Protein AF-A0A9W4U7D3-F1 (afdb_monomer)

Solvent-accessible surface area (backbone atoms only — not comparable to full-atom values): 44761 Å² total; per-residue (Å²): 99,48,70,59,47,70,58,39,34,82,75,45,47,48,60,51,40,13,70,76,38,56,44,78,79,79,78,85,78,87,78,68,91,80,68,76,85,76,70,78,87,66,74,47,33,64,66,51,85,86,32,65,67,53,43,53,52,52,50,51,51,51,49,50,52,48,54,51,47,52,48,56,50,51,20,46,48,40,47,76,75,65,31,63,70,63,45,69,46,20,87,72,40,57,89,65,40,69,62,52,21,44,52,37,19,67,61,17,50,63,53,25,50,60,71,45,40,67,58,48,52,37,44,56,66,66,66,38,41,62,39,85,57,61,80,79,70,33,72,68,44,56,55,51,41,52,54,50,49,53,54,51,32,28,56,48,31,24,52,49,47,50,50,34,59,33,79,92,37,15,78,79,34,40,42,63,38,54,66,43,41,66,40,46,17,46,40,53,52,19,34,36,34,67,41,58,37,60,61,47,41,46,77,64,51,47,35,64,75,44,70,37,48,51,64,60,51,50,51,52,57,55,48,47,60,53,49,50,22,53,34,25,32,54,49,56,81,50,87,57,80,58,61,75,49,36,40,43,20,24,29,39,38,48,15,40,67,66,68,72,33,38,47,34,60,58,35,30,61,64,15,55,74,72,72,26,56,57,83,60,48,74,90,72,39,65,56,62,54,5,49,56,46,35,40,76,67,64,46,23,47,98,88,64,49,78,54,84,76,76,85,73,92,76,80,95,72,89,83,94,83,80,92,78,81,83,81,75,96,76,86,87,85,83,74,92,76,66,72,74,60,53,58,54,50,52,53,50,50,53,54,57,57,69,60,68,79,76,64,81,84,65,78,61,54,66,68,40,36,67,63,39,29,72,61,57,54,60,71,60,42,52,54,44,37,49,50,47,35,48,39,3,61,75,40,82,34,8,11,15,58,70,40,71,15,26,55,52,47,48,54,49,51,46,64,75,74,51,54,106,76,49,86,54,48,49,67,55,73,50,77,50,75,44,77,35,69,48,78,79,45,72,49,32,34,42,67,88,72,43,85,44,79,57,44,68,42,48,61,49,37,54,37,59,82,93,80,26,41,67,25,49,56,41,77,44,59,88,34,89,86,79,19,26,48,62,47,75,78,58,51,65,92,61,86,35,59,66,13,23,36,36,35,50,49,63,78,50,64,69,50,59,30,26,31,54,41,31,76,57,37,20,61,26,32,42,35,14,37,74,48,93,56,83,75,75,78,47,75,46,47,63,76,37,43,78,57,44,30,23,58,40,40,30,42,28,68,60,42,53,51,53,49,54,42,43,75,69,72,47,90,41,46,37,36,44,35,30,43,43,48,76,44,82,32,67,48,47,27,42,38,41,29,42,62,54,31,39,82,68,34,25,40,34,37,36,18,35,61,25,14,45,71,59,6,24,20,32,24,47,14,32,34,18,41,26,35,52,53,48,44,56,57,41,50,59,71,48,36,77,48,49,22,14,46,34,41,38,36,26,21,31,38,78,80,65,29,47,32,36,40,54,54,48,56,68,50,49,54,75,56,49,45,16,41,61,33,39,36,35,28,46,26,34,11,18,63,45,59,50,45,32,26,24,30,58,104,37,75,43,12,38,57,61,24,46,50,35,40,53,46,36,42,74,71,71,40,84,44,45,81,28,73,76,80,87,87,57,63,54,49,43,40,53,58,52,67,34,29,37,26,32,44,34,7,52,73,34,76,80,20,19,77,32,59,84,28,59,64,16,32,78,82,41,52,21,66,68,44,32,45,54,46,38,31,28,51,31,26,40,53,38,46,48,20,63,47,61,83,90,51,74,82,72,85,76,57,73,49,43,65,68,46,48,50,44,52,45,45,52,54,52,46,40,55,55,35,51,59,55,46,70,68,61,73,83,81,77,78,91,78,80,91,78,136

Mean predicted aligned error: 18.18 Å

Sequence (835 aa):
MDVALEFLDPLVFDKAYAWALPSPDIGLSNSTYSDLQAASTAPTSQWSRDNIYRQITSILLITQLGATSLYLIFSALSYYLVFDRRLEYHPRFLKNQVRQEIQSSLFAVPFINLLTLPIFLAEVRGKSLLYSNTSDYGWSWLVISALLYMAFNDFAIYWIHRLEHHPSVYKYIHKPHHKWIVPTPWAALAFHPLDGYVQSLPYHVFVFLCPMQRYLYLVLFVGVQIWTIFIHDGDMISGHWTEKFINSPAHHTLHHMYFTVNYGQYFTWADTYFGSHRAPEPSLDPIHDALKVMRAKGLVDEQGNPIKHKKSEHNLATINQGGDVLCPERLSICNHVSEEMYLKAVVLAVLLHAAQGIAAASPRPKLTPDELEKKIGQPGLKQHLRALDKIGKQNGGNRAFGTEGYAQSSDYVLSQISTKHDKELKTWTQSFNHTYEETRDISVTGPDGEDVDVLSLMYNNATPLPDGVTGELVAVPVDDERGSGCFEDQWTGLNVTGQLALVKRGVCSISDKLKIAKNLGATGVILFHNTNSTPNAATLSAENIGLLAPVGLVSQSVGLSWLSRIAANETLTVTLLVDSIFEPRSSWNVFAETIEGDANNVIMLGAHLDSVQAGPGINDDGSGVTAQIEILKALRGLQGIKNKIRFAFWGAEEPGLVGSLFYTSQLSSSEADKIRFYYNYDMIGSPVPVYGVYARDDPGDKFGAQILLDYLVAKGKPAYFGSFGTGSDYVGFLELGIPSSGIHTGGGDPADPCYHLACDTFENISWEALEVNTKAAARAAAALALSVEGLPPRNTTSVNPRSEMGIRGLFENWEGVRLEAAGGHSCALKTRRTV

Radius of gyration: 35.23 Å; Cα contacts (8 Å, |Δi|>4): 1491; chains: 1; bounding box: 99×90×85 Å

Organism: NCBI:txid1303443

Foldseek 3Di:
DLVVCVPCVVPPLQLVQLVVAFDPDPPDDDDDPPVPPPDDPRTGHPDDPPRPVSLLVVLLVCQLCVLLVLLVVLLVCLQPPPFDCLLCLFPLNDDVNLVLLLVLLNVQSSLLSVLCSVLVVCVNVVLFLADADCVVPHPVVQVVLLVVLQVQLQVQQLVLQLVCLPPVNVVPWPVQLLSPLLFALSSLRNTHNVSVNSSCVSLRCSRNVDRHYPVSSVVVSSVLSSLSSQLNSLDQDADDPCLQFFLGVNQVSVCSNVVQARRGRTTCVNRVVVVRHDGRDPVPRSSVSSLVSCVVVQQADPVRAGDDDDPDDDDDDDDDDDDDDDDDPDRPPDDDDDPVVVVCVVVVVVVVVVVPPDDDCDAQAAFALVLLLVLFDLVLLLVLLVQLLVLCVVFLFFCAFQTPSVVVLQVVLCVLQDDPDDPWKDKDKFKDKFKDKDFPDKWKQWQVRDTADWDFAALFEFADPDFGAKAWEWEQDQDAPVATQQDLVSCPPTQQASHEYEGEDHDDQPLNSQLSSVVSHHQAYEYEYPDQDDDDHYHSALLCRVRGHGYIYHYNVVSVVVVVCVVVVHTGMMGIGTDMDIDMGMDIKMKMKTPDADQLAEAEEEAESGAFSAHSQSLFPVLSSSLLSSLSVSCPSHDQQHHMYMYMHAHPLVSPLCRLLVVLLPDDLSNLLSHQEYEYEGRQFAPQFAWEKEADVDQQLCVLSVLLQVQCVVVVHPYDYDYDDRRGSCNSNVLLVHRYMYTHRDDPPPRFVQHSHHPSHSVRGHSVRSSSRSSSVSSSSSVSSNDPVSRDRRPDRPSVVCSSCVSVVSVVSSVVSNVSNVVPDPPDDPDDDDD

InterPro domains:
  IPR003137 PA domain [PF02225] (469-561)
  IPR006694 Fatty acid hydroxylase [PF04116] (147-276)
  IPR007484 Peptidase M28 [PF04389] (589-779)
  IPR045175 Peptidase M28 family [PTHR12147] (572-777)
  IPR046450 PA domain superfamily [SSF52025] (439-535)

Structure (mmCIF, N/CA/C/O backbone):
data_AF-A0A9W4U7D3-F1
#
_entry.id   AF-A0A9W4U7D3-F1
#
loop_
_atom_site.group_PDB
_atom_site.id
_atom_site.type_symbol
_atom_site.label_atom_id
_atom_site.label_alt_id
_atom_site.label_comp_id
_atom_site.label_asym_id
_atom_site.label_entity_id
_atom_site.label_seq_id
_atom_site.pdbx_PDB_ins_code
_atom_site.Cartn_x
_atom_site.Cartn_y
_atom_site.Cartn_z
_atom_site.occupancy
_atom_site.B_iso_or_equiv
_atom_site.auth_seq_id
_atom_site.auth_comp_id
_atom_site.auth_asym_id
_atom_site.auth_atom_id
_atom_site.pdbx_PDB_model_num
ATOM 1 N N . MET A 1 1 ? 19.833 -20.140 -25.647 1.00 84.56 1 MET A N 1
ATOM 2 C CA . MET A 1 1 ? 21.168 -19.839 -25.083 1.00 84.56 1 MET A CA 1
ATOM 3 C C . MET A 1 1 ? 21.904 -18.748 -25.843 1.00 84.56 1 MET A C 1
ATOM 5 O O . MET A 1 1 ? 22.551 -17.948 -25.179 1.00 84.56 1 MET A O 1
ATOM 9 N N . ASP A 1 2 ? 21.769 -18.660 -27.170 1.00 82.94 2 ASP A N 1
ATOM 10 C CA . ASP A 1 2 ? 22.399 -17.599 -27.982 1.00 82.94 2 ASP A CA 1
ATOM 11 C C . ASP A 1 2 ? 22.069 -16.186 -27.460 1.00 82.94 2 ASP A C 1
ATOM 13 O O . ASP A 1 2 ? 22.954 -15.435 -27.060 1.00 82.94 2 ASP A O 1
ATOM 17 N N . VAL A 1 3 ? 20.773 -15.905 -27.266 1.00 85.94 3 VAL A N 1
ATOM 18 C CA . VAL A 1 3 ? 20.278 -14.658 -26.648 1.00 85.94 3 VAL A CA 1
ATOM 19 C C . VAL A 1 3 ? 20.931 -14.375 -25.288 1.00 85.94 3 VAL A C 1
ATOM 21 O O . VAL A 1 3 ? 21.298 -13.245 -24.993 1.00 85.94 3 VAL A O 1
ATOM 24 N N . ALA A 1 4 ? 21.078 -15.389 -24.431 1.00 85.69 4 ALA A N 1
ATOM 25 C CA . ALA A 1 4 ? 21.623 -15.192 -23.089 1.00 85.69 4 ALA A CA 1
ATOM 26 C C . ALA A 1 4 ? 23.115 -14.821 -23.124 1.00 85.69 4 ALA A C 1
ATOM 28 O O . ALA A 1 4 ? 23.545 -13.965 -22.353 1.00 85.69 4 ALA A O 1
ATOM 29 N N . LEU A 1 5 ? 23.892 -15.436 -24.022 1.00 87.19 5 LEU A N 1
ATOM 30 C CA . LEU A 1 5 ? 25.302 -15.100 -24.224 1.00 87.19 5 LEU A CA 1
ATOM 31 C C . LEU A 1 5 ? 25.463 -13.706 -24.834 1.00 87.19 5 LEU A C 1
ATOM 33 O O . LEU A 1 5 ? 26.296 -12.947 -24.349 1.00 87.19 5 LEU A O 1
ATOM 37 N N . GLU A 1 6 ? 24.619 -13.329 -25.799 1.00 86.56 6 GLU A N 1
ATOM 38 C CA . GLU A 1 6 ? 24.615 -11.993 -26.412 1.00 86.56 6 GLU A CA 1
ATOM 39 C C . GLU A 1 6 ? 24.526 -10.872 -25.358 1.00 86.56 6 GLU A C 1
ATOM 41 O O . GLU A 1 6 ? 25.262 -9.885 -25.429 1.00 86.56 6 GLU A O 1
ATOM 46 N N . PHE A 1 7 ? 23.694 -11.057 -24.326 1.00 85.62 7 PHE A N 1
ATOM 47 C CA . PHE A 1 7 ? 23.573 -10.112 -23.212 1.00 85.62 7 PHE A CA 1
ATOM 48 C C . PHE A 1 7 ? 24.680 -10.251 -22.157 1.00 85.62 7 PHE A C 1
ATOM 50 O O . PHE A 1 7 ? 25.204 -9.247 -21.670 1.00 85.62 7 PHE A O 1
ATOM 57 N N . LEU A 1 8 ? 25.021 -11.477 -21.752 1.00 87.38 8 LEU A N 1
ATOM 58 C CA . LEU A 1 8 ? 25.913 -11.706 -20.610 1.00 87.38 8 LEU A CA 1
ATOM 59 C C . LEU A 1 8 ? 27.397 -11.596 -20.958 1.00 87.38 8 LEU A C 1
ATOM 61 O O . LEU A 1 8 ? 28.193 -11.285 -20.069 1.00 87.38 8 LEU A O 1
ATOM 65 N N . ASP A 1 9 ? 27.781 -11.805 -22.217 1.00 86.00 9 ASP A N 1
ATOM 66 C CA . ASP A 1 9 ? 29.165 -11.644 -22.655 1.00 86.00 9 ASP A CA 1
ATOM 67 C C . ASP A 1 9 ? 29.717 -10.237 -22.382 1.00 86.00 9 ASP A C 1
ATOM 69 O O . ASP A 1 9 ? 30.686 -10.142 -21.627 1.00 86.00 9 ASP A O 1
ATOM 73 N N . PRO A 1 10 ? 29.117 -9.138 -22.877 1.00 84.44 10 PRO A N 1
ATOM 74 C CA . PRO A 1 10 ? 29.651 -7.797 -22.628 1.00 84.44 10 PRO A CA 1
ATOM 75 C C . PRO A 1 10 ? 29.523 -7.345 -21.163 1.00 84.44 10 PRO A C 1
ATOM 77 O O . PRO A 1 10 ? 30.324 -6.540 -20.683 1.00 84.44 10 PRO A O 1
ATOM 80 N N . LEU A 1 11 ? 28.512 -7.833 -20.436 1.00 83.88 11 LEU A N 1
ATOM 81 C CA . LEU A 1 11 ? 28.227 -7.378 -19.072 1.00 83.88 11 LEU A CA 1
ATOM 82 C C . LEU A 1 11 ? 29.090 -8.079 -18.020 1.00 83.88 11 LEU A C 1
ATOM 84 O O . LEU A 1 11 ? 29.553 -7.432 -17.074 1.00 83.88 11 LEU A O 1
ATOM 88 N N . VAL A 1 12 ? 29.284 -9.390 -18.184 1.00 88.31 12 VAL A N 1
ATOM 89 C CA . VAL A 1 12 ? 29.827 -10.278 -17.152 1.00 88.31 12 VAL A CA 1
ATOM 90 C C . VAL A 1 12 ? 30.988 -11.105 -17.689 1.00 88.31 12 VAL A C 1
ATOM 92 O O . VAL A 1 12 ? 32.092 -11.010 -17.150 1.00 88.31 12 VAL A O 1
ATOM 95 N N . PHE A 1 13 ? 30.773 -11.914 -18.732 1.00 88.88 13 PHE A N 1
ATOM 96 C CA . PHE A 1 13 ? 31.753 -12.938 -19.098 1.00 88.88 13 PHE A CA 1
ATOM 97 C C . PHE A 1 13 ? 33.032 -12.357 -19.694 1.00 88.88 13 PHE A C 1
ATOM 99 O O . PHE A 1 13 ? 34.101 -12.833 -19.335 1.00 88.88 13 PHE A O 1
ATOM 106 N N . ASP A 1 14 ? 32.979 -11.302 -20.508 1.00 87.44 14 ASP A N 1
ATOM 107 C CA . ASP A 1 14 ? 34.197 -10.672 -21.033 1.00 87.44 14 ASP A CA 1
ATOM 108 C C . ASP A 1 14 ? 35.127 -10.229 -19.899 1.00 87.44 14 ASP A C 1
ATOM 110 O O . ASP A 1 14 ? 36.319 -10.525 -19.929 1.00 87.44 14 ASP A O 1
ATOM 114 N N . LYS A 1 15 ? 34.574 -9.605 -18.851 1.00 87.75 15 LYS A N 1
ATOM 115 C CA . LYS A 1 15 ? 35.338 -9.173 -17.672 1.00 87.75 15 LYS A CA 1
ATOM 116 C C . LYS A 1 15 ? 35.832 -10.363 -16.852 1.00 87.75 15 LYS A C 1
ATOM 118 O O . LYS A 1 15 ? 36.987 -10.380 -16.439 1.00 87.75 15 LYS A O 1
ATOM 123 N N . ALA A 1 16 ? 34.976 -11.362 -16.629 1.00 89.00 16 ALA A N 1
ATOM 124 C CA . ALA A 1 16 ? 35.317 -12.541 -15.839 1.00 89.00 16 ALA A CA 1
ATOM 125 C C . ALA A 1 16 ? 36.423 -13.383 -16.496 1.00 89.00 16 ALA A C 1
ATOM 127 O O . ALA A 1 16 ? 37.382 -13.759 -15.828 1.00 89.00 16 ALA A O 1
ATOM 128 N N . TYR A 1 17 ? 36.335 -13.637 -17.805 1.00 90.94 17 TYR A N 1
ATOM 129 C CA . TYR A 1 17 ? 37.361 -14.375 -18.541 1.00 90.94 17 TYR A CA 1
ATOM 130 C C . TYR A 1 17 ? 38.624 -13.545 -18.779 1.00 90.94 17 TYR A C 1
ATOM 132 O O . TYR A 1 17 ? 39.704 -14.124 -18.827 1.00 90.94 17 TYR A O 1
ATOM 140 N N . ALA A 1 18 ? 38.531 -12.217 -18.906 1.00 86.69 18 ALA A N 1
ATOM 141 C CA . ALA A 1 18 ? 39.715 -11.357 -18.943 1.00 86.69 18 ALA A CA 1
ATOM 142 C C . ALA A 1 18 ? 40.463 -11.358 -17.604 1.00 86.69 18 ALA A C 1
ATOM 144 O O . ALA A 1 18 ? 41.688 -11.335 -17.584 1.00 86.69 18 ALA A O 1
ATOM 145 N N . TRP A 1 19 ? 39.735 -11.425 -16.487 1.00 88.12 19 TRP A N 1
ATOM 146 C CA . TRP A 1 19 ? 40.324 -11.547 -15.157 1.00 88.12 19 TRP A CA 1
ATOM 147 C C . TRP A 1 19 ? 40.914 -12.942 -14.899 1.00 88.12 19 TRP A C 1
ATOM 149 O O . TRP A 1 19 ? 42.027 -13.051 -14.393 1.00 88.12 19 TRP A O 1
ATOM 159 N N . ALA A 1 20 ? 40.194 -14.009 -15.258 1.00 88.50 20 ALA A N 1
ATOM 160 C CA . ALA A 1 20 ? 40.612 -15.386 -14.981 1.00 88.50 20 ALA A CA 1
ATOM 161 C C . ALA A 1 20 ? 41.665 -15.926 -15.967 1.00 88.50 20 ALA A C 1
ATOM 163 O O . ALA A 1 20 ? 42.496 -16.749 -15.590 1.00 88.50 20 ALA A O 1
ATOM 164 N N . LEU A 1 21 ? 41.614 -15.490 -17.229 1.00 88.12 21 LEU A N 1
ATOM 165 C CA . LEU A 1 21 ? 42.490 -15.910 -18.326 1.00 88.12 21 LEU A CA 1
ATOM 166 C C . LEU A 1 21 ? 42.943 -14.674 -19.124 1.00 88.12 21 LEU A C 1
ATOM 168 O O . LEU A 1 21 ? 42.505 -14.498 -20.266 1.00 88.12 21 LEU A O 1
ATOM 172 N N . PRO A 1 22 ? 43.763 -13.784 -18.542 1.00 85.69 22 PRO A N 1
ATOM 173 C CA . PRO A 1 22 ? 44.231 -12.589 -19.236 1.00 85.69 22 PRO A CA 1
ATOM 174 C C . PRO A 1 22 ? 45.089 -12.972 -20.446 1.00 85.69 22 PRO A C 1
ATOM 176 O O . PRO A 1 22 ? 45.969 -13.831 -20.354 1.00 85.69 22 PRO A O 1
ATOM 179 N N . SER A 1 23 ? 44.842 -12.340 -21.593 1.00 79.19 23 SER A N 1
ATOM 180 C CA . SER A 1 23 ? 45.716 -12.480 -22.757 1.00 79.19 23 SER A CA 1
ATOM 181 C C . SER A 1 23 ? 47.074 -11.834 -22.448 1.00 79.19 23 SER A C 1
ATOM 183 O O . SER A 1 23 ? 47.093 -10.721 -21.922 1.00 79.19 23 SER A O 1
ATOM 185 N N . PRO A 1 24 ? 48.212 -12.484 -22.759 1.00 69.81 24 PRO A N 1
ATOM 186 C CA . PRO A 1 24 ? 49.518 -11.856 -22.604 1.00 69.81 24 PRO A CA 1
ATOM 187 C C . PRO A 1 24 ? 49.608 -10.608 -23.492 1.00 69.81 24 PRO A C 1
ATOM 189 O O . PRO A 1 24 ? 49.187 -10.646 -24.652 1.00 69.81 24 PRO A O 1
ATOM 192 N N . ASP A 1 25 ? 50.144 -9.518 -22.935 1.00 57.12 25 ASP A N 1
ATOM 193 C CA . ASP A 1 25 ? 50.377 -8.266 -23.654 1.00 57.12 25 ASP A CA 1
ATOM 194 C C . ASP A 1 25 ? 51.165 -8.548 -24.937 1.00 57.12 25 ASP A C 1
ATOM 196 O O . ASP A 1 25 ? 52.283 -9.075 -24.903 1.00 57.12 25 ASP A O 1
ATOM 200 N N . ILE A 1 26 ? 50.591 -8.189 -26.086 1.00 50.69 26 ILE A N 1
ATOM 201 C CA . ILE A 1 26 ? 51.350 -8.126 -27.331 1.00 50.69 26 ILE A CA 1
ATOM 202 C C . ILE A 1 26 ? 52.345 -6.982 -27.143 1.00 50.69 26 ILE A C 1
ATOM 204 O O . ILE A 1 26 ? 51.985 -5.810 -27.234 1.00 50.69 26 ILE A O 1
ATOM 208 N N . GLY A 1 27 ? 53.595 -7.328 -26.834 1.00 43.69 27 GLY A N 1
ATOM 209 C CA . GLY A 1 27 ? 54.699 -6.380 -26.802 1.00 43.69 27 GLY A CA 1
ATOM 210 C C . GLY A 1 27 ? 54.740 -5.599 -28.114 1.00 43.69 27 GLY A C 1
ATOM 211 O O . GLY A 1 27 ? 54.974 -6.168 -29.179 1.00 43.69 27 GLY A O 1
ATOM 212 N N . LEU A 1 28 ? 54.480 -4.296 -28.027 1.00 41.25 28 LEU A N 1
ATOM 213 C CA . LEU A 1 28 ? 54.561 -3.345 -29.130 1.00 41.25 28 LEU A CA 1
ATOM 214 C C . LEU A 1 28 ? 55.999 -3.304 -29.665 1.00 41.25 28 LEU A C 1
ATOM 216 O O . LEU A 1 28 ? 56.852 -2.614 -29.108 1.00 41.25 28 LEU A O 1
ATOM 220 N N . SER A 1 29 ? 56.281 -4.011 -30.761 1.00 42.22 29 SER A N 1
ATOM 221 C CA . SER A 1 29 ? 57.450 -3.711 -31.588 1.00 42.22 29 SER A CA 1
ATOM 222 C C . SER A 1 29 ? 57.046 -2.732 -32.692 1.00 42.22 29 SER A C 1
ATOM 224 O O . SER A 1 29 ? 56.361 -3.115 -33.636 1.00 42.22 29 SER A O 1
ATOM 226 N N . ASN A 1 30 ? 57.507 -1.486 -32.558 1.00 46.78 30 ASN A N 1
ATOM 227 C CA . ASN A 1 30 ? 57.579 -0.438 -33.582 1.00 46.78 30 ASN A CA 1
ATOM 228 C C . ASN A 1 30 ? 56.317 -0.190 -34.429 1.00 46.78 30 ASN A C 1
ATOM 230 O O . ASN A 1 30 ? 56.255 -0.579 -35.594 1.00 46.78 30 ASN A O 1
ATOM 234 N N . SER A 1 31 ? 55.391 0.615 -33.911 1.00 39.59 31 SER A N 1
ATOM 235 C CA . SER A 1 31 ? 54.478 1.388 -34.758 1.00 39.59 31 SER A CA 1
ATOM 236 C C . SER A 1 31 ? 54.304 2.811 -34.222 1.00 39.59 31 SER A C 1
ATOM 238 O O . SER A 1 31 ? 54.346 3.074 -33.021 1.00 39.59 31 SER A O 1
ATOM 240 N N . THR A 1 32 ? 54.232 3.750 -35.159 1.00 46.03 32 THR A N 1
ATOM 241 C CA . THR A 1 32 ? 54.257 5.201 -34.973 1.00 46.03 32 THR A CA 1
ATOM 242 C C . THR A 1 32 ? 53.060 5.734 -34.184 1.00 46.03 32 THR A C 1
ATOM 244 O O . THR A 1 32 ? 51.957 5.203 -34.246 1.00 46.03 32 THR A O 1
ATOM 247 N N . TYR A 1 33 ? 53.301 6.849 -33.488 1.00 43.09 33 TYR A N 1
ATOM 248 C CA . TYR A 1 33 ? 52.449 7.548 -32.510 1.00 43.09 33 TYR A CA 1
ATOM 249 C C . TYR A 1 33 ? 51.033 7.971 -32.979 1.00 43.09 33 TYR A C 1
ATOM 251 O O . TYR A 1 33 ? 50.315 8.621 -32.224 1.00 43.09 33 TYR A O 1
ATOM 259 N N . SER A 1 34 ? 50.620 7.630 -34.202 1.00 42.31 34 SER A N 1
ATOM 260 C CA . SER A 1 34 ? 49.319 7.972 -34.790 1.00 42.31 34 SER A CA 1
ATOM 261 C C . SER A 1 34 ? 48.244 6.885 -34.646 1.00 42.31 34 SER A C 1
ATOM 263 O O . SER A 1 34 ? 47.071 7.206 -34.799 1.00 42.31 34 SER A O 1
ATOM 265 N N . ASP A 1 35 ? 48.597 5.644 -34.288 1.00 41.03 35 ASP A N 1
ATOM 266 C CA . ASP A 1 35 ? 47.622 4.539 -34.145 1.00 41.03 35 ASP A CA 1
ATOM 267 C C . ASP A 1 35 ? 47.120 4.325 -32.700 1.00 41.03 35 ASP A C 1
ATOM 269 O O . ASP A 1 35 ? 46.292 3.456 -32.430 1.00 41.03 35 ASP A O 1
ATOM 273 N N . LEU A 1 36 ? 47.578 5.139 -31.742 1.00 43.94 36 LEU A N 1
ATOM 274 C CA . LEU A 1 36 ? 47.287 4.981 -30.307 1.00 43.94 36 LEU A CA 1
ATOM 275 C C . LEU A 1 36 ? 45.943 5.576 -29.843 1.00 43.94 36 LEU A C 1
ATOM 277 O O . LEU A 1 36 ? 45.643 5.532 -28.653 1.00 43.94 36 LEU A O 1
ATOM 281 N N . GLN A 1 37 ? 45.112 6.114 -30.742 1.00 38.38 37 GLN A N 1
ATOM 282 C CA . GLN A 1 37 ? 43.839 6.757 -30.367 1.00 38.38 37 GLN A CA 1
ATOM 283 C C . GLN A 1 37 ? 42.581 5.879 -30.498 1.00 38.38 37 GLN A C 1
ATOM 285 O O . GLN A 1 37 ? 41.485 6.374 -30.247 1.00 38.38 37 GLN A O 1
ATOM 290 N N . ALA A 1 38 ? 42.698 4.581 -30.810 1.00 40.91 38 ALA A N 1
ATOM 291 C CA . ALA A 1 38 ? 41.522 3.701 -30.935 1.00 40.91 38 ALA A CA 1
ATOM 292 C C . ALA A 1 38 ? 41.642 2.306 -30.286 1.00 40.91 38 ALA A C 1
ATOM 294 O O . ALA A 1 38 ? 40.765 1.467 -30.487 1.00 40.91 38 ALA A O 1
ATOM 295 N N . ALA A 1 39 ? 42.674 2.031 -29.483 1.00 41.41 39 ALA A N 1
ATOM 296 C CA . ALA A 1 39 ? 42.791 0.756 -28.774 1.00 41.41 39 ALA A CA 1
ATOM 297 C C . ALA A 1 39 ? 42.271 0.887 -27.333 1.00 41.41 39 ALA A C 1
ATOM 299 O O . ALA A 1 39 ? 42.941 1.424 -26.454 1.00 41.41 39 ALA A O 1
ATOM 300 N N . SER A 1 40 ? 41.053 0.394 -27.105 1.00 41.06 40 SER A N 1
ATOM 301 C CA . SER A 1 40 ? 40.497 0.123 -25.776 1.00 41.06 40 SER A CA 1
ATOM 302 C C . SER A 1 40 ? 41.510 -0.658 -24.929 1.00 41.06 40 SER A C 1
ATOM 304 O O . SER A 1 40 ? 41.803 -1.815 -25.221 1.00 41.06 40 SER A O 1
ATOM 306 N N . THR A 1 41 ? 42.021 -0.043 -23.864 1.00 47.06 41 THR A N 1
ATOM 307 C CA . THR A 1 41 ? 42.923 -0.639 -22.862 1.00 47.06 41 THR A CA 1
ATOM 308 C C . THR A 1 41 ? 42.200 -1.582 -21.891 1.00 47.06 41 THR A C 1
ATOM 310 O O . THR A 1 41 ? 42.647 -1.794 -20.763 1.00 47.06 41 THR A O 1
ATOM 313 N N . ALA A 1 42 ? 41.056 -2.143 -22.288 1.00 55.88 42 ALA A N 1
ATOM 314 C CA . ALA A 1 42 ? 40.380 -3.147 -21.484 1.00 55.88 42 ALA A CA 1
ATOM 315 C C . ALA A 1 42 ? 41.156 -4.475 -21.577 1.00 55.88 42 ALA A C 1
ATOM 317 O O . ALA A 1 42 ? 41.454 -4.915 -22.691 1.00 55.88 42 ALA A O 1
ATOM 318 N N . PRO A 1 43 ? 41.472 -5.135 -20.447 1.00 60.03 43 PRO A N 1
ATOM 319 C CA . PRO A 1 43 ? 42.096 -6.451 -20.473 1.00 60.03 43 PRO A CA 1
ATOM 320 C C . PRO A 1 43 ? 41.227 -7.407 -21.298 1.00 60.03 43 PRO A C 1
ATOM 322 O O . PRO A 1 43 ? 40.010 -7.473 -21.118 1.00 60.03 43 PRO A O 1
ATOM 325 N N . THR A 1 44 ? 41.850 -8.116 -22.237 1.00 75.56 44 THR A N 1
ATOM 326 C CA . THR A 1 44 ? 41.178 -9.084 -23.110 1.00 75.56 44 THR A CA 1
ATOM 327 C C . THR A 1 44 ? 41.447 -10.498 -22.613 1.00 75.56 44 THR A C 1
ATOM 329 O O . THR A 1 44 ? 42.504 -10.782 -22.050 1.00 75.56 44 THR A O 1
ATOM 332 N N . SER A 1 45 ? 40.477 -11.397 -22.781 1.00 86.00 45 SER A N 1
ATOM 333 C CA . SER A 1 45 ? 40.671 -12.801 -22.422 1.00 86.00 45 SER A CA 1
ATOM 334 C C . SER A 1 45 ? 41.449 -13.554 -23.498 1.00 86.00 45 SER A C 1
ATOM 336 O O . SER A 1 45 ? 41.218 -13.351 -24.689 1.00 86.00 45 SER A O 1
ATOM 338 N N . GLN A 1 46 ? 42.277 -14.509 -23.076 1.00 87.94 46 GLN A N 1
ATOM 339 C CA . GLN A 1 46 ? 42.881 -15.522 -23.939 1.00 87.94 46 GLN A CA 1
ATOM 340 C C . GLN A 1 46 ? 41.825 -16.337 -24.714 1.00 87.94 46 GLN A C 1
ATOM 342 O O . GLN A 1 46 ? 42.102 -16.834 -25.806 1.00 87.94 46 GLN A O 1
ATOM 347 N N . TRP A 1 47 ? 40.612 -16.499 -24.171 1.00 90.50 47 TRP A N 1
ATOM 348 C CA . TRP A 1 47 ? 39.509 -17.180 -24.851 1.00 90.50 47 TRP A CA 1
ATOM 349 C C . TRP A 1 47 ? 38.528 -16.176 -25.472 1.00 90.50 47 TRP A C 1
ATOM 351 O O . TRP A 1 47 ? 37.756 -15.501 -24.781 1.00 90.50 47 TRP A O 1
ATOM 361 N N . SER A 1 48 ? 38.508 -16.132 -26.807 1.00 89.12 48 SER A N 1
ATOM 362 C CA . SER A 1 48 ? 37.499 -15.391 -27.573 1.00 89.12 48 SER A CA 1
ATOM 363 C C . SER A 1 48 ? 36.088 -15.949 -27.339 1.00 89.12 48 SER A C 1
ATOM 365 O O . SER A 1 48 ? 35.929 -17.097 -26.923 1.00 89.12 48 SER A O 1
ATOM 367 N N . ARG A 1 49 ? 35.045 -15.153 -27.621 1.00 89.94 49 ARG A N 1
ATOM 368 C CA . ARG A 1 49 ? 33.630 -15.559 -27.459 1.00 89.94 49 ARG A CA 1
ATOM 369 C C . ARG A 1 49 ? 33.262 -16.829 -28.246 1.00 89.94 49 ARG A C 1
ATOM 371 O O . ARG A 1 49 ? 32.437 -17.611 -27.785 1.00 89.94 49 ARG A O 1
ATOM 378 N N . ASP A 1 50 ? 33.936 -17.083 -29.368 1.00 88.62 50 ASP A N 1
ATOM 379 C CA . ASP A 1 50 ? 33.735 -18.281 -30.202 1.00 88.62 50 ASP A CA 1
ATOM 380 C C . ASP A 1 50 ? 34.502 -19.521 -29.714 1.00 88.62 50 ASP A C 1
ATOM 382 O O . ASP A 1 50 ? 34.328 -20.629 -30.239 1.00 88.62 50 ASP A O 1
ATOM 386 N N . ASN A 1 51 ? 35.367 -19.363 -28.705 1.00 93.19 51 ASN A N 1
ATOM 387 C CA . ASN A 1 51 ? 36.116 -20.469 -28.132 1.00 93.19 51 ASN A CA 1
ATOM 388 C C . ASN A 1 51 ? 35.159 -21.501 -27.514 1.00 93.19 51 ASN A C 1
ATOM 390 O O . ASN A 1 51 ? 34.320 -21.183 -26.673 1.00 93.19 51 ASN A O 1
ATOM 394 N N . ILE A 1 52 ? 35.329 -22.766 -27.899 1.00 93.69 52 ILE A N 1
ATOM 395 C CA . ILE A 1 52 ? 34.455 -23.863 -27.472 1.00 93.69 52 ILE A CA 1
ATOM 396 C C . ILE A 1 52 ? 34.435 -24.058 -25.951 1.00 93.69 52 ILE A C 1
ATOM 398 O O . ILE A 1 52 ? 33.376 -24.290 -25.377 1.00 93.69 52 ILE A O 1
ATOM 402 N N . TYR A 1 53 ? 35.577 -23.920 -25.279 1.00 94.12 53 TYR A N 1
ATOM 403 C CA . TYR A 1 53 ? 35.665 -24.100 -23.832 1.00 94.12 53 TYR A CA 1
ATOM 404 C C . TYR A 1 53 ? 34.983 -22.952 -23.090 1.00 94.12 53 TYR A C 1
ATOM 406 O O . TYR A 1 53 ? 34.276 -23.197 -22.111 1.00 94.12 53 TYR A O 1
ATOM 414 N N . ARG A 1 54 ? 35.115 -21.719 -23.601 1.00 94.25 54 ARG A N 1
ATOM 415 C CA . ARG A 1 54 ? 34.365 -20.560 -23.105 1.00 94.25 54 ARG A CA 1
ATOM 416 C C . ARG A 1 54 ? 32.863 -20.762 -23.278 1.00 94.25 54 ARG A C 1
ATOM 418 O O . ARG A 1 54 ? 32.132 -20.628 -22.306 1.00 94.25 54 ARG A O 1
ATOM 425 N N . GLN A 1 55 ? 32.407 -21.131 -24.475 1.00 94.38 55 GLN A N 1
ATOM 426 C CA . GLN A 1 55 ? 30.984 -21.363 -24.745 1.00 94.38 55 GLN A CA 1
ATOM 427 C C . GLN A 1 55 ? 30.413 -22.465 -23.848 1.00 94.38 55 GLN A C 1
ATOM 429 O O . GLN A 1 55 ? 29.393 -22.246 -23.204 1.00 94.38 55 GLN A O 1
ATOM 434 N N . ILE A 1 56 ? 31.091 -23.614 -23.735 1.00 95.75 56 ILE A N 1
ATOM 435 C CA . ILE A 1 56 ? 30.669 -24.714 -22.852 1.00 95.75 56 ILE A CA 1
ATOM 436 C C . ILE A 1 56 ? 30.557 -24.237 -21.404 1.00 95.75 56 ILE A C 1
ATOM 438 O O . ILE A 1 56 ? 29.530 -24.451 -20.763 1.00 95.75 56 ILE A O 1
ATOM 442 N N . THR A 1 57 ? 31.592 -23.568 -20.899 1.00 94.62 57 THR A N 1
ATOM 443 C CA . THR A 1 57 ? 31.641 -23.125 -19.502 1.00 94.62 57 THR A CA 1
ATOM 444 C C . THR A 1 57 ? 30.566 -22.076 -19.223 1.00 94.62 57 THR A C 1
ATOM 446 O O . THR A 1 57 ? 29.817 -22.207 -18.258 1.00 94.62 57 THR A O 1
ATOM 449 N N . SER A 1 58 ? 30.420 -21.075 -20.094 1.00 94.69 58 SER A N 1
ATOM 450 C CA . SER A 1 58 ? 29.397 -20.038 -19.955 1.00 94.69 58 SER A CA 1
ATOM 451 C C . SER A 1 58 ? 27.983 -20.610 -20.044 1.00 94.69 58 SER A C 1
ATOM 453 O O . SER A 1 58 ? 27.151 -20.276 -19.207 1.00 94.69 58 SER A O 1
ATOM 455 N N . ILE A 1 59 ? 27.702 -21.503 -21.001 1.00 95.31 59 ILE A N 1
ATOM 456 C CA . ILE A 1 59 ? 26.383 -22.144 -21.136 1.00 95.31 59 ILE A CA 1
ATOM 457 C C . ILE A 1 59 ? 26.060 -22.963 -19.886 1.00 95.31 59 ILE A C 1
ATOM 459 O O . ILE A 1 59 ? 24.961 -22.831 -19.351 1.00 95.31 59 ILE A O 1
ATOM 463 N N . LEU A 1 60 ? 27.001 -23.768 -19.382 1.00 95.06 60 LEU A N 1
ATOM 464 C CA . LEU A 1 60 ? 26.794 -24.538 -18.153 1.00 95.06 60 LEU A CA 1
ATOM 465 C C . LEU A 1 60 ? 26.535 -23.627 -16.949 1.00 95.06 60 LEU A C 1
ATOM 467 O O . LEU A 1 60 ? 25.628 -23.901 -16.171 1.00 95.06 60 LEU A O 1
ATOM 471 N N . LEU A 1 61 ? 27.263 -22.516 -16.812 1.00 93.56 61 LEU A N 1
ATOM 472 C CA . LEU A 1 61 ? 27.032 -21.552 -15.731 1.00 93.56 61 LEU A CA 1
ATOM 473 C C . LEU A 1 61 ? 25.661 -20.875 -15.842 1.00 93.56 61 LEU A C 1
ATOM 475 O O . LEU A 1 61 ? 24.932 -20.816 -14.852 1.00 93.56 61 LEU A O 1
ATOM 479 N N . ILE A 1 62 ? 25.290 -20.398 -17.035 1.00 92.50 62 ILE A N 1
ATOM 480 C CA . ILE A 1 62 ? 23.989 -19.759 -17.284 1.00 92.50 62 ILE A CA 1
ATOM 481 C C . ILE A 1 62 ? 22.859 -20.735 -16.974 1.00 92.50 62 ILE A C 1
ATOM 483 O O . ILE A 1 62 ? 21.938 -20.400 -16.234 1.00 92.50 62 ILE A O 1
ATOM 487 N N . THR A 1 63 ? 22.922 -21.940 -17.540 1.00 91.50 63 THR A N 1
ATOM 488 C CA . THR A 1 63 ? 21.867 -22.948 -17.390 1.00 91.50 63 THR A CA 1
ATOM 489 C C . THR A 1 63 ? 21.783 -23.450 -15.956 1.00 91.50 63 THR A C 1
ATOM 491 O O . THR A 1 63 ? 20.680 -23.561 -15.428 1.00 91.50 63 THR A O 1
ATOM 494 N N . GLN A 1 64 ? 22.913 -23.642 -15.270 1.00 93.31 64 GLN A N 1
ATOM 495 C CA . GLN A 1 64 ? 22.915 -24.045 -13.867 1.00 93.31 64 GLN A CA 1
ATOM 496 C C . GLN A 1 64 ? 22.305 -22.976 -12.962 1.00 93.31 64 GLN A C 1
ATOM 498 O O . GLN A 1 64 ? 21.410 -23.288 -12.175 1.00 93.31 64 GLN A O 1
ATOM 503 N N . LEU A 1 65 ? 22.753 -21.723 -13.072 1.00 91.12 65 LEU A N 1
ATOM 504 C CA . LEU A 1 65 ? 22.240 -20.629 -12.247 1.00 91.12 65 LEU A CA 1
ATOM 505 C C . LEU A 1 65 ? 20.785 -20.308 -12.587 1.00 91.12 65 LEU A C 1
ATOM 507 O O . LEU A 1 65 ? 19.974 -20.150 -11.676 1.00 91.12 65 LEU A O 1
ATOM 511 N N . GLY A 1 66 ? 20.442 -20.261 -13.874 1.00 88.94 66 GLY A N 1
ATOM 512 C CA . GLY A 1 66 ? 19.093 -19.981 -14.351 1.00 88.94 66 GLY A CA 1
ATOM 513 C C . GLY A 1 66 ? 18.101 -21.054 -13.915 1.00 88.94 66 GLY A C 1
ATOM 514 O O . GLY A 1 66 ? 17.117 -20.731 -13.253 1.00 88.94 66 GLY A O 1
ATOM 515 N N . ALA A 1 67 ? 18.384 -22.328 -14.208 1.00 88.81 67 ALA A N 1
ATOM 516 C CA . ALA A 1 67 ? 17.501 -23.435 -13.839 1.00 88.81 67 ALA A CA 1
ATOM 517 C C . ALA A 1 67 ? 17.336 -23.541 -12.318 1.00 88.81 67 ALA A C 1
ATOM 519 O O . ALA A 1 67 ? 16.212 -23.650 -11.835 1.00 88.81 67 ALA A O 1
ATOM 520 N N . THR A 1 68 ? 18.434 -23.433 -11.558 1.00 91.00 68 THR A N 1
ATOM 521 C CA . THR A 1 68 ? 18.382 -23.486 -10.088 1.00 91.00 68 THR A CA 1
ATOM 522 C C . THR A 1 68 ? 17.605 -22.302 -9.513 1.00 91.00 68 THR A C 1
ATOM 524 O O . THR A 1 68 ? 16.776 -22.497 -8.630 1.00 91.00 68 THR A O 1
ATOM 527 N N . SER A 1 69 ? 17.826 -21.081 -10.011 1.00 89.38 69 SER A N 1
ATOM 528 C CA . SER A 1 69 ? 17.138 -19.889 -9.495 1.00 89.38 69 SER A CA 1
ATOM 529 C C . SER A 1 69 ? 15.649 -19.915 -9.816 1.00 89.38 69 SER A C 1
ATOM 531 O O . SER A 1 69 ? 14.842 -19.687 -8.921 1.00 89.38 69 SER A O 1
ATOM 533 N N . LEU A 1 70 ? 15.273 -20.239 -11.059 1.00 90.69 70 LEU A N 1
ATOM 534 C CA . LEU A 1 70 ? 13.868 -20.373 -11.448 1.00 90.69 70 LEU A CA 1
ATOM 535 C C . LEU A 1 70 ? 13.177 -21.444 -10.602 1.00 90.69 70 LEU A C 1
ATOM 537 O O . LEU A 1 70 ? 12.129 -21.176 -10.022 1.00 90.69 70 LEU A O 1
ATOM 541 N N . TYR A 1 71 ? 13.801 -22.615 -10.457 1.00 93.94 71 TYR A N 1
ATOM 542 C CA . TYR A 1 71 ? 13.284 -23.686 -9.613 1.00 93.94 71 TYR A CA 1
ATOM 543 C C . TYR A 1 71 ? 13.087 -23.230 -8.162 1.00 93.94 71 TYR A C 1
ATOM 545 O O . TYR A 1 71 ? 11.984 -23.361 -7.637 1.00 93.94 71 TYR A O 1
ATOM 553 N N . LEU A 1 72 ? 14.110 -22.657 -7.518 1.00 92.31 72 LEU A N 1
ATOM 554 C CA . LEU A 1 72 ? 14.027 -22.252 -6.112 1.00 92.31 72 LEU A CA 1
ATOM 555 C C . LEU A 1 72 ? 13.006 -21.132 -5.883 1.00 92.31 72 LEU A C 1
ATOM 557 O O . LEU A 1 72 ? 12.260 -21.185 -4.909 1.00 92.31 72 LEU A O 1
ATOM 561 N N . ILE A 1 73 ? 12.959 -20.132 -6.768 1.00 91.50 73 ILE A N 1
ATOM 562 C CA . ILE A 1 73 ? 12.049 -18.989 -6.642 1.00 91.50 73 ILE A CA 1
ATOM 563 C C . ILE A 1 73 ? 10.605 -19.434 -6.862 1.00 91.50 73 ILE A C 1
ATOM 565 O O . ILE A 1 73 ? 9.763 -19.198 -6.001 1.00 91.50 73 ILE A O 1
ATOM 569 N N . PHE A 1 74 ? 10.304 -20.085 -7.987 1.00 92.31 74 PHE A N 1
ATOM 570 C CA . PHE A 1 74 ? 8.921 -20.417 -8.330 1.00 92.31 74 PHE A CA 1
ATOM 571 C C . PHE A 1 74 ? 8.373 -21.582 -7.507 1.00 92.31 74 PHE A C 1
ATOM 573 O O . PHE A 1 74 ? 7.200 -21.540 -7.143 1.00 92.31 74 PHE A O 1
ATOM 580 N N . SER A 1 75 ? 9.206 -22.552 -7.112 1.00 93.25 75 SER A N 1
ATOM 581 C CA . SER A 1 75 ? 8.776 -23.590 -6.164 1.00 93.25 75 SER A CA 1
ATOM 582 C C . SER A 1 75 ? 8.514 -22.997 -4.783 1.00 93.25 75 SER A C 1
ATOM 584 O O . SER A 1 75 ? 7.525 -23.362 -4.162 1.00 93.25 75 SER A O 1
ATOM 586 N N . ALA A 1 76 ? 9.319 -22.031 -4.315 1.00 90.12 76 ALA A N 1
ATOM 587 C CA . ALA A 1 76 ? 9.031 -21.328 -3.063 1.00 90.12 76 ALA A CA 1
ATOM 588 C C . ALA A 1 76 ? 7.739 -20.513 -3.151 1.00 90.12 76 ALA A C 1
ATOM 590 O O . ALA A 1 76 ? 6.915 -20.582 -2.244 1.00 90.12 76 ALA A O 1
ATOM 591 N N . LEU A 1 77 ? 7.547 -19.750 -4.230 1.00 89.12 77 LEU A N 1
ATOM 592 C CA . LEU A 1 77 ? 6.327 -18.967 -4.426 1.00 89.12 77 LEU A CA 1
ATOM 593 C C . LEU A 1 77 ? 5.095 -19.870 -4.452 1.00 89.12 77 LEU A C 1
ATOM 595 O O . LEU A 1 77 ? 4.165 -19.628 -3.692 1.00 89.12 77 LEU A O 1
ATOM 599 N N . SER A 1 78 ? 5.113 -20.935 -5.255 1.00 89.75 78 SER A N 1
ATOM 600 C CA . SER A 1 78 ? 4.014 -21.899 -5.305 1.00 89.75 78 SER A CA 1
ATOM 601 C C . SER A 1 78 ? 3.808 -22.575 -3.942 1.00 89.75 78 SER A C 1
ATOM 603 O O . SER A 1 78 ? 2.697 -22.580 -3.429 1.00 89.75 78 SER A O 1
ATOM 605 N N . TYR A 1 79 ? 4.870 -23.024 -3.267 1.00 91.56 79 TYR A N 1
ATOM 606 C CA . TYR A 1 79 ? 4.764 -23.714 -1.978 1.00 91.56 79 TYR A CA 1
ATOM 607 C C . TYR A 1 79 ? 4.245 -22.834 -0.827 1.00 91.56 79 TYR A C 1
ATOM 609 O O . TYR A 1 79 ? 3.533 -23.320 0.047 1.00 91.56 79 TYR A O 1
ATOM 617 N N . TYR A 1 80 ? 4.608 -21.547 -0.787 1.00 84.88 80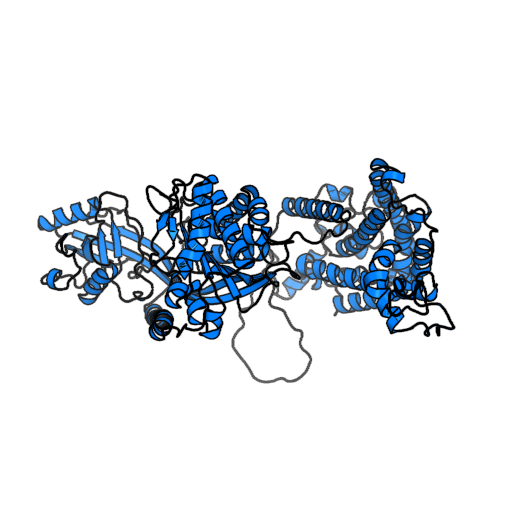 TYR A N 1
ATOM 618 C CA . TYR A 1 80 ? 4.196 -20.649 0.300 1.00 84.88 80 TYR A CA 1
ATOM 619 C C . TYR A 1 80 ? 2.907 -19.876 0.018 1.00 84.88 80 TYR A C 1
ATOM 621 O O . TYR A 1 80 ? 2.292 -19.400 0.972 1.00 84.88 80 TYR A O 1
ATOM 629 N N . LEU A 1 81 ? 2.529 -19.700 -1.252 1.00 85.44 81 LEU A N 1
ATOM 630 C CA . LEU A 1 81 ? 1.376 -18.881 -1.640 1.00 85.44 81 LEU A CA 1
ATOM 631 C C . LEU A 1 81 ? 0.203 -19.692 -2.200 1.00 85.44 81 LEU A C 1
ATOM 633 O O . LEU A 1 81 ? -0.919 -19.200 -2.129 1.00 85.44 81 LEU A O 1
ATOM 637 N N . VAL A 1 82 ? 0.448 -20.878 -2.767 1.00 85.19 82 VAL A N 1
ATOM 638 C CA . VAL A 1 82 ? -0.564 -21.664 -3.500 1.00 85.19 82 VAL A CA 1
ATOM 639 C C . VAL A 1 82 ? -0.788 -23.037 -2.863 1.00 85.19 82 VAL A C 1
ATOM 641 O O . VAL A 1 82 ? -1.923 -23.400 -2.585 1.00 85.19 82 VAL A O 1
ATOM 644 N N . PHE A 1 83 ? 0.285 -23.779 -2.582 1.00 90.25 83 PHE A N 1
ATOM 645 C CA . PHE A 1 83 ? 0.224 -25.146 -2.065 1.00 90.25 83 PHE A CA 1
ATOM 646 C C . PHE A 1 83 ? -0.508 -25.227 -0.718 1.00 90.25 83 PHE A C 1
ATOM 648 O O . PHE A 1 83 ? -0.115 -24.592 0.269 1.00 90.25 83 PHE A O 1
ATOM 655 N N . ASP A 1 84 ? -1.528 -26.082 -0.641 1.00 90.81 84 ASP A N 1
ATOM 656 C CA . ASP A 1 84 ? -2.240 -26.333 0.606 1.00 90.81 84 ASP A CA 1
ATOM 657 C C . ASP A 1 84 ? -1.409 -27.211 1.550 1.00 90.81 84 ASP A C 1
ATOM 659 O O . ASP A 1 84 ? -1.365 -28.440 1.458 1.00 90.81 84 ASP A O 1
ATOM 663 N N . ARG A 1 85 ? -0.786 -26.569 2.540 1.00 89.44 85 ARG A N 1
ATOM 664 C CA . ARG A 1 85 ? 0.066 -27.240 3.533 1.00 89.44 85 ARG A CA 1
ATOM 665 C C . ARG A 1 85 ? -0.662 -28.263 4.405 1.00 89.44 85 ARG A C 1
ATOM 667 O O . ARG A 1 85 ? -0.001 -29.043 5.091 1.00 89.44 85 ARG A O 1
ATOM 674 N N . ARG A 1 86 ? -1.998 -28.324 4.385 1.00 90.19 86 ARG A N 1
ATOM 675 C CA . ARG A 1 86 ? -2.746 -29.422 5.018 1.00 90.19 86 ARG A CA 1
ATOM 676 C C . ARG A 1 86 ? -2.421 -30.768 4.365 1.00 90.19 86 ARG A C 1
ATOM 678 O O . ARG A 1 86 ? -2.405 -31.775 5.069 1.00 90.19 86 ARG A O 1
ATOM 685 N N . LEU A 1 87 ? -2.058 -30.794 3.081 1.00 91.81 87 LEU A N 1
ATOM 686 C CA . LEU A 1 87 ? -1.637 -32.008 2.372 1.00 91.81 87 LEU A CA 1
ATOM 687 C C . LEU A 1 87 ? -0.388 -32.668 2.982 1.00 91.81 87 LEU A C 1
ATOM 689 O O . LEU A 1 87 ? -0.213 -33.879 2.846 1.00 91.81 87 LEU A O 1
ATOM 693 N N . GLU A 1 88 ? 0.428 -31.933 3.750 1.00 92.56 88 GLU A N 1
ATOM 694 C CA . GLU A 1 88 ? 1.574 -32.493 4.492 1.00 92.56 88 GLU A CA 1
ATOM 695 C C . GLU A 1 88 ? 1.149 -33.520 5.561 1.00 92.56 88 GLU A C 1
ATOM 697 O O . GLU A 1 88 ? 1.962 -34.329 6.012 1.00 92.56 88 GLU A O 1
ATOM 702 N N . TYR A 1 89 ? -0.127 -33.518 5.967 1.00 91.75 89 TYR A N 1
ATOM 703 C CA . TYR A 1 89 ? -0.698 -34.488 6.907 1.00 91.75 89 TYR A CA 1
ATOM 704 C C . TYR A 1 89 ? -1.244 -35.750 6.234 1.00 91.75 89 TYR A C 1
ATOM 706 O O . TYR A 1 89 ? -1.711 -36.654 6.933 1.00 91.75 89 TYR A O 1
ATOM 714 N N . HIS A 1 90 ? -1.195 -35.837 4.904 1.00 94.06 90 HIS A N 1
ATOM 715 C CA . HIS A 1 90 ? -1.670 -37.002 4.173 1.00 94.06 90 HIS A CA 1
ATOM 716 C C . HIS A 1 90 ? -0.918 -38.283 4.609 1.00 94.06 90 HIS A C 1
ATOM 718 O O . HIS A 1 90 ? 0.306 -38.251 4.756 1.00 94.06 90 HIS A O 1
ATOM 724 N N . PRO A 1 91 ? -1.586 -39.449 4.771 1.00 92.69 91 PRO A N 1
ATOM 725 C CA . PRO A 1 91 ? -0.947 -40.682 5.257 1.00 92.69 91 PRO A CA 1
ATOM 726 C C . PRO A 1 91 ? 0.254 -41.162 4.432 1.00 92.69 91 PRO A C 1
ATOM 728 O O . PRO A 1 91 ? 1.127 -41.863 4.941 1.00 92.69 91 PRO A O 1
ATOM 731 N N . ARG A 1 92 ? 0.278 -40.817 3.140 1.00 93.75 92 ARG A N 1
ATOM 732 C CA . ARG A 1 92 ? 1.352 -41.171 2.197 1.00 93.75 92 ARG A CA 1
ATOM 733 C C . ARG A 1 92 ? 2.372 -40.044 1.992 1.00 93.75 92 ARG A C 1
ATOM 735 O O . ARG A 1 92 ? 3.243 -40.193 1.141 1.00 93.75 92 ARG A O 1
ATOM 742 N N . PHE A 1 93 ? 2.277 -38.949 2.749 1.00 94.75 93 PHE A N 1
ATOM 743 C CA . PHE A 1 93 ? 3.279 -37.886 2.757 1.00 94.75 93 PHE A CA 1
ATOM 744 C C . PHE A 1 93 ? 4.516 -38.351 3.536 1.00 94.75 93 PHE A C 1
ATOM 746 O O . PHE A 1 93 ? 4.430 -38.798 4.683 1.00 94.75 93 PHE A O 1
ATOM 753 N N . LEU A 1 94 ? 5.686 -38.309 2.903 1.00 93.56 94 LEU A N 1
ATOM 754 C CA . LEU A 1 94 ? 6.904 -38.872 3.474 1.00 93.56 94 LEU A CA 1
ATOM 755 C C . LEU A 1 94 ? 7.503 -37.957 4.549 1.00 93.56 94 LEU A C 1
ATOM 757 O O . LEU A 1 94 ? 7.455 -36.728 4.490 1.00 93.56 94 LEU A O 1
ATOM 761 N N . LYS A 1 95 ? 8.177 -38.557 5.534 1.00 89.62 95 LYS A N 1
ATOM 762 C CA . LYS A 1 95 ? 8.919 -37.784 6.536 1.00 89.62 95 LYS A CA 1
ATOM 763 C C . LYS A 1 95 ? 10.017 -36.961 5.857 1.00 89.62 95 LYS A C 1
ATOM 765 O O . LYS A 1 95 ? 10.849 -37.514 5.139 1.00 89.62 95 LYS A O 1
ATOM 770 N N . ASN A 1 96 ? 10.064 -35.657 6.131 1.00 91.19 96 ASN A N 1
ATOM 771 C CA . ASN A 1 96 ? 10.992 -34.710 5.499 1.00 91.19 96 ASN A CA 1
ATOM 772 C C . ASN A 1 96 ? 10.873 -34.663 3.962 1.00 91.19 96 ASN A C 1
ATOM 774 O O . ASN A 1 96 ? 11.878 -34.407 3.299 1.00 91.19 96 ASN A O 1
ATOM 778 N N . GLN A 1 97 ? 9.690 -34.937 3.396 1.00 95.56 97 GLN A N 1
ATOM 779 C CA . GLN A 1 97 ? 9.488 -35.017 1.947 1.00 95.56 97 GLN A CA 1
ATOM 780 C C . GLN A 1 97 ? 10.014 -33.782 1.210 1.00 95.56 97 GLN A C 1
ATOM 782 O O . GLN A 1 97 ? 10.874 -33.944 0.356 1.00 95.56 97 GLN A O 1
ATOM 787 N N . VAL A 1 98 ? 9.628 -32.571 1.627 1.00 93.31 98 VAL A N 1
ATOM 788 C CA . VAL A 1 98 ? 10.080 -31.305 1.013 1.00 93.31 98 VAL A CA 1
ATOM 789 C C . VAL A 1 98 ? 11.607 -31.220 0.921 1.00 93.31 98 VAL A C 1
ATOM 791 O O . VAL A 1 98 ? 12.171 -30.891 -0.118 1.00 93.31 98 VAL A O 1
ATOM 794 N N . ARG A 1 99 ? 12.319 -31.581 1.997 1.00 92.62 99 ARG A N 1
ATOM 795 C CA . ARG A 1 99 ? 13.788 -31.601 1.987 1.00 92.62 99 ARG A CA 1
ATOM 796 C C . ARG A 1 99 ? 14.328 -32.635 0.998 1.00 92.62 99 ARG A C 1
ATOM 798 O O . ARG A 1 99 ? 15.312 -32.352 0.322 1.00 92.62 99 ARG A O 1
ATOM 805 N N . GLN A 1 100 ? 13.723 -33.821 0.939 1.00 94.81 100 GLN A N 1
ATOM 806 C CA . GLN A 1 100 ? 14.142 -34.868 0.008 1.00 94.81 100 GLN A CA 1
ATOM 807 C C . GLN A 1 100 ? 13.861 -34.483 -1.452 1.00 94.81 100 GLN A C 1
ATOM 809 O O . GLN A 1 100 ? 14.708 -34.740 -2.302 1.00 94.81 100 GLN A O 1
ATOM 814 N N . GLU A 1 101 ? 12.725 -33.845 -1.734 1.00 95.81 101 GLU A N 1
ATOM 815 C CA . GLU A 1 101 ? 12.365 -33.311 -3.052 1.00 95.81 101 GLU A CA 1
ATOM 816 C C . GLU A 1 101 ? 13.384 -32.257 -3.492 1.00 95.81 101 GLU A C 1
ATOM 818 O O . GLU A 1 101 ? 13.995 -32.403 -4.546 1.00 95.81 101 GLU A O 1
ATOM 823 N N . ILE A 1 102 ? 13.698 -31.277 -2.632 1.00 94.62 102 ILE A N 1
ATOM 824 C CA . ILE A 1 102 ? 14.732 -30.265 -2.907 1.00 94.62 102 ILE A CA 1
ATOM 825 C C . ILE A 1 102 ? 16.092 -30.913 -3.179 1.00 94.62 102 ILE A C 1
ATOM 827 O O . ILE A 1 102 ? 16.762 -30.550 -4.143 1.00 94.62 102 ILE A O 1
ATOM 831 N N . GLN A 1 103 ? 16.512 -31.873 -2.352 1.00 93.31 103 GLN A N 1
ATOM 832 C CA . GLN A 1 103 ? 17.784 -32.572 -2.546 1.00 93.31 103 GLN A CA 1
ATOM 833 C C . GLN A 1 103 ? 17.811 -33.356 -3.861 1.00 93.31 103 GLN A C 1
ATOM 835 O O . GLN A 1 103 ? 18.819 -33.315 -4.563 1.00 93.31 103 GLN A O 1
ATOM 840 N N . SER A 1 104 ? 16.715 -34.032 -4.208 1.00 95.25 104 SER A N 1
ATOM 841 C CA . SER A 1 104 ? 16.589 -34.775 -5.462 1.00 95.25 104 SER A CA 1
ATOM 842 C C . SER A 1 104 ? 16.638 -33.840 -6.670 1.00 95.25 104 SER A C 1
ATOM 844 O O . SER A 1 104 ? 17.389 -34.100 -7.605 1.00 95.25 104 SER A O 1
ATOM 846 N N . SER A 1 105 ? 15.905 -32.726 -6.627 1.00 95.00 105 SER A N 1
ATOM 847 C CA . SER A 1 105 ? 15.881 -31.712 -7.684 1.00 95.00 105 SER A CA 1
ATOM 848 C C . SER A 1 105 ? 17.252 -31.066 -7.887 1.00 95.00 105 SER A C 1
ATOM 850 O O . SER A 1 105 ? 17.768 -31.032 -9.003 1.00 95.00 105 SER A O 1
ATOM 852 N N . LEU A 1 106 ? 17.902 -30.609 -6.809 1.00 94.62 106 LEU A N 1
ATOM 853 C CA . LEU A 1 106 ? 19.230 -29.987 -6.889 1.00 94.62 106 LEU A CA 1
ATOM 854 C C . LEU A 1 106 ? 20.320 -30.976 -7.312 1.00 94.62 106 LEU A C 1
ATOM 856 O O . LEU A 1 106 ? 21.296 -30.570 -7.941 1.00 94.62 106 LEU A O 1
ATOM 860 N N . PHE A 1 107 ? 20.153 -32.263 -7.000 1.00 94.81 107 PHE A N 1
ATOM 861 C CA . PHE A 1 107 ? 21.014 -33.312 -7.530 1.00 94.81 107 PHE A CA 1
ATOM 862 C C . PHE A 1 107 ? 20.788 -33.521 -9.031 1.00 94.81 107 PHE A C 1
ATOM 864 O O . PHE A 1 107 ? 21.762 -33.696 -9.755 1.00 94.81 107 PHE A O 1
ATOM 871 N N . ALA A 1 108 ? 19.543 -33.491 -9.514 1.00 94.62 108 ALA A N 1
ATOM 872 C CA . ALA A 1 108 ? 19.223 -33.801 -10.904 1.00 94.62 108 ALA A CA 1
ATOM 873 C C . ALA A 1 108 ? 19.620 -32.694 -11.895 1.00 94.62 108 ALA A C 1
ATOM 875 O O . ALA A 1 108 ? 20.145 -32.994 -12.971 1.00 94.62 108 ALA A O 1
ATOM 876 N N . VAL A 1 109 ? 19.420 -31.423 -11.526 1.00 94.12 109 VAL A N 1
ATOM 877 C CA . VAL A 1 109 ? 19.617 -30.257 -12.411 1.00 94.12 109 VAL A CA 1
ATOM 878 C C . VAL A 1 109 ? 20.990 -30.229 -13.111 1.00 94.12 109 VAL A C 1
ATOM 880 O O . VAL A 1 109 ? 21.004 -30.092 -14.336 1.00 94.12 109 VAL A O 1
ATOM 883 N N . PRO A 1 110 ? 22.143 -30.406 -12.427 1.00 94.88 110 PRO A N 1
ATOM 884 C CA . PRO A 1 110 ? 23.450 -30.390 -13.092 1.00 94.88 110 PRO A CA 1
ATOM 885 C C . PRO A 1 110 ? 23.611 -31.453 -14.181 1.00 94.88 110 PRO A C 1
ATOM 887 O O . PRO A 1 110 ? 24.201 -31.187 -15.228 1.00 94.88 110 PRO A O 1
ATOM 890 N N . PHE A 1 111 ? 23.075 -32.654 -13.959 1.00 96.00 111 PHE A N 1
ATOM 891 C CA . PHE A 1 111 ? 23.169 -33.745 -14.928 1.00 96.00 111 PHE A CA 1
ATOM 892 C C . PHE A 1 111 ? 22.245 -33.519 -16.123 1.00 96.00 111 PHE A C 1
ATOM 894 O O . PHE A 1 111 ? 22.653 -33.781 -17.251 1.00 96.00 111 PHE A O 1
ATOM 901 N N . ILE A 1 112 ? 21.041 -32.982 -15.900 1.00 95.00 112 ILE A N 1
ATOM 902 C CA . ILE A 1 112 ? 20.131 -32.593 -16.988 1.00 95.00 112 ILE A CA 1
ATOM 903 C C . ILE A 1 112 ? 20.798 -31.522 -17.853 1.00 95.00 112 ILE A C 1
ATOM 905 O O . ILE A 1 112 ? 20.888 -31.682 -19.066 1.00 95.00 112 ILE A O 1
ATOM 909 N N . ASN A 1 113 ? 21.362 -30.482 -17.232 1.00 94.31 113 ASN A N 1
ATOM 910 C CA . ASN A 1 113 ? 22.082 -29.425 -17.943 1.00 94.31 113 ASN A CA 1
ATOM 911 C C . ASN A 1 113 ? 23.257 -29.975 -18.765 1.00 94.31 113 ASN A C 1
ATOM 913 O O . ASN A 1 113 ? 23.464 -29.553 -19.903 1.00 94.31 113 ASN A O 1
ATOM 917 N N . LEU A 1 114 ? 24.002 -30.943 -18.222 1.00 96.06 114 LEU A N 1
ATOM 918 C CA . LEU A 1 114 ? 25.095 -31.597 -18.940 1.00 96.06 114 LEU A CA 1
ATOM 919 C C . LEU A 1 114 ? 24.601 -32.402 -20.152 1.00 96.06 114 LEU A C 1
ATOM 921 O O . LEU A 1 114 ? 25.231 -32.355 -21.207 1.00 96.06 114 LEU A O 1
ATOM 925 N N . LEU A 1 115 ? 23.479 -33.115 -20.025 1.00 96.12 115 LEU A N 1
ATOM 926 C CA . LEU A 1 115 ? 22.873 -33.872 -21.126 1.00 96.12 115 LEU A CA 1
ATOM 927 C C . LEU A 1 115 ? 22.284 -32.951 -22.210 1.00 96.12 115 LEU A C 1
ATOM 929 O O . LEU A 1 115 ? 22.344 -33.283 -23.394 1.00 96.12 115 LEU A O 1
ATOM 933 N N . THR A 1 116 ? 21.768 -31.779 -21.833 1.00 95.75 116 THR A N 1
ATOM 934 C CA . THR A 1 116 ? 21.208 -30.781 -22.763 1.00 95.75 116 THR A CA 1
ATOM 935 C C . THR A 1 116 ? 22.281 -29.910 -23.429 1.00 95.75 116 THR A C 1
ATOM 937 O O . THR A 1 116 ? 22.052 -29.363 -24.511 1.00 95.75 116 THR A O 1
ATOM 940 N N . LEU A 1 117 ? 23.483 -29.815 -22.848 1.00 96.00 117 LEU A N 1
ATOM 941 C CA . LEU A 1 117 ? 24.590 -28.991 -23.349 1.00 96.00 117 LEU A CA 1
ATOM 942 C C . LEU A 1 117 ? 24.873 -29.142 -24.860 1.00 96.00 117 LEU A C 1
ATOM 944 O O . LEU A 1 117 ? 25.027 -28.107 -25.512 1.00 96.00 117 LEU A O 1
ATOM 948 N N . PRO A 1 118 ? 24.925 -30.351 -25.464 1.00 96.12 118 PRO A N 1
ATOM 949 C CA . PRO A 1 118 ? 25.170 -30.484 -26.901 1.00 96.12 118 PRO A CA 1
ATOM 950 C C . PRO A 1 118 ? 24.127 -29.761 -27.760 1.00 96.12 118 PRO A C 1
ATOM 952 O O . PRO A 1 118 ? 24.476 -29.196 -28.796 1.00 96.12 118 PRO A O 1
ATOM 955 N N . ILE A 1 119 ? 22.865 -29.732 -27.317 1.00 95.19 119 ILE A N 1
ATOM 956 C CA . ILE A 1 119 ? 21.770 -29.068 -28.030 1.00 95.19 119 ILE A CA 1
ATOM 957 C C . ILE A 1 119 ? 21.918 -27.549 -27.925 1.00 95.19 119 ILE A C 1
ATOM 959 O O . ILE A 1 119 ? 21.863 -26.851 -28.937 1.00 95.19 119 ILE A O 1
ATOM 963 N N . PHE A 1 120 ? 22.196 -27.030 -26.726 1.00 95.12 120 PHE A N 1
ATOM 964 C CA . PHE A 1 120 ? 22.451 -25.599 -26.541 1.00 95.12 120 PHE A CA 1
ATOM 965 C C . PHE A 1 120 ? 23.685 -25.115 -27.296 1.00 95.12 120 PHE A C 1
ATOM 967 O O . PHE A 1 120 ? 23.678 -24.022 -27.858 1.00 95.12 120 PHE A O 1
ATOM 974 N N . LEU A 1 121 ? 24.736 -25.928 -27.350 1.00 95.31 121 LEU A N 1
ATOM 975 C CA . LEU A 1 121 ? 25.923 -25.607 -28.124 1.00 95.31 121 LEU A CA 1
ATOM 976 C C . LEU A 1 121 ? 25.626 -25.600 -29.631 1.00 95.31 121 LEU A C 1
ATOM 978 O O . LEU A 1 121 ? 26.117 -24.727 -30.343 1.00 95.31 121 LEU A O 1
ATOM 982 N N . ALA A 1 122 ? 24.821 -26.545 -30.122 1.00 94.56 122 ALA A N 1
ATOM 983 C CA . ALA A 1 122 ? 24.368 -26.552 -31.509 1.00 94.56 122 ALA A CA 1
ATOM 984 C C . ALA A 1 122 ? 23.531 -25.303 -31.841 1.00 94.56 122 ALA A C 1
ATOM 986 O O . ALA A 1 122 ? 23.730 -24.706 -32.898 1.00 94.56 122 ALA A O 1
ATOM 987 N N . GLU A 1 123 ? 22.659 -24.866 -30.927 1.00 92.81 123 GLU A N 1
ATOM 988 C CA . GLU A 1 123 ? 21.883 -23.625 -31.054 1.00 92.81 123 GLU A CA 1
ATOM 989 C C . GLU A 1 123 ? 22.801 -22.398 -31.183 1.00 92.81 123 GLU A C 1
ATOM 991 O O . GLU A 1 123 ? 22.715 -21.675 -32.171 1.00 92.81 123 GLU A O 1
ATOM 996 N N . VAL A 1 124 ? 23.737 -22.215 -30.243 1.00 92.19 124 VAL A N 1
ATOM 997 C CA . VAL A 1 124 ? 24.708 -21.098 -30.238 1.00 92.19 124 VAL A CA 1
ATOM 998 C C . VAL A 1 124 ? 25.611 -21.114 -31.476 1.00 92.19 124 VAL A C 1
ATOM 1000 O O . VAL A 1 124 ? 26.083 -20.079 -31.931 1.00 92.19 124 VAL A O 1
ATOM 1003 N N . ARG A 1 125 ? 25.831 -22.288 -32.075 1.00 91.75 125 ARG A N 1
ATOM 1004 C CA . ARG A 1 125 ? 26.614 -22.451 -33.311 1.00 91.75 125 ARG A CA 1
ATOM 1005 C C . ARG A 1 125 ? 25.779 -22.387 -34.586 1.00 91.75 125 ARG A C 1
ATOM 1007 O O . ARG A 1 125 ? 26.228 -22.859 -35.635 1.00 91.75 125 ARG A O 1
ATOM 1014 N N . GLY A 1 126 ? 24.575 -21.825 -34.496 1.00 89.94 126 GLY A N 1
ATOM 1015 C CA . GLY A 1 126 ? 23.715 -21.544 -35.641 1.00 89.94 126 GLY A CA 1
ATOM 1016 C C . GLY A 1 126 ? 23.209 -22.797 -36.352 1.00 89.94 126 GLY A C 1
ATOM 1017 O O . GLY A 1 126 ? 23.027 -22.778 -37.566 1.00 89.94 126 GLY A O 1
ATOM 1018 N N . LYS A 1 127 ? 23.049 -23.919 -35.636 1.00 94.69 127 LYS A N 1
ATOM 1019 C CA . LYS A 1 127 ? 22.480 -25.157 -36.201 1.00 94.69 127 LYS A CA 1
ATOM 1020 C C . LYS A 1 127 ? 20.962 -25.248 -36.056 1.00 94.69 127 LYS A C 1
ATOM 1022 O O . LYS A 1 127 ? 20.370 -26.133 -36.665 1.00 94.69 127 LYS A O 1
ATOM 1027 N N . SER A 1 128 ? 20.346 -24.376 -35.259 1.00 95.81 128 SER A N 1
ATOM 1028 C CA . SER A 1 128 ? 18.890 -24.264 -35.146 1.00 95.81 128 SER A CA 1
ATOM 1029 C C . SER A 1 128 ? 18.316 -23.328 -36.218 1.00 95.81 128 SER A C 1
ATOM 1031 O O . SER A 1 128 ? 19.037 -22.584 -36.878 1.00 95.81 128 SER A O 1
ATOM 1033 N N . LEU A 1 129 ? 16.994 -23.352 -36.372 1.00 95.81 129 LEU A N 1
ATOM 1034 C CA . LEU A 1 129 ? 16.211 -22.483 -37.253 1.00 95.81 129 LEU A CA 1
ATOM 1035 C C . LEU A 1 129 ? 15.698 -21.232 -36.512 1.00 95.81 129 LEU A C 1
ATOM 1037 O O . LEU A 1 129 ? 14.662 -20.665 -36.870 1.00 95.81 129 LEU A O 1
ATOM 1041 N N . LEU A 1 130 ? 16.392 -20.814 -35.448 1.00 95.38 130 LEU A N 1
ATOM 1042 C CA . LEU A 1 130 ? 16.029 -19.616 -34.697 1.00 95.38 130 LEU A CA 1
ATOM 1043 C C . LEU A 1 130 ? 16.348 -18.351 -35.500 1.00 95.38 130 LEU A C 1
ATOM 1045 O O . LEU A 1 130 ? 17.476 -18.163 -35.951 1.00 95.38 130 LEU A O 1
ATOM 1049 N N . TYR A 1 131 ? 15.375 -17.448 -35.620 1.00 93.81 131 TYR A N 1
ATOM 1050 C CA . TYR A 1 131 ? 15.541 -16.164 -36.310 1.00 93.81 131 TYR A CA 1
ATOM 1051 C C . TYR A 1 131 ? 15.386 -14.965 -35.357 1.00 93.81 131 TYR A C 1
ATOM 1053 O O . TYR A 1 131 ? 14.781 -15.066 -34.285 1.00 93.81 131 TYR A O 1
ATOM 1061 N N . SER A 1 132 ? 15.977 -13.823 -35.727 1.00 90.12 132 SER A N 1
ATOM 1062 C CA . SER A 1 132 ? 15.912 -12.557 -34.965 1.00 90.12 132 SER A CA 1
ATOM 1063 C C . SER A 1 132 ? 14.662 -11.753 -35.295 1.00 90.12 132 SER A C 1
ATOM 1065 O O . SER A 1 132 ? 13.875 -11.408 -34.413 1.00 90.12 132 SER A O 1
ATOM 1067 N N . ASN A 1 133 ? 14.541 -11.435 -36.585 1.00 89.75 133 ASN A N 1
ATOM 1068 C CA . ASN A 1 133 ? 13.586 -10.548 -37.222 1.00 89.75 133 ASN A CA 1
ATOM 1069 C C . ASN A 1 133 ? 12.143 -11.035 -37.143 1.00 89.75 133 ASN A C 1
ATOM 1071 O O . ASN A 1 133 ? 11.825 -11.973 -37.862 1.00 89.75 133 ASN A O 1
ATOM 1075 N N . THR A 1 134 ? 11.215 -10.391 -36.423 1.00 91.19 134 THR A N 1
ATOM 1076 C CA . THR A 1 134 ? 9.781 -10.676 -36.675 1.00 91.19 134 THR A CA 1
ATOM 1077 C C . THR A 1 134 ? 9.389 -10.369 -38.126 1.00 91.19 134 THR A C 1
ATOM 1079 O O . THR A 1 134 ? 8.453 -10.968 -38.643 1.00 91.19 134 THR A O 1
ATOM 1082 N N . SER A 1 135 ? 10.142 -9.504 -38.814 1.00 90.25 135 SER A N 1
ATOM 1083 C CA . SER A 1 135 ? 10.037 -9.232 -40.252 1.00 90.25 135 SER A CA 1
ATOM 1084 C C . SER A 1 135 ? 10.348 -10.427 -41.156 1.00 90.25 135 SER A C 1
ATOM 1086 O O . SER A 1 135 ? 9.870 -10.442 -42.284 1.00 90.25 135 SER A O 1
ATOM 1088 N N . ASP A 1 136 ? 11.131 -11.407 -40.694 1.00 91.19 136 ASP A N 1
ATOM 1089 C CA . ASP A 1 136 ? 11.648 -12.485 -41.551 1.00 91.19 136 ASP A CA 1
ATOM 1090 C C . ASP A 1 136 ? 10.528 -13.463 -41.953 1.00 91.19 136 ASP A C 1
ATOM 1092 O O . ASP A 1 136 ? 10.535 -14.003 -43.057 1.00 91.19 136 ASP A O 1
ATOM 1096 N N . TYR A 1 137 ? 9.534 -13.643 -41.072 1.00 93.06 137 TYR A N 1
ATOM 1097 C CA . TYR A 1 137 ? 8.368 -14.515 -41.284 1.00 93.06 137 TYR A CA 1
ATOM 1098 C C . TYR A 1 137 ? 7.011 -13.842 -40.980 1.00 93.06 137 TYR A C 1
ATOM 1100 O O . TYR A 1 137 ? 5.956 -14.405 -41.273 1.00 93.06 137 TYR A O 1
ATOM 1108 N N . GLY A 1 138 ? 7.011 -12.634 -40.409 1.00 92.75 138 GLY A N 1
ATOM 1109 C CA . GLY A 1 138 ? 5.815 -11.859 -40.079 1.00 92.75 138 GLY A CA 1
ATOM 1110 C C . GLY A 1 138 ? 5.153 -12.223 -38.743 1.00 92.75 138 GLY A C 1
ATOM 1111 O O . GLY A 1 138 ? 5.346 -13.298 -38.172 1.00 92.75 138 GLY A O 1
ATOM 1112 N N . TRP A 1 139 ? 4.304 -11.316 -38.247 1.00 94.25 139 TRP A N 1
ATOM 1113 C CA . TRP A 1 139 ? 3.577 -11.475 -36.978 1.00 94.25 139 TRP A CA 1
ATOM 1114 C C . TRP A 1 139 ? 2.617 -12.671 -36.960 1.00 94.25 139 TRP A C 1
ATOM 1116 O O . TRP A 1 139 ? 2.440 -13.300 -35.920 1.00 94.25 139 TRP A O 1
ATOM 1126 N N . SER A 1 140 ? 2.029 -13.032 -38.103 1.00 95.44 140 SER A N 1
ATOM 1127 C CA . SER A 1 140 ? 1.166 -14.215 -38.203 1.00 95.44 140 SER A CA 1
ATOM 1128 C C . SER A 1 140 ? 1.944 -15.499 -37.922 1.00 95.44 140 SER A C 1
ATOM 1130 O O . SER A 1 140 ? 1.474 -16.351 -37.170 1.00 95.44 140 SER A O 1
ATOM 1132 N N . TRP A 1 141 ? 3.160 -15.621 -38.466 1.00 97.19 141 TRP A N 1
ATOM 1133 C CA . TRP A 1 141 ? 4.011 -16.776 -38.201 1.00 97.19 141 TRP A CA 1
ATOM 1134 C C . TRP A 1 141 ? 4.498 -16.816 -36.754 1.00 97.19 141 TRP A C 1
ATOM 1136 O O . TRP A 1 141 ? 4.599 -17.898 -36.184 1.00 97.19 141 TRP A O 1
ATOM 1146 N N . LEU A 1 142 ? 4.738 -15.663 -36.121 1.00 94.88 142 LEU A N 1
ATOM 1147 C CA . LEU A 1 142 ? 5.069 -15.600 -34.694 1.00 94.88 142 LEU A CA 1
ATOM 1148 C C . LEU A 1 142 ? 4.000 -16.310 -33.840 1.00 94.88 142 LEU A C 1
ATOM 1150 O O . LEU A 1 142 ? 4.333 -17.144 -33.004 1.00 94.88 142 LEU A O 1
ATOM 1154 N N . VAL A 1 143 ? 2.717 -16.046 -34.101 1.00 96.00 143 VAL A N 1
ATOM 1155 C CA . VAL A 1 143 ? 1.602 -16.691 -33.385 1.00 96.00 143 VAL A CA 1
ATOM 1156 C C . VAL A 1 143 ? 1.455 -18.164 -33.777 1.00 96.00 143 VAL A C 1
ATOM 1158 O O . VAL A 1 143 ? 1.328 -19.021 -32.906 1.00 96.00 143 VAL A O 1
ATOM 1161 N N . ILE A 1 144 ? 1.510 -18.484 -35.074 1.00 97.31 144 ILE A N 1
ATOM 1162 C CA . ILE A 1 144 ? 1.371 -19.867 -35.563 1.00 97.31 144 ILE A CA 1
ATOM 1163 C C . ILE A 1 144 ? 2.485 -20.760 -35.004 1.00 97.31 144 ILE A C 1
ATOM 1165 O O . ILE A 1 144 ? 2.208 -21.849 -34.510 1.00 97.31 144 ILE A O 1
ATOM 1169 N N . SER A 1 145 ? 3.734 -20.296 -35.033 1.00 97.06 145 SER A N 1
ATOM 1170 C CA . SER A 1 145 ? 4.879 -21.041 -34.499 1.00 97.06 145 SER A CA 1
ATOM 1171 C C . SER A 1 145 ? 4.784 -21.259 -32.985 1.00 97.06 145 SER A C 1
ATOM 1173 O O . SER A 1 145 ? 5.165 -22.331 -32.526 1.00 97.06 145 SER A O 1
ATOM 1175 N N . ALA A 1 146 ? 4.202 -20.326 -32.216 1.00 96.69 146 ALA A N 1
ATOM 1176 C CA . ALA A 1 146 ? 3.905 -20.542 -30.795 1.00 96.69 146 ALA A CA 1
ATOM 1177 C C . ALA A 1 146 ? 2.892 -21.682 -30.578 1.00 96.69 146 ALA A C 1
ATOM 1179 O O . ALA A 1 146 ? 3.106 -22.553 -29.736 1.00 96.69 146 ALA A O 1
ATOM 1180 N N . LEU A 1 147 ? 1.809 -21.710 -31.362 1.00 96.12 147 LEU A N 1
ATOM 1181 C CA . LEU A 1 147 ? 0.790 -22.763 -31.280 1.00 96.12 147 LEU A CA 1
ATOM 1182 C C . LEU A 1 147 ? 1.345 -24.126 -31.713 1.00 96.12 147 LEU A C 1
ATOM 1184 O O . LEU A 1 147 ? 1.094 -25.132 -31.051 1.00 96.12 147 LEU A O 1
ATOM 1188 N N . LEU A 1 148 ? 2.137 -24.157 -32.789 1.00 96.56 148 LEU A N 1
ATOM 1189 C CA . LEU A 1 148 ? 2.821 -25.366 -33.251 1.00 96.56 148 LEU A CA 1
ATOM 1190 C C . LEU A 1 148 ? 3.824 -25.881 -32.216 1.00 96.56 148 LEU A C 1
ATOM 1192 O O . LEU A 1 148 ? 3.883 -27.087 -31.995 1.00 96.56 148 LEU A O 1
ATOM 1196 N N . TYR A 1 149 ? 4.568 -24.984 -31.562 1.00 96.56 149 TYR A N 1
ATOM 1197 C CA . TYR A 1 149 ? 5.476 -25.331 -30.469 1.00 96.56 149 TYR A CA 1
ATOM 1198 C C . TYR A 1 149 ? 4.716 -26.023 -29.336 1.00 96.56 149 TYR A C 1
ATOM 1200 O O . TYR A 1 149 ? 5.077 -27.127 -28.937 1.00 96.56 149 TYR A O 1
ATOM 1208 N N . MET A 1 150 ? 3.621 -25.421 -28.859 1.00 95.19 150 MET A N 1
ATOM 1209 C CA . MET A 1 150 ? 2.808 -26.008 -27.790 1.00 95.19 150 MET A CA 1
ATOM 1210 C C . MET A 1 150 ? 2.216 -27.364 -28.190 1.00 95.19 150 MET A C 1
ATOM 1212 O O . MET A 1 150 ? 2.338 -28.318 -27.428 1.00 95.19 150 MET A O 1
ATOM 1216 N N . ALA A 1 151 ? 1.633 -27.477 -29.387 1.00 94.25 151 ALA A N 1
ATOM 1217 C CA . ALA A 1 151 ? 1.038 -28.725 -29.869 1.00 94.25 151 ALA A CA 1
ATOM 1218 C C . ALA A 1 151 ? 2.077 -29.846 -30.052 1.00 94.25 151 ALA A C 1
ATOM 1220 O O . ALA A 1 151 ? 1.821 -30.993 -29.687 1.00 94.25 151 ALA A O 1
ATOM 1221 N N . PHE A 1 152 ? 3.257 -29.518 -30.592 1.00 96.50 152 PHE A N 1
ATOM 1222 C CA . PHE A 1 152 ? 4.357 -30.468 -30.755 1.00 96.50 152 PHE A CA 1
ATOM 1223 C C . PHE A 1 152 ? 4.848 -30.987 -29.404 1.00 96.50 152 PHE A C 1
ATOM 1225 O O . PHE A 1 152 ? 4.982 -32.198 -29.227 1.00 96.50 152 PHE A O 1
ATOM 1232 N N . ASN A 1 153 ? 5.085 -30.080 -28.454 1.00 95.50 153 ASN A N 1
ATOM 1233 C CA . ASN A 1 153 ? 5.566 -30.448 -27.128 1.00 95.50 153 ASN A CA 1
ATOM 1234 C C . ASN A 1 153 ? 4.551 -31.310 -26.392 1.00 95.50 153 ASN A C 1
ATOM 1236 O O . ASN A 1 153 ? 4.916 -32.359 -25.878 1.00 95.50 153 ASN A O 1
ATOM 1240 N N . ASP A 1 154 ? 3.282 -30.913 -26.400 1.00 94.38 154 ASP A N 1
ATOM 1241 C CA . ASP A 1 154 ? 2.225 -31.649 -25.714 1.00 94.38 154 ASP A CA 1
ATOM 1242 C C . ASP A 1 154 ? 2.094 -33.086 -26.247 1.00 94.38 154 ASP A C 1
ATOM 1244 O O . ASP A 1 154 ? 2.074 -34.043 -25.474 1.00 94.38 154 ASP A O 1
ATOM 1248 N N . PHE A 1 155 ? 2.120 -33.262 -27.574 1.00 95.38 155 PHE A N 1
ATOM 1249 C CA . PHE A 1 155 ? 2.073 -34.587 -28.192 1.00 95.38 155 PHE A CA 1
ATOM 1250 C C . PHE A 1 155 ? 3.323 -35.431 -27.913 1.00 95.38 155 PHE A C 1
ATOM 1252 O O . PHE A 1 155 ? 3.222 -36.625 -27.626 1.00 95.38 155 PHE A O 1
ATOM 1259 N N . ALA A 1 156 ? 4.513 -34.839 -28.026 1.00 97.31 156 ALA A N 1
ATOM 1260 C CA . ALA A 1 156 ? 5.764 -35.564 -27.831 1.00 97.31 156 ALA A CA 1
ATOM 1261 C C . ALA A 1 156 ? 5.954 -35.977 -26.365 1.00 97.31 156 ALA A C 1
ATOM 1263 O O . ALA A 1 156 ? 6.321 -37.122 -26.096 1.00 97.31 156 ALA A O 1
ATOM 1264 N N . ILE A 1 157 ? 5.656 -35.076 -25.426 1.00 95.88 157 ILE A N 1
ATOM 1265 C CA . ILE A 1 157 ? 5.756 -35.338 -23.986 1.00 95.88 157 ILE A CA 1
ATOM 1266 C C . ILE A 1 157 ? 4.751 -36.392 -23.570 1.00 95.88 157 ILE A C 1
ATOM 1268 O O . ILE A 1 157 ? 5.140 -37.312 -22.864 1.00 95.88 157 ILE A O 1
ATOM 1272 N N . TYR A 1 158 ? 3.515 -36.337 -24.073 1.00 97.12 158 TYR A N 1
ATOM 1273 C CA . TYR A 1 158 ? 2.526 -37.383 -23.824 1.00 97.12 158 TYR A CA 1
ATOM 1274 C C . TYR A 1 158 ? 3.101 -38.787 -24.076 1.00 97.12 158 TYR A C 1
ATOM 1276 O O . TYR A 1 158 ? 2.992 -39.678 -23.232 1.00 97.12 158 TYR A O 1
ATOM 1284 N N . TRP A 1 159 ? 3.759 -38.991 -25.222 1.00 97.25 159 TRP A N 1
ATOM 1285 C CA . TRP A 1 159 ? 4.344 -40.288 -25.560 1.00 97.25 159 TRP A CA 1
ATOM 1286 C C . TRP A 1 159 ? 5.587 -40.620 -24.748 1.00 97.25 159 TRP A C 1
ATOM 1288 O O . TRP A 1 159 ? 5.726 -41.763 -24.321 1.00 97.25 159 TRP A O 1
ATOM 1298 N N . ILE A 1 160 ? 6.475 -39.652 -24.525 1.00 97.19 160 ILE A N 1
ATOM 1299 C CA . ILE A 1 160 ? 7.667 -39.842 -23.692 1.00 97.19 160 ILE A CA 1
ATOM 1300 C C . ILE A 1 160 ? 7.255 -40.256 -22.279 1.00 97.19 160 ILE A C 1
ATOM 1302 O O . ILE A 1 160 ? 7.678 -41.303 -21.797 1.00 97.19 160 ILE A O 1
ATOM 1306 N N . HIS A 1 161 ? 6.357 -39.493 -21.668 1.00 96.19 161 HIS A N 1
ATOM 1307 C CA . HIS A 1 161 ? 5.866 -39.724 -20.322 1.00 96.19 161 HIS A CA 1
ATOM 1308 C C . HIS A 1 161 ? 5.127 -41.069 -20.227 1.00 96.19 161 HIS A C 1
ATOM 1310 O O . HIS A 1 161 ? 5.380 -41.877 -19.332 1.00 96.19 161 HIS A O 1
ATOM 1316 N N . ARG A 1 162 ? 4.283 -41.405 -21.211 1.00 96.00 162 ARG A N 1
ATOM 1317 C CA . ARG A 1 162 ? 3.629 -42.722 -21.269 1.00 96.00 162 ARG A CA 1
ATOM 1318 C C . ARG A 1 162 ? 4.630 -43.876 -21.421 1.00 96.00 162 ARG A C 1
ATOM 1320 O O . ARG A 1 162 ? 4.429 -44.937 -20.827 1.00 96.00 162 ARG A O 1
ATOM 1327 N N . LEU A 1 163 ? 5.703 -43.699 -22.196 1.00 96.06 163 LEU A N 1
ATOM 1328 C CA . LEU A 1 163 ? 6.784 -44.684 -22.334 1.00 96.06 163 LEU A CA 1
ATOM 1329 C C . LEU A 1 163 ? 7.599 -44.830 -21.047 1.00 96.06 163 LEU A C 1
ATOM 1331 O O . LEU A 1 163 ? 8.020 -45.936 -20.715 1.00 96.06 163 LEU A O 1
ATOM 1335 N N . GLU A 1 164 ? 7.788 -43.751 -20.298 1.00 96.00 164 GLU A N 1
ATOM 1336 C CA . GLU A 1 164 ? 8.442 -43.772 -18.990 1.00 96.00 164 GLU A CA 1
ATOM 1337 C C . GLU A 1 164 ? 7.661 -44.588 -17.958 1.00 96.00 164 GLU A C 1
ATOM 1339 O O . GLU A 1 164 ? 8.266 -45.225 -17.097 1.00 96.00 164 GLU A O 1
ATOM 1344 N N . HIS A 1 165 ? 6.339 -44.686 -18.107 1.00 95.50 165 HIS A N 1
ATOM 1345 C CA . HIS A 1 165 ? 5.489 -45.601 -17.338 1.00 95.50 165 HIS A CA 1
ATOM 1346 C C . HIS A 1 165 ? 5.470 -47.042 -17.848 1.00 95.50 165 HIS A C 1
ATOM 1348 O O . HIS A 1 165 ? 4.907 -47.924 -17.192 1.00 95.50 165 HIS A O 1
ATOM 1354 N N . HIS A 1 166 ? 6.115 -47.336 -18.978 1.00 95.31 166 HIS A N 1
ATOM 1355 C CA . HIS A 1 166 ? 6.248 -48.714 -19.433 1.00 95.31 166 HIS A CA 1
ATOM 1356 C C . HIS A 1 166 ? 7.049 -49.528 -18.397 1.00 95.31 166 HIS A C 1
ATOM 1358 O O . HIS A 1 166 ? 8.107 -49.071 -17.954 1.00 95.31 166 HIS A O 1
ATOM 1364 N N . PRO A 1 167 ? 6.632 -50.756 -18.021 1.00 92.88 167 PRO A N 1
ATOM 1365 C CA . PRO A 1 167 ? 7.258 -51.511 -16.929 1.00 92.88 167 PRO A CA 1
ATOM 1366 C C . PRO A 1 167 ? 8.777 -51.715 -17.051 1.00 92.88 167 PRO A C 1
ATOM 1368 O O . PRO A 1 167 ? 9.472 -51.802 -16.037 1.00 92.88 167 PRO A O 1
ATOM 1371 N N . SER A 1 168 ? 9.304 -51.775 -18.280 1.00 95.25 168 SER A N 1
ATOM 1372 C CA . SER A 1 168 ? 10.746 -51.901 -18.539 1.00 95.25 168 SER A CA 1
ATOM 1373 C C . SER A 1 168 ? 11.544 -50.622 -18.258 1.00 95.25 168 SER A C 1
ATOM 1375 O O . SER A 1 168 ? 12.750 -50.709 -18.050 1.00 95.25 168 SER A O 1
ATOM 1377 N N . VAL A 1 169 ? 10.892 -49.456 -18.257 1.00 94.50 169 VAL A N 1
ATOM 1378 C CA . VAL A 1 169 ? 11.506 -48.130 -18.075 1.00 94.50 169 VAL A CA 1
ATOM 1379 C C . VAL A 1 169 ? 11.208 -47.586 -16.677 1.00 94.50 169 VAL A C 1
ATOM 1381 O O . VAL A 1 169 ? 12.130 -47.196 -15.953 1.00 94.50 169 VAL A O 1
ATOM 1384 N N . TYR A 1 170 ? 9.941 -47.659 -16.257 1.00 94.56 170 TYR A N 1
ATOM 1385 C CA . TYR A 1 170 ? 9.413 -47.073 -15.023 1.00 94.56 170 TYR A CA 1
ATOM 1386 C C . TYR A 1 170 ? 10.273 -47.371 -13.804 1.00 94.56 170 TYR A C 1
ATOM 1388 O O . TYR A 1 170 ? 10.683 -46.463 -13.086 1.00 94.56 170 TYR A O 1
ATOM 1396 N N . LYS A 1 171 ? 10.616 -48.647 -13.591 1.00 92.44 171 LYS A N 1
ATOM 1397 C CA . LYS A 1 171 ? 11.369 -49.096 -12.412 1.00 92.44 171 LYS A CA 1
ATOM 1398 C C . LYS A 1 171 ? 12.686 -48.335 -12.208 1.00 92.44 171 LYS A C 1
ATOM 1400 O O . LYS A 1 171 ? 13.100 -48.181 -11.059 1.00 92.44 171 LYS A O 1
ATOM 1405 N N . TYR A 1 172 ? 13.337 -47.923 -13.293 1.00 91.69 172 TYR A N 1
ATOM 1406 C CA . TYR A 1 172 ? 14.690 -47.371 -13.279 1.00 91.69 172 TYR A CA 1
ATOM 1407 C C . TYR A 1 172 ? 14.716 -45.850 -13.398 1.00 91.69 172 TYR A C 1
ATOM 1409 O O . TYR A 1 172 ? 15.550 -45.218 -12.755 1.00 91.69 172 TYR A O 1
ATOM 1417 N N . ILE A 1 173 ? 13.822 -45.279 -14.208 1.00 92.94 173 ILE A N 1
ATOM 1418 C CA . ILE A 1 173 ? 13.882 -43.862 -14.584 1.00 92.94 173 ILE A CA 1
ATOM 1419 C C . ILE A 1 173 ? 12.792 -43.053 -13.877 1.00 92.94 173 ILE A C 1
ATOM 1421 O O . ILE A 1 173 ? 13.119 -42.085 -13.200 1.00 92.94 173 ILE A O 1
ATOM 1425 N N . HIS A 1 174 ? 11.535 -43.500 -13.946 1.00 95.12 174 HIS A N 1
ATOM 1426 C CA . HIS A 1 174 ? 10.383 -42.671 -13.570 1.00 95.12 174 HIS A CA 1
ATOM 1427 C C . HIS A 1 174 ? 9.788 -42.974 -12.184 1.00 95.12 174 HIS A C 1
ATOM 1429 O O . HIS A 1 174 ? 9.179 -42.127 -11.533 1.00 95.12 174 HIS A O 1
ATOM 1435 N N . LYS A 1 175 ? 10.044 -44.166 -11.636 1.00 93.25 175 LYS A N 1
ATOM 1436 C CA . LYS A 1 175 ? 9.673 -44.532 -10.260 1.00 93.25 175 LYS A CA 1
ATOM 1437 C C . LYS A 1 175 ? 10.218 -43.567 -9.189 1.00 93.25 175 LYS A C 1
ATOM 1439 O O . LYS A 1 175 ? 9.496 -43.331 -8.222 1.00 93.25 175 LYS A O 1
ATOM 1444 N N . PRO A 1 176 ? 11.450 -43.022 -9.290 1.00 92.56 176 PRO A N 1
ATOM 1445 C CA . PRO A 1 176 ? 11.930 -41.993 -8.368 1.00 92.56 176 PRO A CA 1
ATOM 1446 C C . PRO A 1 176 ? 11.028 -40.756 -8.299 1.00 92.56 176 PRO A C 1
ATOM 1448 O O . PRO A 1 176 ? 10.860 -40.225 -7.206 1.00 92.56 176 PRO A O 1
ATOM 1451 N N . HIS A 1 177 ? 10.421 -40.347 -9.420 1.00 94.75 177 HIS A N 1
ATOM 1452 C CA . HIS A 1 177 ? 9.458 -39.245 -9.467 1.00 94.75 177 HIS A CA 1
ATOM 1453 C C . HIS A 1 177 ? 8.154 -39.607 -8.746 1.00 94.75 177 HIS A C 1
ATOM 1455 O O . HIS A 1 177 ? 7.704 -38.910 -7.845 1.00 94.75 177 HIS A O 1
ATOM 1461 N N . HIS A 1 178 ? 7.615 -40.788 -9.050 1.00 94.62 178 HIS A N 1
ATOM 1462 C CA . HIS A 1 178 ? 6.379 -41.320 -8.456 1.00 94.62 178 HIS A CA 1
ATOM 1463 C C . HIS A 1 178 ? 6.505 -41.779 -7.001 1.00 94.62 178 HIS A C 1
ATOM 1465 O O . HIS A 1 178 ? 5.561 -42.297 -6.403 1.00 94.62 178 HIS A O 1
ATOM 1471 N N . LYS A 1 179 ? 7.681 -41.594 -6.395 1.00 93.38 179 LYS A N 1
ATOM 1472 C CA . LYS A 1 179 ? 7.861 -41.726 -4.948 1.00 93.38 179 LYS A CA 1
ATOM 1473 C C . LYS A 1 179 ? 7.031 -40.676 -4.194 1.00 93.38 179 LYS A C 1
ATOM 1475 O O . LYS A 1 179 ? 6.604 -40.948 -3.071 1.00 93.38 179 LYS A O 1
ATOM 1480 N N . TRP A 1 180 ? 6.805 -39.509 -4.798 1.00 94.25 180 TRP A N 1
ATOM 1481 C CA . TRP A 1 180 ? 6.082 -38.373 -4.224 1.00 94.25 180 TRP A CA 1
ATOM 1482 C C . TRP A 1 180 ? 4.588 -38.449 -4.572 1.00 94.25 180 TRP A C 1
ATOM 1484 O O . TRP A 1 180 ? 4.087 -37.673 -5.366 1.00 94.25 180 TRP A O 1
ATOM 1494 N N . ILE A 1 181 ? 3.865 -39.409 -3.985 1.00 93.88 181 ILE A N 1
ATOM 1495 C CA . ILE A 1 181 ? 2.442 -39.663 -4.316 1.00 93.88 181 ILE A CA 1
ATOM 1496 C C . ILE A 1 181 ? 1.543 -38.438 -4.091 1.00 93.88 181 ILE A C 1
ATOM 1498 O O . ILE A 1 181 ? 0.575 -38.241 -4.816 1.00 93.88 181 ILE A O 1
ATOM 1502 N N . VAL A 1 182 ? 1.848 -37.646 -3.062 1.00 94.06 182 VAL A N 1
ATOM 1503 C CA . VAL A 1 182 ? 1.272 -36.312 -2.860 1.00 94.06 182 VAL A CA 1
ATOM 1504 C C . VAL A 1 182 ? 2.430 -35.338 -3.026 1.00 94.06 182 VAL A C 1
ATOM 1506 O O . VAL A 1 182 ? 3.120 -35.071 -2.036 1.00 94.06 182 VAL A O 1
ATOM 1509 N N . PRO A 1 183 ? 2.751 -34.939 -4.268 1.00 94.50 183 PRO A N 1
ATOM 1510 C CA . PRO A 1 183 ? 3.910 -34.105 -4.534 1.00 94.50 183 PRO A CA 1
ATOM 1511 C C . PRO A 1 183 ? 3.688 -32.700 -3.974 1.00 94.50 183 PRO A C 1
ATOM 1513 O O . PRO A 1 183 ? 2.556 -32.257 -3.790 1.00 94.50 183 PRO A O 1
ATOM 1516 N N . THR A 1 184 ? 4.784 -31.998 -3.702 1.00 95.38 184 THR A N 1
ATOM 1517 C CA . THR A 1 184 ? 4.755 -30.539 -3.533 1.00 95.38 184 THR A CA 1
ATOM 1518 C C . THR A 1 184 ? 5.351 -29.868 -4.777 1.00 95.38 184 THR A C 1
ATOM 1520 O O . THR A 1 184 ? 5.989 -30.555 -5.581 1.00 95.38 184 THR A O 1
ATOM 1523 N N . PRO A 1 185 ? 5.273 -28.532 -4.928 1.00 95.88 185 PRO A N 1
ATOM 1524 C CA . PRO A 1 185 ? 5.954 -27.820 -6.013 1.00 95.88 185 PRO A CA 1
ATOM 1525 C C . PRO A 1 185 ? 7.461 -28.118 -6.090 1.00 95.88 185 PRO A C 1
ATOM 1527 O O . PRO A 1 185 ? 8.060 -28.070 -7.162 1.00 95.88 185 PRO A O 1
ATOM 1530 N N . TRP A 1 186 ? 8.086 -28.496 -4.969 1.00 96.12 186 TRP A N 1
ATOM 1531 C CA . TRP A 1 186 ? 9.492 -28.904 -4.921 1.00 96.12 186 TRP A CA 1
ATOM 1532 C C . TRP A 1 186 ? 9.765 -30.247 -5.624 1.00 96.12 186 TRP A C 1
ATOM 1534 O O . TRP A 1 186 ? 10.909 -30.544 -5.972 1.00 96.12 186 TRP A O 1
ATOM 1544 N N . ALA A 1 187 ? 8.736 -31.059 -5.875 1.00 95.31 187 ALA A N 1
ATOM 1545 C CA . ALA A 1 187 ? 8.848 -32.323 -6.597 1.00 95.31 187 ALA A CA 1
ATOM 1546 C C . ALA A 1 187 ? 9.014 -32.149 -8.116 1.00 95.31 187 ALA A C 1
ATOM 1548 O O . ALA A 1 187 ? 9.350 -33.115 -8.802 1.00 95.31 187 ALA A O 1
ATOM 1549 N N . ALA A 1 188 ? 8.819 -30.933 -8.640 1.00 93.50 188 ALA A N 1
ATOM 1550 C CA . ALA A 1 188 ? 8.758 -30.653 -10.074 1.00 93.50 188 ALA A CA 1
ATOM 1551 C C . ALA A 1 188 ? 10.009 -31.066 -10.864 1.00 93.50 188 ALA A C 1
ATOM 1553 O O . ALA A 1 188 ? 9.905 -31.359 -12.049 1.00 93.50 188 ALA A O 1
ATOM 1554 N N . LEU A 1 189 ? 11.182 -31.101 -10.219 1.00 93.94 189 LEU A N 1
ATOM 1555 C CA . LEU A 1 189 ? 12.437 -31.601 -10.800 1.00 93.94 189 LEU A CA 1
ATOM 1556 C C . LEU A 1 189 ? 13.003 -32.812 -10.032 1.00 93.94 189 LEU A C 1
ATOM 1558 O O . LEU A 1 189 ? 14.147 -33.218 -10.248 1.00 93.94 189 LEU A O 1
ATOM 1562 N N . ALA A 1 190 ? 12.221 -33.399 -9.121 1.00 93.88 190 ALA A N 1
ATOM 1563 C CA . ALA A 1 190 ? 12.651 -34.457 -8.212 1.00 93.88 190 ALA A CA 1
ATOM 1564 C C . ALA A 1 190 ? 12.527 -35.847 -8.859 1.00 93.88 190 ALA A C 1
ATOM 1566 O O . ALA A 1 190 ? 11.845 -36.736 -8.343 1.00 93.88 190 ALA A O 1
ATOM 1567 N N . PHE A 1 191 ? 13.192 -36.030 -9.996 1.00 90.88 191 PHE A N 1
ATOM 1568 C CA . PHE A 1 191 ? 13.204 -37.261 -10.787 1.00 90.88 191 PHE A CA 1
ATOM 1569 C C . PHE A 1 191 ? 14.632 -37.680 -11.165 1.00 90.88 191 PHE A C 1
ATOM 1571 O O . PHE A 1 191 ? 15.609 -36.989 -10.865 1.00 90.88 191 PHE A O 1
ATOM 1578 N N . HIS A 1 192 ? 14.782 -38.846 -11.797 1.00 95.56 192 HIS A N 1
ATOM 1579 C CA . HIS A 1 192 ? 16.080 -39.287 -12.308 1.00 95.56 192 HIS A CA 1
ATOM 1580 C C . HIS A 1 192 ? 16.573 -38.315 -13.403 1.00 95.56 192 HIS A C 1
ATOM 1582 O O . HIS A 1 192 ? 15.772 -37.911 -14.235 1.00 95.56 192 HIS A O 1
ATOM 1588 N N . PRO A 1 193 ? 17.867 -37.954 -13.507 1.00 95.31 193 PRO A N 1
ATOM 1589 C CA . PRO A 1 193 ? 18.304 -36.956 -14.493 1.00 95.31 193 PRO A CA 1
ATOM 1590 C C . PRO A 1 193 ? 17.943 -37.279 -15.948 1.00 95.31 193 PRO A C 1
ATOM 1592 O O . PRO A 1 193 ? 17.621 -36.388 -16.725 1.00 95.31 193 PRO A O 1
ATOM 1595 N N . LEU A 1 194 ? 17.984 -38.563 -16.313 1.00 95.12 194 LEU A N 1
ATOM 1596 C CA . LEU A 1 194 ? 17.586 -39.009 -17.650 1.00 95.12 194 LEU A CA 1
ATOM 1597 C C . LEU A 1 194 ? 16.086 -38.803 -17.919 1.00 95.12 194 LEU A C 1
ATOM 1599 O O . LEU A 1 194 ? 15.739 -38.521 -19.054 1.00 95.12 194 LEU A O 1
ATOM 1603 N N . ASP A 1 195 ? 15.242 -38.902 -16.891 1.00 94.31 195 ASP A N 1
ATOM 1604 C CA . ASP A 1 195 ? 13.794 -38.654 -16.961 1.00 94.31 195 ASP A CA 1
ATOM 1605 C C . ASP A 1 195 ? 13.537 -37.208 -17.412 1.00 94.31 195 ASP A C 1
ATOM 1607 O O . ASP A 1 195 ? 13.109 -36.941 -18.533 1.00 94.31 195 ASP A O 1
ATOM 1611 N N . GLY A 1 196 ? 14.005 -36.246 -16.608 1.00 92.31 196 GLY A N 1
ATOM 1612 C CA . GLY A 1 196 ? 13.861 -34.829 -16.932 1.00 92.31 196 GLY A CA 1
ATOM 1613 C C . GLY A 1 196 ? 14.523 -34.416 -18.232 1.00 92.31 196 GLY A C 1
ATOM 1614 O O . GLY A 1 196 ? 13.993 -33.564 -18.939 1.00 92.31 196 GLY A O 1
ATOM 1615 N N . TYR A 1 197 ? 15.670 -35.012 -18.571 1.00 95.25 197 TYR A N 1
ATOM 1616 C CA . TYR A 1 197 ? 16.306 -34.754 -19.856 1.00 95.25 197 TYR A CA 1
ATOM 1617 C C . TYR A 1 197 ? 15.398 -35.178 -21.010 1.00 95.25 197 TYR A C 1
ATOM 1619 O O . TYR A 1 197 ? 15.106 -34.349 -21.871 1.00 95.25 197 TYR A O 1
ATOM 1627 N N . VAL A 1 198 ? 14.924 -36.429 -21.019 1.00 95.38 198 VAL A N 1
ATOM 1628 C CA . VAL A 1 198 ? 14.105 -36.955 -22.117 1.00 95.38 198 VAL A CA 1
ATOM 1629 C C . VAL A 1 198 ? 12.776 -36.204 -22.201 1.00 95.38 198 VAL A C 1
ATOM 1631 O O . VAL A 1 198 ? 12.416 -35.775 -23.295 1.00 95.38 198 VAL A O 1
ATOM 1634 N N . GLN A 1 199 ? 12.106 -35.934 -21.077 1.00 93.81 199 GLN A N 1
ATOM 1635 C CA . GLN A 1 199 ? 10.890 -35.113 -21.058 1.00 93.81 199 GLN A CA 1
ATOM 1636 C C . GLN A 1 199 ? 11.122 -33.668 -21.532 1.00 93.81 199 GLN A C 1
ATOM 1638 O O . GLN A 1 199 ? 10.222 -33.060 -22.107 1.00 93.81 199 GLN A O 1
ATOM 1643 N N . SER A 1 200 ? 12.328 -33.112 -21.356 1.00 93.19 200 SER A N 1
ATOM 1644 C CA . SER A 1 200 ? 12.665 -31.763 -21.838 1.00 93.19 200 SER A CA 1
ATOM 1645 C C . SER A 1 200 ? 13.019 -31.686 -23.328 1.00 93.19 200 SER A C 1
ATOM 1647 O O . SER A 1 200 ? 13.004 -30.601 -23.914 1.00 93.19 200 SER A O 1
ATOM 1649 N N . LEU A 1 201 ? 13.346 -32.817 -23.967 1.00 94.56 201 LEU A N 1
ATOM 1650 C CA . LEU A 1 201 ? 13.813 -32.851 -25.356 1.00 94.56 201 LEU A CA 1
ATOM 1651 C C . LEU A 1 201 ? 12.869 -32.166 -26.351 1.00 94.56 201 LEU A C 1
ATOM 1653 O O . LEU A 1 201 ? 13.381 -31.431 -27.200 1.00 94.56 201 LEU A O 1
ATOM 1657 N N . PRO A 1 202 ? 11.534 -32.346 -26.288 1.00 95.81 202 PRO A N 1
ATOM 1658 C CA . PRO A 1 202 ? 10.631 -31.720 -27.249 1.00 95.81 202 PRO A CA 1
ATOM 1659 C C . PRO A 1 202 ? 10.787 -30.198 -27.307 1.00 95.81 202 PRO A C 1
ATOM 1661 O O . PRO A 1 202 ? 10.901 -29.639 -28.403 1.00 95.81 202 PRO A O 1
ATOM 1664 N N . TYR A 1 203 ? 10.945 -29.556 -26.142 1.00 93.81 203 TYR A N 1
ATOM 1665 C CA . TYR A 1 203 ? 11.143 -28.111 -26.037 1.00 93.81 203 TYR A CA 1
ATOM 1666 C C . TYR A 1 203 ? 12.363 -27.641 -26.822 1.00 93.81 203 TYR A C 1
ATOM 1668 O O . TYR A 1 203 ? 12.341 -26.555 -27.393 1.00 93.81 203 TYR A O 1
ATOM 1676 N N . HIS A 1 204 ? 13.416 -28.455 -26.863 1.00 93.56 204 HIS A N 1
ATOM 1677 C CA . HIS A 1 204 ? 14.686 -28.116 -27.492 1.00 93.56 204 HIS A CA 1
ATOM 1678 C C . HIS A 1 204 ? 14.785 -28.561 -28.951 1.00 93.56 204 HIS A C 1
ATOM 1680 O O . HIS A 1 204 ? 15.455 -27.910 -29.747 1.00 93.56 204 HIS A O 1
ATOM 1686 N N . VAL A 1 205 ? 14.131 -29.660 -29.322 1.00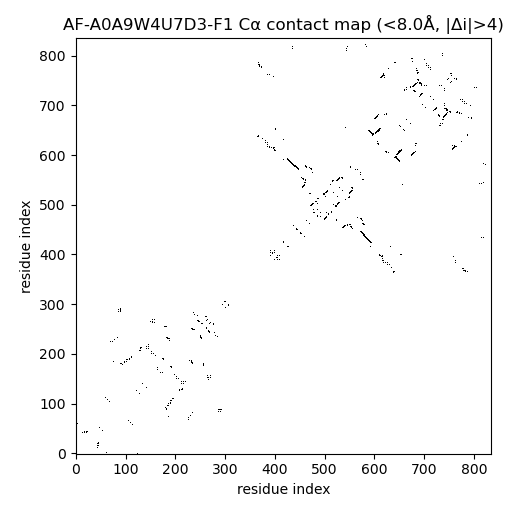 95.19 205 VAL A N 1
ATOM 1687 C CA . VAL A 1 205 ? 14.193 -30.221 -30.679 1.00 95.19 205 VAL A CA 1
ATOM 1688 C C . VAL A 1 205 ? 13.347 -29.410 -31.659 1.00 95.19 205 VAL A C 1
ATOM 1690 O O . VAL A 1 205 ? 13.732 -29.283 -32.821 1.00 95.19 205 VAL A O 1
ATOM 1693 N N . PHE A 1 206 ? 12.239 -28.809 -31.209 1.00 96.31 206 PHE A N 1
ATOM 1694 C CA . PHE A 1 206 ? 11.326 -28.073 -32.090 1.00 96.31 206 PHE A CA 1
ATOM 1695 C C . PHE A 1 206 ? 12.036 -27.016 -32.948 1.00 96.31 206 PHE A C 1
ATOM 1697 O O . PHE A 1 206 ? 11.795 -26.929 -34.151 1.00 96.31 206 PHE A O 1
ATOM 1704 N N . VAL A 1 207 ? 12.972 -26.262 -32.364 1.00 95.69 207 VAL A N 1
ATOM 1705 C CA . VAL A 1 207 ? 13.685 -25.174 -33.056 1.00 95.69 207 VAL A CA 1
ATOM 1706 C C . VAL A 1 207 ? 14.688 -25.662 -34.106 1.00 95.69 207 VAL A C 1
ATOM 1708 O O . VAL A 1 207 ? 15.242 -24.849 -34.837 1.00 95.69 207 VAL A O 1
ATOM 1711 N N . PHE A 1 208 ? 14.931 -26.969 -34.215 1.00 96.62 208 PHE A N 1
ATOM 1712 C CA . PHE A 1 208 ? 15.700 -27.578 -35.308 1.00 96.62 208 PHE A CA 1
ATOM 1713 C C . PHE A 1 208 ? 14.803 -28.094 -36.441 1.00 96.62 208 PHE A C 1
ATOM 1715 O O . PHE A 1 208 ? 15.299 -28.396 -37.523 1.00 96.62 208 PHE A O 1
ATOM 1722 N N . LEU A 1 209 ? 13.493 -28.190 -36.199 1.00 96.62 209 LEU A N 1
ATOM 1723 C CA . LEU A 1 209 ? 12.502 -28.683 -37.156 1.00 96.62 209 LEU A CA 1
ATOM 1724 C C . LEU A 1 209 ? 11.681 -27.547 -37.770 1.00 96.62 209 LEU A C 1
ATOM 1726 O O . LEU A 1 209 ? 11.341 -27.601 -38.950 1.00 96.62 209 LEU A O 1
ATOM 1730 N N . CYS A 1 210 ? 11.361 -26.523 -36.978 1.00 96.62 210 CYS A N 1
ATOM 1731 C CA . CYS A 1 210 ? 10.481 -25.432 -37.369 1.00 96.62 210 CYS A CA 1
ATOM 1732 C C . CYS A 1 210 ? 11.124 -24.066 -37.068 1.00 96.62 210 CYS A C 1
ATOM 1734 O O . CYS A 1 210 ? 11.582 -23.850 -35.942 1.00 96.62 210 CYS A O 1
ATOM 1736 N N . PRO A 1 211 ? 11.131 -23.117 -38.028 1.00 96.69 211 PRO A N 1
ATOM 1737 C CA . PRO A 1 211 ? 11.620 -21.765 -37.785 1.00 96.69 211 PRO A CA 1
ATOM 1738 C C . PRO A 1 211 ? 10.830 -21.058 -36.689 1.00 96.69 211 PRO A C 1
ATOM 1740 O O . PRO A 1 211 ? 9.599 -20.975 -36.752 1.00 96.69 211 PRO A O 1
ATOM 1743 N N . MET A 1 212 ? 11.539 -20.499 -35.711 1.00 96.12 212 MET A N 1
ATOM 1744 C CA . MET A 1 212 ? 10.927 -19.852 -34.552 1.00 96.12 212 MET A CA 1
ATOM 1745 C C . MET A 1 212 ? 11.716 -18.615 -34.127 1.00 96.12 212 MET A C 1
ATOM 1747 O O . MET A 1 212 ? 12.941 -18.571 -34.220 1.00 96.12 212 MET A O 1
ATOM 1751 N N . GLN A 1 213 ? 11.010 -17.588 -33.664 1.00 96.00 213 GLN A N 1
ATOM 1752 C CA . GLN A 1 213 ? 11.652 -16.356 -33.223 1.00 96.00 213 GLN A CA 1
ATOM 1753 C C . GLN A 1 213 ? 12.380 -16.602 -31.889 1.00 96.00 213 GLN A C 1
ATOM 1755 O O . GLN A 1 213 ? 11.813 -17.185 -30.962 1.00 96.00 213 GLN A O 1
ATOM 1760 N N . ARG A 1 214 ? 13.641 -16.165 -31.784 1.00 93.62 214 ARG A N 1
ATOM 1761 C CA . ARG A 1 214 ? 14.535 -16.491 -30.654 1.00 93.62 214 ARG A CA 1
ATOM 1762 C C . ARG A 1 214 ? 14.039 -16.040 -29.268 1.00 93.62 214 ARG A C 1
ATOM 1764 O O . ARG A 1 214 ? 14.246 -16.759 -28.293 1.00 93.62 214 ARG A O 1
ATOM 1771 N N . TYR A 1 215 ? 13.378 -14.885 -29.161 1.00 93.38 215 TYR A N 1
ATOM 1772 C CA . TYR A 1 215 ? 12.808 -14.376 -27.905 1.00 93.38 215 TYR A CA 1
ATOM 1773 C C . TYR A 1 215 ? 11.507 -15.091 -27.550 1.00 93.38 215 TYR A C 1
ATOM 1775 O O . TYR A 1 215 ? 11.318 -15.444 -26.392 1.00 93.38 215 TYR A O 1
ATOM 1783 N N . LEU A 1 216 ? 10.643 -15.368 -28.533 1.00 94.62 216 LEU A N 1
ATOM 1784 C CA . LEU A 1 216 ? 9.443 -16.179 -28.319 1.00 94.62 216 LEU A CA 1
ATOM 1785 C C . LEU A 1 216 ? 9.815 -17.568 -27.787 1.00 94.62 216 LEU A C 1
ATOM 1787 O O . LEU A 1 216 ? 9.230 -18.023 -26.809 1.00 94.62 216 LEU A O 1
ATOM 1791 N N . TYR A 1 217 ? 10.817 -18.212 -28.391 1.00 95.00 217 TYR A N 1
ATOM 1792 C CA . TYR A 1 217 ? 11.339 -19.489 -27.907 1.00 95.00 217 TYR A CA 1
ATOM 1793 C C . TYR A 1 217 ? 11.822 -19.388 -26.456 1.00 95.00 217 TYR A C 1
ATOM 1795 O O . TYR A 1 217 ? 11.432 -20.210 -25.632 1.00 95.00 217 TYR A O 1
ATOM 1803 N N . LEU A 1 218 ? 12.603 -18.356 -26.116 1.00 92.06 218 LEU A N 1
ATOM 1804 C CA . LEU A 1 218 ? 13.068 -18.138 -24.745 1.00 92.06 218 LEU A CA 1
ATOM 1805 C C . LEU A 1 218 ? 11.906 -17.948 -23.754 1.00 92.06 218 LEU A C 1
ATOM 1807 O O . LEU A 1 218 ? 11.933 -18.534 -22.674 1.00 92.06 218 LEU A O 1
ATOM 1811 N N . VAL A 1 219 ? 10.884 -17.167 -24.117 1.00 93.19 219 VAL A N 1
ATOM 1812 C CA . VAL A 1 219 ? 9.699 -16.927 -23.277 1.00 93.19 219 VAL A CA 1
ATOM 1813 C C . VAL A 1 219 ? 8.919 -18.219 -23.047 1.00 93.19 219 VAL A C 1
ATOM 1815 O O . VAL A 1 219 ? 8.601 -18.531 -21.902 1.00 93.19 219 VAL A O 1
ATOM 1818 N N . LEU A 1 220 ? 8.644 -18.994 -24.100 1.00 93.81 220 LEU A N 1
ATOM 1819 C CA . LEU A 1 220 ? 7.925 -20.265 -23.966 1.00 93.81 220 LEU A CA 1
ATOM 1820 C C . LEU A 1 220 ? 8.752 -21.310 -23.204 1.00 93.81 220 LEU A C 1
ATOM 1822 O O . LEU A 1 220 ? 8.197 -22.047 -22.392 1.00 93.81 220 LEU A O 1
ATOM 1826 N N . PHE A 1 221 ? 10.075 -21.324 -23.394 1.00 90.94 221 PHE A N 1
ATOM 1827 C CA . PHE A 1 221 ? 10.982 -22.193 -22.648 1.00 90.94 221 PHE A CA 1
ATOM 1828 C C . PHE A 1 221 ? 10.995 -21.866 -21.146 1.00 90.94 221 PHE A C 1
ATOM 1830 O O . PHE A 1 221 ? 10.905 -22.764 -20.318 1.00 90.94 221 PHE A O 1
ATOM 1837 N N . VAL A 1 222 ? 11.047 -20.588 -20.756 1.00 91.12 222 VAL A N 1
ATOM 1838 C CA . VAL A 1 222 ? 10.905 -20.204 -19.338 1.00 91.12 222 VAL A CA 1
ATOM 1839 C C . VAL A 1 222 ? 9.497 -20.517 -18.827 1.00 91.12 222 VAL A C 1
ATOM 1841 O O . VAL A 1 222 ? 9.345 -21.037 -17.721 1.00 91.12 222 VAL A O 1
ATOM 1844 N N . GLY A 1 223 ? 8.474 -20.246 -19.640 1.00 92.31 223 GLY A N 1
ATOM 1845 C CA . GLY A 1 223 ? 7.076 -20.508 -19.309 1.00 92.31 223 GLY A CA 1
ATOM 1846 C C . GLY A 1 223 ? 6.815 -21.974 -18.974 1.00 92.31 223 GLY A C 1
ATOM 1847 O O . GLY A 1 223 ? 6.105 -22.256 -18.010 1.00 92.31 223 GLY A O 1
ATOM 1848 N N . VAL A 1 224 ? 7.445 -22.913 -19.689 1.00 92.19 224 VAL A N 1
ATOM 1849 C CA . VAL A 1 224 ? 7.272 -24.331 -19.373 1.00 92.19 224 VAL A CA 1
ATOM 1850 C C . VAL A 1 224 ? 7.917 -24.749 -18.058 1.00 92.19 224 VAL A C 1
ATOM 1852 O O . VAL A 1 224 ? 7.358 -25.583 -17.354 1.00 92.19 224 VAL A O 1
ATOM 1855 N N . GLN A 1 225 ? 9.030 -24.132 -17.658 1.00 90.81 225 GLN A N 1
ATOM 1856 C CA . GLN A 1 225 ? 9.624 -24.413 -16.349 1.00 90.81 225 GLN A CA 1
ATOM 1857 C C . GLN A 1 225 ? 8.681 -24.005 -15.211 1.00 90.81 225 GLN A C 1
ATOM 1859 O O . GLN A 1 225 ? 8.560 -24.728 -14.226 1.00 90.81 225 GLN A O 1
ATOM 1864 N N . ILE A 1 226 ? 7.990 -22.871 -15.361 1.00 92.56 226 ILE A N 1
ATOM 1865 C CA . ILE A 1 226 ? 6.994 -22.401 -14.389 1.00 92.56 226 ILE A CA 1
ATOM 1866 C C . ILE A 1 226 ? 5.779 -23.333 -14.391 1.00 92.56 226 ILE A C 1
ATOM 1868 O O . ILE A 1 226 ? 5.340 -23.767 -13.329 1.00 92.56 226 ILE A O 1
ATOM 1872 N N . TRP A 1 227 ? 5.274 -23.686 -15.576 1.00 93.25 227 TRP A N 1
ATOM 1873 C CA . TRP A 1 227 ? 4.154 -24.615 -15.723 1.00 93.25 227 TRP A CA 1
ATOM 1874 C C . TRP A 1 227 ? 4.424 -25.962 -15.043 1.00 93.25 227 TRP A C 1
ATOM 1876 O O . TRP A 1 227 ? 3.603 -26.427 -14.260 1.00 93.25 227 TRP A O 1
ATOM 1886 N N . THR A 1 228 ? 5.606 -26.543 -15.266 1.00 92.56 228 THR A N 1
ATOM 1887 C CA . THR A 1 228 ? 6.026 -27.804 -14.639 1.00 92.56 228 THR A CA 1
ATOM 1888 C C . THR A 1 228 ? 6.043 -27.714 -13.113 1.00 92.56 228 THR A C 1
ATOM 1890 O O . THR A 1 228 ? 5.750 -28.702 -12.453 1.00 92.56 228 THR A O 1
ATOM 1893 N N . ILE A 1 229 ? 6.334 -26.552 -12.521 1.00 94.31 229 ILE A N 1
ATOM 1894 C CA . ILE A 1 229 ? 6.244 -26.366 -11.063 1.00 94.31 229 ILE A CA 1
ATOM 1895 C C . ILE A 1 229 ? 4.784 -26.330 -10.610 1.00 94.31 229 ILE A C 1
ATOM 1897 O O . ILE A 1 229 ? 4.427 -27.005 -9.648 1.00 94.31 229 ILE A O 1
ATOM 1901 N N . PHE A 1 230 ? 3.941 -25.574 -11.314 1.00 91.06 230 PHE A N 1
ATOM 1902 C CA . PHE A 1 230 ? 2.543 -25.378 -10.928 1.00 91.06 230 PHE A CA 1
ATOM 1903 C C . PHE A 1 230 ? 1.723 -26.661 -11.015 1.00 91.06 230 PHE A C 1
ATOM 1905 O O . PHE A 1 230 ? 0.966 -26.941 -10.102 1.00 91.06 230 PHE A O 1
ATOM 1912 N N . ILE A 1 231 ? 1.933 -27.521 -12.014 1.00 91.44 231 ILE A N 1
ATOM 1913 C CA . ILE A 1 231 ? 1.196 -28.797 -12.076 1.00 91.44 231 ILE A CA 1
ATOM 1914 C C . ILE A 1 231 ? 1.477 -29.742 -10.885 1.00 91.44 231 ILE A C 1
ATOM 1916 O O . ILE A 1 231 ? 0.748 -30.711 -10.706 1.00 91.44 231 ILE A O 1
ATOM 1920 N N . HIS A 1 232 ? 2.499 -29.481 -10.056 1.00 94.38 232 HIS A N 1
ATOM 1921 C CA . HIS A 1 232 ? 2.826 -30.258 -8.849 1.00 94.38 232 HIS A CA 1
ATOM 1922 C C . HIS A 1 232 ? 2.351 -29.609 -7.537 1.00 94.38 232 HIS A C 1
ATOM 1924 O O . HIS A 1 232 ? 2.716 -30.083 -6.460 1.00 94.38 232 HIS A O 1
ATOM 1930 N N . ASP A 1 233 ? 1.572 -28.528 -7.586 1.00 86.94 233 ASP A N 1
ATOM 1931 C CA . ASP A 1 233 ? 1.078 -27.849 -6.381 1.00 86.94 233 ASP A CA 1
ATOM 1932 C C . ASP A 1 233 ? -0.077 -28.573 -5.668 1.00 86.94 233 ASP A C 1
ATOM 1934 O O . ASP A 1 233 ? -0.517 -28.138 -4.605 1.00 86.94 233 ASP A O 1
ATOM 1938 N N . GLY A 1 234 ? -0.526 -29.711 -6.201 1.00 80.94 234 GLY A N 1
ATOM 1939 C CA . GLY A 1 234 ? -1.525 -30.550 -5.548 1.00 80.94 234 GLY A CA 1
ATOM 1940 C C . GLY A 1 234 ? -2.926 -29.941 -5.522 1.00 80.94 234 GLY A C 1
ATOM 1941 O O . GLY A 1 234 ? -3.784 -30.480 -4.823 1.00 80.94 234 GLY A O 1
ATOM 1942 N N . ASP A 1 235 ? -3.160 -28.835 -6.237 1.00 82.12 235 ASP A N 1
ATOM 1943 C CA . ASP A 1 235 ? -4.442 -28.142 -6.223 1.00 82.12 235 ASP A CA 1
ATOM 1944 C C . ASP A 1 235 ? -5.498 -28.908 -7.038 1.00 82.12 235 ASP A C 1
ATOM 1946 O O . ASP A 1 235 ? -5.352 -29.162 -8.238 1.00 82.12 235 ASP A O 1
ATOM 1950 N N . MET A 1 236 ? -6.581 -29.295 -6.364 1.00 81.38 236 MET A N 1
ATOM 1951 C CA . MET A 1 236 ? -7.649 -30.152 -6.885 1.00 81.38 236 MET A CA 1
ATOM 1952 C C . MET A 1 236 ? -8.912 -29.360 -7.241 1.00 81.38 236 MET A C 1
ATOM 1954 O O . MET A 1 236 ? -10.040 -29.798 -6.985 1.00 81.38 236 MET A O 1
ATOM 1958 N N . ILE A 1 237 ? -8.739 -28.199 -7.878 1.00 72.06 237 ILE A N 1
ATOM 1959 C CA . ILE A 1 237 ? -9.852 -27.469 -8.497 1.00 72.06 237 ILE A CA 1
ATOM 1960 C C . ILE A 1 237 ? -10.526 -28.400 -9.513 1.00 72.06 237 ILE A C 1
ATOM 1962 O O . ILE A 1 237 ? -9.888 -28.887 -10.451 1.00 72.06 237 ILE A O 1
ATOM 1966 N N . SER A 1 238 ? -11.804 -28.687 -9.261 1.00 73.94 238 SER A N 1
ATOM 1967 C CA . SER A 1 238 ? -12.641 -29.565 -10.073 1.00 73.94 238 SER A CA 1
ATOM 1968 C C . SER A 1 238 ? -13.983 -28.898 -10.379 1.00 73.94 238 SER A C 1
ATOM 1970 O O . SER A 1 238 ? -14.580 -28.241 -9.525 1.00 73.94 238 SER A O 1
ATOM 1972 N N . GLY A 1 239 ? -14.483 -29.087 -11.601 1.00 69.94 239 GLY A N 1
ATOM 1973 C CA . GLY A 1 239 ? -15.757 -28.540 -12.073 1.00 69.94 239 GLY A CA 1
ATOM 1974 C C . GLY A 1 239 ? -15.651 -27.277 -12.935 1.00 69.94 239 GLY A C 1
ATOM 1975 O O . GLY A 1 239 ? -16.674 -26.835 -13.469 1.00 69.94 239 GLY A O 1
ATOM 1976 N N . HIS A 1 240 ? -14.456 -26.718 -13.145 1.00 78.81 240 HIS A N 1
ATOM 1977 C CA . HIS A 1 240 ? -14.259 -25.616 -14.083 1.00 78.81 240 HIS A CA 1
ATOM 1978 C C . HIS A 1 240 ? -14.225 -26.127 -15.533 1.00 78.81 240 HIS A C 1
ATOM 1980 O O . HIS A 1 240 ? -13.633 -27.155 -15.862 1.00 78.81 240 HIS A O 1
ATOM 1986 N N . TRP A 1 241 ? -14.850 -25.397 -16.460 1.00 80.38 241 TRP A N 1
ATOM 1987 C CA . TRP A 1 241 ? -15.024 -25.860 -17.845 1.00 80.38 241 TRP A CA 1
ATOM 1988 C C . TRP A 1 241 ? -13.701 -26.056 -18.607 1.00 80.38 241 TRP A C 1
ATOM 1990 O O . TRP A 1 241 ? -13.657 -26.844 -19.556 1.00 80.38 241 TRP A O 1
ATOM 2000 N N . THR A 1 242 ? -12.628 -25.369 -18.200 1.00 81.50 242 THR A N 1
ATOM 2001 C CA . THR A 1 242 ? -11.297 -25.501 -18.818 1.00 81.50 242 THR A CA 1
ATOM 2002 C C . THR A 1 242 ? -10.606 -26.818 -18.487 1.00 81.50 242 THR A C 1
ATOM 2004 O O . THR A 1 242 ? -9.731 -27.216 -19.250 1.00 81.50 242 THR A O 1
ATOM 2007 N N . GLU A 1 243 ? -11.003 -27.528 -17.426 1.00 81.00 243 GLU A N 1
ATOM 2008 C CA . GLU A 1 243 ? -10.432 -28.835 -17.051 1.00 81.00 243 GLU A CA 1
ATOM 2009 C C . GLU A 1 243 ? -10.611 -29.879 -18.154 1.00 81.00 243 GLU A C 1
ATOM 2011 O O . GLU A 1 243 ? -9.812 -30.796 -18.290 1.00 81.00 243 GLU A O 1
ATOM 2016 N N . LYS A 1 244 ? -11.621 -29.710 -19.013 1.00 83.56 244 LYS A N 1
ATOM 2017 C CA . LYS A 1 244 ? -11.819 -30.577 -20.180 1.00 83.56 244 LYS A CA 1
ATOM 2018 C C . LYS A 1 244 ? -10.723 -30.449 -21.228 1.00 83.56 244 LYS A C 1
ATOM 2020 O O . LYS A 1 244 ? -10.609 -31.338 -22.065 1.00 83.56 244 LYS A O 1
ATOM 2025 N N . PHE A 1 245 ? -9.975 -29.348 -21.223 1.00 89.31 245 PHE A N 1
ATOM 2026 C CA . PHE A 1 245 ? -9.012 -29.012 -22.269 1.00 89.31 245 PHE A CA 1
ATOM 2027 C C . PHE A 1 245 ? -7.593 -28.836 -21.734 1.00 89.31 245 PHE A C 1
ATOM 2029 O O . PHE A 1 245 ? -6.646 -29.128 -22.457 1.00 89.31 245 PHE A O 1
ATOM 2036 N N . ILE A 1 246 ? -7.441 -28.354 -20.499 1.00 91.69 246 ILE A N 1
ATOM 2037 C CA . ILE A 1 246 ? -6.160 -28.020 -19.875 1.00 91.69 246 ILE A CA 1
ATOM 2038 C C . ILE A 1 246 ? -5.784 -29.107 -18.872 1.00 91.69 246 ILE A C 1
ATOM 2040 O O . ILE A 1 246 ? -6.568 -29.428 -17.979 1.00 91.69 246 ILE A O 1
ATOM 2044 N N . ASN A 1 247 ? -4.563 -29.629 -18.993 1.00 91.06 247 ASN A N 1
ATOM 2045 C CA . ASN A 1 247 ? -4.003 -30.576 -18.040 1.00 91.06 247 ASN A CA 1
ATOM 2046 C C . ASN A 1 247 ? -3.569 -29.837 -16.764 1.00 91.06 247 ASN A C 1
ATOM 2048 O O . ASN A 1 247 ? -2.447 -29.356 -16.652 1.00 91.06 247 ASN A O 1
ATOM 2052 N N . SER A 1 248 ? -4.508 -29.659 -15.840 1.00 91.38 248 SER A N 1
ATOM 2053 C CA . SER A 1 248 ? -4.329 -28.872 -14.613 1.00 91.38 248 SER A CA 1
ATOM 2054 C C . SER A 1 248 ? -3.529 -29.617 -13.525 1.00 91.38 248 SER A C 1
ATOM 2056 O O . SER A 1 248 ? -3.328 -30.832 -13.638 1.00 91.38 248 SER A O 1
ATOM 2058 N N . PRO A 1 249 ? -3.134 -28.940 -12.424 1.00 91.12 249 PRO A N 1
ATOM 2059 C CA . PRO A 1 249 ? -2.519 -29.614 -11.279 1.00 91.12 249 PRO A CA 1
ATOM 2060 C C . PRO A 1 249 ? -3.373 -30.756 -10.717 1.00 91.12 249 PRO A C 1
ATOM 2062 O O . PRO A 1 249 ? -2.840 -31.782 -10.297 1.00 91.12 249 PRO A O 1
ATOM 2065 N N . ALA A 1 250 ? -4.701 -30.653 -10.817 1.00 91.62 250 ALA A N 1
ATOM 2066 C CA . ALA A 1 250 ? -5.613 -31.716 -10.417 1.00 91.62 250 ALA A CA 1
ATOM 2067 C C . ALA A 1 250 ? -5.409 -33.002 -11.240 1.00 91.62 250 ALA A C 1
ATOM 2069 O O . ALA A 1 250 ? -5.355 -34.109 -10.701 1.00 91.62 250 ALA A O 1
ATOM 2070 N N . HIS A 1 251 ? -5.231 -32.874 -12.557 1.00 94.38 251 HIS A N 1
ATOM 2071 C CA . HIS A 1 251 ? -4.985 -34.020 -13.431 1.00 94.38 251 HIS A CA 1
ATOM 2072 C C . HIS A 1 251 ? -3.645 -34.688 -13.129 1.00 94.38 251 HIS A C 1
ATOM 2074 O O . HIS A 1 251 ? -3.575 -35.920 -13.094 1.00 94.38 251 HIS A O 1
ATOM 2080 N N . HIS A 1 252 ? -2.608 -33.886 -12.878 1.00 94.19 252 HIS A N 1
ATOM 2081 C CA . HIS A 1 252 ? -1.278 -34.388 -12.537 1.00 94.19 252 HIS A CA 1
ATOM 2082 C C . HIS A 1 252 ? -1.228 -34.987 -11.123 1.00 94.19 252 HIS A C 1
ATOM 2084 O O . HIS A 1 252 ? -0.567 -35.993 -10.879 1.00 94.19 252 HIS A O 1
ATOM 2090 N N . THR A 1 253 ? -2.023 -34.462 -10.194 1.00 93.56 253 THR A N 1
ATOM 2091 C CA . THR A 1 253 ? -2.228 -35.064 -8.868 1.00 93.56 253 THR A CA 1
ATOM 2092 C C . THR A 1 253 ? -2.862 -36.450 -8.996 1.00 93.56 253 THR A C 1
ATOM 2094 O O . THR A 1 253 ? -2.375 -37.419 -8.408 1.00 93.56 253 THR A O 1
ATOM 2097 N N . LEU A 1 254 ? -3.890 -36.604 -9.842 1.00 94.38 254 LEU A N 1
ATOM 2098 C CA . LEU A 1 254 ? -4.431 -37.927 -10.173 1.00 94.38 254 LEU A CA 1
ATOM 2099 C C . LEU A 1 254 ? -3.380 -38.826 -10.840 1.00 94.38 254 LEU A C 1
ATOM 2101 O O . LEU A 1 254 ? -3.323 -40.019 -10.538 1.00 94.38 254 LEU A O 1
ATOM 2105 N N . HIS A 1 255 ? -2.532 -38.276 -11.709 1.00 96.19 255 HIS A N 1
ATOM 2106 C CA . HIS A 1 255 ? -1.439 -39.021 -12.325 1.00 96.19 255 HIS A CA 1
ATOM 2107 C C . HIS A 1 255 ? -0.483 -39.617 -11.272 1.00 96.19 255 HIS A C 1
ATOM 2109 O O . HIS A 1 255 ? -0.217 -40.817 -11.310 1.00 96.19 255 HIS A O 1
ATOM 2115 N N . HIS A 1 256 ? -0.052 -38.845 -10.268 1.00 94.88 256 HIS A N 1
ATOM 2116 C CA . HIS A 1 256 ? 0.792 -39.332 -9.158 1.00 94.88 256 HIS A CA 1
ATOM 2117 C C . HIS A 1 256 ? 0.099 -40.354 -8.241 1.00 94.88 256 HIS A C 1
ATOM 2119 O O . HIS A 1 256 ? 0.754 -41.206 -7.637 1.00 94.88 256 HIS A O 1
ATOM 2125 N N . MET A 1 257 ? -1.233 -40.317 -8.140 1.00 92.00 257 MET A N 1
ATOM 2126 C CA . MET A 1 257 ? -1.993 -41.264 -7.314 1.00 92.00 257 MET A CA 1
ATOM 2127 C C . MET A 1 257 ? -2.321 -42.585 -8.025 1.00 92.00 257 MET A C 1
ATOM 2129 O O . MET A 1 257 ? -2.321 -43.639 -7.380 1.00 92.00 257 MET A O 1
ATOM 2133 N N . TYR A 1 258 ? -2.609 -42.538 -9.329 1.00 93.81 258 TYR A N 1
ATOM 2134 C CA . TYR A 1 258 ? -3.088 -43.681 -10.121 1.00 93.81 258 TYR A CA 1
ATOM 2135 C C . TYR A 1 258 ? -2.068 -44.212 -11.139 1.00 93.81 258 TYR A C 1
ATOM 2137 O O . TYR A 1 258 ? -2.282 -45.289 -11.703 1.00 93.81 258 TYR A O 1
ATOM 2145 N N . PHE A 1 259 ? -0.970 -43.487 -11.373 1.00 93.25 259 PHE A N 1
ATOM 2146 C CA . PHE A 1 259 ? 0.189 -43.808 -12.224 1.00 93.25 259 PHE A CA 1
ATOM 2147 C C . PHE A 1 259 ? -0.090 -43.985 -13.727 1.00 93.25 259 PHE A C 1
ATOM 2149 O O . PHE A 1 259 ? 0.806 -43.847 -14.548 1.00 93.25 259 PHE A O 1
ATOM 2156 N N . THR A 1 260 ? -1.319 -44.314 -14.121 1.00 93.38 260 THR A N 1
ATOM 2157 C CA . THR A 1 260 ? -1.645 -44.804 -15.472 1.00 93.38 260 THR A CA 1
ATOM 2158 C C . THR A 1 260 ? -2.564 -43.881 -16.275 1.00 93.38 260 THR A C 1
ATOM 2160 O O . THR A 1 260 ? -3.141 -44.291 -17.282 1.00 93.38 260 THR A O 1
ATOM 2163 N N . VAL A 1 261 ? -2.721 -42.637 -15.820 1.00 95.81 261 VAL A N 1
ATOM 2164 C CA . VAL A 1 261 ? -3.690 -41.664 -16.347 1.00 95.81 261 VAL A CA 1
ATOM 2165 C C . VAL A 1 261 ? -3.061 -40.282 -16.490 1.00 95.81 261 VAL A C 1
ATOM 2167 O O . VAL A 1 261 ? -2.125 -39.999 -15.758 1.00 95.81 261 VAL A O 1
ATOM 2170 N N . ASN A 1 262 ? -3.596 -39.416 -17.353 1.00 96.19 262 ASN A N 1
ATOM 2171 C CA . ASN A 1 262 ? -3.227 -37.995 -17.481 1.00 96.19 262 ASN A CA 1
ATOM 2172 C C . ASN A 1 262 ? -1.721 -37.736 -17.711 1.00 96.19 262 ASN A C 1
ATOM 2174 O O . ASN A 1 262 ? -1.044 -37.160 -16.864 1.00 96.19 262 ASN A O 1
ATOM 2178 N N . TYR A 1 263 ? -1.187 -38.171 -18.851 1.00 95.94 263 TYR A N 1
ATOM 2179 C CA . TYR A 1 263 ? 0.229 -38.024 -19.212 1.00 95.94 263 TYR A CA 1
ATOM 2180 C C . TYR A 1 263 ? 0.584 -36.705 -19.917 1.00 95.94 263 TYR A C 1
ATOM 2182 O O . TYR A 1 263 ? 1.772 -36.441 -20.106 1.00 95.94 263 TYR A O 1
ATOM 2190 N N . GLY A 1 264 ? -0.403 -35.929 -20.375 1.00 93.06 264 GLY A N 1
ATOM 2191 C CA . GLY A 1 264 ? -0.202 -34.704 -21.154 1.00 93.06 264 GLY A CA 1
ATOM 2192 C C . GLY A 1 264 ? 0.608 -33.630 -20.422 1.00 93.06 264 GLY A C 1
ATOM 2193 O O . GLY A 1 264 ? 0.791 -33.687 -19.210 1.00 93.06 264 GLY A O 1
ATOM 2194 N N . GLN A 1 265 ? 1.089 -32.620 -21.149 1.00 91.94 265 GLN A N 1
ATOM 2195 C CA . GLN A 1 265 ? 1.850 -31.525 -20.538 1.00 91.94 265 GLN A CA 1
ATOM 2196 C C . GLN A 1 265 ? 0.936 -30.343 -20.227 1.00 91.94 265 GLN A C 1
ATOM 2198 O O . GLN A 1 265 ? 0.804 -29.946 -19.075 1.00 91.94 265 GLN A O 1
ATOM 2203 N N . TYR A 1 266 ? 0.306 -29.779 -21.256 1.00 92.88 266 TYR A N 1
ATOM 2204 C CA . TYR A 1 266 ? -0.535 -28.586 -21.168 1.00 92.88 266 TYR A CA 1
ATOM 2205 C C . TYR A 1 266 ? -2.008 -28.910 -21.358 1.00 92.88 266 TYR A C 1
ATOM 2207 O O . TYR A 1 266 ? -2.863 -28.241 -20.779 1.00 92.88 266 TYR A O 1
ATOM 2215 N N . PHE A 1 267 ? -2.313 -29.905 -22.191 1.00 95.25 267 PHE A N 1
ATOM 2216 C CA . PHE A 1 267 ? -3.670 -30.180 -22.635 1.00 95.25 267 PHE A CA 1
ATOM 2217 C C . PHE A 1 267 ? -4.062 -31.643 -22.425 1.00 95.25 267 PHE A C 1
ATOM 2219 O O . PHE A 1 267 ? -3.232 -32.545 -22.376 1.00 95.25 267 PHE A O 1
ATOM 2226 N N . THR A 1 268 ? -5.365 -31.885 -22.332 1.00 94.12 268 THR A N 1
ATOM 2227 C CA . THR A 1 268 ? -5.954 -33.210 -22.065 1.00 94.12 268 THR A CA 1
ATOM 2228 C C . THR A 1 268 ? -6.310 -33.990 -23.334 1.00 94.12 268 THR A C 1
ATOM 2230 O O . THR A 1 268 ? -6.779 -35.129 -23.255 1.00 94.12 268 THR A O 1
ATOM 2233 N N . TRP A 1 269 ? -6.152 -33.400 -24.524 1.00 94.50 269 TRP A N 1
ATOM 2234 C CA . TRP A 1 269 ? -6.651 -33.997 -25.769 1.00 94.50 269 TRP A CA 1
ATOM 2235 C C . TRP A 1 269 ? -5.954 -35.323 -26.093 1.00 94.50 269 TRP A C 1
ATOM 2237 O O . TRP A 1 269 ? -6.625 -36.259 -26.523 1.00 94.50 269 TRP A O 1
ATOM 2247 N N . ALA A 1 270 ? -4.640 -35.431 -25.861 1.00 94.69 270 ALA A N 1
ATOM 2248 C CA . ALA A 1 270 ? -3.888 -36.654 -26.130 1.00 94.69 270 ALA A CA 1
ATOM 2249 C C . ALA A 1 270 ? -4.337 -37.772 -25.183 1.00 94.69 270 ALA A C 1
ATOM 2251 O O . ALA A 1 270 ? -4.642 -38.880 -25.623 1.00 94.69 270 ALA A O 1
ATOM 2252 N N . ASP A 1 271 ? -4.497 -37.453 -23.899 1.00 96.19 271 ASP A N 1
ATOM 2253 C CA . ASP A 1 271 ? -5.061 -38.371 -22.916 1.00 96.19 271 ASP A CA 1
ATOM 2254 C C . ASP A 1 271 ? -6.472 -38.832 -23.278 1.00 96.19 271 ASP A C 1
ATOM 2256 O O . ASP A 1 271 ? -6.799 -40.012 -23.142 1.00 96.19 271 ASP A O 1
ATOM 2260 N N . THR A 1 272 ? -7.305 -37.916 -23.768 1.00 94.12 272 THR A N 1
ATOM 2261 C CA . THR A 1 272 ? -8.684 -38.217 -24.167 1.00 94.12 272 THR A CA 1
ATOM 2262 C C . THR A 1 272 ? -8.701 -39.124 -25.392 1.00 94.12 272 THR A C 1
ATOM 2264 O O . THR A 1 272 ? -9.406 -40.131 -25.416 1.00 94.12 272 THR A O 1
ATOM 2267 N N . TYR A 1 273 ? -7.891 -38.800 -26.400 1.00 95.69 273 TYR A N 1
ATOM 2268 C CA . TYR A 1 273 ? -7.835 -39.528 -27.661 1.00 95.69 273 TYR A CA 1
ATOM 2269 C C . TYR A 1 273 ? -7.253 -40.939 -27.498 1.00 95.69 273 TYR A C 1
ATOM 2271 O O . TYR A 1 273 ? -7.760 -41.895 -28.081 1.00 95.69 273 TYR A O 1
ATOM 2279 N N . PHE A 1 274 ? -6.207 -41.089 -26.683 1.00 96.06 274 PHE A N 1
ATOM 2280 C CA . PHE A 1 274 ? -5.505 -42.360 -26.482 1.00 96.06 274 PHE A CA 1
ATOM 2281 C C . PHE A 1 274 ? -5.940 -43.126 -25.219 1.00 96.06 274 PHE A C 1
ATOM 2283 O O . PHE A 1 274 ? -5.288 -44.111 -24.846 1.00 96.06 274 PHE A O 1
ATOM 2290 N N . GLY A 1 275 ? -7.037 -42.699 -24.584 1.00 94.12 275 GLY A N 1
ATOM 2291 C CA . GLY A 1 275 ? -7.735 -43.438 -23.529 1.00 94.12 275 GLY A CA 1
ATOM 2292 C C . GLY A 1 275 ? -7.037 -43.468 -22.167 1.00 94.12 275 GLY A C 1
ATOM 2293 O O . GLY A 1 275 ? -7.252 -44.410 -21.410 1.00 94.12 275 GLY A O 1
ATOM 2294 N N . SER A 1 276 ? -6.194 -42.481 -21.857 1.00 96.25 276 SER A N 1
ATOM 2295 C CA . SER A 1 276 ? -5.551 -42.315 -20.542 1.00 96.25 276 SER A CA 1
ATOM 2296 C C . SER A 1 276 ? -6.136 -41.166 -19.717 1.00 96.25 276 SER A C 1
ATOM 2298 O O . SER A 1 276 ? -5.685 -40.926 -18.602 1.00 96.25 276 SER A O 1
ATOM 2300 N N . HIS A 1 277 ? -7.148 -40.458 -20.220 1.00 96.00 277 HIS A N 1
ATOM 2301 C CA . HIS A 1 277 ? -7.765 -39.356 -19.488 1.00 96.00 277 HIS A CA 1
ATOM 2302 C C . HIS A 1 277 ? -8.580 -39.840 -18.288 1.00 96.00 277 HIS A C 1
ATOM 2304 O O . HIS A 1 277 ? -9.455 -40.702 -18.409 1.00 96.00 277 HIS A O 1
ATOM 2310 N N . ARG A 1 278 ? -8.333 -39.222 -17.134 1.00 93.12 278 ARG A N 1
ATOM 2311 C CA . ARG A 1 278 ? -9.154 -39.343 -15.934 1.00 93.12 278 ARG A CA 1
ATOM 2312 C C . ARG A 1 278 ? -9.514 -37.948 -15.446 1.00 93.12 278 ARG A C 1
ATOM 2314 O O . ARG A 1 278 ? -8.636 -37.204 -15.013 1.00 93.12 278 ARG A O 1
ATOM 2321 N N . ALA A 1 279 ? -10.804 -37.634 -15.494 1.00 91.44 279 ALA A N 1
ATOM 2322 C CA . ALA A 1 279 ? -11.317 -36.355 -15.033 1.00 91.44 279 ALA A CA 1
ATOM 2323 C C . ALA A 1 279 ? -11.101 -36.185 -13.512 1.00 91.44 279 ALA A C 1
ATOM 2325 O O . ALA A 1 279 ? -11.342 -37.134 -12.755 1.00 91.44 279 ALA A O 1
ATOM 2326 N N . PRO A 1 280 ? -10.659 -35.001 -13.059 1.00 91.06 280 PRO A N 1
ATOM 2327 C CA . PRO A 1 280 ? -10.697 -34.614 -11.657 1.00 91.06 280 PRO A CA 1
ATOM 2328 C C . PRO A 1 280 ? -12.125 -34.609 -11.117 1.00 91.06 280 PRO A C 1
ATOM 2330 O O . PRO A 1 280 ? -13.046 -34.103 -11.752 1.00 91.06 280 PRO A O 1
ATOM 2333 N N . GLU A 1 281 ? -12.306 -35.158 -9.920 1.00 89.19 281 GLU A N 1
ATOM 2334 C CA . GLU A 1 281 ? -13.568 -35.109 -9.185 1.00 89.19 281 GLU A CA 1
ATOM 2335 C C . GLU A 1 281 ? -13.274 -34.683 -7.741 1.00 89.19 281 GLU A C 1
ATOM 2337 O O . GLU A 1 281 ? -12.273 -35.151 -7.183 1.00 89.19 281 GLU A O 1
ATOM 2342 N N . PRO A 1 282 ? -14.147 -33.888 -7.089 1.00 86.75 282 PRO A N 1
ATOM 2343 C CA . PRO A 1 282 ? -13.931 -33.450 -5.709 1.00 86.75 282 PRO A CA 1
ATOM 2344 C C . PRO A 1 282 ? -13.720 -34.607 -4.722 1.00 86.75 282 PRO A C 1
ATOM 2346 O O . PRO A 1 282 ? -13.019 -34.466 -3.726 1.00 86.75 282 PRO A O 1
ATOM 2349 N N . SER A 1 283 ? -14.316 -35.775 -4.983 1.00 87.88 283 SER A N 1
ATOM 2350 C CA . SER A 1 283 ? -14.170 -36.985 -4.163 1.00 87.88 283 SER A CA 1
ATOM 2351 C C . SER A 1 283 ? -12.793 -37.642 -4.251 1.00 87.88 283 SER A C 1
ATOM 2353 O O . SER A 1 283 ? -12.475 -38.481 -3.410 1.00 87.88 283 SER A O 1
ATOM 2355 N N . LEU A 1 284 ? -11.994 -37.304 -5.265 1.00 90.31 284 LEU A N 1
ATOM 2356 C CA . LEU A 1 284 ? -10.659 -37.861 -5.488 1.00 90.31 284 LEU A CA 1
ATOM 2357 C C . LEU A 1 284 ? -9.545 -36.978 -4.908 1.00 90.31 284 LEU A C 1
ATOM 2359 O O . LEU A 1 284 ? -8.375 -37.313 -5.069 1.00 90.31 284 LEU A O 1
ATOM 2363 N N . ASP A 1 285 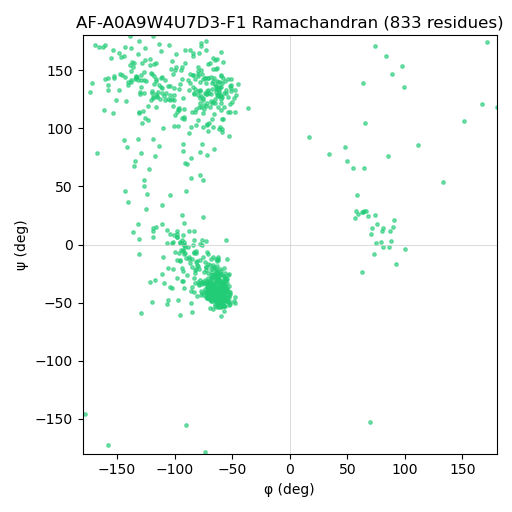? -9.896 -35.871 -4.255 1.00 91.56 285 ASP A N 1
ATOM 2364 C CA . ASP A 1 285 ? -8.947 -34.934 -3.661 1.00 91.56 285 ASP A CA 1
ATOM 2365 C C . ASP A 1 285 ? -8.206 -35.560 -2.452 1.00 91.56 285 ASP A C 1
ATOM 2367 O O . ASP A 1 285 ? -8.857 -36.007 -1.494 1.00 91.56 285 ASP A O 1
ATOM 2371 N N . PRO A 1 286 ? -6.853 -35.602 -2.445 1.00 91.75 286 PRO A N 1
ATOM 2372 C CA . PRO A 1 286 ? -6.080 -36.133 -1.323 1.00 91.75 286 PRO A CA 1
ATOM 2373 C C . PRO A 1 286 ? -6.267 -35.336 -0.022 1.00 91.75 286 PRO A C 1
ATOM 2375 O O . PRO A 1 286 ? -5.944 -35.846 1.058 1.00 91.75 286 PRO A O 1
ATOM 2378 N N . ILE A 1 287 ? -6.836 -34.125 -0.068 1.00 90.69 287 ILE A N 1
ATOM 2379 C CA . ILE A 1 287 ? -7.148 -33.343 1.131 1.00 90.69 287 ILE A CA 1
ATOM 2380 C C . ILE A 1 287 ? -8.074 -34.098 2.086 1.00 90.69 287 ILE A C 1
ATOM 2382 O O . ILE A 1 287 ? -7.939 -33.968 3.303 1.00 90.69 287 ILE A O 1
ATOM 2386 N N . HIS A 1 288 ? -8.974 -34.947 1.573 1.00 91.19 288 HIS A N 1
ATOM 2387 C CA . HIS A 1 288 ? -9.910 -35.704 2.408 1.00 91.19 288 HIS A CA 1
ATOM 2388 C C . HIS A 1 288 ? -9.181 -36.654 3.353 1.00 91.19 288 HIS A C 1
ATOM 2390 O O . HIS A 1 288 ? -9.543 -36.773 4.527 1.00 91.19 288 HIS A O 1
ATOM 2396 N N . ASP A 1 289 ? -8.128 -37.307 2.867 1.00 91.81 289 ASP A N 1
ATOM 2397 C CA . ASP A 1 289 ? -7.316 -38.218 3.669 1.00 91.81 289 ASP A CA 1
ATOM 2398 C C . ASP A 1 289 ? -6.381 -37.460 4.618 1.00 91.81 289 ASP A C 1
ATOM 2400 O O . ASP A 1 289 ? -6.191 -37.889 5.759 1.00 91.81 289 ASP A O 1
ATOM 2404 N N . ALA A 1 290 ? -5.875 -36.292 4.211 1.00 91.06 290 ALA A N 1
ATOM 2405 C CA . ALA A 1 290 ? -5.132 -35.405 5.103 1.00 91.06 290 ALA A CA 1
ATOM 2406 C C . ALA A 1 290 ? -6.002 -34.890 6.267 1.00 91.06 290 ALA A C 1
ATOM 2408 O O . ALA A 1 290 ? -5.609 -34.989 7.432 1.00 91.06 290 ALA A O 1
ATOM 2409 N N . LEU A 1 291 ? -7.225 -34.428 5.985 1.00 89.75 291 LEU A N 1
ATOM 2410 C CA . LEU A 1 291 ? -8.168 -33.942 6.995 1.00 89.75 291 LEU A CA 1
ATOM 2411 C C . LEU A 1 291 ? -8.586 -35.042 7.976 1.00 89.75 291 LEU A C 1
ATOM 2413 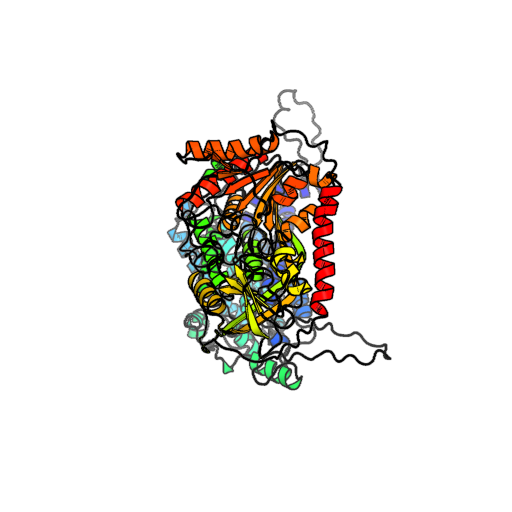O O . LEU A 1 291 ? -8.709 -34.766 9.168 1.00 89.75 291 LEU A O 1
ATOM 2417 N N . LYS A 1 292 ? -8.748 -36.299 7.532 1.00 91.12 292 LYS A N 1
ATOM 2418 C CA . LYS A 1 292 ? -8.984 -37.439 8.446 1.00 91.12 292 LYS A CA 1
ATOM 2419 C C . LYS A 1 292 ? -7.860 -37.573 9.479 1.00 91.12 292 LYS A C 1
ATOM 2421 O O . LYS A 1 292 ? -8.141 -37.741 10.666 1.00 91.12 292 LYS A O 1
ATOM 2426 N N . VAL A 1 293 ? -6.600 -37.452 9.054 1.00 91.00 293 VAL A N 1
ATOM 2427 C CA . VAL A 1 293 ? -5.436 -37.502 9.957 1.00 91.00 293 VAL A CA 1
ATOM 2428 C C . VAL A 1 293 ? -5.385 -36.279 10.873 1.00 91.00 293 VAL A C 1
ATOM 2430 O O . VAL A 1 293 ? -5.127 -36.422 12.068 1.00 91.00 293 VAL A O 1
ATOM 2433 N N . MET A 1 294 ? -5.641 -35.078 10.349 1.00 89.06 294 MET A N 1
ATOM 2434 C CA . MET A 1 294 ? -5.637 -33.845 11.145 1.00 89.06 294 MET A CA 1
ATOM 2435 C C . MET A 1 294 ? -6.729 -33.843 12.224 1.00 89.06 294 MET A C 1
ATOM 2437 O O . MET A 1 294 ? -6.451 -33.448 13.359 1.00 89.06 294 MET A O 1
ATOM 2441 N N . ARG A 1 295 ? -7.934 -34.343 11.908 1.00 88.62 295 ARG A N 1
ATOM 2442 C CA . ARG A 1 295 ? -9.033 -34.530 12.874 1.00 88.62 295 ARG A CA 1
ATOM 2443 C C . ARG A 1 295 ? -8.652 -35.526 13.963 1.00 88.62 295 ARG A C 1
ATOM 2445 O O . ARG A 1 295 ? -8.807 -35.226 15.141 1.00 88.62 295 ARG A O 1
ATOM 2452 N N . ALA A 1 296 ? -8.065 -36.667 13.591 1.00 87.75 296 ALA A N 1
ATOM 2453 C CA . ALA A 1 296 ? -7.586 -37.659 14.557 1.00 87.75 296 ALA A CA 1
ATOM 2454 C C . ALA A 1 296 ? -6.508 -37.103 15.511 1.00 87.75 296 ALA A C 1
ATOM 2456 O O . ALA A 1 296 ? -6.362 -37.591 16.629 1.00 87.75 296 ALA A O 1
ATOM 2457 N N . LYS A 1 297 ? -5.768 -36.069 15.089 1.00 86.06 297 LYS A N 1
ATOM 2458 C CA . LYS A 1 297 ? -4.764 -35.360 15.900 1.00 86.06 297 LYS A CA 1
ATOM 2459 C C . LYS A 1 297 ? -5.314 -34.144 16.662 1.00 86.06 297 LYS A C 1
ATOM 2461 O O . LYS A 1 297 ? -4.539 -33.480 17.344 1.00 86.06 297 LYS A O 1
ATOM 2466 N N . GLY A 1 298 ? -6.604 -33.821 16.538 1.00 83.12 298 GLY A N 1
ATOM 2467 C CA . GLY A 1 298 ? -7.211 -32.650 17.186 1.00 83.12 298 GLY A CA 1
ATOM 2468 C C . GLY A 1 298 ? -6.654 -31.305 16.700 1.00 83.12 298 GLY A C 1
ATOM 2469 O O . GLY A 1 298 ? -6.619 -30.342 17.467 1.00 83.12 298 GLY A O 1
ATOM 2470 N N . LEU A 1 299 ? -6.168 -31.248 15.453 1.00 81.88 299 LEU A N 1
ATOM 2471 C CA . LEU A 1 299 ? -5.618 -30.029 14.841 1.00 81.88 299 LEU A CA 1
ATOM 2472 C C . LEU A 1 299 ? -6.691 -29.196 14.134 1.00 81.88 299 LEU A C 1
ATOM 2474 O O . LEU A 1 299 ? -6.533 -27.984 13.989 1.00 81.88 299 LEU A O 1
ATOM 2478 N N . VAL A 1 300 ? -7.768 -29.846 13.691 1.00 82.56 300 VAL A N 1
ATOM 2479 C CA . VAL A 1 300 ? -8.895 -29.224 12.989 1.00 82.56 300 VAL A CA 1
ATOM 2480 C C . VAL A 1 300 ? -10.227 -29.751 13.518 1.00 82.56 300 VAL A C 1
ATOM 2482 O O . VAL A 1 300 ? -10.284 -30.878 14.014 1.00 82.56 300 VAL A O 1
ATOM 2485 N N . ASP A 1 301 ? -11.277 -28.938 13.421 1.00 78.88 301 ASP A N 1
ATOM 2486 C CA . ASP A 1 301 ? -12.649 -29.308 13.776 1.00 78.88 301 ASP A CA 1
ATOM 2487 C C . ASP A 1 301 ? -13.283 -30.263 12.737 1.00 78.88 301 ASP A C 1
ATOM 2489 O O . ASP A 1 301 ? -12.651 -30.688 11.760 1.00 78.88 301 ASP A O 1
ATOM 2493 N N . GLU A 1 302 ? -14.547 -30.644 12.946 1.00 76.19 302 GLU A N 1
ATOM 2494 C CA . GLU A 1 302 ? -15.266 -31.508 12.000 1.00 76.19 302 GLU A CA 1
ATOM 2495 C C . GLU A 1 302 ? -15.399 -30.860 10.611 1.00 76.19 302 GLU A C 1
ATOM 2497 O O . GLU A 1 302 ? -15.354 -31.559 9.595 1.00 76.19 302 GLU A O 1
ATOM 2502 N N . GLN A 1 303 ? -15.456 -29.528 10.551 1.00 71.44 303 GLN A N 1
ATOM 2503 C CA . GLN A 1 303 ? -15.525 -28.725 9.332 1.00 71.44 303 GLN A CA 1
ATOM 2504 C C . GLN A 1 303 ? -14.149 -28.510 8.666 1.00 71.44 303 GLN A C 1
ATOM 2506 O O . GLN A 1 303 ? -14.091 -28.029 7.538 1.00 71.44 303 GLN A O 1
ATOM 2511 N N . GLY A 1 304 ? -13.048 -28.926 9.304 1.00 60.66 304 GLY A N 1
ATOM 2512 C CA . GLY A 1 304 ? -11.685 -28.786 8.788 1.00 60.66 304 GLY A CA 1
ATOM 2513 C C . GLY A 1 304 ? -11.005 -27.450 9.118 1.00 60.66 304 GLY A C 1
ATOM 2514 O O . GLY A 1 304 ? -9.938 -27.173 8.563 1.00 60.66 304 GLY A O 1
ATOM 2515 N N . ASN A 1 305 ? -11.573 -26.638 10.017 1.00 76.88 305 ASN A N 1
ATOM 2516 C CA . ASN A 1 305 ? -10.977 -25.380 10.468 1.00 76.88 305 ASN A CA 1
ATOM 2517 C C . ASN A 1 305 ? -9.966 -25.609 11.604 1.00 76.88 305 ASN A C 1
ATOM 2519 O O . ASN A 1 305 ? -10.193 -26.472 12.453 1.00 76.88 305 ASN A O 1
ATOM 2523 N N . PRO A 1 306 ? -8.878 -24.822 11.693 1.00 71.06 306 PRO A N 1
ATOM 2524 C CA . PRO A 1 306 ? -7.861 -24.977 12.735 1.00 71.06 306 PRO A CA 1
ATOM 2525 C C . PRO A 1 306 ? -8.402 -24.757 14.156 1.00 71.06 306 PRO A C 1
ATOM 2527 O O . PRO A 1 306 ? -8.977 -23.709 14.455 1.00 71.06 306 PRO A O 1
ATOM 2530 N N . ILE A 1 307 ? -8.139 -25.696 15.068 1.00 71.88 307 ILE A N 1
ATOM 2531 C CA . ILE A 1 307 ? -8.490 -25.558 16.490 1.00 71.88 307 ILE A CA 1
ATOM 2532 C C . ILE A 1 307 ? -7.368 -24.793 17.208 1.00 71.88 307 ILE A C 1
ATOM 2534 O O . ILE A 1 307 ? -6.245 -25.282 17.337 1.00 71.88 307 ILE A O 1
ATOM 2538 N N . LYS A 1 308 ? -7.657 -23.580 17.702 1.00 50.31 308 LYS A N 1
ATOM 2539 C CA . LYS A 1 308 ? -6.719 -22.808 18.538 1.00 50.31 308 LYS A CA 1
ATOM 2540 C C . LYS A 1 308 ? -6.611 -23.445 19.927 1.00 50.31 308 LYS A C 1
ATOM 2542 O O . LYS A 1 308 ? -7.487 -23.248 20.768 1.00 50.31 308 LYS A O 1
ATOM 2547 N N . HIS A 1 309 ? -5.518 -24.153 20.203 1.00 46.47 309 HIS A N 1
ATOM 2548 C CA . HIS A 1 309 ? -5.192 -24.569 21.570 1.00 46.47 309 HIS A CA 1
ATOM 2549 C C . HIS A 1 309 ? -4.722 -23.353 22.381 1.00 46.47 309 HIS A C 1
ATOM 2551 O O . HIS A 1 309 ? -3.729 -22.712 22.036 1.00 46.47 309 HIS A O 1
ATOM 2557 N N . LYS A 1 310 ? -5.434 -23.021 23.467 1.00 34.69 310 LYS A N 1
ATOM 2558 C CA . LYS A 1 310 ? -4.930 -22.100 24.498 1.00 34.69 310 LYS A CA 1
ATOM 2559 C C . LYS A 1 310 ? -3.644 -22.706 25.070 1.00 34.69 310 LYS A C 1
ATOM 2561 O O . LYS A 1 310 ? -3.694 -23.809 25.608 1.00 34.69 310 LYS A O 1
ATOM 2566 N N . LYS A 1 311 ? -2.512 -21.997 24.997 1.00 33.31 311 LYS A N 1
ATOM 2567 C CA . LYS A 1 311 ? -1.328 -22.334 25.806 1.00 33.31 311 LYS A CA 1
ATOM 2568 C C . LYS A 1 311 ? -1.749 -22.279 27.278 1.00 33.31 311 LYS A C 1
ATOM 2570 O O . LYS A 1 311 ? -2.020 -21.199 27.792 1.00 33.31 311 LYS A O 1
ATOM 2575 N N . SER A 1 312 ? -1.860 -23.432 27.934 1.00 31.20 312 SER A N 1
ATOM 2576 C CA . SER A 1 312 ? -1.989 -23.494 29.386 1.00 31.20 312 SER A CA 1
ATOM 2577 C C . SER A 1 312 ? -0.625 -23.196 29.997 1.00 31.20 312 SER A C 1
ATOM 2579 O O . SER A 1 312 ? 0.328 -23.951 29.799 1.00 31.20 312 SER A O 1
ATOM 2581 N N . GLU A 1 313 ? -0.534 -22.103 30.744 1.00 34.66 313 GLU A N 1
ATOM 2582 C CA . GLU A 1 313 ? 0.525 -21.894 31.721 1.00 34.66 313 GLU A CA 1
ATOM 2583 C C . GLU A 1 313 ? 0.448 -23.014 32.766 1.00 34.66 313 GLU A C 1
ATOM 2585 O O . GLU A 1 313 ? -0.420 -22.978 33.626 1.00 34.66 313 GLU A O 1
ATOM 2590 N N . HIS A 1 314 ? 1.305 -24.035 32.670 1.00 33.19 314 HIS A N 1
ATOM 2591 C CA . HIS A 1 314 ? 1.856 -24.746 33.828 1.00 33.19 314 HIS A CA 1
ATOM 2592 C C . HIS A 1 314 ? 2.960 -25.740 33.431 1.00 33.19 314 HIS A C 1
ATOM 2594 O O . HIS A 1 314 ? 2.829 -26.502 32.477 1.00 33.19 314 HIS A O 1
ATOM 2600 N N . ASN A 1 315 ? 4.006 -25.744 34.265 1.00 28.75 315 ASN A N 1
ATOM 2601 C CA . ASN A 1 315 ? 5.117 -26.698 34.389 1.00 28.75 315 ASN A CA 1
ATOM 2602 C C . ASN A 1 315 ? 6.342 -26.529 33.473 1.00 28.75 315 ASN A C 1
ATOM 2604 O O . ASN A 1 315 ? 6.634 -27.341 32.600 1.00 28.75 315 ASN A O 1
ATOM 2608 N N . LEU A 1 316 ? 7.169 -25.538 33.828 1.00 34.12 316 LEU A N 1
ATOM 2609 C CA . LEU A 1 316 ? 8.629 -25.654 33.759 1.00 34.12 316 LEU A CA 1
ATOM 2610 C C . LEU A 1 316 ? 9.113 -26.608 34.867 1.00 34.12 316 LEU A C 1
ATOM 2612 O O . LEU A 1 316 ? 9.275 -26.181 36.006 1.00 34.12 316 LEU A O 1
ATOM 2616 N N . ALA A 1 317 ? 9.353 -27.878 34.539 1.00 30.52 317 ALA A N 1
ATOM 2617 C CA . ALA A 1 317 ? 10.399 -28.703 35.156 1.00 30.52 317 ALA A CA 1
ATOM 2618 C C . ALA A 1 317 ? 10.519 -30.059 34.441 1.00 30.52 317 ALA A C 1
ATOM 2620 O O . ALA A 1 317 ? 9.537 -30.775 34.276 1.00 30.52 317 ALA A O 1
ATOM 2621 N N . THR A 1 318 ? 11.763 -30.423 34.111 1.00 30.14 318 THR A N 1
ATOM 2622 C CA . THR A 1 318 ? 12.254 -31.748 33.678 1.00 30.14 318 THR A CA 1
ATOM 2623 C C . THR A 1 318 ? 11.743 -32.314 32.344 1.00 30.14 318 THR A C 1
ATOM 2625 O O . THR A 1 318 ? 10.670 -32.893 32.273 1.00 30.14 318 THR A O 1
ATOM 2628 N N . ILE A 1 319 ? 12.590 -32.268 31.307 1.00 27.72 319 ILE A N 1
ATOM 2629 C CA . ILE A 1 319 ? 13.322 -33.425 30.741 1.00 27.72 319 ILE A CA 1
ATOM 2630 C C . ILE A 1 319 ? 14.176 -32.925 29.561 1.00 27.72 319 ILE A C 1
ATOM 2632 O O . ILE A 1 319 ? 13.676 -32.416 28.565 1.00 27.72 319 ILE A O 1
ATOM 2636 N N . ASN A 1 320 ? 15.493 -33.086 29.693 1.00 30.77 320 ASN A N 1
ATOM 2637 C CA . ASN A 1 320 ? 16.446 -33.045 28.589 1.00 30.77 320 ASN A CA 1
ATOM 2638 C C . ASN A 1 320 ? 16.417 -34.421 27.910 1.00 30.77 320 ASN A C 1
ATOM 2640 O O . ASN A 1 320 ? 16.781 -35.390 28.574 1.00 30.77 320 ASN A O 1
ATOM 2644 N N . GLN A 1 321 ? 16.015 -34.499 26.636 1.00 27.95 321 GLN A N 1
ATOM 2645 C CA . GLN A 1 321 ? 16.593 -35.344 25.570 1.00 27.95 321 GLN A CA 1
ATOM 2646 C C . GLN A 1 321 ? 15.661 -35.390 24.344 1.00 27.95 321 GLN A C 1
ATOM 2648 O O . GLN A 1 321 ? 14.552 -35.901 24.430 1.00 27.95 321 GLN A O 1
ATOM 2653 N N . GLY A 1 322 ? 16.173 -34.959 23.184 1.00 24.86 322 GLY A N 1
ATOM 2654 C CA . GLY A 1 322 ? 15.683 -35.403 21.871 1.00 24.86 322 GLY A CA 1
ATOM 2655 C C . GLY A 1 322 ? 14.948 -34.365 21.016 1.00 24.86 322 GLY A C 1
ATOM 2656 O O . GLY A 1 322 ? 13.733 -34.344 20.999 1.00 24.86 322 GLY A O 1
ATOM 2657 N N . GLY A 1 323 ? 15.724 -33.585 20.250 1.00 30.91 323 GLY A N 1
ATOM 2658 C CA . GLY A 1 323 ? 15.378 -32.895 18.993 1.00 30.91 323 GLY A CA 1
ATOM 2659 C C . GLY A 1 323 ? 13.900 -32.719 18.634 1.00 30.91 323 GLY A C 1
ATOM 2660 O O . GLY A 1 323 ? 13.344 -33.550 17.914 1.00 30.91 323 GLY A O 1
ATOM 2661 N N . ASP A 1 324 ? 13.329 -31.583 19.036 1.00 25.44 324 ASP A N 1
ATOM 2662 C CA . ASP A 1 324 ? 11.941 -31.238 18.752 1.00 25.44 324 ASP A CA 1
ATOM 2663 C C . ASP A 1 324 ? 11.735 -30.395 17.491 1.00 25.44 324 ASP A C 1
ATOM 2665 O O . ASP A 1 324 ? 12.497 -29.498 17.119 1.00 25.44 324 ASP A O 1
ATOM 2669 N N . VAL A 1 325 ? 10.628 -30.757 16.856 1.00 31.08 325 VAL A N 1
ATOM 2670 C CA . VAL A 1 325 ? 9.975 -30.203 15.681 1.00 31.08 325 VAL A CA 1
ATOM 2671 C C . VAL A 1 325 ? 9.488 -28.785 15.982 1.00 31.08 325 VAL A C 1
ATOM 2673 O O . VAL A 1 325 ? 8.659 -28.575 16.863 1.00 31.08 325 VAL A O 1
ATOM 2676 N N . LEU A 1 326 ? 9.955 -27.805 15.207 1.00 28.19 326 LEU A N 1
ATOM 2677 C CA . LEU A 1 326 ? 9.372 -26.466 15.198 1.00 28.19 326 LEU A CA 1
ATOM 2678 C C . LEU A 1 326 ? 8.008 -26.508 14.493 1.00 28.19 326 LEU A C 1
ATOM 2680 O O . LEU A 1 326 ? 7.930 -26.551 13.266 1.00 28.19 326 LEU A O 1
ATOM 2684 N N . CYS A 1 327 ? 6.933 -26.476 15.280 1.00 26.30 327 CYS A N 1
ATOM 2685 C CA . CYS A 1 327 ? 5.633 -25.960 14.850 1.00 26.30 327 CYS A CA 1
ATOM 2686 C C . CYS A 1 327 ? 5.768 -24.473 14.483 1.00 26.30 327 CYS A C 1
ATOM 2688 O O . CYS A 1 327 ? 6.257 -23.709 15.316 1.00 26.30 327 CYS A O 1
ATOM 2690 N N . PRO A 1 328 ? 5.267 -24.009 13.325 1.00 33.12 328 PRO A N 1
ATOM 2691 C CA . PRO A 1 328 ? 4.999 -22.596 13.124 1.00 33.12 328 PRO A CA 1
ATOM 2692 C C . PRO A 1 328 ? 3.502 -22.307 13.291 1.00 33.12 328 PRO A C 1
ATOM 2694 O O . PRO A 1 328 ? 2.660 -22.790 12.534 1.00 33.12 328 PRO A O 1
ATOM 2697 N N . GLU A 1 329 ? 3.196 -21.459 14.272 1.00 28.83 329 GLU A N 1
ATOM 2698 C CA . GLU A 1 329 ? 1.994 -20.625 14.343 1.00 28.83 329 GLU A CA 1
ATOM 2699 C C . GLU A 1 329 ? 1.859 -19.818 13.033 1.00 28.83 329 GLU A C 1
ATOM 2701 O O . GLU A 1 329 ? 2.472 -18.766 12.890 1.00 28.83 329 GLU A O 1
ATOM 2706 N N . ARG A 1 330 ? 1.112 -20.319 12.040 1.00 31.98 330 ARG A N 1
ATOM 2707 C CA . ARG A 1 330 ? 0.616 -19.557 10.871 1.00 31.98 330 ARG A CA 1
ATOM 2708 C C . ARG A 1 330 ? -0.439 -20.386 10.134 1.00 31.98 330 ARG A C 1
ATOM 2710 O O . ARG A 1 330 ? -0.164 -21.023 9.127 1.00 31.98 330 ARG A O 1
ATOM 2717 N N . LEU A 1 331 ? -1.653 -20.402 10.676 1.00 29.19 331 LEU A N 1
ATOM 2718 C CA . LEU A 1 331 ? -2.830 -21.029 10.054 1.00 29.19 331 LEU A CA 1
ATOM 2719 C C . LEU A 1 331 ? -3.959 -20.015 9.772 1.00 29.19 331 LEU A C 1
ATOM 2721 O O . LEU A 1 331 ? -5.079 -20.424 9.500 1.00 29.19 331 LEU A O 1
ATOM 2725 N N . SER A 1 332 ? -3.699 -18.698 9.828 1.00 26.69 332 SER A N 1
ATOM 2726 C CA . SER A 1 332 ? -4.742 -17.660 9.675 1.00 2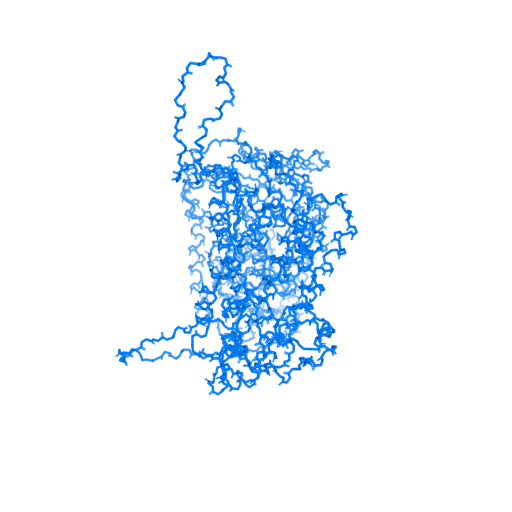6.69 332 SER A CA 1
ATOM 2727 C C . SER A 1 332 ? -4.662 -16.825 8.391 1.00 26.69 332 SER A C 1
ATOM 2729 O O . SER A 1 332 ? -5.002 -15.646 8.414 1.00 26.69 332 SER A O 1
ATOM 2731 N N . ILE A 1 333 ? -4.226 -17.399 7.269 1.00 28.30 333 ILE A N 1
ATOM 2732 C CA . ILE A 1 333 ? -4.352 -16.730 5.964 1.00 28.30 333 ILE A CA 1
ATOM 2733 C C . ILE A 1 333 ? -4.991 -17.718 4.992 1.00 28.30 333 ILE A C 1
ATOM 2735 O O . ILE A 1 333 ? -4.317 -18.380 4.215 1.00 28.30 333 ILE A O 1
ATOM 2739 N N . CYS A 1 334 ? -6.305 -17.872 5.096 1.00 27.81 334 CYS A N 1
ATOM 2740 C CA . CYS A 1 334 ? -7.130 -18.548 4.101 1.00 27.81 334 CYS A CA 1
ATOM 2741 C C . CYS A 1 334 ? -8.433 -17.760 3.997 1.00 27.81 334 CYS A C 1
ATOM 2743 O O . CYS A 1 334 ? -9.405 -18.086 4.666 1.00 27.81 334 CYS A O 1
ATOM 2745 N N . ASN A 1 335 ? -8.431 -16.701 3.187 1.00 29.56 335 ASN A N 1
ATOM 2746 C CA . ASN A 1 335 ? -9.659 -16.108 2.672 1.00 29.56 335 ASN A CA 1
ATOM 2747 C C . ASN A 1 335 ? -9.629 -16.224 1.147 1.00 29.56 335 ASN A C 1
ATOM 2749 O O . ASN A 1 335 ? -8.649 -15.849 0.507 1.00 29.56 335 ASN A O 1
ATOM 2753 N N . HIS A 1 336 ? -10.700 -16.802 0.602 1.00 34.00 336 HIS A N 1
ATOM 2754 C CA . HIS A 1 336 ? -10.952 -16.979 -0.824 1.00 34.00 336 HIS A CA 1
ATOM 2755 C C . HIS A 1 336 ? -10.755 -15.673 -1.604 1.00 34.00 336 HIS A C 1
ATOM 2757 O O . HIS A 1 336 ? -11.438 -14.680 -1.356 1.00 34.00 336 HIS A O 1
ATOM 2763 N N . VAL A 1 337 ? -9.861 -15.705 -2.591 1.00 32.44 337 VAL A N 1
ATOM 2764 C CA . VAL A 1 337 ? -9.730 -14.673 -3.624 1.00 32.44 337 VAL A CA 1
ATOM 2765 C C . VAL A 1 337 ? -10.430 -15.201 -4.875 1.00 32.44 337 VAL A C 1
ATOM 2767 O O . VAL A 1 337 ? -10.129 -16.303 -5.322 1.00 32.44 337 VAL A O 1
ATOM 2770 N N . SER A 1 338 ? -11.397 -14.455 -5.414 1.00 33.94 338 SER A N 1
ATOM 2771 C CA . SER A 1 338 ? -12.235 -14.910 -6.529 1.00 33.94 338 SER A CA 1
ATOM 2772 C C . SER A 1 338 ? -11.483 -14.990 -7.869 1.00 33.94 338 SER A C 1
ATOM 2774 O O . SER A 1 338 ? -10.644 -14.148 -8.203 1.00 33.94 338 SER A O 1
ATOM 2776 N N . GLU A 1 339 ? -11.839 -16.012 -8.654 1.00 41.56 339 GLU A N 1
ATOM 2777 C CA . GLU A 1 339 ? -11.195 -16.474 -9.897 1.00 41.56 339 GLU A CA 1
ATOM 2778 C C . GLU A 1 339 ? -11.054 -15.405 -11.006 1.00 41.56 339 GLU A C 1
ATOM 2780 O O . GLU A 1 339 ? -10.131 -15.467 -11.821 1.00 41.56 339 GLU A O 1
ATOM 2785 N N . GLU A 1 340 ? -11.897 -14.365 -11.030 1.00 35.06 340 GLU A N 1
ATOM 2786 C CA . GLU A 1 340 ? -11.823 -13.307 -12.052 1.00 35.06 340 GLU A CA 1
ATOM 2787 C C . GLU A 1 340 ? -10.609 -12.376 -11.908 1.00 35.06 340 GLU A C 1
ATOM 2789 O O . GLU A 1 340 ? -10.171 -11.765 -12.891 1.00 35.06 340 GLU A O 1
ATOM 2794 N N . MET A 1 341 ? -10.054 -12.245 -10.699 1.00 37.28 341 MET A N 1
ATOM 2795 C CA . MET A 1 341 ? -8.923 -11.350 -10.442 1.00 37.28 341 MET A CA 1
ATOM 2796 C C . MET A 1 341 ? -7.600 -11.962 -10.926 1.00 37.28 341 MET A C 1
ATOM 2798 O O . MET A 1 341 ? -6.715 -11.243 -11.392 1.00 37.28 341 MET A O 1
ATOM 2802 N N . TYR A 1 342 ? -7.500 -13.295 -10.900 1.00 44.53 342 TYR A N 1
ATOM 2803 C CA . TYR A 1 342 ? -6.299 -14.039 -11.280 1.00 44.53 342 TYR A CA 1
ATOM 2804 C C . TYR A 1 342 ? -6.113 -14.137 -12.795 1.00 44.53 342 TYR A C 1
ATOM 2806 O O . TYR A 1 342 ? -5.018 -13.873 -13.288 1.00 44.53 342 TYR A O 1
ATOM 2814 N N . LEU A 1 343 ? -7.173 -14.414 -13.564 1.00 34.28 343 LEU A N 1
ATOM 2815 C CA . LEU A 1 343 ? -7.059 -14.497 -15.026 1.00 34.28 343 LEU A CA 1
ATOM 2816 C C . LEU A 1 343 ? -6.691 -13.135 -15.644 1.00 34.28 343 LEU A C 1
ATOM 2818 O O . LEU A 1 343 ? -5.900 -13.063 -16.582 1.00 34.28 343 LEU A O 1
ATOM 2822 N N . LYS A 1 344 ? -7.197 -12.037 -15.063 1.00 32.56 344 LYS A N 1
ATOM 2823 C CA . LYS A 1 344 ? -6.850 -10.666 -15.471 1.00 32.56 344 LYS A CA 1
ATOM 2824 C C . LYS A 1 344 ? -5.428 -10.287 -15.050 1.00 32.56 344 LYS A C 1
ATOM 2826 O O . LYS A 1 344 ? -4.719 -9.698 -15.858 1.00 32.56 344 LYS A O 1
ATOM 2831 N N . ALA A 1 345 ? -4.979 -10.659 -13.849 1.00 38.38 345 ALA A N 1
ATOM 2832 C CA . ALA A 1 345 ? -3.614 -10.387 -13.389 1.00 38.38 345 ALA A CA 1
ATOM 2833 C C . ALA A 1 345 ? -2.555 -11.176 -14.177 1.00 38.38 345 ALA A C 1
ATOM 2835 O O . ALA A 1 345 ? -1.519 -10.620 -14.531 1.00 38.38 345 ALA A O 1
ATOM 2836 N N . VAL A 1 346 ? -2.830 -12.439 -14.516 1.00 39.94 346 VAL A N 1
ATOM 2837 C CA . VAL A 1 346 ? -1.907 -13.303 -15.267 1.00 39.94 346 VAL A CA 1
ATOM 2838 C C . VAL A 1 346 ? -1.849 -12.904 -16.743 1.00 39.94 346 VAL A C 1
ATOM 2840 O O . VAL A 1 346 ? -0.755 -12.767 -17.285 1.00 39.94 346 VAL A O 1
ATOM 2843 N N . VAL A 1 347 ? -2.983 -12.616 -17.393 1.00 35.84 347 VAL A N 1
ATOM 2844 C CA . VAL A 1 347 ? -2.990 -12.141 -18.791 1.00 35.84 347 VAL A CA 1
ATOM 2845 C C . VAL A 1 347 ? -2.364 -10.746 -18.906 1.00 35.84 347 VAL A C 1
ATOM 2847 O O . VAL A 1 347 ? -1.596 -10.499 -19.834 1.00 35.84 347 VAL A O 1
ATOM 2850 N N . LEU A 1 348 ? -2.603 -9.851 -17.941 1.00 35.03 348 LEU A N 1
ATOM 2851 C CA . LEU A 1 348 ? -1.987 -8.522 -17.918 1.00 35.03 348 LEU A CA 1
ATOM 2852 C C . LEU A 1 348 ? -0.479 -8.601 -17.623 1.00 35.03 348 LEU A C 1
ATOM 2854 O O . LEU A 1 348 ? 0.290 -7.902 -18.274 1.00 35.03 348 LEU A O 1
ATOM 2858 N N . ALA A 1 349 ? -0.031 -9.492 -16.730 1.00 38.38 349 ALA A N 1
ATOM 2859 C CA . ALA A 1 349 ? 1.390 -9.715 -16.449 1.00 38.38 349 ALA A CA 1
ATOM 2860 C C . ALA A 1 349 ? 2.136 -10.355 -17.633 1.00 38.38 349 ALA A C 1
ATOM 2862 O O . ALA A 1 349 ? 3.268 -9.959 -17.916 1.00 38.38 349 ALA A O 1
ATOM 2863 N N . VAL A 1 350 ? 1.505 -11.283 -18.359 1.00 38.53 350 VAL A N 1
ATOM 2864 C CA . VAL A 1 350 ? 2.071 -11.910 -19.566 1.00 38.53 350 VAL A CA 1
ATOM 2865 C C . VAL A 1 350 ? 2.131 -10.914 -20.732 1.00 38.53 350 VAL A C 1
ATOM 2867 O O . VAL A 1 350 ? 3.140 -10.864 -21.435 1.00 38.53 350 VAL A O 1
ATOM 2870 N N . LEU A 1 351 ? 1.123 -10.048 -20.898 1.00 33.75 351 LEU A N 1
ATOM 2871 C CA . LEU A 1 351 ? 1.140 -8.985 -21.913 1.00 33.75 351 LEU A CA 1
ATOM 2872 C C . LEU A 1 351 ? 2.118 -7.844 -21.567 1.00 33.75 351 LEU A C 1
ATOM 2874 O O . LEU A 1 351 ? 2.779 -7.322 -22.464 1.00 33.75 351 LEU A O 1
ATOM 2878 N N . LEU A 1 352 ? 2.281 -7.497 -20.284 1.00 38.00 352 LEU A N 1
ATOM 2879 C CA . LEU A 1 352 ? 3.259 -6.496 -19.829 1.00 38.00 352 LEU A CA 1
ATOM 2880 C C . LEU A 1 352 ? 4.709 -6.982 -19.959 1.00 38.00 352 LEU A C 1
ATOM 2882 O O . LEU A 1 352 ? 5.581 -6.174 -20.266 1.00 38.00 352 LEU A O 1
ATOM 2886 N N . HIS A 1 353 ? 4.979 -8.283 -19.796 1.00 41.38 353 HIS A N 1
ATOM 2887 C CA . HIS A 1 353 ? 6.329 -8.835 -19.979 1.00 41.38 353 HIS A CA 1
ATOM 2888 C C . HIS A 1 353 ? 6.666 -9.133 -21.448 1.00 41.38 353 HIS A C 1
ATOM 2890 O O . HIS A 1 353 ? 7.824 -8.999 -21.837 1.00 41.38 353 HIS A O 1
ATOM 2896 N N . ALA A 1 354 ? 5.677 -9.444 -22.296 1.00 34.69 354 ALA A N 1
ATOM 2897 C CA . ALA A 1 354 ? 5.883 -9.549 -23.744 1.00 34.69 354 ALA A CA 1
ATOM 2898 C C . ALA A 1 354 ? 6.201 -8.188 -24.403 1.00 34.69 354 ALA A C 1
ATOM 2900 O O . ALA A 1 354 ? 6.861 -8.144 -25.440 1.00 34.69 354 ALA A O 1
ATOM 2901 N N . ALA A 1 355 ? 5.798 -7.072 -23.782 1.00 32.25 355 ALA A N 1
ATOM 2902 C CA . ALA A 1 355 ? 6.090 -5.720 -24.263 1.00 32.25 355 ALA A CA 1
ATOM 2903 C C . ALA A 1 355 ? 7.465 -5.164 -23.824 1.00 32.25 355 ALA A C 1
ATOM 2905 O O . ALA A 1 355 ? 7.913 -4.164 -24.378 1.00 32.25 355 ALA A O 1
ATOM 2906 N N . GLN A 1 356 ? 8.168 -5.792 -22.871 1.00 39.72 356 GLN A N 1
ATOM 2907 C CA . GLN A 1 356 ? 9.432 -5.261 -22.321 1.00 39.72 356 GLN A CA 1
ATOM 2908 C C . GLN A 1 356 ? 10.709 -5.784 -23.007 1.00 39.72 356 GLN A C 1
ATOM 2910 O O . GLN A 1 356 ? 11.814 -5.417 -22.618 1.00 39.72 356 GLN A O 1
ATOM 2915 N N . GLY A 1 357 ? 10.580 -6.586 -24.068 1.00 37.28 357 GLY A N 1
ATOM 2916 C CA . GLY A 1 357 ? 11.706 -7.082 -24.872 1.00 37.28 357 GLY A CA 1
ATOM 2917 C C . GLY A 1 357 ? 12.070 -6.238 -26.100 1.00 37.28 357 GLY A C 1
ATOM 2918 O O . GLY A 1 357 ? 12.869 -6.688 -26.915 1.00 37.28 357 GLY A O 1
ATOM 2919 N N . ILE A 1 358 ? 11.482 -5.049 -26.274 1.00 41.03 358 ILE A N 1
ATOM 2920 C CA . ILE A 1 358 ? 11.796 -4.130 -27.381 1.00 41.03 358 ILE A CA 1
ATOM 2921 C C . ILE A 1 358 ? 11.956 -2.712 -26.827 1.00 41.03 358 ILE A C 1
ATOM 2923 O O . ILE A 1 358 ? 11.123 -1.837 -27.027 1.00 41.03 358 ILE A O 1
ATOM 2927 N N . ALA A 1 359 ? 13.046 -2.471 -26.113 1.00 31.59 359 ALA A N 1
ATOM 2928 C CA . ALA A 1 359 ? 13.617 -1.137 -26.016 1.00 31.59 359 ALA A CA 1
ATOM 2929 C C . ALA A 1 359 ? 15.107 -1.304 -25.744 1.00 31.59 359 ALA A C 1
ATOM 2931 O O . ALA A 1 359 ? 15.503 -1.781 -24.682 1.00 31.59 359 ALA A O 1
ATOM 2932 N N . ALA A 1 360 ? 15.946 -0.905 -26.702 1.00 38.03 360 ALA A N 1
ATOM 2933 C CA . ALA A 1 360 ? 17.297 -0.492 -26.357 1.00 38.03 360 ALA A CA 1
ATOM 2934 C C . ALA A 1 360 ? 17.172 0.450 -25.151 1.00 38.03 360 ALA A C 1
ATOM 2936 O O . ALA A 1 360 ? 16.334 1.355 -25.190 1.00 38.03 360 ALA A O 1
ATOM 2937 N N . ALA A 1 361 ? 17.918 0.201 -24.071 1.00 41.62 361 ALA A N 1
ATOM 2938 C CA . ALA A 1 361 ? 17.908 1.067 -22.901 1.00 41.62 361 ALA A CA 1
ATOM 2939 C C . ALA A 1 361 ? 18.492 2.429 -23.296 1.00 41.62 361 ALA A C 1
ATOM 2941 O O . ALA A 1 361 ? 19.673 2.711 -23.103 1.00 41.62 361 ALA A O 1
ATOM 2942 N N . SER A 1 362 ? 17.645 3.271 -23.886 1.00 41.94 362 SER A N 1
ATOM 2943 C CA . SER A 1 362 ? 17.819 4.708 -23.887 1.00 41.94 362 SER A CA 1
ATOM 2944 C C . SER A 1 362 ? 18.053 5.123 -22.434 1.00 41.94 362 SER A C 1
ATOM 2946 O O . SER A 1 362 ? 17.389 4.587 -21.537 1.00 41.94 362 SER A O 1
ATOM 2948 N N . PRO A 1 363 ? 19.001 6.032 -22.161 1.00 58.88 363 PRO A N 1
ATOM 2949 C CA . PRO A 1 363 ? 19.226 6.514 -20.807 1.00 58.88 363 PRO A CA 1
ATOM 2950 C C . PRO A 1 363 ? 17.896 6.966 -20.196 1.00 58.88 363 PRO A C 1
ATOM 2952 O O . PRO A 1 363 ? 17.114 7.651 -20.861 1.00 58.88 363 PRO A O 1
ATOM 2955 N N . ARG A 1 364 ? 17.642 6.563 -18.941 1.00 71.56 364 ARG A N 1
ATOM 2956 C CA . ARG A 1 364 ? 16.449 6.982 -18.193 1.00 71.56 364 ARG A CA 1
ATOM 2957 C C . ARG A 1 364 ? 16.282 8.505 -18.325 1.00 71.56 364 ARG A C 1
ATOM 2959 O O . ARG A 1 364 ? 17.280 9.226 -18.198 1.00 71.56 364 ARG A O 1
ATOM 2966 N N . PRO A 1 365 ? 15.081 9.018 -18.627 1.00 86.00 365 PRO A N 1
ATOM 2967 C CA . PRO A 1 365 ? 14.888 10.454 -18.768 1.00 86.00 365 PRO A CA 1
ATOM 2968 C C . PRO A 1 365 ? 15.287 11.179 -17.476 1.00 86.00 365 PRO A C 1
ATOM 2970 O O . PRO A 1 365 ? 15.112 10.662 -16.370 1.00 86.00 365 PRO A O 1
ATOM 2973 N N . LYS A 1 366 ? 15.884 12.368 -17.615 1.00 92.19 366 LYS A N 1
ATOM 2974 C CA . LYS A 1 366 ? 16.254 13.188 -16.457 1.00 92.19 366 LYS A CA 1
ATOM 2975 C C . LYS A 1 366 ? 14.998 13.759 -15.805 1.00 92.19 366 LYS A C 1
ATOM 2977 O O . LYS A 1 366 ? 14.072 14.160 -16.508 1.00 92.19 366 LYS A O 1
ATOM 2982 N N . LEU A 1 367 ? 15.000 13.845 -14.479 1.00 95.44 367 LEU A N 1
ATOM 2983 C CA . LEU A 1 367 ? 13.977 14.559 -13.732 1.00 95.44 367 LEU A CA 1
ATOM 2984 C C . LEU A 1 367 ? 13.944 16.026 -14.180 1.00 95.44 367 LEU A C 1
ATOM 2986 O O . LEU A 1 367 ? 14.961 16.719 -14.160 1.00 95.44 367 LEU A O 1
ATOM 2990 N N . THR A 1 368 ? 12.758 16.492 -14.558 1.00 96.31 368 THR A N 1
ATOM 2991 C CA . THR A 1 368 ? 12.418 17.911 -14.702 1.00 96.31 368 THR A CA 1
ATOM 2992 C C . THR A 1 368 ? 11.009 18.126 -14.142 1.00 96.31 368 THR A C 1
ATOM 2994 O O . THR A 1 368 ? 10.222 17.172 -14.140 1.00 96.31 368 THR A O 1
ATOM 2997 N N . PRO A 1 369 ? 10.658 19.343 -13.684 1.00 96.19 369 PRO A N 1
ATOM 2998 C CA . PRO A 1 369 ? 9.293 19.638 -13.249 1.00 96.19 369 PRO A CA 1
ATOM 2999 C C . PRO A 1 369 ? 8.236 19.320 -14.318 1.00 96.19 369 PRO A C 1
ATOM 3001 O O . PRO A 1 369 ? 7.199 18.752 -13.991 1.00 96.19 369 PRO A O 1
ATOM 3004 N N . ASP A 1 370 ? 8.526 19.608 -15.591 1.00 95.31 370 ASP A N 1
ATOM 3005 C CA . ASP A 1 370 ? 7.605 19.363 -16.709 1.00 95.31 370 ASP A CA 1
ATOM 3006 C C . ASP A 1 370 ? 7.397 17.862 -16.977 1.00 95.31 370 ASP A C 1
ATOM 3008 O O . ASP A 1 370 ? 6.267 17.419 -17.181 1.00 95.31 370 ASP A O 1
ATOM 3012 N N . GLU A 1 371 ? 8.467 17.057 -16.950 1.00 92.19 371 GLU A N 1
ATOM 3013 C CA . GLU A 1 371 ? 8.364 15.603 -17.147 1.00 92.19 371 GLU A CA 1
ATOM 3014 C C . GLU A 1 371 ? 7.604 14.919 -16.008 1.00 92.19 371 GLU A C 1
ATOM 3016 O O . GLU A 1 371 ? 6.826 13.996 -16.261 1.00 92.19 371 GLU A O 1
ATOM 3021 N N . LEU A 1 372 ? 7.796 15.375 -14.764 1.00 94.00 372 LEU A N 1
ATOM 3022 C CA . LEU A 1 372 ? 7.062 14.824 -13.630 1.00 94.00 372 LEU A CA 1
ATOM 3023 C C . LEU A 1 372 ? 5.585 15.244 -13.668 1.00 94.00 372 LEU A C 1
ATOM 3025 O O . LEU A 1 372 ? 4.723 14.380 -13.532 1.00 94.00 372 LEU A O 1
ATOM 3029 N N . GLU A 1 373 ? 5.279 16.518 -13.953 1.00 94.94 373 GLU A N 1
ATOM 3030 C CA . GLU A 1 373 ? 3.901 17.011 -14.155 1.00 94.94 373 GLU A CA 1
ATOM 3031 C C . GLU A 1 373 ? 3.161 16.195 -15.220 1.00 94.94 373 GLU A C 1
ATOM 3033 O O . GLU A 1 373 ? 2.016 15.789 -15.016 1.00 94.94 373 GLU A O 1
ATOM 3038 N N . LYS A 1 374 ? 3.808 15.949 -16.364 1.00 94.69 374 LYS A N 1
ATOM 3039 C CA . LYS A 1 374 ? 3.201 15.276 -17.520 1.00 94.69 374 LYS A CA 1
ATOM 3040 C C . LYS A 1 374 ? 2.749 13.846 -17.217 1.00 94.69 374 LYS A C 1
ATOM 3042 O O . LYS A 1 374 ? 1.850 13.338 -17.886 1.00 94.69 374 LYS A O 1
ATOM 3047 N N . LYS A 1 375 ? 3.378 13.190 -16.241 1.00 94.75 375 LYS A N 1
ATOM 3048 C CA . LYS A 1 375 ? 3.049 11.822 -15.818 1.00 94.75 375 LYS A CA 1
ATOM 3049 C C . LYS A 1 375 ? 1.853 11.755 -14.867 1.00 94.75 375 LYS A C 1
ATOM 3051 O O . LYS A 1 375 ? 1.306 10.671 -14.697 1.00 94.75 375 LYS A O 1
ATOM 3056 N N . ILE A 1 376 ? 1.435 12.878 -14.284 1.00 96.56 376 ILE A N 1
ATOM 3057 C CA . ILE A 1 376 ? 0.282 12.943 -13.383 1.00 96.56 376 ILE A CA 1
ATOM 3058 C C . ILE A 1 376 ? -1.013 13.052 -14.192 1.00 96.56 376 ILE A C 1
ATOM 3060 O O . ILE A 1 376 ? -1.160 13.938 -15.040 1.00 96.56 376 ILE A O 1
ATOM 3064 N N . GLY A 1 377 ? -1.988 12.195 -13.886 1.00 93.56 377 GLY A N 1
ATOM 3065 C CA . GLY A 1 377 ? -3.312 12.256 -14.495 1.00 93.56 377 GLY A CA 1
ATOM 3066 C C . GLY A 1 377 ? -4.406 11.633 -13.633 1.00 93.56 377 GLY A C 1
ATOM 3067 O O . GLY A 1 377 ? -4.156 10.807 -12.758 1.00 93.56 377 GLY A O 1
ATOM 3068 N N . GLN A 1 378 ? -5.657 11.996 -13.923 1.00 96.00 378 GLN A N 1
ATOM 3069 C CA . GLN A 1 378 ? -6.820 11.493 -13.184 1.00 96.00 378 GLN A CA 1
ATOM 3070 C C . GLN A 1 378 ? -6.983 9.968 -13.129 1.00 96.00 378 GLN A C 1
ATOM 3072 O O . GLN A 1 378 ? -7.528 9.511 -12.129 1.00 96.00 378 GLN A O 1
ATOM 3077 N N . PRO A 1 379 ? -6.602 9.153 -14.136 1.00 96.25 379 PRO A N 1
ATOM 3078 C CA . PRO A 1 379 ? -6.820 7.709 -14.053 1.00 96.25 379 PRO A CA 1
ATOM 3079 C C . PRO A 1 379 ? -6.169 7.051 -12.828 1.00 96.25 379 PRO A C 1
ATOM 3081 O O . PRO A 1 379 ? -6.838 6.266 -12.156 1.00 96.25 379 PRO A O 1
ATOM 3084 N N . GLY A 1 380 ? -4.917 7.402 -12.508 1.00 92.88 380 GLY A N 1
ATOM 3085 C CA . GLY A 1 380 ? -4.214 6.873 -11.334 1.00 92.88 380 GLY A CA 1
ATOM 3086 C C . GLY A 1 380 ? -4.791 7.411 -10.025 1.00 92.88 380 GLY A C 1
ATOM 3087 O O . GLY A 1 380 ? -5.144 6.632 -9.142 1.00 92.88 380 GLY A O 1
ATOM 3088 N N . LEU A 1 381 ? -5.050 8.722 -9.953 1.00 97.56 381 LEU A N 1
ATOM 3089 C CA . LEU A 1 381 ? -5.737 9.356 -8.815 1.00 97.56 381 LEU A CA 1
ATOM 3090 C C . LEU A 1 381 ? -7.091 8.686 -8.510 1.00 97.56 381 LEU A C 1
ATOM 3092 O O . LEU A 1 381 ? -7.353 8.268 -7.383 1.00 97.56 381 LEU A O 1
ATOM 3096 N N . LYS A 1 382 ? -7.929 8.488 -9.537 1.00 98.06 382 LYS A N 1
ATOM 3097 C CA . LYS A 1 382 ? -9.227 7.799 -9.432 1.00 98.06 382 LYS A CA 1
ATOM 3098 C C . LYS A 1 382 ? -9.066 6.358 -8.971 1.00 98.06 382 LYS A C 1
ATOM 3100 O O . LYS A 1 382 ? -9.852 5.895 -8.151 1.00 98.06 382 LYS A O 1
ATOM 3105 N N . GLN A 1 383 ? -8.086 5.631 -9.507 1.00 97.00 383 GLN A N 1
ATOM 3106 C CA . GLN A 1 383 ? -7.817 4.257 -9.092 1.00 97.00 383 GLN A CA 1
ATOM 3107 C C . GLN A 1 383 ? -7.488 4.192 -7.598 1.00 97.00 383 GLN A C 1
ATOM 3109 O O . GLN A 1 383 ? -8.021 3.334 -6.893 1.00 97.00 383 GLN A O 1
ATOM 3114 N N . HIS A 1 384 ? -6.629 5.091 -7.121 1.00 97.75 384 HIS A N 1
ATOM 3115 C CA . HIS A 1 384 ? -6.198 5.090 -5.734 1.00 97.75 384 HIS A CA 1
ATOM 3116 C C . HIS A 1 384 ? -7.311 5.512 -4.775 1.00 97.75 384 HIS A C 1
ATOM 3118 O O . HIS A 1 384 ? -7.535 4.798 -3.799 1.00 97.75 384 HIS A O 1
ATOM 3124 N N . LEU A 1 385 ? -8.091 6.545 -5.109 1.00 97.81 385 LEU A N 1
ATOM 3125 C CA . LEU A 1 385 ? -9.210 6.978 -4.269 1.00 97.81 385 LEU A CA 1
ATOM 3126 C C . LEU A 1 385 ? -10.316 5.923 -4.206 1.00 97.81 385 LEU A C 1
ATOM 3128 O O . LEU A 1 385 ? -10.839 5.665 -3.130 1.00 97.81 385 LEU A O 1
ATOM 3132 N N . ARG A 1 386 ? -10.621 5.228 -5.315 1.00 97.94 386 ARG A N 1
ATOM 3133 C CA . ARG A 1 386 ? -11.580 4.104 -5.292 1.00 97.94 386 ARG A CA 1
ATOM 3134 C C . ARG A 1 386 ? -11.144 2.980 -4.369 1.00 97.94 386 ARG A C 1
ATOM 3136 O O . ARG A 1 386 ? -11.992 2.319 -3.781 1.00 97.94 386 ARG A O 1
ATOM 3143 N N . ALA A 1 387 ? -9.845 2.704 -4.300 1.00 97.94 387 ALA A N 1
ATOM 3144 C CA . ALA A 1 387 ? -9.344 1.653 -3.429 1.00 97.94 387 ALA A CA 1
ATOM 3145 C C . ALA A 1 387 ? -9.484 2.044 -1.956 1.00 97.94 387 ALA A C 1
ATOM 3147 O O . ALA A 1 387 ? -9.964 1.225 -1.180 1.00 97.94 387 ALA A O 1
ATOM 3148 N N . LEU A 1 388 ? -9.141 3.285 -1.594 1.00 98.06 388 LEU A N 1
ATOM 3149 C CA . LEU A 1 388 ? -9.327 3.791 -0.232 1.00 98.06 388 LEU A CA 1
ATOM 3150 C C . LEU A 1 388 ? -10.818 3.834 0.142 1.00 98.06 388 LEU A C 1
ATOM 3152 O O . LEU A 1 388 ? -11.199 3.252 1.148 1.00 98.06 388 LEU A O 1
ATOM 3156 N N . ASP A 1 389 ? -11.682 4.373 -0.720 1.00 97.62 389 ASP A N 1
ATOM 3157 C CA . ASP A 1 389 ? -13.142 4.385 -0.526 1.00 97.62 389 ASP A CA 1
ATOM 3158 C C . ASP A 1 389 ? -13.723 2.979 -0.354 1.00 97.62 389 ASP A C 1
ATOM 3160 O O . ASP A 1 389 ? -14.520 2.726 0.551 1.00 97.62 389 ASP A O 1
ATOM 3164 N N . LYS A 1 390 ? -13.260 2.017 -1.159 1.00 97.69 390 LYS A N 1
ATOM 3165 C CA . LYS A 1 390 ? -13.635 0.611 -0.998 1.00 97.69 390 LYS A CA 1
ATOM 3166 C C . LYS A 1 390 ? -13.176 0.049 0.348 1.00 97.69 390 LYS A C 1
ATOM 3168 O O . LYS A 1 390 ? -13.962 -0.647 0.985 1.00 97.69 390 LYS A O 1
ATOM 3173 N N . ILE A 1 391 ? -11.940 0.321 0.768 1.00 97.69 391 ILE A N 1
ATOM 3174 C CA . ILE A 1 391 ? -11.416 -0.131 2.064 1.00 97.69 391 ILE A CA 1
ATOM 3175 C C . ILE A 1 391 ? -12.262 0.452 3.199 1.00 97.69 391 ILE A C 1
ATOM 3177 O O . ILE A 1 391 ? -12.691 -0.309 4.061 1.00 97.69 391 ILE A O 1
ATOM 3181 N N . GLY A 1 392 ? -12.585 1.748 3.159 1.00 95.62 392 GLY A N 1
ATOM 3182 C CA . GLY A 1 392 ? -13.472 2.376 4.140 1.00 95.62 392 GLY A CA 1
ATOM 3183 C C . GLY A 1 392 ? -14.838 1.688 4.195 1.00 95.62 392 GLY A C 1
ATOM 3184 O O . GLY A 1 392 ? -15.248 1.179 5.236 1.00 95.62 392 GLY A O 1
ATOM 3185 N N . LYS A 1 393 ? -15.506 1.542 3.044 1.00 95.44 393 LYS A N 1
ATOM 3186 C CA . LYS A 1 393 ? -16.816 0.871 2.930 1.00 95.44 393 LYS A CA 1
ATOM 3187 C C . LYS A 1 393 ? -16.810 -0.578 3.435 1.00 95.44 393 LYS A C 1
ATOM 3189 O O . LYS A 1 393 ? -17.815 -1.040 3.965 1.00 95.44 393 LYS A O 1
ATOM 3194 N N . GLN A 1 394 ? -15.704 -1.305 3.276 1.00 95.81 394 GLN A N 1
ATOM 3195 C CA . GLN A 1 394 ? -15.577 -2.697 3.727 1.00 95.81 394 GLN A CA 1
ATOM 3196 C C . GLN A 1 394 ? -15.279 -2.840 5.226 1.00 95.81 394 GLN A C 1
ATOM 3198 O O . GLN A 1 394 ? -15.441 -3.937 5.758 1.00 95.81 394 GLN A O 1
ATOM 3203 N N . ASN A 1 395 ? -14.883 -1.761 5.906 1.00 94.56 395 ASN A N 1
ATOM 3204 C CA . ASN A 1 395 ? -14.412 -1.785 7.291 1.00 94.56 395 ASN A CA 1
ATOM 3205 C C . ASN A 1 395 ? -15.183 -0.793 8.179 1.00 94.56 395 ASN A C 1
ATOM 3207 O O . ASN A 1 395 ? -14.593 0.005 8.897 1.00 94.56 395 ASN A O 1
ATOM 3211 N N . GLY A 1 396 ? -16.519 -0.842 8.134 1.00 90.00 396 GLY A N 1
ATOM 3212 C CA . GLY A 1 396 ? -17.371 -0.006 8.994 1.00 90.00 396 GLY A CA 1
ATOM 3213 C C . GLY A 1 396 ? -17.570 1.426 8.493 1.00 90.00 396 GLY A C 1
ATOM 3214 O O . GLY A 1 396 ? -18.045 2.270 9.241 1.00 90.00 396 GLY A O 1
ATOM 3215 N N . GLY A 1 397 ? -17.231 1.701 7.231 1.00 93.50 397 GLY A N 1
ATOM 3216 C CA . GLY A 1 397 ? -17.405 3.013 6.610 1.00 93.50 397 GLY A CA 1
ATOM 3217 C C . GLY A 1 397 ? -16.229 3.965 6.807 1.00 93.50 397 GLY A C 1
ATOM 3218 O O . GLY A 1 397 ? -16.314 5.086 6.326 1.00 93.50 397 GLY A O 1
ATOM 3219 N N . ASN A 1 398 ? -15.139 3.538 7.455 1.00 94.44 398 ASN A N 1
ATOM 3220 C CA . ASN A 1 398 ? -13.993 4.391 7.766 1.00 94.44 398 ASN A CA 1
ATOM 3221 C C . ASN A 1 398 ? -12.641 3.668 7.653 1.00 94.44 398 ASN A C 1
ATOM 3223 O O . ASN A 1 398 ? -12.557 2.450 7.475 1.00 94.44 398 ASN A O 1
ATOM 3227 N N . ARG A 1 399 ? -11.565 4.452 7.731 1.00 97.31 399 ARG A N 1
ATOM 3228 C CA . ARG A 1 399 ? -10.166 4.004 7.721 1.00 97.31 399 ARG A CA 1
ATOM 3229 C C . ARG A 1 399 ? -9.439 4.527 8.962 1.00 97.31 399 ARG A C 1
ATOM 3231 O O . ARG A 1 399 ? -8.240 4.792 8.908 1.00 97.31 399 ARG A O 1
ATOM 3238 N N . ALA A 1 400 ? -10.171 4.685 10.064 1.00 94.25 400 ALA A N 1
ATOM 3239 C CA . ALA A 1 400 ? -9.689 5.362 11.256 1.00 94.25 400 ALA A CA 1
ATOM 3240 C C . ALA A 1 400 ? -8.565 4.612 11.958 1.00 94.25 400 ALA A C 1
ATOM 3242 O O . ALA A 1 400 ? -8.492 3.379 11.905 1.00 94.25 400 ALA A O 1
ATOM 3243 N N . PHE A 1 401 ? -7.697 5.360 12.642 1.00 92.75 401 PHE A N 1
ATOM 3244 C CA . PHE A 1 401 ? -6.638 4.806 13.479 1.00 92.75 401 PHE A CA 1
ATOM 3245 C C . PHE A 1 401 ? -7.159 3.656 14.350 1.00 92.75 401 PHE A C 1
ATOM 3247 O O . PHE A 1 401 ? -8.247 3.718 14.907 1.00 92.75 401 PHE A O 1
ATOM 3254 N N . GLY A 1 402 ? -6.377 2.582 14.465 1.00 89.75 402 GLY A N 1
ATOM 3255 C CA . GLY A 1 402 ? -6.721 1.445 15.316 1.00 89.75 402 GLY A CA 1
ATOM 3256 C C . GLY A 1 402 ? -7.817 0.536 14.755 1.00 89.75 402 GLY A C 1
ATOM 3257 O O . GLY A 1 402 ? -8.155 -0.444 15.417 1.00 89.75 402 GLY A O 1
ATOM 3258 N N . THR A 1 403 ? -8.353 0.804 13.560 1.00 92.81 403 THR A N 1
ATOM 3259 C CA . THR A 1 403 ? -9.316 -0.070 12.869 1.00 92.81 403 THR A CA 1
ATOM 3260 C C . THR A 1 403 ? -8.644 -0.953 11.812 1.00 92.81 403 THR A C 1
ATOM 3262 O O . THR A 1 403 ? -7.530 -0.691 11.350 1.00 92.81 403 THR A O 1
ATOM 3265 N N . GLU A 1 404 ? -9.354 -1.994 11.373 1.00 93.56 404 GLU A N 1
ATOM 3266 C CA . GLU A 1 404 ? -8.940 -2.829 10.237 1.00 93.56 404 GLU A CA 1
ATOM 3267 C C . GLU A 1 404 ? -8.877 -2.024 8.920 1.00 93.56 404 GLU A C 1
ATOM 3269 O O . GLU A 1 404 ? -8.038 -2.298 8.061 1.00 93.56 404 GLU A O 1
ATOM 3274 N N . GLY A 1 405 ? -9.702 -0.976 8.780 1.00 95.81 405 GLY A N 1
ATOM 3275 C CA . GLY A 1 405 ? -9.679 -0.079 7.624 1.00 95.81 405 GLY A CA 1
ATOM 3276 C C . GLY A 1 405 ? -8.350 0.667 7.485 1.00 95.81 405 GLY A C 1
ATOM 3277 O O . GLY A 1 405 ? -7.822 0.783 6.375 1.00 95.81 405 GLY A O 1
ATOM 3278 N N . TYR A 1 406 ? -7.754 1.103 8.600 1.00 96.94 406 TYR A N 1
ATOM 3279 C CA . TYR A 1 406 ? -6.409 1.686 8.595 1.00 96.94 406 TYR A CA 1
ATOM 3280 C C . TYR A 1 406 ? -5.343 0.658 8.199 1.00 96.94 406 TYR A C 1
ATOM 3282 O O . TYR A 1 406 ? -4.515 0.924 7.325 1.00 96.94 406 TYR A O 1
ATOM 3290 N N . ALA A 1 407 ? -5.392 -0.541 8.790 1.00 95.12 407 ALA A N 1
ATOM 3291 C CA . ALA A 1 407 ? -4.434 -1.606 8.495 1.00 95.12 407 ALA A CA 1
ATOM 3292 C C . ALA A 1 407 ? -4.430 -1.969 6.998 1.00 95.12 407 ALA A C 1
ATOM 3294 O O . ALA A 1 407 ? -3.375 -1.969 6.362 1.00 95.12 407 ALA A O 1
ATOM 3295 N N . GLN A 1 408 ? -5.612 -2.157 6.404 1.00 97.12 408 GLN A N 1
ATOM 3296 C CA . GLN A 1 408 ? -5.757 -2.435 4.973 1.00 97.12 408 GLN A CA 1
ATOM 3297 C C . GLN A 1 408 ? -5.365 -1.246 4.088 1.00 97.12 408 GLN A C 1
ATOM 3299 O O . GLN A 1 408 ? -4.811 -1.448 3.006 1.00 97.12 408 GLN A O 1
ATOM 3304 N N . SER A 1 409 ? -5.609 -0.008 4.532 1.00 97.50 409 SER A N 1
ATOM 3305 C CA . SER A 1 409 ? -5.130 1.193 3.829 1.00 97.50 409 SER A CA 1
ATOM 3306 C C . SER A 1 409 ? -3.603 1.227 3.784 1.00 97.50 409 SER A C 1
ATOM 3308 O O . SER A 1 409 ? -3.018 1.530 2.744 1.00 97.50 409 SER A O 1
ATOM 3310 N N . SER A 1 410 ? -2.947 0.849 4.881 1.00 95.75 410 SER A N 1
ATOM 3311 C CA . SER A 1 410 ? -1.491 0.767 4.951 1.00 95.75 410 SER A CA 1
ATOM 3312 C C . SER A 1 410 ? -0.921 -0.340 4.069 1.00 95.75 410 SER A C 1
ATOM 3314 O O . SER A 1 410 ? -0.001 -0.081 3.290 1.00 95.75 410 SER A O 1
ATOM 3316 N N . ASP A 1 411 ? -1.512 -1.536 4.104 1.00 93.81 411 ASP A N 1
ATOM 3317 C CA . ASP A 1 411 ? -1.148 -2.637 3.206 1.00 93.81 411 ASP A CA 1
ATOM 3318 C C . ASP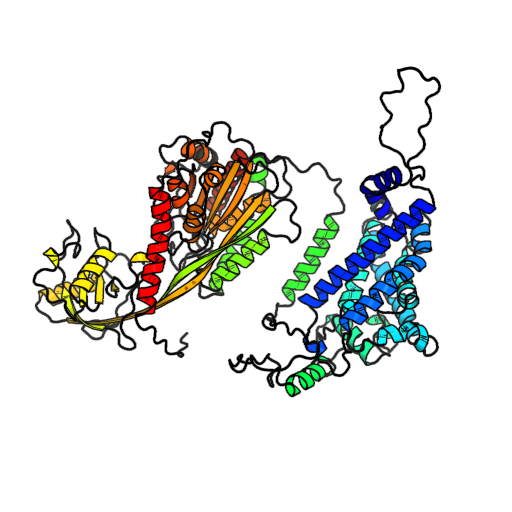 A 1 411 ? -1.325 -2.240 1.737 1.00 93.81 411 ASP A C 1
ATOM 3320 O O . ASP A 1 411 ? -0.477 -2.536 0.887 1.00 93.81 411 ASP A O 1
ATOM 3324 N N . TYR A 1 412 ? -2.400 -1.510 1.431 1.00 96.25 412 TYR A N 1
ATOM 3325 C CA . TYR A 1 412 ? -2.635 -0.981 0.100 1.00 96.25 412 TYR A CA 1
ATOM 3326 C C . TYR A 1 412 ? -1.541 0.002 -0.317 1.00 96.25 412 TYR A C 1
ATOM 3328 O O . TYR A 1 412 ? -0.927 -0.203 -1.365 1.00 96.25 412 TYR A O 1
ATOM 3336 N N . VAL A 1 413 ? -1.240 1.021 0.491 1.00 95.81 413 VAL A N 1
ATOM 3337 C CA . VAL A 1 413 ? -0.163 1.983 0.205 1.00 95.81 413 VAL A CA 1
ATOM 3338 C C . VAL A 1 413 ? 1.169 1.257 0.014 1.00 95.81 413 VAL A C 1
ATOM 3340 O O . VAL A 1 413 ? 1.819 1.446 -1.017 1.00 95.81 413 VAL A O 1
ATOM 3343 N N . LEU A 1 414 ? 1.535 0.350 0.926 1.00 92.31 414 LEU A N 1
ATOM 3344 C CA . LEU A 1 414 ? 2.737 -0.483 0.825 1.00 92.31 414 LEU A CA 1
ATOM 3345 C C . LEU A 1 414 ? 2.773 -1.281 -0.483 1.00 92.31 414 LEU A C 1
ATOM 3347 O O . LEU A 1 414 ? 3.820 -1.334 -1.126 1.00 92.31 414 LEU A O 1
ATOM 3351 N N . SER A 1 415 ? 1.643 -1.832 -0.935 1.00 90.44 415 SER A N 1
ATOM 3352 C CA . SER A 1 415 ? 1.554 -2.541 -2.220 1.00 90.44 415 SER A CA 1
ATOM 3353 C C . SER A 1 415 ? 1.770 -1.635 -3.441 1.00 90.44 415 SER A C 1
ATOM 3355 O O . SER A 1 415 ? 2.219 -2.109 -4.485 1.00 90.44 415 SER A O 1
ATOM 3357 N N . GLN A 1 416 ? 1.472 -0.334 -3.334 1.00 91.00 416 GLN A N 1
ATOM 3358 C CA . GLN A 1 416 ? 1.680 0.629 -4.420 1.00 91.00 416 GLN A CA 1
ATOM 3359 C C . GLN A 1 416 ? 3.128 1.134 -4.482 1.00 91.00 416 GLN A C 1
ATOM 3361 O O . GLN A 1 416 ? 3.650 1.412 -5.572 1.00 91.00 416 GLN A O 1
ATOM 3366 N N . ILE A 1 417 ? 3.781 1.245 -3.323 1.00 86.12 417 ILE A N 1
ATOM 3367 C CA . ILE A 1 417 ? 5.093 1.891 -3.190 1.00 86.12 417 ILE A CA 1
ATOM 3368 C C . ILE A 1 417 ? 6.253 0.906 -2.996 1.00 86.12 417 ILE A C 1
ATOM 3370 O O . ILE A 1 417 ? 7.382 1.271 -3.304 1.00 86.12 417 ILE A O 1
ATOM 3374 N N . SER A 1 418 ? 6.021 -0.336 -2.561 1.00 77.88 418 SER A N 1
ATOM 3375 C CA . SER A 1 418 ? 7.079 -1.318 -2.282 1.00 77.88 418 SER A CA 1
ATOM 3376 C C . SER A 1 418 ? 7.138 -2.430 -3.330 1.00 77.88 418 SER A C 1
ATOM 3378 O O . SER A 1 418 ? 6.143 -3.084 -3.634 1.00 77.88 418 SER A O 1
ATOM 3380 N N . THR A 1 419 ? 8.337 -2.703 -3.851 1.00 60.25 419 THR A N 1
ATOM 3381 C CA . THR A 1 419 ? 8.642 -3.955 -4.558 1.00 60.25 419 THR A CA 1
ATOM 3382 C C . THR A 1 419 ? 9.848 -4.611 -3.884 1.00 60.25 419 THR A C 1
ATOM 3384 O O . THR A 1 419 ? 10.782 -3.920 -3.483 1.00 60.25 419 THR A O 1
ATOM 3387 N N . LYS A 1 420 ? 9.856 -5.947 -3.731 1.00 46.31 420 LYS A N 1
ATOM 3388 C CA . LYS A 1 420 ? 10.891 -6.706 -2.979 1.00 46.31 420 LYS A CA 1
ATOM 3389 C C . LYS A 1 420 ? 12.346 -6.444 -3.423 1.00 46.31 420 LYS A C 1
ATOM 3391 O O . LYS A 1 420 ? 13.266 -6.827 -2.706 1.00 46.31 420 LYS A O 1
ATOM 3396 N N . HIS A 1 421 ? 12.552 -5.791 -4.570 1.00 54.50 421 HIS A N 1
ATOM 3397 C CA . HIS A 1 421 ? 13.849 -5.394 -5.119 1.00 54.50 421 HIS A CA 1
ATOM 3398 C C . HIS A 1 421 ? 13.811 -3.995 -5.760 1.00 54.50 421 HIS A C 1
ATOM 3400 O O . HIS A 1 421 ? 14.448 -3.785 -6.795 1.00 54.50 421 HIS A O 1
ATOM 3406 N N . ASP A 1 422 ? 13.052 -3.055 -5.185 1.00 69.06 422 ASP A N 1
ATOM 3407 C CA . ASP A 1 422 ? 13.004 -1.683 -5.693 1.00 69.06 422 ASP A CA 1
ATOM 3408 C C . ASP A 1 422 ? 14.414 -1.060 -5.646 1.00 69.06 422 ASP A C 1
ATOM 3410 O O . ASP A 1 422 ? 15.037 -0.948 -4.589 1.00 69.06 422 ASP A O 1
ATOM 3414 N N . LYS A 1 423 ? 14.962 -0.730 -6.821 1.00 77.69 423 LYS A N 1
ATOM 3415 C CA . LYS A 1 423 ? 16.291 -0.110 -6.970 1.00 77.69 423 LYS A CA 1
ATOM 3416 C C . LYS A 1 423 ? 16.219 1.416 -6.979 1.00 77.69 423 LYS A C 1
ATOM 3418 O O . LYS A 1 423 ? 17.253 2.066 -7.124 1.00 77.69 423 LYS A O 1
ATOM 3423 N N . GLU A 1 424 ? 15.022 1.980 -6.871 1.00 85.31 424 GLU A N 1
ATOM 3424 C CA . GLU A 1 424 ? 14.770 3.414 -6.982 1.00 85.31 424 GLU A CA 1
ATOM 3425 C C . GLU A 1 424 ? 14.214 3.992 -5.677 1.00 85.31 424 GLU A C 1
ATOM 3427 O O . GLU A 1 424 ? 14.534 5.135 -5.346 1.00 85.31 424 GLU A O 1
ATOM 3432 N N . LEU A 1 425 ? 13.472 3.196 -4.899 1.00 90.00 425 LEU A N 1
ATOM 3433 C CA . LEU A 1 425 ? 12.872 3.600 -3.627 1.00 90.00 425 LEU A CA 1
ATOM 3434 C C . LEU A 1 425 ? 13.230 2.653 -2.474 1.00 90.00 425 LEU A C 1
ATOM 3436 O O . LEU A 1 425 ? 13.234 1.434 -2.610 1.00 90.00 425 LEU A O 1
ATOM 3440 N N . LYS A 1 426 ? 13.464 3.227 -1.295 1.00 92.38 426 LYS A N 1
ATOM 3441 C CA . LYS A 1 426 ? 13.567 2.534 -0.009 1.00 92.38 426 LYS A CA 1
ATOM 3442 C C . LYS A 1 426 ? 12.269 2.737 0.768 1.00 92.38 426 LYS A C 1
ATOM 3444 O O . LYS A 1 426 ? 11.896 3.877 1.015 1.00 92.38 426 LYS A O 1
ATOM 3449 N N . THR A 1 427 ? 11.623 1.658 1.206 1.00 94.12 427 THR A N 1
ATOM 3450 C CA . THR A 1 427 ? 10.365 1.711 1.976 1.00 94.12 427 THR A CA 1
ATOM 3451 C C . THR A 1 427 ? 10.537 1.145 3.383 1.00 94.12 427 THR A C 1
ATOM 3453 O O . THR A 1 427 ? 11.211 0.125 3.541 1.00 94.12 427 THR A O 1
ATOM 3456 N N . TRP A 1 428 ? 9.922 1.760 4.393 1.00 94.69 428 TRP A N 1
ATOM 3457 C CA . TRP A 1 428 ? 9.889 1.244 5.770 1.00 94.69 428 TRP A CA 1
ATOM 3458 C C . TRP A 1 428 ? 8.654 1.752 6.522 1.00 94.69 428 TRP A C 1
ATOM 3460 O O . TRP A 1 428 ? 7.980 2.671 6.063 1.00 94.69 428 TRP A O 1
ATOM 3470 N N . THR A 1 429 ? 8.368 1.163 7.682 1.00 95.75 429 THR A N 1
ATOM 3471 C CA . THR A 1 429 ? 7.312 1.618 8.596 1.00 95.75 429 THR A CA 1
ATOM 3472 C C . THR A 1 429 ? 7.905 2.041 9.940 1.00 95.75 429 THR A C 1
ATOM 3474 O O . THR A 1 429 ? 8.994 1.599 10.315 1.00 95.75 429 THR A O 1
ATOM 3477 N N . GLN A 1 430 ? 7.205 2.915 10.664 1.00 96.69 430 GLN A N 1
ATOM 3478 C CA . GLN A 1 430 ? 7.539 3.310 12.037 1.00 96.69 430 GLN A CA 1
ATOM 3479 C C . GLN A 1 430 ? 6.321 3.081 12.923 1.00 96.69 430 GLN A C 1
ATOM 3481 O O . GLN A 1 430 ? 5.340 3.806 12.804 1.00 96.69 430 GLN A O 1
ATOM 3486 N N . SER A 1 431 ? 6.386 2.080 13.797 1.00 93.69 431 SER A N 1
ATOM 3487 C CA . SER A 1 431 ? 5.289 1.745 14.707 1.00 93.69 431 SER A CA 1
ATOM 3488 C C . SER A 1 431 ? 5.304 2.596 15.974 1.00 93.69 431 SER A C 1
ATOM 3490 O O . SER A 1 431 ? 6.370 2.912 16.504 1.00 93.69 431 SER A O 1
ATOM 3492 N N . PHE A 1 432 ? 4.114 2.899 16.481 1.00 90.19 432 PHE A N 1
ATOM 3493 C CA . PHE A 1 432 ? 3.873 3.569 17.756 1.00 90.19 432 PHE A CA 1
ATOM 3494 C C . PHE A 1 432 ? 2.551 3.074 18.363 1.00 90.19 432 PHE A C 1
ATOM 3496 O O . PHE A 1 432 ? 1.744 2.433 17.690 1.00 90.19 432 PHE A O 1
ATOM 3503 N N . ASN A 1 433 ? 2.336 3.348 19.648 1.00 86.12 433 ASN A N 1
ATOM 3504 C CA . ASN A 1 433 ? 1.081 3.043 20.334 1.00 86.12 433 ASN A CA 1
ATOM 3505 C C . ASN A 1 433 ? 0.373 4.344 20.691 1.00 86.12 433 ASN A C 1
ATOM 3507 O O . ASN A 1 433 ? 1.025 5.310 21.083 1.00 86.12 433 ASN A O 1
ATOM 3511 N N . HIS A 1 434 ? -0.951 4.340 20.605 1.00 84.31 434 HIS A N 1
ATOM 3512 C CA . HIS A 1 434 ? -1.775 5.456 21.044 1.00 84.31 434 HIS A CA 1
ATOM 3513 C C . HIS A 1 434 ? -3.104 4.950 21.609 1.00 84.31 434 HIS A C 1
ATOM 3515 O O . HIS A 1 434 ? -3.487 3.798 21.382 1.00 84.31 434 HIS A O 1
ATOM 3521 N N . THR A 1 435 ? -3.785 5.783 22.391 1.00 83.38 435 THR A N 1
ATOM 3522 C CA . THR A 1 435 ? -5.099 5.442 22.938 1.00 83.38 435 THR A CA 1
ATOM 3523 C C . THR A 1 435 ? -6.131 5.550 21.826 1.00 83.38 435 THR A C 1
ATOM 3525 O O . THR A 1 435 ? -6.387 6.629 21.308 1.00 83.38 435 THR A O 1
ATOM 3528 N N . TYR A 1 436 ? -6.706 4.417 21.445 1.00 86.94 436 TYR A N 1
ATOM 3529 C CA . TYR A 1 436 ? -7.889 4.364 20.605 1.00 86.94 436 TYR A CA 1
ATOM 3530 C C . TYR A 1 436 ? -9.117 4.671 21.449 1.00 86.94 436 TYR A C 1
ATOM 3532 O O . TYR A 1 436 ? -9.278 4.103 22.532 1.00 86.94 436 TYR A O 1
ATOM 3540 N N . GLU A 1 437 ? -9.969 5.543 20.928 1.00 87.00 437 GLU A N 1
ATOM 3541 C CA . GLU A 1 437 ? -11.281 5.846 21.477 1.00 87.00 437 GLU A CA 1
ATOM 3542 C C . GLU A 1 437 ? -12.365 5.468 20.473 1.00 87.00 437 GLU A C 1
ATOM 3544 O O . GLU A 1 437 ? -12.168 5.577 19.266 1.00 87.00 437 GLU A O 1
ATOM 3549 N N . GLU A 1 438 ? -13.502 4.999 20.975 1.00 87.44 438 GLU A N 1
ATOM 3550 C CA . GLU A 1 438 ? -14.718 4.822 20.187 1.00 87.44 438 GLU A CA 1
ATOM 3551 C C . GLU A 1 438 ? -15.932 4.977 21.099 1.00 87.44 438 GLU A C 1
ATOM 3553 O O . GLU A 1 438 ? -16.069 4.242 22.084 1.00 87.44 438 GLU A O 1
ATOM 3558 N N . THR A 1 439 ? -16.830 5.895 20.744 1.00 89.12 439 THR A N 1
ATOM 3559 C CA . THR A 1 439 ? -18.184 5.934 21.300 1.00 89.12 439 THR A CA 1
ATOM 3560 C C . THR A 1 439 ? -19.035 4.884 20.579 1.00 89.12 439 THR A C 1
ATOM 3562 O O . THR A 1 439 ? -19.385 5.050 19.413 1.00 89.12 439 THR A O 1
ATOM 3565 N N . ARG A 1 440 ? -19.358 3.789 21.271 1.00 89.62 440 ARG A N 1
ATOM 3566 C CA . ARG A 1 440 ? -20.158 2.662 20.762 1.00 89.62 440 ARG A CA 1
ATOM 3567 C C . ARG A 1 440 ? -21.652 2.952 20.759 1.00 89.62 440 ARG A C 1
ATOM 3569 O O . ARG A 1 440 ? -22.360 2.440 19.898 1.00 89.62 440 ARG A O 1
ATOM 3576 N N . ASP A 1 441 ? -22.119 3.716 21.741 1.00 91.94 441 ASP A N 1
ATOM 3577 C CA . ASP A 1 441 ? -23.520 4.106 21.870 1.00 91.94 441 ASP A CA 1
ATOM 3578 C C . ASP A 1 441 ? -23.636 5.445 22.603 1.00 91.94 441 ASP A C 1
ATOM 3580 O O . ASP A 1 441 ? -22.851 5.744 23.509 1.00 91.94 441 ASP A O 1
ATOM 3584 N N . ILE A 1 442 ? -24.613 6.254 22.208 1.00 94.31 442 ILE A N 1
ATOM 3585 C CA . ILE A 1 442 ? -24.963 7.495 22.891 1.00 94.31 442 ILE A CA 1
ATOM 3586 C C . ILE A 1 442 ? -26.459 7.751 22.745 1.00 94.31 442 ILE A C 1
ATOM 3588 O O . ILE A 1 442 ? -27.006 7.686 21.647 1.00 94.31 442 ILE A O 1
ATOM 3592 N N . SER A 1 443 ? -27.120 8.088 23.848 1.00 96.88 443 SER A N 1
ATOM 3593 C CA . SER A 1 443 ? -28.536 8.454 23.832 1.00 96.88 443 SER A CA 1
ATOM 3594 C C . SER A 1 443 ? -28.846 9.493 24.895 1.00 96.88 443 SER A C 1
ATOM 3596 O O . SER A 1 443 ? -28.274 9.467 25.991 1.00 96.88 443 SER A O 1
ATOM 3598 N N . VAL A 1 444 ? -29.798 10.372 24.592 1.00 97.69 444 VAL A N 1
ATOM 3599 C CA . VAL A 1 444 ? -30.372 11.308 25.556 1.00 97.69 444 VAL A CA 1
ATOM 3600 C C . VAL A 1 444 ? -31.877 11.085 25.604 1.00 97.69 444 VAL A C 1
ATOM 3602 O O . VAL A 1 444 ? -32.563 11.271 24.606 1.00 97.69 444 VAL A O 1
ATOM 3605 N N . THR A 1 445 ? -32.395 10.715 26.774 1.00 97.88 445 THR A N 1
ATOM 3606 C CA . THR A 1 445 ? -33.841 10.664 27.021 1.00 97.88 445 THR A CA 1
ATOM 3607 C C . THR A 1 445 ? -34.270 11.957 27.697 1.00 97.88 445 THR A C 1
ATOM 3609 O O . THR A 1 445 ? -33.797 12.275 28.792 1.00 97.88 445 THR A O 1
ATOM 3612 N N . GLY A 1 446 ? -35.134 12.712 27.025 1.00 96.50 446 GLY A N 1
ATOM 3613 C CA . GLY A 1 446 ? -35.648 13.988 27.499 1.00 96.50 446 GLY A CA 1
ATOM 3614 C C . GLY A 1 446 ? -36.666 13.865 28.642 1.00 96.50 446 GLY A C 1
ATOM 3615 O O . GLY A 1 446 ? -37.051 12.760 29.038 1.00 96.50 446 GLY A O 1
ATOM 3616 N N . PRO A 1 447 ? -37.103 15.006 29.202 1.00 96.12 447 PRO A N 1
ATOM 3617 C CA . PRO A 1 447 ? -37.967 15.059 30.382 1.00 96.12 447 PRO A CA 1
ATOM 3618 C C . PRO A 1 447 ? -39.358 14.457 30.205 1.00 96.12 447 PRO A C 1
ATOM 3620 O O . PRO A 1 447 ? -39.975 14.084 31.203 1.00 96.12 447 PRO A O 1
ATOM 3623 N N . ASP A 1 448 ? -39.847 14.330 28.973 1.00 95.50 448 ASP A N 1
ATOM 3624 C CA . ASP A 1 448 ? -41.147 13.732 28.673 1.00 95.50 448 ASP A CA 1
ATOM 3625 C C . ASP A 1 448 ? -41.008 12.249 28.257 1.00 95.50 448 ASP A C 1
ATOM 3627 O O . ASP A 1 448 ? -41.982 11.613 27.845 1.00 95.50 448 ASP A O 1
ATOM 3631 N N . GLY A 1 449 ? -39.805 11.673 28.403 1.00 93.12 449 GLY A N 1
ATOM 3632 C CA . GLY A 1 449 ? -39.464 10.308 27.999 1.00 93.12 449 GLY A CA 1
ATOM 3633 C C . GLY A 1 449 ? -39.174 10.163 26.503 1.00 93.12 449 GLY A C 1
ATOM 3634 O O . GLY A 1 449 ? -39.125 9.042 25.996 1.00 93.12 449 GLY A O 1
ATOM 3635 N N . GLU A 1 450 ? -39.027 11.278 25.789 1.00 95.25 450 GLU A N 1
ATOM 3636 C CA . GLU A 1 450 ? -38.716 11.320 24.368 1.00 95.25 450 GLU A CA 1
ATOM 3637 C C . GLU A 1 450 ? -37.241 11.009 24.091 1.00 95.25 450 GLU A C 1
ATOM 3639 O O . GLU A 1 450 ? -36.358 11.369 24.868 1.00 95.25 450 GLU A O 1
ATOM 3644 N N . ASP A 1 451 ? -36.975 10.359 22.961 1.00 95.69 451 ASP A N 1
ATOM 3645 C CA . ASP A 1 451 ? -35.615 10.185 22.452 1.00 95.69 451 ASP A CA 1
ATOM 3646 C C . ASP A 1 451 ? -35.156 11.474 21.758 1.00 95.69 451 ASP A C 1
ATOM 3648 O O . ASP A 1 451 ? -35.905 12.063 20.969 1.00 95.69 451 ASP A O 1
ATOM 3652 N N . VAL A 1 452 ? -33.951 11.936 22.085 1.00 95.62 452 VAL A N 1
ATOM 3653 C CA . VAL A 1 452 ? -33.405 13.215 21.624 1.00 95.62 452 VAL A CA 1
ATOM 3654 C C . VAL A 1 452 ? -32.191 12.964 20.748 1.00 95.62 452 VAL A C 1
ATOM 3656 O O . VAL A 1 452 ? -31.217 12.356 21.191 1.00 95.62 452 VAL A O 1
ATOM 3659 N N . ASP A 1 453 ? -32.211 13.533 19.540 1.00 92.19 453 ASP A N 1
ATOM 3660 C CA . ASP A 1 453 ? -31.051 13.547 18.651 1.00 92.19 453 ASP A CA 1
ATOM 3661 C C . ASP A 1 453 ? -29.832 14.136 19.379 1.00 92.19 453 ASP A C 1
ATOM 3663 O O . ASP A 1 453 ? -29.792 15.323 19.734 1.00 92.19 453 ASP A O 1
ATOM 3667 N N . VAL A 1 454 ? -28.828 13.288 19.587 1.00 92.00 454 VAL A N 1
ATOM 3668 C CA . VAL A 1 454 ? -27.599 13.607 20.307 1.00 92.00 454 VAL A CA 1
ATOM 3669 C C . VAL A 1 454 ? -26.388 13.202 19.478 1.00 92.00 454 VAL A C 1
ATOM 3671 O O . VAL A 1 454 ? -26.365 12.164 18.821 1.00 92.00 454 VAL A O 1
ATOM 3674 N N . LEU A 1 455 ? -25.356 14.036 19.523 1.00 90.00 455 LEU A N 1
ATOM 3675 C CA . LEU A 1 455 ? -24.057 13.773 18.928 1.00 90.00 455 LEU A CA 1
ATOM 3676 C C . LEU A 1 455 ? -23.022 13.561 20.038 1.00 90.00 455 LEU A C 1
ATOM 3678 O O . LEU A 1 455 ? -22.966 14.339 20.997 1.00 90.00 455 LEU A O 1
ATOM 3682 N N . SER A 1 456 ? -22.185 12.530 19.903 1.00 90.25 456 SER A N 1
ATOM 3683 C CA . SER A 1 456 ? -21.009 12.373 20.766 1.00 90.25 456 SER A CA 1
ATOM 3684 C C . SER A 1 456 ? -19.868 13.271 20.290 1.00 90.25 456 SER A C 1
ATOM 3686 O O . SER A 1 456 ? -19.764 13.612 19.111 1.00 90.25 456 SER A O 1
ATOM 3688 N N . LEU A 1 457 ? -19.002 13.655 21.221 1.00 88.00 457 LEU A N 1
ATOM 3689 C CA . LEU A 1 457 ? -17.739 14.329 20.930 1.00 88.00 457 LEU A CA 1
ATOM 3690 C C . LEU A 1 457 ? -16.604 13.297 20.965 1.00 88.00 457 LEU A C 1
ATOM 3692 O O . LEU A 1 457 ? -16.708 12.305 21.681 1.00 88.00 457 LEU A O 1
ATOM 3696 N N . MET A 1 458 ? -15.516 13.513 20.226 1.00 82.81 458 MET A N 1
ATOM 3697 C CA . MET A 1 458 ? -14.361 12.606 20.320 1.00 82.81 458 MET A CA 1
ATOM 3698 C C . MET A 1 458 ? -13.744 12.707 21.717 1.00 82.81 458 MET A C 1
ATOM 3700 O O . MET A 1 458 ? -13.688 13.801 22.290 1.00 82.81 458 MET A O 1
ATOM 3704 N N . TYR A 1 459 ? -13.264 11.586 22.251 1.00 85.38 459 TYR A N 1
ATOM 3705 C CA . TYR A 1 459 ? -12.776 11.448 23.629 1.00 85.38 459 TYR A CA 1
ATOM 3706 C C . TYR A 1 459 ? -13.832 11.655 24.728 1.00 85.38 459 TYR A C 1
ATOM 3708 O O . TYR A 1 459 ? -13.512 12.074 25.844 1.00 85.38 459 TYR A O 1
ATOM 3716 N N . ASN A 1 460 ? -15.101 11.355 24.443 1.00 90.94 460 ASN A N 1
ATOM 3717 C CA . ASN A 1 460 ? -16.180 11.473 25.421 1.00 90.94 460 ASN A CA 1
ATOM 3718 C C . ASN A 1 460 ? -16.118 10.378 26.493 1.00 90.94 460 ASN A C 1
ATOM 3720 O O . ASN A 1 460 ? -16.038 9.187 26.189 1.00 90.94 460 ASN A O 1
ATOM 3724 N N . ASN A 1 461 ? -16.188 10.780 27.762 1.00 91.06 461 ASN A N 1
ATOM 3725 C CA . ASN A 1 461 ? -16.116 9.850 28.883 1.00 91.06 461 ASN A CA 1
ATOM 3726 C C . ASN A 1 461 ? -17.402 9.025 29.004 1.00 91.06 461 ASN A C 1
ATOM 3728 O O . ASN A 1 461 ? -18.504 9.557 28.898 1.00 91.06 461 ASN A O 1
ATOM 3732 N N . ALA A 1 462 ? -17.249 7.735 29.302 1.00 91.19 462 ALA A N 1
ATOM 3733 C CA . ALA A 1 462 ? -18.378 6.831 29.467 1.00 91.19 462 ALA A CA 1
ATOM 3734 C C . ALA A 1 462 ? -19.199 7.152 30.729 1.00 91.19 462 ALA A C 1
ATOM 3736 O O . ALA A 1 462 ? -18.661 7.496 31.786 1.00 91.19 462 ALA A O 1
ATOM 3737 N N . THR A 1 463 ? -20.512 6.977 30.626 1.00 94.44 463 THR A N 1
ATOM 3738 C CA . THR A 1 463 ? -21.423 6.900 31.775 1.00 94.44 463 THR A CA 1
ATOM 3739 C C . THR A 1 463 ? -21.460 5.471 32.335 1.00 94.44 463 THR A C 1
ATOM 3741 O O . THR A 1 463 ? -21.096 4.532 31.624 1.00 94.44 463 THR A O 1
ATOM 3744 N N . PRO A 1 464 ? -21.937 5.250 33.575 1.00 92.00 464 PRO A N 1
ATOM 3745 C CA . PRO A 1 464 ? -22.170 3.902 34.085 1.00 92.00 464 PRO A CA 1
ATOM 3746 C C . PRO A 1 464 ? -23.129 3.109 33.183 1.00 92.00 464 PRO A C 1
ATOM 3748 O O . PRO A 1 464 ? -24.204 3.586 32.837 1.00 92.00 464 PRO A O 1
ATOM 3751 N N . LEU A 1 465 ? -22.751 1.884 32.819 1.00 88.62 465 LEU A N 1
ATOM 3752 C CA . LEU A 1 465 ? -23.590 0.978 32.030 1.00 88.62 465 LEU A CA 1
ATOM 3753 C C . LEU A 1 465 ? -24.391 0.025 32.938 1.00 88.62 465 LEU A C 1
ATOM 3755 O O . LEU A 1 465 ? -23.889 -0.354 34.002 1.00 88.62 465 LEU A O 1
ATOM 3759 N N . PRO A 1 466 ? -25.590 -0.429 32.516 1.00 90.75 466 PRO A N 1
ATOM 3760 C CA . PRO A 1 466 ? -26.233 -0.160 31.223 1.00 90.75 466 PRO A CA 1
ATOM 3761 C C . PRO A 1 466 ? -27.150 1.074 31.206 1.00 90.75 466 PRO A C 1
ATOM 3763 O O . PRO A 1 466 ? -27.631 1.423 30.139 1.00 90.75 466 PRO A O 1
ATOM 3766 N N . ASP A 1 467 ? -27.414 1.702 32.354 1.00 90.25 467 ASP A N 1
ATOM 3767 C CA . ASP A 1 467 ? -28.527 2.656 32.506 1.00 90.25 467 ASP A CA 1
ATOM 3768 C C . ASP A 1 467 ? -28.135 4.136 32.304 1.00 90.25 467 ASP A C 1
ATOM 3770 O O . ASP A 1 467 ? -28.992 5.019 32.341 1.00 90.25 467 ASP A O 1
ATOM 3774 N N . GLY A 1 468 ? -26.848 4.433 32.109 1.00 94.25 468 GLY A N 1
ATOM 3775 C CA . GLY A 1 468 ? -26.342 5.799 32.005 1.00 94.25 468 GLY A CA 1
ATOM 3776 C C . GLY A 1 468 ? -26.399 6.564 33.332 1.00 94.25 468 GLY A C 1
ATOM 3777 O O . GLY A 1 468 ? -26.337 5.992 34.424 1.00 94.25 468 GLY A O 1
ATOM 3778 N N . VAL A 1 469 ? -26.500 7.890 33.243 1.00 96.69 469 VAL A N 1
ATOM 3779 C CA . VAL A 1 469 ? -26.764 8.785 34.378 1.00 96.69 469 VAL A CA 1
ATOM 3780 C C . VAL A 1 469 ? -28.117 9.457 34.196 1.00 96.69 469 VAL A C 1
ATOM 3782 O O . VAL A 1 469 ? -28.407 10.009 33.140 1.00 96.69 469 VAL A O 1
ATOM 3785 N N . THR A 1 470 ? -28.945 9.424 35.238 1.00 97.56 470 THR A N 1
ATOM 3786 C CA . THR A 1 470 ? -30.238 10.117 35.275 1.00 97.56 470 THR A CA 1
ATOM 3787 C C . THR A 1 470 ? -30.226 11.122 36.412 1.00 97.56 470 THR A C 1
ATOM 3789 O O . THR A 1 470 ? -29.845 10.778 37.531 1.00 97.56 470 THR A O 1
ATOM 3792 N N . GLY A 1 471 ? -30.656 12.348 36.136 1.00 96.50 471 GLY A N 1
ATOM 3793 C CA . GLY A 1 471 ? -30.695 13.413 37.129 1.00 96.50 471 GLY A CA 1
ATOM 3794 C C . GLY A 1 471 ? -31.540 14.596 36.683 1.00 96.50 471 GLY A C 1
ATOM 3795 O O . GLY A 1 471 ? -31.976 14.689 35.536 1.00 96.50 471 GLY A O 1
ATOM 3796 N N . GLU A 1 472 ? -31.780 15.499 37.624 1.00 97.81 472 GLU A N 1
ATOM 3797 C CA . GLU A 1 472 ? -32.346 16.813 37.360 1.00 97.81 472 GLU A CA 1
ATOM 3798 C C . GLU A 1 472 ? -31.425 17.600 36.420 1.00 97.81 472 GLU A C 1
ATOM 3800 O O . GLU A 1 472 ? -30.199 17.547 36.538 1.00 97.81 472 GLU A O 1
ATOM 3805 N N . LEU A 1 473 ? -32.015 18.323 35.472 1.00 97.88 473 LEU A N 1
ATOM 3806 C CA . LEU A 1 473 ? -31.287 19.153 34.528 1.00 97.88 473 LEU A CA 1
ATOM 3807 C C . LEU A 1 473 ? -31.151 20.580 35.075 1.00 97.88 473 LEU A C 1
ATOM 3809 O O . LEU A 1 473 ? -32.119 21.338 35.128 1.00 97.88 473 LEU A O 1
ATOM 3813 N N . VAL A 1 474 ? -29.934 20.962 35.452 1.00 97.88 474 VAL A N 1
ATOM 3814 C CA . VAL A 1 474 ? -29.619 22.263 36.054 1.00 97.88 474 VAL A CA 1
ATOM 3815 C C . VAL A 1 474 ? -29.104 23.223 34.986 1.00 97.88 474 VAL A C 1
ATOM 3817 O O . VAL A 1 474 ? -28.051 23.002 34.385 1.00 97.88 474 VAL A O 1
ATOM 3820 N N . ALA A 1 475 ? -29.833 24.313 34.750 1.00 97.00 475 ALA A N 1
ATOM 3821 C CA . ALA A 1 475 ? -29.450 25.326 33.773 1.00 97.00 475 ALA A CA 1
ATOM 3822 C C . ALA A 1 475 ? -28.256 26.164 34.251 1.00 97.00 475 ALA A C 1
ATOM 3824 O O . ALA A 1 475 ? -28.336 26.854 35.269 1.00 97.00 475 ALA A O 1
ATOM 3825 N N . VAL A 1 476 ? -27.172 26.163 33.473 1.00 96.31 476 VAL A N 1
ATOM 3826 C CA . VAL A 1 476 ? -26.059 27.100 33.662 1.00 96.31 476 VAL A CA 1
ATOM 3827 C C . VAL A 1 476 ? -26.391 28.419 32.953 1.00 96.31 476 VAL A C 1
ATOM 3829 O O . VAL A 1 476 ? -26.857 28.381 31.809 1.00 96.31 476 VAL A O 1
ATOM 3832 N N . PRO A 1 477 ? -26.160 29.590 33.585 1.00 94.19 477 PRO A N 1
ATOM 3833 C CA . PRO A 1 477 ? -26.435 30.887 32.981 1.00 94.19 477 PRO A CA 1
ATOM 3834 C C . PRO A 1 477 ? -25.829 31.039 31.582 1.00 94.19 477 PRO A C 1
ATOM 3836 O O . PRO A 1 477 ? -24.649 30.758 31.354 1.00 94.19 477 PRO A O 1
ATOM 3839 N N . VAL A 1 478 ? -26.650 31.522 30.647 1.00 94.06 478 VAL A N 1
ATOM 3840 C CA . VAL A 1 478 ? -26.200 31.860 29.297 1.00 94.06 478 VAL A CA 1
ATOM 3841 C C . VAL A 1 478 ? -25.451 33.190 29.344 1.00 94.06 478 VAL A C 1
ATOM 3843 O O . VAL A 1 478 ? -26.013 34.224 29.692 1.00 94.06 478 VAL A O 1
ATOM 3846 N N . ASP A 1 479 ? -24.181 33.140 28.970 1.00 92.12 479 ASP A N 1
ATOM 3847 C CA . ASP A 1 479 ? -23.273 34.278 28.831 1.00 92.12 479 ASP A CA 1
ATOM 3848 C C . ASP A 1 479 ? -22.647 34.196 27.433 1.00 92.12 479 ASP A C 1
ATOM 3850 O O . ASP A 1 479 ? -21.828 33.313 27.162 1.00 92.12 479 ASP A O 1
ATOM 3854 N N . ASP A 1 480 ? -23.107 35.049 26.517 1.00 89.44 480 ASP A N 1
ATOM 3855 C CA . ASP A 1 480 ? -22.624 35.090 25.131 1.00 89.44 480 ASP A CA 1
ATOM 3856 C C . ASP A 1 480 ? -21.385 35.986 24.966 1.00 89.44 480 ASP A C 1
ATOM 3858 O O . ASP A 1 480 ? -20.672 35.857 23.973 1.00 89.44 480 ASP A O 1
ATOM 3862 N N . GLU A 1 481 ? -21.095 36.854 25.943 1.00 88.50 481 GLU A N 1
ATOM 3863 C CA . GLU A 1 481 ? -19.949 37.769 25.904 1.00 88.50 481 GLU A CA 1
ATOM 3864 C C . GLU A 1 481 ? -18.674 37.100 26.428 1.00 88.50 481 GLU A C 1
ATOM 3866 O O . GLU A 1 481 ? -17.639 37.126 25.761 1.00 88.50 481 GLU A O 1
ATOM 3871 N N . ARG A 1 482 ? -18.737 36.478 27.613 1.00 88.94 482 ARG A N 1
ATOM 3872 C CA . ARG A 1 482 ? -17.600 35.764 28.224 1.00 88.94 482 ARG A CA 1
ATOM 3873 C C . ARG A 1 482 ? -17.596 34.272 27.883 1.00 88.94 482 ARG A C 1
ATOM 3875 O O . ARG A 1 482 ? -16.556 33.624 27.959 1.00 88.94 482 ARG A O 1
ATOM 3882 N N . GLY A 1 483 ? -18.747 33.731 27.486 1.00 89.56 483 GLY A N 1
ATOM 3883 C CA . GLY A 1 483 ? -18.963 32.308 27.245 1.00 89.56 483 GLY A CA 1
ATOM 3884 C C . GLY A 1 483 ? -19.640 31.616 28.433 1.00 89.56 483 GLY A C 1
ATOM 3885 O O . GLY A 1 483 ? -19.278 31.817 29.589 1.00 89.56 483 GLY A O 1
ATOM 3886 N N . SER A 1 484 ? -20.641 30.782 28.140 1.00 93.19 484 SER A N 1
ATOM 3887 C CA . SER A 1 484 ? -21.507 30.162 29.155 1.00 93.19 484 SER A CA 1
ATOM 3888 C C . SER A 1 484 ? -20.817 28.985 29.847 1.00 93.19 484 SER A C 1
ATOM 3890 O O . SER A 1 484 ? -20.372 28.069 29.157 1.00 93.19 484 SER A O 1
ATOM 3892 N N . GLY A 1 485 ? -20.742 28.979 31.179 1.00 92.75 485 GLY A N 1
ATOM 3893 C CA . GLY A 1 485 ? -20.109 27.909 31.966 1.00 92.75 485 GLY A CA 1
ATOM 3894 C C . GLY A 1 485 ? -18.578 27.858 31.878 1.00 92.75 485 GLY A C 1
ATOM 3895 O O . GLY A 1 485 ? -17.985 26.854 32.262 1.00 92.75 485 GLY A O 1
ATOM 3896 N N . CYS A 1 486 ? -17.944 28.914 31.364 1.00 92.25 486 CYS A N 1
ATOM 3897 C CA . CYS A 1 486 ? -16.495 29.024 31.188 1.00 92.25 486 CYS A CA 1
ATOM 3898 C C . CYS A 1 486 ? -15.742 29.366 32.481 1.00 92.25 486 CYS A C 1
ATOM 3900 O O . CYS A 1 486 ? -14.539 29.135 32.561 1.00 92.25 486 CYS A O 1
ATOM 3902 N N . PHE A 1 487 ? -16.426 29.934 33.477 1.00 92.81 487 PHE A N 1
ATOM 3903 C CA . PHE A 1 487 ? -15.802 30.459 34.691 1.00 92.81 487 PHE A CA 1
ATOM 3904 C C . PHE A 1 487 ? -16.550 29.999 35.942 1.00 92.81 487 PHE A C 1
ATOM 3906 O O . PHE A 1 487 ? -17.776 29.913 35.929 1.00 92.81 487 PHE A O 1
ATOM 3913 N N . GLU A 1 488 ? -15.829 29.731 37.034 1.00 90.69 488 GLU A N 1
ATOM 3914 C CA . GLU A 1 488 ? -16.398 29.203 38.288 1.00 90.69 488 GLU A CA 1
ATOM 3915 C C . GLU A 1 488 ? -17.496 30.100 38.898 1.00 90.69 488 GLU A C 1
ATOM 3917 O O . GLU A 1 488 ? -18.454 29.590 39.483 1.00 90.69 488 GLU A O 1
ATOM 3922 N N . ASP A 1 489 ? -17.427 31.427 38.714 1.00 93.19 489 ASP A N 1
ATOM 3923 C CA . ASP A 1 489 ? -18.458 32.366 39.183 1.00 93.19 489 ASP A CA 1
ATOM 3924 C C . ASP A 1 489 ? -19.828 32.084 38.553 1.00 93.19 489 ASP A C 1
ATOM 3926 O O . ASP A 1 489 ? -20.853 32.253 39.209 1.00 93.19 489 ASP A O 1
ATOM 3930 N N . GLN A 1 490 ? -19.856 31.579 37.317 1.00 93.88 490 GLN A N 1
ATOM 3931 C CA . GLN A 1 490 ? -21.092 31.257 36.596 1.00 93.88 490 GLN A CA 1
ATOM 3932 C C . GLN A 1 490 ? -21.782 29.991 37.124 1.00 93.88 490 GLN A C 1
ATOM 3934 O O . GLN A 1 490 ? -22.950 29.760 36.823 1.00 93.88 490 GLN A O 1
ATOM 3939 N N . TRP A 1 491 ? -21.080 29.182 37.919 1.00 94.31 491 TRP A N 1
ATOM 3940 C CA . TRP A 1 491 ? -21.623 27.982 38.555 1.00 94.31 491 TRP A CA 1
ATOM 3941 C C . TRP A 1 491 ? -22.020 28.216 40.018 1.00 94.31 491 TRP A C 1
ATOM 3943 O O . TRP A 1 491 ? -22.608 27.345 40.663 1.00 94.31 491 TRP A O 1
ATOM 3953 N N . THR A 1 492 ? -21.710 29.395 40.562 1.00 91.62 492 THR A N 1
ATOM 3954 C CA . THR A 1 492 ? -21.954 29.720 41.968 1.00 91.62 492 THR A CA 1
ATOM 3955 C C . THR A 1 492 ? -23.453 29.734 42.273 1.00 91.62 492 THR A C 1
ATOM 3957 O O . THR A 1 492 ? -24.226 30.448 41.642 1.00 91.62 492 THR A O 1
ATOM 3960 N N . GLY A 1 493 ? -23.863 28.957 43.280 1.00 89.00 493 GLY A N 1
ATOM 3961 C CA . GLY A 1 493 ? -25.264 28.846 43.704 1.00 89.00 493 GLY A CA 1
ATOM 3962 C C . GLY A 1 493 ? -26.091 27.806 42.940 1.00 89.00 493 GLY A C 1
ATOM 3963 O O . GLY A 1 493 ? -27.251 27.603 43.292 1.00 89.00 493 GLY A O 1
ATOM 3964 N N . LEU A 1 494 ? -25.512 27.119 41.949 1.00 94.25 494 LEU A N 1
ATOM 3965 C CA . LEU A 1 494 ? -26.150 25.996 41.259 1.00 94.25 494 LEU A CA 1
ATOM 3966 C C . LEU A 1 494 ? -25.867 24.684 42.005 1.00 94.25 494 LEU A C 1
ATOM 3968 O O . LEU A 1 494 ? -24.722 24.395 42.349 1.00 94.25 494 LEU A O 1
ATOM 3972 N N . ASN A 1 495 ? -26.894 23.862 42.234 1.00 93.56 495 ASN A N 1
ATOM 3973 C CA . ASN A 1 495 ? -26.731 22.536 42.836 1.00 93.56 495 ASN A CA 1
ATOM 3974 C C . ASN A 1 495 ? -26.581 21.460 41.752 1.00 93.56 495 ASN A C 1
ATOM 3976 O O . ASN A 1 495 ? -27.547 20.786 41.408 1.00 93.56 495 ASN A O 1
ATOM 3980 N N . VAL A 1 496 ? -25.374 21.324 41.203 1.00 95.38 496 VAL A N 1
ATOM 3981 C CA . VAL A 1 496 ? -25.082 20.357 40.127 1.00 95.38 496 VAL A CA 1
ATOM 3982 C C . VAL A 1 496 ? -24.589 18.999 40.638 1.00 95.38 496 VAL A C 1
ATOM 3984 O O . VAL A 1 496 ? -24.474 18.060 39.859 1.00 95.38 496 VAL A O 1
ATOM 3987 N N . THR A 1 497 ? -24.319 18.857 41.938 1.00 96.50 497 THR A N 1
ATOM 3988 C CA . THR A 1 497 ? -23.802 17.614 42.525 1.00 96.50 497 THR A CA 1
ATOM 3989 C C . THR A 1 497 ? -24.788 16.460 42.347 1.00 96.50 497 THR A C 1
ATOM 3991 O O . THR A 1 497 ? -25.895 16.496 42.879 1.00 96.50 497 THR A O 1
ATOM 3994 N N . GLY A 1 498 ? -24.380 15.405 41.637 1.00 95.25 498 GLY A N 1
ATOM 3995 C CA . GLY A 1 498 ? -25.236 14.254 41.335 1.00 95.25 498 GLY A CA 1
ATOM 3996 C C . GLY A 1 498 ? -26.199 14.466 40.160 1.00 95.25 498 GLY A C 1
ATOM 3997 O O . GLY A 1 498 ? -26.909 13.530 39.805 1.00 95.25 498 GLY A O 1
ATOM 3998 N N . GLN A 1 499 ? -26.213 15.658 39.559 1.00 97.69 499 GLN A N 1
ATOM 3999 C CA . GLN A 1 499 ? -27.185 16.094 38.553 1.00 97.69 499 GLN A CA 1
ATOM 4000 C C . GLN A 1 499 ? -26.538 16.307 37.175 1.00 97.69 499 GLN A C 1
ATOM 4002 O O . GLN A 1 499 ? -25.308 16.282 37.044 1.00 97.69 499 GLN A O 1
ATOM 4007 N N . LEU A 1 500 ? -27.363 16.551 36.149 1.00 98.06 500 LEU A N 1
ATOM 4008 C CA . LEU A 1 500 ? -26.887 16.937 34.819 1.00 98.06 500 LEU A CA 1
ATOM 4009 C C . LEU A 1 500 ? -26.894 18.459 34.662 1.00 98.06 500 LEU A C 1
ATOM 4011 O O . LEU A 1 500 ? -27.856 19.125 35.034 1.00 98.06 500 LEU A O 1
ATOM 4015 N N . ALA A 1 501 ? -25.849 19.020 34.057 1.00 98.06 501 ALA A N 1
ATOM 4016 C CA . ALA A 1 501 ? -25.807 20.447 33.731 1.00 98.06 501 ALA A CA 1
ATOM 4017 C C . ALA A 1 501 ? -26.241 20.703 32.280 1.00 98.06 501 ALA A C 1
ATOM 4019 O O . ALA A 1 501 ? -25.752 20.041 31.368 1.00 98.06 501 ALA A O 1
ATOM 4020 N N . LEU A 1 502 ? -27.103 21.696 32.047 1.00 97.94 502 LEU A N 1
ATOM 4021 C CA . LEU A 1 502 ? -27.443 22.195 30.711 1.00 97.94 502 LEU A CA 1
ATOM 4022 C C . LEU A 1 502 ? -26.591 23.422 30.389 1.00 97.94 502 LEU A C 1
ATOM 4024 O O . LEU A 1 502 ? -26.717 24.461 31.040 1.00 97.94 502 LEU A O 1
ATOM 4028 N N . VAL A 1 503 ? -25.729 23.310 29.377 1.00 97.06 503 VAL A N 1
ATOM 4029 C CA . VAL A 1 503 ? -24.713 24.322 29.056 1.00 97.06 503 VAL A CA 1
ATOM 4030 C C . VAL A 1 503 ? -24.772 24.699 27.578 1.00 97.06 503 VAL A C 1
ATOM 4032 O O . VAL A 1 503 ? -24.837 23.839 26.705 1.00 97.06 503 VAL A O 1
ATOM 4035 N N . LYS A 1 504 ? -24.699 25.998 27.270 1.00 95.19 504 LYS A N 1
ATOM 4036 C CA . LYS A 1 504 ? -24.608 26.486 25.884 1.00 95.19 504 LYS A CA 1
ATOM 4037 C C . LYS A 1 504 ? -23.182 26.327 25.347 1.00 95.19 504 LYS A C 1
ATOM 4039 O O . LYS A 1 504 ? -22.217 26.749 25.998 1.00 95.19 504 LYS A O 1
ATOM 4044 N N . ARG A 1 505 ? -23.012 25.782 24.137 1.00 91.94 505 ARG A N 1
ATOM 4045 C CA . ARG A 1 505 ? -21.743 25.860 23.379 1.00 91.94 505 ARG A CA 1
ATOM 4046 C C . ARG A 1 505 ? -21.388 27.334 23.130 1.00 91.94 505 ARG A C 1
ATOM 4048 O O . ARG A 1 505 ? -22.274 28.165 22.983 1.00 91.94 505 ARG A O 1
ATOM 4055 N N . GLY A 1 506 ? -20.109 27.708 23.117 1.00 86.88 506 GLY A N 1
ATOM 4056 C CA . GLY A 1 506 ? -19.756 29.126 22.980 1.00 86.88 506 GLY A CA 1
ATOM 4057 C C . GLY A 1 506 ? -18.260 29.395 22.924 1.00 86.88 506 GLY A C 1
ATOM 4058 O O . GLY A 1 506 ? -17.519 28.597 22.370 1.00 86.88 506 GLY A O 1
ATOM 4059 N N . VAL A 1 507 ? -17.857 30.531 23.498 1.00 83.50 507 VAL A N 1
ATOM 4060 C CA . VAL A 1 507 ? -16.550 31.177 23.289 1.00 83.50 507 VAL A CA 1
ATOM 4061 C C . VAL A 1 507 ? -15.347 30.363 23.789 1.00 83.50 507 VAL A C 1
ATOM 4063 O O . VAL A 1 507 ? -14.333 30.315 23.102 1.00 83.50 507 VAL A O 1
ATOM 4066 N N . CYS A 1 508 ? -15.433 29.731 24.963 1.00 86.62 508 CYS A N 1
ATOM 4067 C CA . CYS A 1 508 ? -14.329 28.932 25.510 1.00 86.62 508 CYS A CA 1
ATOM 4068 C C . CYS A 1 508 ? -14.397 27.454 25.093 1.00 86.62 508 CYS A C 1
ATOM 4070 O O . CYS A 1 508 ? -15.437 26.973 24.626 1.00 86.62 508 CYS A O 1
ATOM 4072 N N . SER A 1 509 ? -13.297 26.725 25.321 1.00 87.19 509 SER A N 1
ATOM 4073 C CA . SER A 1 509 ? -13.205 25.291 25.034 1.00 87.19 509 SER A CA 1
ATOM 4074 C C . SER A 1 509 ? -14.299 24.497 25.749 1.00 87.19 509 SER A C 1
ATOM 4076 O O . SER A 1 509 ? -14.617 24.743 26.915 1.00 87.19 509 SER A O 1
ATOM 4078 N N . ILE A 1 510 ? -14.853 23.496 25.060 1.00 91.56 510 ILE A N 1
ATOM 4079 C CA . ILE A 1 510 ? -15.839 22.579 25.641 1.00 91.56 510 ILE A CA 1
ATOM 4080 C C . ILE A 1 510 ? -15.214 21.827 26.825 1.00 91.56 510 ILE A C 1
ATOM 4082 O O . ILE A 1 510 ? -15.853 21.713 27.870 1.00 91.56 510 ILE A O 1
ATOM 4086 N N . SER A 1 511 ? -13.951 21.397 26.704 1.00 90.00 511 SER A N 1
ATOM 4087 C CA . SER A 1 511 ? -13.229 20.675 27.760 1.00 90.00 511 SER A CA 1
ATOM 4088 C C . SER A 1 511 ? -13.211 21.434 29.088 1.00 90.00 511 SER A C 1
ATOM 4090 O O . SER A 1 511 ? -13.379 20.826 30.141 1.00 90.00 511 SER A O 1
ATOM 4092 N N . ASP A 1 512 ? -13.054 22.758 29.061 1.00 90.94 512 ASP A N 1
ATOM 4093 C CA . ASP A 1 512 ? -12.912 23.564 30.278 1.00 90.94 512 ASP A CA 1
ATOM 4094 C C . ASP A 1 512 ? -14.221 23.610 31.068 1.00 90.94 512 ASP A C 1
ATOM 4096 O O . ASP A 1 512 ? -14.231 23.412 32.284 1.00 90.94 512 ASP A O 1
ATOM 4100 N N . LYS A 1 513 ? -15.348 23.750 30.363 1.00 93.50 513 LYS A N 1
ATOM 4101 C CA . LYS A 1 513 ? -16.687 23.704 30.968 1.00 93.50 513 LYS A CA 1
ATOM 4102 C C . LYS A 1 513 ? -16.962 22.340 31.601 1.00 93.50 513 LYS A C 1
ATOM 4104 O O . LYS A 1 513 ? -17.505 22.264 32.701 1.00 93.50 513 LYS A O 1
ATOM 4109 N N . LEU A 1 514 ? -16.568 21.261 30.919 1.00 95.38 514 LEU A N 1
ATOM 4110 C CA . LEU A 1 514 ? -16.760 19.892 31.403 1.00 95.38 514 LEU A CA 1
ATOM 4111 C C . LEU A 1 514 ? -15.877 19.571 32.618 1.00 95.38 514 LEU A C 1
ATOM 4113 O O . LEU A 1 514 ? -16.320 18.833 33.49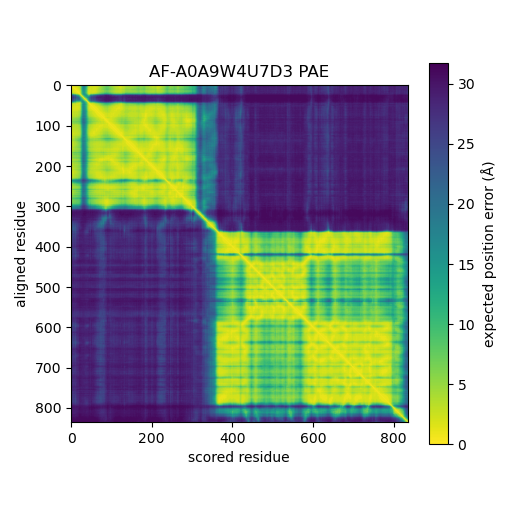9 1.00 95.38 514 LEU A O 1
ATOM 4117 N N . LYS A 1 515 ? -14.664 20.143 32.705 1.00 94.25 515 LYS A N 1
ATOM 4118 C CA . LYS A 1 515 ? -13.804 20.052 33.901 1.00 94.25 515 LYS A CA 1
ATOM 4119 C C . LYS A 1 515 ? -14.459 20.719 35.103 1.00 94.25 515 LYS A C 1
ATOM 4121 O O . LYS A 1 515 ? -14.523 20.112 36.168 1.00 94.25 515 LYS A O 1
ATOM 4126 N N . ILE A 1 516 ? -14.975 21.940 34.934 1.00 95.06 516 ILE A N 1
ATOM 4127 C CA . ILE A 1 516 ? -15.653 22.662 36.021 1.00 95.06 516 ILE A CA 1
ATOM 4128 C C . ILE A 1 516 ? -16.892 21.883 36.477 1.00 95.06 516 ILE A C 1
ATOM 4130 O O . ILE A 1 516 ? -17.040 21.626 37.670 1.00 95.06 516 ILE A O 1
ATOM 4134 N N . ALA A 1 517 ? -17.728 21.426 35.538 1.00 96.06 517 ALA A N 1
ATOM 4135 C CA . ALA A 1 517 ? -18.910 20.619 35.844 1.00 96.06 517 ALA A CA 1
ATOM 4136 C C . ALA A 1 517 ? -18.554 19.369 36.667 1.00 96.06 517 ALA A C 1
ATOM 4138 O O . ALA A 1 517 ? -19.155 19.118 37.713 1.00 96.06 517 ALA A O 1
ATOM 4139 N N . LYS A 1 518 ? -17.527 18.620 36.241 1.00 94.69 518 LYS A N 1
ATOM 4140 C CA . LYS A 1 518 ? -17.043 17.436 36.962 1.00 94.69 518 LYS A CA 1
ATOM 4141 C C . LYS A 1 518 ? -16.536 17.774 38.362 1.00 94.69 518 LYS A C 1
ATOM 4143 O O . LYS A 1 518 ? -16.896 17.090 39.316 1.00 94.69 518 LYS A O 1
ATOM 4148 N N . ASN A 1 519 ? -15.724 18.824 38.494 1.00 94.38 519 ASN A N 1
ATOM 4149 C CA . ASN A 1 519 ? -15.154 19.248 39.777 1.00 94.38 519 ASN A CA 1
ATOM 4150 C C . ASN A 1 519 ? -16.232 19.672 40.784 1.00 94.38 519 ASN A C 1
ATOM 4152 O O . ASN A 1 519 ? -16.052 19.495 41.987 1.00 94.38 519 ASN A O 1
ATOM 4156 N N . LEU A 1 520 ? -17.364 20.186 40.298 1.00 95.56 520 LEU A N 1
ATOM 4157 C CA . LEU A 1 520 ? -18.537 20.518 41.109 1.00 95.56 520 LEU A CA 1
ATOM 4158 C C . LEU A 1 520 ? -19.465 19.318 41.368 1.00 95.56 520 LEU A C 1
ATOM 4160 O O . LEU A 1 520 ? -20.462 19.458 42.072 1.00 95.56 520 LEU A O 1
ATOM 4164 N N . GLY A 1 521 ? -19.140 18.133 40.844 1.00 95.00 521 GLY A N 1
ATOM 4165 C CA . GLY A 1 521 ? -19.869 16.891 41.092 1.00 95.00 521 GLY A CA 1
ATOM 4166 C C . GLY A 1 521 ? -21.007 16.591 40.117 1.00 95.00 521 GLY A C 1
ATOM 4167 O O . GLY A 1 521 ? -21.823 15.721 40.427 1.00 95.00 521 GLY A O 1
ATOM 4168 N N . ALA A 1 522 ? -21.084 17.270 38.967 1.00 97.06 522 ALA A N 1
ATOM 4169 C CA . ALA A 1 522 ? -22.042 16.920 37.918 1.00 97.06 522 ALA A CA 1
ATOM 4170 C C . ALA A 1 522 ? -21.775 15.504 37.386 1.00 97.06 522 ALA A C 1
ATOM 4172 O O . ALA A 1 522 ? -20.628 15.127 37.129 1.00 97.06 522 ALA A O 1
ATOM 4173 N N . THR A 1 523 ? -22.838 14.721 37.207 1.00 96.25 523 THR A N 1
ATOM 4174 C CA . THR A 1 523 ? -22.762 13.340 36.700 1.00 96.25 523 THR A CA 1
ATOM 4175 C C . THR A 1 523 ? -22.739 13.282 35.174 1.00 96.25 523 THR A C 1
ATOM 4177 O O . THR A 1 523 ? -22.271 12.294 34.611 1.00 96.25 523 THR A O 1
ATOM 4180 N N . GLY A 1 524 ? -23.168 14.356 34.508 1.00 97.12 524 GLY A N 1
ATOM 4181 C CA . GLY A 1 524 ? -23.092 14.533 33.061 1.00 97.12 524 GLY A CA 1
ATOM 4182 C C . GLY A 1 524 ? -23.427 15.963 32.636 1.00 97.12 524 GLY A C 1
ATOM 4183 O O . GLY A 1 524 ? -23.862 16.790 33.441 1.00 97.12 524 GLY A O 1
ATOM 4184 N N . VAL A 1 525 ? -23.218 16.267 31.358 1.00 98.12 525 VAL A N 1
ATOM 4185 C CA . VAL A 1 525 ? -23.520 17.572 30.761 1.00 98.12 525 VAL A CA 1
ATOM 4186 C C . VAL A 1 525 ? -24.332 17.384 29.484 1.00 98.12 525 VAL A C 1
ATOM 4188 O O . VAL A 1 525 ? -23.943 16.645 28.586 1.00 98.12 525 VAL A O 1
ATOM 4191 N N . ILE A 1 526 ? -25.440 18.106 29.370 1.00 97.94 526 ILE A N 1
ATOM 4192 C CA . ILE A 1 526 ? -26.116 18.323 28.095 1.00 97.94 526 ILE A CA 1
ATOM 4193 C C . ILE A 1 526 ? -25.591 19.636 27.531 1.00 97.94 526 ILE A C 1
ATOM 4195 O O . ILE A 1 526 ? -25.874 20.722 28.042 1.00 97.94 526 ILE A O 1
ATOM 4199 N N . LEU A 1 527 ? -24.799 19.533 26.472 1.00 96.94 527 LEU A N 1
ATOM 4200 C CA . LEU A 1 527 ? -24.294 20.681 25.739 1.00 96.94 527 LEU A CA 1
ATOM 4201 C C . LEU A 1 527 ? -25.268 20.973 24.599 1.00 96.94 527 LEU A C 1
ATOM 4203 O O . LEU A 1 527 ? -25.534 20.092 23.795 1.00 96.94 527 LEU A O 1
ATOM 4207 N N . PHE A 1 528 ? -25.787 22.190 24.478 1.00 94.88 528 PHE A N 1
ATOM 4208 C CA . PHE A 1 528 ? -26.610 22.549 23.320 1.00 94.88 528 PHE A CA 1
ATOM 4209 C C . PHE A 1 528 ? -25.880 23.510 22.390 1.00 94.88 528 PHE A C 1
ATOM 4211 O O . PHE A 1 528 ? -25.129 24.392 22.824 1.00 94.88 528 PHE A O 1
ATOM 4218 N N . HIS A 1 529 ? -26.077 23.311 21.090 1.00 92.44 529 HIS A N 1
ATOM 4219 C CA . HIS A 1 529 ? -25.368 24.042 20.044 1.00 92.44 529 HIS A CA 1
ATOM 4220 C C . HIS A 1 529 ? -25.659 25.550 20.073 1.00 92.44 529 HIS A C 1
ATOM 4222 O O . HIS A 1 529 ? -26.716 26.004 20.513 1.00 92.44 529 HIS A O 1
ATOM 4228 N N . ASN A 1 530 ? -24.697 26.350 19.614 1.00 88.56 530 ASN A N 1
ATOM 4229 C CA . ASN A 1 530 ? -24.755 27.815 19.673 1.00 88.56 530 ASN A CA 1
ATOM 4230 C C . ASN A 1 530 ? -25.455 28.459 18.470 1.00 88.56 530 ASN A C 1
ATOM 4232 O O . ASN A 1 530 ? -25.738 29.657 18.500 1.00 88.56 530 ASN A O 1
ATOM 4236 N N . THR A 1 531 ? -25.726 27.677 17.426 1.00 85.31 531 THR A N 1
ATOM 4237 C CA . THR A 1 531 ? -26.386 28.124 16.197 1.00 85.31 531 THR A CA 1
ATOM 4238 C C . THR A 1 531 ? -27.520 27.171 15.822 1.00 85.31 531 THR A C 1
ATOM 4240 O O . THR A 1 531 ? -27.573 26.042 16.305 1.00 85.31 531 THR A O 1
ATOM 4243 N N . ASN A 1 532 ? -28.415 27.616 14.937 1.00 82.00 532 ASN A N 1
ATOM 4244 C CA . ASN A 1 532 ? -29.546 26.816 14.457 1.00 82.00 532 ASN A CA 1
ATOM 4245 C C . ASN A 1 532 ? -29.145 25.750 13.416 1.00 82.00 532 ASN A C 1
ATOM 4247 O O . ASN A 1 532 ? -30.025 25.105 12.849 1.00 82.00 532 ASN A O 1
ATOM 4251 N N . SER A 1 533 ? -27.852 25.588 13.117 1.00 77.56 533 SER A N 1
ATOM 4252 C CA . SER A 1 533 ? -27.381 24.537 12.215 1.00 77.56 533 SER A CA 1
ATOM 4253 C C . SER A 1 533 ? -27.321 23.179 12.915 1.00 77.56 533 SER A C 1
ATOM 4255 O O . SER A 1 533 ? -27.359 23.086 14.145 1.00 77.56 533 SER A O 1
ATOM 4257 N N . THR A 1 534 ? -27.206 22.112 12.126 1.00 72.69 534 THR A N 1
ATOM 4258 C CA . THR A 1 534 ? -26.887 20.787 12.660 1.00 72.69 534 THR A CA 1
ATOM 4259 C C . THR A 1 534 ? -25.532 20.853 13.379 1.00 72.69 534 THR A C 1
ATOM 4261 O O . THR A 1 534 ? -24.567 21.355 12.790 1.00 72.69 534 THR A O 1
ATOM 4264 N N . PRO A 1 535 ? -25.434 20.397 14.641 1.00 70.88 535 PRO A N 1
ATOM 4265 C CA . PRO A 1 535 ? -24.164 20.380 15.352 1.00 70.88 535 PRO A CA 1
ATOM 4266 C C . PRO A 1 535 ? -23.164 19.465 14.634 1.00 70.88 535 PRO A C 1
ATOM 4268 O O . PRO A 1 535 ? -23.529 18.389 14.170 1.00 70.88 535 PRO A O 1
ATOM 4271 N N . ASN A 1 536 ? -21.901 19.882 14.559 1.00 68.50 536 ASN A N 1
ATOM 4272 C CA . ASN A 1 536 ? -20.794 19.043 14.109 1.00 68.50 536 ASN A CA 1
ATOM 4273 C C . ASN A 1 536 ? -20.011 18.487 15.304 1.00 68.50 536 ASN A C 1
ATOM 4275 O O . ASN A 1 536 ? -19.933 19.134 16.357 1.00 68.50 536 ASN A O 1
ATOM 4279 N N . ALA A 1 537 ? -19.432 17.298 15.132 1.00 65.75 537 ALA A N 1
ATOM 4280 C CA . ALA A 1 537 ? -18.625 16.664 16.165 1.00 65.75 537 ALA A CA 1
ATOM 4281 C C . ALA A 1 537 ? -17.352 17.493 16.390 1.00 65.75 537 ALA A C 1
ATOM 4283 O O . ALA A 1 537 ? -16.779 18.048 15.454 1.00 65.75 537 ALA A O 1
ATOM 4284 N N . ALA A 1 538 ? -16.939 17.615 17.647 1.00 73.69 538 ALA A N 1
ATOM 4285 C CA . ALA A 1 538 ? -15.714 18.294 18.052 1.00 73.69 538 ALA A CA 1
ATOM 4286 C C . ALA A 1 538 ? -14.872 17.339 18.900 1.00 73.69 538 ALA A C 1
ATOM 4288 O O . ALA A 1 538 ? -15.404 16.397 19.490 1.00 73.69 538 ALA A O 1
ATOM 4289 N N . THR A 1 539 ? -13.572 17.601 18.985 1.00 80.31 539 THR A N 1
ATOM 4290 C CA . THR A 1 539 ? -12.676 16.852 19.867 1.00 80.31 539 THR A CA 1
ATOM 4291 C C . THR A 1 539 ? -12.655 17.448 21.271 1.00 80.31 539 THR A C 1
ATOM 4293 O O . THR A 1 539 ? -12.654 18.670 21.440 1.00 80.31 539 THR A O 1
ATOM 4296 N N . LEU A 1 540 ? -12.657 16.583 22.288 1.00 84.31 540 LEU A N 1
ATOM 4297 C CA . LEU A 1 540 ? -12.383 16.949 23.680 1.00 84.31 540 LEU A CA 1
ATOM 4298 C C . LEU A 1 540 ? -10.900 16.814 24.047 1.00 84.31 540 LEU A C 1
ATOM 4300 O O . LEU A 1 540 ? -10.545 17.095 25.191 1.00 84.31 540 LEU A O 1
ATOM 4304 N N . SER A 1 541 ? -10.063 16.435 23.079 1.00 76.56 541 SER A N 1
ATOM 4305 C CA . SER A 1 541 ? -8.628 16.165 23.192 1.00 76.56 541 SER A CA 1
ATOM 4306 C C . SER A 1 541 ? -8.254 14.981 24.096 1.00 76.56 541 SER A C 1
ATOM 4308 O O . SER A 1 541 ? -8.787 14.798 25.194 1.00 76.56 541 SER A O 1
ATOM 4310 N N . ALA A 1 542 ? -7.277 14.186 23.655 1.00 73.25 542 ALA A N 1
ATOM 4311 C CA . ALA A 1 542 ? -6.852 12.960 24.334 1.00 73.25 542 ALA A CA 1
ATOM 4312 C C . ALA A 1 542 ? -6.305 13.201 25.754 1.00 73.25 542 ALA A C 1
ATOM 4314 O O . ALA A 1 542 ? -6.468 12.363 26.640 1.00 73.25 542 ALA A O 1
ATOM 4315 N N . GLU A 1 543 ? -5.690 14.355 26.018 1.00 73.19 543 GLU A N 1
ATOM 4316 C CA . GLU A 1 543 ? -5.171 14.719 27.342 1.00 73.19 543 GLU A CA 1
ATOM 4317 C C . GLU A 1 543 ? -6.261 14.918 28.406 1.00 73.19 543 GLU A C 1
ATOM 4319 O O . GLU A 1 543 ? -5.950 15.031 29.589 1.00 73.19 543 GLU A O 1
ATOM 4324 N N . ASN A 1 544 ? -7.536 14.968 28.006 1.00 80.88 544 ASN A N 1
ATOM 4325 C CA . ASN A 1 544 ? -8.659 15.163 28.916 1.00 80.88 544 ASN A CA 1
ATOM 4326 C C . ASN A 1 544 ? -9.434 13.872 29.231 1.00 80.88 544 ASN A C 1
ATOM 4328 O O . ASN A 1 544 ? -10.410 13.923 29.989 1.00 80.88 544 ASN A O 1
ATOM 4332 N N . ILE A 1 545 ? -9.020 12.717 28.698 1.00 80.19 545 ILE A N 1
ATOM 4333 C CA . ILE A 1 545 ? -9.666 11.430 28.999 1.00 80.19 545 ILE A CA 1
ATOM 4334 C C . ILE A 1 545 ? -9.673 11.219 30.520 1.00 80.19 545 ILE A C 1
ATOM 4336 O O . ILE A 1 545 ? -8.692 11.470 31.212 1.00 80.19 545 ILE A O 1
ATOM 4340 N N . GLY A 1 546 ? -10.819 10.828 31.076 1.00 80.56 546 GLY A N 1
ATOM 4341 C CA . GLY A 1 546 ? -10.965 10.650 32.524 1.00 80.56 546 GLY A CA 1
ATOM 4342 C C . GLY A 1 546 ? -11.018 11.947 33.349 1.00 80.56 546 GLY A C 1
ATOM 4343 O O . GLY A 1 546 ? -11.405 11.887 34.513 1.00 80.56 546 GLY A O 1
ATOM 4344 N N . LEU A 1 547 ? -10.767 13.131 32.775 1.00 86.94 547 LEU A N 1
ATOM 4345 C CA . LEU A 1 547 ? -10.812 14.427 33.481 1.00 86.94 547 LEU A CA 1
ATOM 4346 C C . LEU A 1 547 ? -12.131 15.195 33.297 1.00 86.94 547 LEU A C 1
ATOM 4348 O O . LEU A 1 547 ? -12.406 16.137 34.034 1.00 86.94 547 LEU A O 1
ATOM 4352 N N . LEU A 1 548 ? -12.966 14.790 32.339 1.00 92.31 548 LEU A N 1
ATOM 4353 C CA . LEU A 1 548 ? -14.211 15.479 31.975 1.00 92.31 548 LEU A CA 1
ATOM 4354 C C . LEU A 1 548 ? -15.461 14.785 32.534 1.00 92.31 548 LEU A C 1
ATOM 4356 O O . LEU A 1 548 ? -15.427 13.592 32.863 1.00 92.31 548 LEU A O 1
ATOM 4360 N N . ALA A 1 549 ? -16.562 15.526 32.657 1.00 94.75 549 ALA A N 1
ATOM 4361 C CA . ALA A 1 549 ? -17.892 14.935 32.791 1.00 94.75 549 ALA A CA 1
ATOM 4362 C C . ALA A 1 549 ? -18.341 14.357 31.428 1.00 94.75 549 ALA A C 1
ATOM 4364 O O . ALA A 1 549 ? -18.033 14.978 30.406 1.00 94.75 549 ALA A O 1
ATOM 4365 N N . PRO A 1 550 ? -19.052 13.211 31.390 1.00 95.88 550 PRO A N 1
ATOM 4366 C CA . PRO A 1 550 ? -19.702 12.715 30.173 1.00 95.88 550 PRO A CA 1
ATOM 4367 C C . PRO A 1 550 ? -20.614 13.778 29.558 1.00 95.88 550 PRO A C 1
ATOM 4369 O O . PRO A 1 550 ? -21.280 14.511 30.296 1.00 95.88 550 PRO A O 1
ATOM 4372 N N . VAL A 1 551 ? -20.662 13.871 28.228 1.00 96.44 551 VAL A N 1
ATOM 4373 C CA . VAL A 1 551 ? -21.411 14.932 27.536 1.00 96.44 551 VAL A CA 1
ATOM 4374 C C . VAL A 1 551 ? -22.259 14.409 26.376 1.00 96.44 551 VAL A C 1
ATOM 4376 O O . VAL A 1 551 ? -21.828 13.536 25.636 1.00 96.44 551 VAL A O 1
ATOM 4379 N N . GLY A 1 552 ? -23.454 14.971 26.185 1.00 95.81 552 GLY A N 1
ATOM 4380 C CA . GLY A 1 552 ? -24.251 14.808 24.963 1.00 95.81 552 GLY A CA 1
ATOM 4381 C C . GLY A 1 552 ? -24.481 16.156 24.281 1.00 95.81 552 GLY A C 1
ATOM 4382 O O . GLY A 1 552 ? -24.951 17.089 24.936 1.00 95.81 552 GLY A O 1
ATOM 4383 N N . LEU A 1 553 ? -24.138 16.280 22.991 1.00 95.31 553 LEU A N 1
ATOM 4384 C CA . LEU A 1 553 ? -24.371 17.499 22.211 1.00 95.31 553 LEU A CA 1
ATOM 4385 C C . LEU A 1 553 ? -25.729 17.439 21.498 1.00 95.31 553 LEU A C 1
ATOM 4387 O O . LEU A 1 553 ? -25.922 16.620 20.607 1.00 95.31 553 LEU A O 1
ATOM 4391 N N . VAL A 1 554 ? -26.642 18.343 21.854 1.00 94.94 554 VAL A N 1
ATOM 4392 C CA . VAL A 1 554 ? -27.987 18.464 21.267 1.00 94.94 554 VAL A CA 1
ATOM 4393 C C . VAL A 1 554 ? -28.138 19.750 20.445 1.00 94.94 554 VAL A C 1
ATOM 4395 O O . VAL A 1 554 ? -27.321 20.678 20.516 1.00 94.94 554 VAL A O 1
ATOM 4398 N N . SER A 1 555 ? -29.206 19.832 19.652 1.00 93.69 555 SER A N 1
ATOM 4399 C CA . SER A 1 555 ? -29.514 21.018 18.846 1.00 93.69 555 SER A CA 1
ATOM 4400 C C . SER A 1 555 ? -29.833 22.251 19.705 1.00 93.69 555 SER A C 1
ATOM 4402 O O . SER A 1 555 ? -30.233 22.159 20.870 1.00 93.69 555 SER A O 1
ATOM 4404 N N . GLN A 1 556 ? -29.691 23.442 19.113 1.00 94.25 556 GLN A N 1
ATOM 4405 C CA . GLN A 1 556 ? -30.019 24.694 19.798 1.00 94.25 556 GLN A CA 1
ATOM 4406 C C . GLN A 1 556 ? -31.492 24.747 20.233 1.00 94.25 556 GLN A C 1
ATOM 4408 O O . GLN A 1 556 ? -31.791 25.234 21.322 1.00 94.25 556 GLN A O 1
ATOM 4413 N N . SER A 1 557 ? -32.413 24.240 19.409 1.00 94.75 557 SER A N 1
ATOM 4414 C CA . SER A 1 557 ? -33.851 24.271 19.697 1.00 94.75 557 SER A CA 1
ATOM 4415 C C . SER A 1 557 ? -34.223 23.425 20.916 1.00 94.75 557 SER A C 1
ATOM 4417 O O . SER A 1 557 ? -35.010 23.885 21.743 1.00 94.75 557 SER A O 1
ATOM 4419 N N . VAL A 1 558 ? -33.622 22.240 21.069 1.00 95.81 558 VAL A N 1
ATOM 4420 C CA . VAL A 1 558 ? -33.810 21.380 22.249 1.00 95.81 558 VAL A CA 1
ATOM 4421 C C . VAL A 1 558 ? -33.310 22.089 23.506 1.00 95.81 558 VAL A C 1
ATOM 4423 O O . VAL A 1 558 ? -34.061 22.244 24.469 1.00 95.81 558 VAL A O 1
ATOM 4426 N N . GLY A 1 559 ? -32.079 22.610 23.475 1.00 95.69 559 GLY A N 1
ATOM 4427 C CA . GLY A 1 559 ? -31.502 23.312 24.623 1.00 95.69 559 GLY A CA 1
ATOM 4428 C C . GLY A 1 559 ? -32.293 24.553 25.042 1.00 95.69 559 GLY A C 1
ATOM 4429 O O . GLY A 1 559 ? -32.552 24.749 26.228 1.00 95.69 559 GLY A O 1
ATOM 4430 N N . LEU A 1 560 ? -32.740 25.373 24.082 1.00 96.06 560 LEU A N 1
ATOM 4431 C CA . LEU A 1 560 ? -33.571 26.550 24.364 1.00 96.06 560 LEU A CA 1
ATOM 4432 C C . LEU A 1 560 ? -34.958 26.176 24.909 1.00 96.06 560 LEU A C 1
ATOM 4434 O O . LEU A 1 560 ? -35.465 26.865 25.797 1.00 96.06 560 LEU A O 1
ATOM 4438 N N . SER A 1 561 ? -35.558 25.089 24.415 1.00 96.88 561 SER A N 1
ATOM 4439 C CA . SER A 1 561 ? -36.822 24.555 24.937 1.00 96.88 561 SER A CA 1
ATOM 4440 C C . SER A 1 561 ? -36.689 24.184 26.416 1.00 96.88 561 SER A C 1
ATOM 4442 O O . SER A 1 561 ? -37.433 24.703 27.254 1.00 96.88 561 SER A O 1
ATOM 4444 N N . TRP A 1 562 ? -35.685 23.377 26.768 1.00 97.75 562 TRP A N 1
ATOM 4445 C CA . TRP A 1 562 ? -35.444 22.966 28.154 1.00 97.75 562 TRP A CA 1
ATOM 4446 C C . TRP A 1 562 ? -35.071 24.141 29.062 1.00 97.75 562 TRP A C 1
ATOM 4448 O O . TRP A 1 562 ? -35.597 24.239 30.169 1.00 97.75 562 TRP A O 1
ATOM 4458 N N . LEU A 1 563 ? -34.268 25.099 28.581 1.00 96.56 563 LEU A N 1
ATOM 4459 C CA . LEU A 1 563 ? -33.989 26.336 29.319 1.00 96.56 563 LEU A CA 1
ATOM 4460 C C . LEU A 1 563 ? -35.266 27.120 29.654 1.00 96.56 563 LEU A C 1
ATOM 4462 O O . LEU A 1 563 ? -35.403 27.616 30.770 1.00 96.56 563 LEU A O 1
ATOM 4466 N N . SER A 1 564 ? -36.204 27.229 28.707 1.00 97.12 564 SER A N 1
ATOM 4467 C CA . SER A 1 564 ? -37.455 27.969 28.917 1.00 97.12 564 SER A CA 1
ATOM 4468 C C . SER A 1 564 ? -38.364 27.315 29.964 1.00 97.12 564 SER A C 1
ATOM 4470 O O . SER A 1 564 ? -38.974 28.017 30.770 1.00 97.12 564 SER A O 1
ATOM 4472 N N . ARG A 1 565 ? -38.395 25.977 30.000 1.00 97.75 565 ARG A N 1
ATOM 4473 C CA . ARG A 1 565 ? -39.125 25.177 30.995 1.00 97.75 565 ARG A CA 1
ATOM 4474 C C . ARG A 1 565 ? -38.516 25.320 32.391 1.00 97.75 565 ARG A C 1
ATOM 4476 O O . ARG A 1 565 ? -39.231 25.635 33.340 1.00 97.75 565 ARG A O 1
ATOM 4483 N N . ILE A 1 566 ? -37.190 25.218 32.505 1.00 96.69 566 ILE A N 1
ATOM 4484 C CA . ILE A 1 566 ? -36.477 25.435 33.777 1.00 96.69 566 ILE A CA 1
ATOM 4485 C C . ILE A 1 566 ? -36.713 26.864 34.293 1.00 96.69 566 ILE A C 1
ATOM 4487 O O . ILE A 1 566 ? -37.005 27.060 35.471 1.00 96.69 566 ILE A O 1
ATOM 4491 N N . ALA A 1 567 ? -36.674 27.873 33.415 1.00 94.94 567 ALA A N 1
ATOM 4492 C CA . ALA A 1 567 ? -36.975 29.263 33.777 1.00 94.94 567 ALA A CA 1
ATOM 4493 C C . ALA A 1 567 ? -38.434 29.477 34.232 1.00 94.94 567 ALA A C 1
ATOM 4495 O O . ALA A 1 567 ? -38.719 30.423 34.967 1.00 94.94 567 ALA A O 1
ATOM 4496 N N . ALA A 1 568 ? -39.353 28.592 33.833 1.00 96.69 568 ALA A N 1
ATOM 4497 C CA . ALA A 1 568 ? -40.731 28.545 34.317 1.00 96.69 568 ALA A CA 1
ATOM 4498 C C . ALA A 1 568 ? -40.884 27.778 35.652 1.00 96.69 568 ALA A C 1
ATOM 4500 O O . ALA A 1 568 ? -42.010 27.523 36.079 1.00 96.69 568 ALA A O 1
ATOM 4501 N N . ASN A 1 569 ? -39.772 27.462 36.331 1.00 94.50 569 ASN A N 1
ATOM 4502 C CA . ASN A 1 569 ? -39.685 26.660 37.558 1.00 94.50 569 ASN A CA 1
ATOM 4503 C C . ASN A 1 569 ? -40.161 25.206 37.396 1.00 94.50 569 ASN A C 1
ATOM 4505 O O . ASN A 1 569 ? -40.638 24.599 38.357 1.00 94.50 569 ASN A O 1
ATOM 4509 N N . GLU A 1 570 ? -40.049 24.642 36.193 1.00 97.31 570 GLU A N 1
ATOM 4510 C CA . GLU A 1 570 ? -40.267 23.215 35.970 1.00 97.31 570 GLU A CA 1
ATOM 4511 C C . GLU A 1 570 ? -38.995 22.419 36.298 1.00 97.31 570 GLU A C 1
ATOM 4513 O O . GLU A 1 570 ? -37.909 22.738 35.812 1.00 97.31 570 GLU A O 1
ATOM 4518 N N . THR A 1 571 ? -39.128 21.361 37.101 1.00 96.44 571 THR A N 1
ATOM 4519 C CA . THR A 1 571 ? -38.047 20.398 37.349 1.00 96.44 571 THR A CA 1
ATOM 4520 C C . THR A 1 571 ? -38.014 19.381 36.214 1.00 96.44 571 THR A C 1
ATOM 4522 O O . THR A 1 571 ? -38.940 18.586 36.068 1.00 96.44 571 THR A O 1
ATOM 4525 N N . LEU A 1 572 ? -36.942 19.392 35.423 1.00 97.81 572 LEU A N 1
ATOM 4526 C CA . LEU A 1 572 ? -36.742 18.462 34.311 1.00 97.81 572 LEU A CA 1
ATOM 4527 C C . LEU A 1 572 ? -35.793 17.342 34.727 1.00 97.81 572 LEU A C 1
ATOM 4529 O O . LEU A 1 572 ? -34.749 17.618 35.308 1.00 97.81 572 LEU A O 1
ATOM 4533 N N . THR A 1 573 ? -36.120 16.092 34.411 1.00 97.81 573 THR A N 1
ATOM 4534 C CA . THR A 1 573 ? -35.226 14.940 34.605 1.00 97.81 573 THR A CA 1
ATOM 4535 C C . THR A 1 573 ? -34.783 14.419 33.249 1.00 97.81 573 THR A C 1
ATOM 4537 O O . THR A 1 573 ? -35.619 14.206 32.387 1.00 97.81 573 THR A O 1
ATOM 4540 N N . VAL A 1 574 ? -33.483 14.220 33.051 1.00 98.00 574 VAL A N 1
ATOM 4541 C CA . VAL A 1 574 ? -32.913 13.748 31.781 1.00 98.00 574 VAL A CA 1
ATOM 4542 C C . VAL A 1 574 ? -31.998 12.565 32.054 1.00 98.00 574 VAL A C 1
ATOM 4544 O O . VAL A 1 574 ? -31.320 12.521 33.084 1.00 98.00 574 VAL A O 1
ATOM 4547 N N . THR A 1 575 ? -31.965 11.618 31.121 1.00 98.12 575 THR A N 1
ATOM 4548 C CA . THR A 1 575 ? -31.011 10.507 31.132 1.00 98.12 575 THR A CA 1
ATOM 4549 C C . THR A 1 575 ? -29.992 10.702 30.018 1.00 98.12 575 THR A C 1
ATOM 4551 O O . THR A 1 575 ? -30.371 10.897 28.867 1.00 98.12 575 THR A O 1
ATOM 4554 N N . LEU A 1 576 ? -28.703 10.639 30.355 1.00 98.12 576 LEU A N 1
ATOM 4555 C CA . LEU A 1 576 ? -27.596 10.593 29.402 1.00 98.12 576 LEU A CA 1
ATOM 4556 C C . LEU A 1 576 ? -26.925 9.228 29.501 1.00 98.12 576 LEU A C 1
ATOM 4558 O O . LEU A 1 576 ? -26.468 8.836 30.576 1.00 98.12 576 LEU A O 1
ATOM 4562 N N . LEU A 1 577 ? -26.813 8.542 28.373 1.00 97.50 577 LEU A N 1
ATOM 4563 C CA . LEU A 1 577 ? -25.993 7.350 28.229 1.00 97.50 577 LEU A CA 1
ATOM 4564 C C . LEU A 1 577 ? -24.885 7.640 27.226 1.00 97.50 577 LEU A C 1
ATOM 4566 O O . LEU A 1 577 ? -25.151 8.119 26.129 1.00 97.50 577 LEU A O 1
ATOM 4570 N N . VAL A 1 578 ? -23.654 7.337 27.619 1.00 95.31 578 VAL A N 1
ATOM 4571 C CA . VAL A 1 578 ? -22.460 7.333 26.775 1.00 95.31 578 VAL A CA 1
ATOM 4572 C C . VAL A 1 578 ? -21.743 6.009 27.021 1.00 95.31 578 VAL A C 1
ATOM 4574 O O . VAL A 1 578 ? -21.237 5.771 28.122 1.00 95.31 578 VAL A O 1
ATOM 4577 N N . ASP A 1 579 ? -21.695 5.147 26.012 1.00 93.56 579 ASP A N 1
ATOM 4578 C CA . ASP A 1 579 ? -20.841 3.965 26.000 1.00 93.56 579 ASP A CA 1
ATOM 4579 C C . ASP A 1 579 ? -19.591 4.254 25.164 1.00 93.56 579 ASP A C 1
ATOM 4581 O O . ASP A 1 579 ? -19.638 4.186 23.938 1.00 93.56 579 ASP A O 1
ATOM 4585 N N . SER A 1 580 ? -18.465 4.521 25.827 1.00 90.44 580 SER A N 1
ATOM 4586 C CA . SER A 1 580 ? -17.172 4.732 25.169 1.00 90.44 580 SER A CA 1
ATOM 4587 C C . SER A 1 580 ? -16.134 3.716 25.623 1.00 90.44 580 SER A C 1
ATOM 4589 O O . SER A 1 580 ? -16.101 3.310 26.789 1.00 90.44 580 SER A O 1
ATOM 4591 N N . ILE A 1 581 ? -15.240 3.337 24.712 1.00 86.81 581 ILE A N 1
ATOM 4592 C CA . ILE A 1 581 ? -14.042 2.555 25.027 1.00 86.81 581 ILE A CA 1
ATOM 4593 C C . ILE A 1 581 ? -12.789 3.400 24.848 1.00 86.81 581 ILE A C 1
ATOM 4595 O O . ILE A 1 581 ? -12.706 4.206 23.930 1.00 86.81 581 ILE A O 1
ATOM 4599 N N . PHE A 1 582 ? -11.807 3.165 25.715 1.00 85.88 582 PHE A N 1
ATOM 4600 C CA . PHE A 1 582 ? -10.465 3.728 25.623 1.00 85.88 582 PHE A CA 1
ATOM 4601 C C . PHE A 1 582 ? -9.470 2.590 25.800 1.00 85.88 582 PHE A C 1
ATOM 4603 O O . PHE A 1 582 ? -9.403 1.983 26.870 1.00 85.88 582 PHE A O 1
ATOM 4610 N N . GLU A 1 583 ? -8.702 2.270 24.767 1.00 83.06 583 GLU A N 1
ATOM 4611 C CA . GLU A 1 583 ? -7.718 1.195 24.854 1.00 83.06 583 GLU A CA 1
ATOM 4612 C C . GLU A 1 583 ? -6.466 1.494 24.033 1.00 83.06 583 GLU A C 1
ATOM 4614 O O . GLU A 1 583 ? -6.543 2.109 22.972 1.00 83.06 583 GLU A O 1
ATOM 4619 N N . PRO A 1 584 ? -5.279 1.063 24.486 1.00 80.88 584 PRO A N 1
ATOM 4620 C CA . PRO A 1 584 ? -4.076 1.223 23.690 1.00 80.88 584 PRO A CA 1
ATOM 4621 C C . PRO A 1 584 ? -4.159 0.345 22.436 1.00 80.88 584 PRO A C 1
ATOM 4623 O O . PRO A 1 584 ? -4.259 -0.879 22.535 1.00 80.88 584 PRO A O 1
ATOM 4626 N N . ARG A 1 585 ? -4.037 0.961 21.259 1.00 88.25 585 ARG A N 1
ATOM 4627 C CA . ARG A 1 585 ? -3.857 0.257 19.984 1.00 88.25 585 ARG A CA 1
ATOM 4628 C C . ARG A 1 585 ? -2.552 0.686 19.323 1.00 88.25 585 ARG A C 1
ATOM 4630 O O . ARG A 1 585 ? -2.086 1.816 19.473 1.00 88.25 585 ARG A O 1
ATOM 4637 N N . SER A 1 586 ? -1.941 -0.248 18.603 1.00 87.44 586 SER A N 1
ATOM 4638 C CA . SER A 1 586 ? -0.762 0.035 17.786 1.00 87.44 586 SER A CA 1
ATOM 4639 C C . SER A 1 586 ? -1.176 0.633 16.444 1.00 87.44 586 SER A C 1
ATOM 4641 O O . SER A 1 586 ? -2.151 0.195 15.839 1.00 87.44 586 SER A O 1
ATOM 4643 N N . SER A 1 587 ? -0.392 1.590 15.961 1.00 92.31 587 SER A N 1
ATOM 4644 C CA . SER A 1 587 ? -0.437 2.119 14.597 1.00 92.31 587 SER A CA 1
ATOM 4645 C C . SER A 1 587 ? 0.983 2.324 14.083 1.00 92.31 587 SER A C 1
ATOM 4647 O O . SER A 1 587 ? 1.963 1.964 14.745 1.00 92.31 587 SER A O 1
ATOM 4649 N N . TRP A 1 588 ? 1.112 2.791 12.851 1.00 95.19 588 TRP A N 1
ATOM 4650 C CA . TRP A 1 588 ? 2.399 2.987 12.219 1.00 95.19 588 TRP A CA 1
ATOM 4651 C C . TRP A 1 588 ? 2.327 3.989 11.078 1.00 95.19 588 TRP A C 1
ATOM 4653 O O . TRP A 1 588 ? 1.385 3.974 10.296 1.00 95.19 588 TRP A O 1
ATOM 4663 N N . ASN A 1 589 ? 3.381 4.785 10.931 1.00 98.19 589 ASN A N 1
ATOM 4664 C CA . ASN A 1 589 ? 3.622 5.592 9.739 1.00 98.19 589 ASN A CA 1
ATOM 4665 C C . ASN A 1 589 ? 4.213 4.712 8.628 1.00 98.19 589 ASN A C 1
ATOM 4667 O O . ASN A 1 589 ? 4.975 3.778 8.914 1.00 98.19 589 ASN A O 1
ATOM 4671 N N . VAL A 1 590 ? 3.930 5.036 7.365 1.00 98.00 590 VAL A N 1
ATOM 4672 C CA . VAL A 1 590 ? 4.563 4.404 6.195 1.00 98.00 590 VAL A CA 1
ATOM 4673 C C . VAL A 1 590 ? 5.451 5.415 5.483 1.00 98.00 590 VAL A C 1
ATOM 4675 O O . VAL A 1 590 ? 5.038 6.542 5.237 1.00 98.00 590 VAL A O 1
ATOM 4678 N N . PHE A 1 591 ? 6.657 5.002 5.096 1.00 97.94 591 PHE A N 1
ATOM 4679 C CA . PHE A 1 591 ? 7.603 5.858 4.389 1.00 97.94 591 PHE A CA 1
ATOM 4680 C C . PHE A 1 591 ? 8.095 5.238 3.087 1.00 97.94 591 PHE A C 1
ATOM 4682 O O . PHE A 1 591 ? 8.302 4.023 2.987 1.00 97.94 591 PHE A O 1
ATOM 4689 N N . ALA A 1 592 ? 8.383 6.107 2.121 1.00 96.62 592 ALA A N 1
ATOM 4690 C CA . ALA A 1 592 ? 9.191 5.798 0.949 1.00 96.62 592 ALA A CA 1
ATOM 4691 C C . ALA A 1 592 ? 10.227 6.899 0.714 1.00 96.62 592 ALA A C 1
ATOM 4693 O O . ALA A 1 592 ? 9.946 8.073 0.905 1.00 96.62 592 ALA A O 1
ATOM 4694 N N . GLU A 1 593 ? 11.428 6.545 0.277 1.00 96.00 593 GLU A N 1
ATOM 4695 C CA . GLU A 1 593 ? 12.500 7.506 0.027 1.00 96.00 593 GLU A CA 1
ATOM 4696 C C . GLU A 1 593 ? 13.283 7.147 -1.230 1.00 96.00 593 GLU A C 1
ATOM 4698 O O . GLU A 1 593 ? 13.600 5.981 -1.456 1.00 96.00 593 GLU A O 1
ATOM 4703 N N . THR A 1 594 ? 13.646 8.145 -2.033 1.00 95.81 594 THR A N 1
ATOM 4704 C CA . THR A 1 594 ? 14.485 7.930 -3.216 1.00 95.81 594 THR A CA 1
ATOM 4705 C C . THR A 1 594 ? 15.875 7.426 -2.830 1.00 95.81 594 THR A C 1
ATOM 4707 O O . THR A 1 594 ? 16.546 7.961 -1.940 1.00 95.81 594 THR A O 1
ATOM 4710 N N . ILE A 1 595 ? 16.356 6.393 -3.529 1.00 93.31 595 ILE A N 1
ATOM 4711 C CA . ILE A 1 595 ? 17.728 5.898 -3.351 1.00 93.31 595 ILE A CA 1
ATOM 4712 C C . ILE A 1 595 ? 18.733 6.932 -3.876 1.00 93.31 595 ILE A C 1
ATOM 4714 O O . ILE A 1 595 ? 19.734 7.198 -3.208 1.00 93.31 595 ILE A O 1
ATOM 4718 N N . GLU A 1 596 ? 18.444 7.561 -5.019 1.00 93.88 596 GLU A N 1
ATOM 4719 C CA . GLU A 1 596 ? 19.210 8.696 -5.550 1.00 93.88 596 GLU A CA 1
ATOM 4720 C C . GLU A 1 596 ? 18.986 9.970 -4.702 1.00 93.88 596 GLU A C 1
ATOM 4722 O O . GLU A 1 596 ? 17.972 10.102 -4.008 1.00 93.88 596 GLU A O 1
ATOM 4727 N N . GLY A 1 597 ? 19.947 10.895 -4.740 1.00 95.62 597 GLY A N 1
ATOM 4728 C CA . GLY A 1 597 ? 19.935 12.156 -3.996 1.00 95.62 597 GLY A CA 1
ATOM 4729 C C . GLY A 1 597 ? 20.737 12.128 -2.691 1.00 95.62 597 GLY A C 1
ATOM 4730 O O . GLY A 1 597 ? 20.925 11.078 -2.067 1.00 95.62 597 GLY A O 1
ATOM 4731 N N . ASP A 1 598 ? 21.212 13.304 -2.285 1.00 94.81 598 ASP A N 1
ATOM 4732 C CA . ASP A 1 598 ? 21.982 13.541 -1.064 1.00 94.81 598 ASP A CA 1
ATOM 4733 C C . ASP A 1 598 ? 21.126 13.335 0.192 1.00 94.81 598 ASP A C 1
ATOM 4735 O O . ASP A 1 598 ? 20.112 13.999 0.396 1.00 94.81 598 ASP A O 1
ATOM 4739 N N . ALA A 1 599 ? 21.557 12.422 1.065 1.00 93.00 599 ALA A N 1
ATOM 4740 C CA . ALA A 1 599 ? 20.876 12.119 2.321 1.00 93.00 599 ALA A CA 1
ATOM 4741 C C . ALA A 1 599 ? 20.937 13.256 3.355 1.00 93.00 599 ALA A C 1
ATOM 4743 O O . ALA A 1 599 ? 20.215 13.202 4.349 1.00 93.00 599 ALA A O 1
ATOM 4744 N N . ASN A 1 600 ? 21.781 14.269 3.135 1.00 91.38 600 ASN A N 1
ATOM 4745 C CA . ASN A 1 600 ? 21.824 15.480 3.952 1.00 91.38 600 ASN A CA 1
ATOM 4746 C C . ASN A 1 600 ? 20.915 16.596 3.423 1.00 91.38 600 ASN A C 1
ATOM 4748 O O . ASN A 1 600 ? 20.833 17.654 4.039 1.00 91.38 600 ASN A O 1
ATOM 4752 N N . ASN A 1 601 ? 20.234 16.367 2.296 1.00 93.12 601 ASN A N 1
ATOM 4753 C CA . ASN A 1 601 ? 19.256 17.283 1.734 1.00 93.12 601 ASN A CA 1
ATOM 4754 C C . ASN A 1 601 ? 17.980 16.513 1.371 1.00 93.12 601 ASN A C 1
ATOM 4756 O O . ASN A 1 601 ? 17.849 15.994 0.266 1.00 93.12 601 ASN A O 1
ATOM 4760 N N . VAL A 1 602 ? 17.045 16.427 2.316 1.00 96.69 602 VAL A N 1
ATOM 4761 C CA . VAL A 1 602 ? 15.777 15.700 2.180 1.00 96.69 602 VAL A CA 1
ATOM 4762 C C . VAL A 1 602 ? 14.629 16.684 1.961 1.00 96.69 602 VAL A C 1
ATOM 4764 O O . VAL A 1 602 ? 14.405 17.581 2.772 1.00 96.69 602 VAL A O 1
ATOM 4767 N N . ILE A 1 603 ? 13.895 16.490 0.870 1.00 97.88 603 ILE A N 1
ATOM 4768 C CA . ILE A 1 603 ? 12.616 17.130 0.565 1.00 97.88 603 ILE A CA 1
ATOM 4769 C C . ILE A 1 603 ? 11.525 16.146 0.952 1.00 97.88 603 ILE A C 1
ATOM 4771 O O . ILE A 1 603 ? 11.433 15.061 0.377 1.00 97.88 603 ILE A O 1
ATOM 4775 N N . MET A 1 604 ? 10.735 16.492 1.957 1.00 98.44 604 MET A N 1
ATOM 4776 C CA . MET A 1 604 ? 9.747 15.593 2.527 1.00 98.44 604 MET A CA 1
ATOM 4777 C C . MET A 1 604 ? 8.336 15.993 2.095 1.00 98.44 604 MET A C 1
ATOM 4779 O O . MET A 1 604 ? 8.016 17.176 2.065 1.00 98.44 604 MET A O 1
ATOM 4783 N N . LEU A 1 605 ? 7.519 15.016 1.718 1.00 98.69 605 LEU A N 1
ATOM 4784 C CA . LEU A 1 605 ? 6.103 15.156 1.397 1.00 98.69 605 LEU A CA 1
ATOM 4785 C C . LEU A 1 605 ? 5.315 14.308 2.402 1.00 98.69 605 LEU A C 1
ATOM 4787 O O . LEU A 1 605 ? 5.748 13.201 2.729 1.00 98.69 605 LEU A O 1
ATOM 4791 N N . GLY A 1 606 ? 4.202 14.832 2.901 1.00 98.62 606 GLY A N 1
ATOM 4792 C CA . GLY A 1 606 ? 3.351 14.193 3.898 1.00 98.62 606 GLY A CA 1
ATOM 4793 C C . GLY A 1 606 ? 1.865 14.355 3.584 1.00 98.62 606 GLY A C 1
ATOM 4794 O O . GLY A 1 606 ? 1.474 15.325 2.937 1.00 98.62 606 GLY A O 1
ATOM 4795 N N . ALA A 1 607 ? 1.089 13.362 4.003 1.00 98.69 607 ALA A N 1
ATOM 4796 C CA . ALA A 1 607 ? -0.369 13.247 3.927 1.00 98.69 607 ALA A CA 1
ATOM 4797 C C . ALA A 1 607 ? -0.761 12.189 4.964 1.00 98.69 607 ALA A C 1
ATOM 4799 O O . ALA A 1 607 ? -0.011 11.207 5.112 1.00 98.69 607 ALA A O 1
ATOM 4800 N N . HIS A 1 608 ? -1.872 12.346 5.673 1.00 98.56 608 HIS A N 1
ATOM 4801 C CA . HIS A 1 608 ? -2.279 11.326 6.635 1.00 98.56 608 HIS A CA 1
ATOM 4802 C C . HIS A 1 608 ? -3.107 10.236 5.977 1.00 98.56 608 HIS A C 1
ATOM 4804 O O . HIS A 1 608 ? -3.809 10.419 4.988 1.00 98.56 608 HIS A O 1
ATOM 4810 N N . LEU A 1 609 ? -2.939 9.025 6.490 1.00 98.38 609 LEU A N 1
ATOM 4811 C CA . LEU A 1 609 ? -3.529 7.828 5.933 1.00 98.38 609 LEU A CA 1
ATOM 4812 C C . LEU A 1 609 ? -4.804 7.432 6.658 1.00 98.38 609 LEU A C 1
ATOM 4814 O O . LEU A 1 609 ? -5.635 6.780 6.038 1.00 98.38 609 LEU A O 1
ATOM 4818 N N . ASP A 1 610 ? -4.970 7.748 7.936 1.00 97.69 610 ASP A N 1
ATOM 4819 C CA . ASP A 1 610 ? -6.234 7.509 8.626 1.00 97.69 610 ASP A CA 1
ATOM 4820 C C . ASP A 1 610 ? -7.327 8.492 8.191 1.00 97.69 610 ASP A C 1
ATOM 4822 O O . ASP A 1 610 ? -7.061 9.456 7.484 1.00 97.69 610 ASP A O 1
ATOM 4826 N N . SER A 1 611 ? -8.563 8.175 8.566 1.00 96.38 611 SER A N 1
ATOM 4827 C CA . SER A 1 611 ? -9.727 9.058 8.470 1.00 96.38 611 SER A CA 1
ATOM 4828 C C . SER A 1 611 ? -10.392 9.169 9.841 1.00 96.38 611 SER A C 1
ATOM 4830 O O . SER A 1 611 ? -10.151 8.333 10.715 1.00 96.38 611 SER A O 1
ATOM 4832 N N . VAL A 1 612 ? -11.326 10.096 10.024 1.00 91.62 612 VAL A N 1
ATOM 4833 C CA . VAL A 1 612 ? -12.253 10.022 11.161 1.00 91.62 612 VAL A CA 1
ATOM 4834 C C . VAL A 1 612 ? -13.060 8.717 11.163 1.00 91.62 612 VAL A C 1
ATOM 4836 O O . VAL A 1 612 ? -13.296 8.094 10.126 1.00 91.62 612 VAL A O 1
ATOM 4839 N N . GLN A 1 613 ? -13.570 8.315 12.330 1.00 89.75 613 GLN A N 1
ATOM 4840 C CA . GLN A 1 613 ? -14.466 7.154 12.457 1.00 89.75 613 GLN A CA 1
ATOM 4841 C C . GLN A 1 613 ? -15.810 7.343 11.737 1.00 89.75 613 GLN A C 1
ATOM 4843 O O . GLN A 1 613 ? -16.442 6.364 11.340 1.00 89.75 613 GLN A O 1
ATOM 4848 N N . ALA A 1 614 ? -16.244 8.594 11.557 1.00 86.38 614 ALA A N 1
ATOM 4849 C CA . ALA A 1 614 ? -17.538 8.929 10.974 1.00 86.38 614 ALA A CA 1
ATOM 4850 C C . ALA A 1 614 ? -17.625 8.684 9.457 1.00 86.38 614 ALA A C 1
ATOM 4852 O O . ALA A 1 614 ? -18.736 8.592 8.934 1.00 86.38 614 ALA A O 1
ATOM 4853 N N . GLY A 1 615 ? -16.500 8.590 8.739 1.00 91.19 615 GLY A N 1
ATOM 4854 C CA . GLY A 1 615 ? -16.517 8.489 7.281 1.00 91.19 615 GLY A CA 1
ATOM 4855 C C . GLY A 1 615 ? -15.236 7.939 6.653 1.00 91.19 615 GLY A C 1
ATOM 4856 O O . GLY A 1 615 ? -14.241 7.732 7.345 1.00 91.19 615 GLY A O 1
ATOM 4857 N N . PRO A 1 616 ? -15.257 7.666 5.334 1.00 95.31 616 PRO A N 1
ATOM 4858 C CA . PRO A 1 616 ? -14.161 6.971 4.663 1.00 95.31 616 PRO A CA 1
ATOM 4859 C C . PRO A 1 616 ? -12.939 7.848 4.373 1.00 95.31 616 PRO A C 1
ATOM 4861 O O . PRO A 1 616 ? -11.880 7.292 4.061 1.00 95.31 616 PRO A O 1
ATOM 4864 N N . GLY A 1 617 ? -13.069 9.171 4.492 1.00 96.44 617 GLY A N 1
ATOM 4865 C CA . GLY A 1 617 ? -11.951 10.107 4.424 1.00 96.44 617 GLY A CA 1
ATOM 4866 C C . GLY A 1 617 ? -11.273 10.117 3.060 1.00 96.44 617 GLY A C 1
ATOM 4867 O O . GLY A 1 617 ? -10.153 9.615 2.895 1.00 96.44 617 GLY A O 1
ATOM 4868 N N . ILE A 1 618 ? -12.012 10.565 2.045 1.00 97.62 618 ILE A N 1
ATOM 4869 C CA . ILE A 1 618 ? -11.605 10.528 0.639 1.00 97.62 618 ILE A CA 1
ATOM 4870 C C . ILE A 1 618 ? -11.020 11.848 0.194 1.00 97.62 618 ILE A C 1
ATOM 4872 O O . ILE A 1 618 ? -9.947 11.829 -0.410 1.00 97.62 618 ILE A O 1
ATOM 4876 N N . ASN A 1 619 ? -11.667 12.974 0.479 1.00 98.06 619 ASN A N 1
ATOM 4877 C CA . ASN A 1 619 ? -10.945 14.233 0.426 1.00 98.06 619 ASN A CA 1
ATOM 4878 C C . ASN A 1 619 ? -9.967 14.319 1.604 1.00 98.06 619 ASN A C 1
ATOM 4880 O O . ASN A 1 619 ? -8.840 14.755 1.390 1.00 98.06 619 ASN A O 1
ATOM 4884 N N . ASP A 1 620 ? -10.365 13.801 2.768 1.00 97.12 620 ASP A N 1
ATOM 4885 C CA . ASP A 1 620 ? -9.665 13.939 4.046 1.00 97.12 620 ASP A CA 1
ATOM 4886 C C . ASP A 1 620 ? -9.209 12.587 4.652 1.00 97.12 620 ASP A C 1
ATOM 4888 O O . ASP A 1 620 ? -9.967 11.887 5.315 1.00 97.12 620 ASP A O 1
ATOM 4892 N N . ASP A 1 621 ? -8.008 12.083 4.374 1.00 98.12 621 ASP A N 1
ATOM 4893 C CA . ASP A 1 621 ? -7.020 12.632 3.439 1.00 98.12 621 ASP A CA 1
ATOM 4894 C C . ASP A 1 621 ? -6.600 11.615 2.370 1.00 98.12 621 ASP A C 1
ATOM 4896 O O . ASP A 1 621 ? -5.447 11.458 1.951 1.00 98.12 621 ASP A O 1
ATOM 4900 N N . GLY A 1 622 ? -7.594 10.909 1.827 1.00 98.31 622 GLY A N 1
ATOM 4901 C CA . GLY A 1 622 ? -7.392 10.140 0.604 1.00 98.31 622 GLY A CA 1
ATOM 4902 C C . GLY A 1 622 ? -6.786 11.000 -0.519 1.00 98.31 622 GLY A C 1
ATOM 4903 O O . GLY A 1 622 ? -5.955 10.518 -1.297 1.00 98.31 622 GLY A O 1
ATOM 4904 N N . SER A 1 623 ? -7.152 12.279 -0.615 1.00 98.69 623 SER A N 1
ATOM 4905 C CA . SER A 1 623 ? -6.708 13.175 -1.682 1.00 98.69 623 SER A CA 1
ATOM 4906 C C . SER A 1 623 ? -5.189 13.399 -1.656 1.00 98.69 623 SER A C 1
ATOM 4908 O O . SER A 1 623 ? -4.532 13.178 -2.682 1.00 98.69 623 SER A O 1
ATOM 4910 N N . GLY A 1 624 ? -4.607 13.718 -0.496 1.00 98.62 624 GLY A N 1
ATOM 4911 C CA . GLY A 1 624 ? -3.168 13.861 -0.291 1.00 98.62 624 GLY A CA 1
ATOM 4912 C C . GLY A 1 624 ? -2.414 12.544 -0.453 1.00 98.62 624 GLY A C 1
ATOM 4913 O O . GLY A 1 624 ? -1.407 12.480 -1.173 1.00 98.62 624 GLY A O 1
ATOM 4914 N N . VAL A 1 625 ? -2.935 11.450 0.118 1.00 98.75 625 VAL A N 1
ATOM 4915 C CA . VAL A 1 625 ? -2.348 10.101 -0.012 1.00 98.75 625 VAL A CA 1
ATOM 4916 C C . VAL A 1 625 ? -2.222 9.698 -1.479 1.00 98.75 625 VAL A C 1
ATOM 4918 O O . VAL A 1 625 ? -1.169 9.230 -1.925 1.00 98.75 625 VAL A O 1
ATOM 4921 N N . THR A 1 626 ? -3.281 9.882 -2.265 1.00 98.38 626 THR A N 1
ATOM 4922 C CA . THR A 1 626 ? -3.270 9.487 -3.678 1.00 98.38 626 THR A CA 1
ATOM 4923 C C . THR A 1 626 ? -2.377 10.369 -4.536 1.00 98.38 626 THR A C 1
ATOM 4925 O O . THR A 1 626 ? -1.698 9.845 -5.425 1.00 98.38 626 THR A O 1
ATOM 4928 N N . ALA A 1 627 ? -2.290 11.665 -4.234 1.00 98.62 627 ALA A N 1
ATOM 4929 C CA . ALA A 1 627 ? -1.325 12.555 -4.864 1.00 98.62 627 ALA A CA 1
ATOM 4930 C C . ALA A 1 627 ? 0.115 12.096 -4.608 1.00 98.62 627 ALA A C 1
ATOM 4932 O O . ALA A 1 627 ? 0.899 11.981 -5.552 1.00 98.62 627 ALA A O 1
ATOM 4933 N N . GLN A 1 628 ? 0.457 11.744 -3.366 1.00 98.50 628 GLN A N 1
ATOM 4934 C CA . GLN A 1 628 ? 1.781 11.215 -3.039 1.00 98.50 628 GLN A CA 1
ATOM 4935 C C . GLN A 1 628 ? 2.089 9.896 -3.763 1.00 98.50 628 GLN A C 1
ATOM 4937 O O . GLN A 1 628 ? 3.189 9.748 -4.301 1.00 98.50 628 GLN A O 1
ATOM 4942 N N . ILE A 1 629 ? 1.133 8.959 -3.838 1.00 98.31 629 ILE A N 1
ATOM 4943 C CA . ILE A 1 629 ? 1.305 7.701 -4.589 1.00 98.31 629 ILE A CA 1
ATOM 4944 C C . ILE A 1 629 ? 1.605 7.988 -6.067 1.00 98.31 629 ILE A C 1
ATOM 4946 O O . ILE A 1 629 ? 2.524 7.389 -6.630 1.00 98.31 629 ILE A O 1
ATOM 4950 N N . GLU A 1 630 ? 0.864 8.902 -6.696 1.00 98.06 630 GLU A N 1
ATOM 4951 C CA . GLU A 1 630 ? 1.053 9.239 -8.110 1.00 98.06 630 GLU A CA 1
ATOM 4952 C C . GLU A 1 630 ? 2.378 9.962 -8.364 1.00 98.06 630 GLU A C 1
ATOM 4954 O O . GLU A 1 630 ? 3.075 9.629 -9.323 1.00 98.06 630 GLU A O 1
ATOM 4959 N N . ILE A 1 631 ? 2.786 10.885 -7.488 1.00 98.00 631 ILE A N 1
ATOM 4960 C CA . ILE A 1 631 ? 4.094 11.554 -7.574 1.00 98.00 631 ILE A CA 1
ATOM 4961 C C . ILE A 1 631 ? 5.222 10.526 -7.450 1.00 98.00 631 ILE A C 1
ATOM 4963 O O . ILE A 1 631 ? 6.146 10.511 -8.266 1.00 98.00 631 ILE A O 1
ATOM 4967 N N . LEU A 1 632 ? 5.130 9.621 -6.476 1.00 95.75 632 LEU A N 1
ATOM 4968 C CA . LEU A 1 632 ? 6.100 8.549 -6.272 1.00 95.75 632 LEU A CA 1
ATOM 4969 C C . LEU A 1 632 ? 6.185 7.622 -7.490 1.00 95.75 632 LEU A C 1
ATOM 4971 O O . LEU A 1 632 ? 7.280 7.288 -7.946 1.00 95.75 632 LEU A O 1
ATOM 4975 N N . LYS A 1 633 ? 5.044 7.223 -8.061 1.00 94.12 633 LYS A N 1
ATOM 4976 C CA . LYS A 1 633 ? 5.008 6.409 -9.284 1.00 94.12 633 LYS A CA 1
ATOM 4977 C C . LYS A 1 633 ? 5.556 7.156 -10.494 1.00 94.12 633 LYS A C 1
ATOM 4979 O O . LYS A 1 633 ? 6.240 6.545 -11.311 1.00 94.12 633 LYS A O 1
ATOM 4984 N N . ALA A 1 634 ? 5.298 8.454 -10.604 1.00 93.94 634 ALA A N 1
ATOM 4985 C CA . ALA A 1 634 ? 5.807 9.292 -11.681 1.00 93.94 634 ALA A CA 1
ATOM 4986 C C . ALA A 1 634 ? 7.332 9.490 -11.604 1.00 93.94 634 ALA A C 1
ATOM 4988 O O . ALA A 1 634 ? 7.979 9.612 -12.648 1.00 93.94 634 ALA A O 1
ATOM 4989 N N . LEU A 1 635 ? 7.912 9.466 -10.397 1.00 92.44 635 LEU A N 1
ATOM 4990 C CA . LEU A 1 635 ? 9.363 9.494 -10.188 1.00 92.44 635 LEU A CA 1
ATOM 4991 C C . LEU A 1 635 ? 10.055 8.212 -10.663 1.00 92.44 635 LEU A C 1
ATOM 4993 O O . LEU A 1 635 ? 11.229 8.266 -11.037 1.00 92.44 635 LEU A O 1
ATOM 4997 N N . ARG A 1 636 ? 9.351 7.072 -10.683 1.00 88.25 636 ARG A N 1
ATOM 4998 C CA . ARG A 1 636 ? 9.943 5.808 -11.131 1.00 88.25 636 ARG A CA 1
ATOM 4999 C C . ARG A 1 636 ? 10.395 5.890 -12.590 1.00 88.25 636 ARG A C 1
ATOM 5001 O O . ARG A 1 636 ? 9.672 6.342 -13.481 1.00 88.25 636 ARG A O 1
ATOM 5008 N N . GLY A 1 637 ? 11.612 5.425 -12.839 1.00 83.69 637 GLY A N 1
ATOM 5009 C CA . GLY A 1 637 ? 12.280 5.478 -14.132 1.00 83.69 637 GLY A CA 1
ATOM 5010 C C . GLY A 1 637 ? 12.897 6.836 -14.483 1.00 83.69 637 GLY A C 1
ATOM 5011 O O . GLY A 1 637 ? 13.457 6.948 -15.574 1.00 83.69 637 GLY A O 1
ATOM 5012 N N . LEU A 1 638 ? 12.832 7.845 -13.603 1.00 90.19 638 LEU A N 1
ATOM 5013 C CA . LEU A 1 638 ? 13.570 9.105 -13.749 1.00 90.19 638 LEU A CA 1
ATOM 5014 C C . LEU A 1 638 ? 14.937 9.029 -13.049 1.00 90.19 638 LEU A C 1
ATOM 5016 O O . LEU A 1 638 ? 15.148 8.219 -12.149 1.00 90.19 638 LEU A O 1
ATOM 5020 N N . GLN A 1 639 ? 15.882 9.865 -13.483 1.00 90.38 639 GLN A N 1
ATOM 5021 C CA . GLN A 1 639 ? 17.216 9.983 -12.872 1.00 90.38 639 GLN A CA 1
ATOM 5022 C C . GLN A 1 639 ? 17.672 11.442 -12.752 1.00 90.38 639 GLN A C 1
ATOM 5024 O O . GLN A 1 639 ? 17.097 12.334 -13.379 1.00 90.38 639 GLN A O 1
ATOM 5029 N N . GLY A 1 640 ? 18.753 11.699 -12.020 1.00 92.56 640 GLY A N 1
ATOM 5030 C CA . GLY A 1 640 ? 19.304 13.041 -11.820 1.00 92.56 640 GLY A CA 1
ATOM 5031 C C . GLY A 1 640 ? 18.739 13.754 -10.594 1.00 92.56 640 GLY A C 1
ATOM 5032 O O . GLY A 1 640 ? 18.794 14.982 -10.529 1.00 92.56 640 GLY A O 1
ATOM 5033 N N . ILE A 1 641 ? 18.195 12.998 -9.639 1.00 95.50 641 ILE A N 1
ATOM 5034 C CA . ILE A 1 641 ? 17.735 13.512 -8.347 1.00 95.50 641 ILE A CA 1
ATOM 5035 C C . ILE A 1 641 ? 18.966 13.927 -7.527 1.00 95.50 641 ILE A C 1
ATOM 5037 O O . ILE A 1 641 ? 19.818 13.098 -7.213 1.00 95.50 641 ILE A O 1
ATOM 5041 N N . LYS A 1 642 ? 19.082 15.214 -7.179 1.00 97.06 642 LYS A N 1
ATOM 5042 C CA . LYS A 1 642 ? 20.228 15.733 -6.411 1.00 97.06 642 LYS A CA 1
ATOM 5043 C C . LYS A 1 642 ? 19.983 15.722 -4.907 1.00 97.06 642 LYS A C 1
ATOM 5045 O O . LYS A 1 642 ? 20.901 15.410 -4.158 1.00 97.06 642 LYS A O 1
ATOM 5050 N N . ASN A 1 643 ? 18.758 16.012 -4.482 1.00 97.31 643 ASN A N 1
ATOM 5051 C CA . ASN A 1 643 ? 18.315 16.010 -3.087 1.00 97.31 643 ASN A CA 1
ATOM 5052 C C . ASN A 1 643 ? 17.287 14.892 -2.901 1.00 97.31 643 ASN A C 1
ATOM 5054 O O . ASN A 1 643 ? 16.434 14.708 -3.769 1.00 97.31 643 ASN A O 1
ATOM 5058 N N . LYS A 1 644 ? 17.364 14.129 -1.807 1.00 97.25 644 LYS A N 1
ATOM 5059 C CA . LYS A 1 644 ? 16.430 13.022 -1.570 1.00 97.25 644 LYS A CA 1
ATOM 5060 C C . LYS A 1 644 ? 14.994 13.513 -1.503 1.00 97.25 644 LYS A C 1
ATOM 5062 O O . LYS A 1 644 ? 14.734 14.569 -0.938 1.00 97.25 644 LYS A O 1
ATOM 5067 N N . ILE A 1 645 ? 14.069 12.701 -2.001 1.00 98.31 645 ILE A N 1
ATOM 5068 C CA . ILE A 1 645 ? 12.639 12.901 -1.777 1.00 98.31 645 ILE A CA 1
ATOM 5069 C C . ILE A 1 645 ? 12.158 11.812 -0.822 1.00 98.31 645 ILE A C 1
ATOM 5071 O O . ILE A 1 645 ? 12.364 10.627 -1.095 1.00 98.31 645 ILE A O 1
ATOM 5075 N N . ARG A 1 646 ? 11.539 12.209 0.291 1.00 98.50 646 ARG A N 1
ATOM 5076 C CA . ARG A 1 646 ? 10.934 11.314 1.283 1.00 98.50 646 ARG A CA 1
ATOM 5077 C C . ARG A 1 646 ? 9.427 11.541 1.317 1.00 98.50 646 ARG A C 1
ATOM 5079 O O . ARG A 1 646 ? 8.983 12.662 1.486 1.00 98.50 646 ARG A O 1
ATOM 5086 N N . PHE A 1 647 ? 8.660 10.478 1.188 1.00 98.56 647 PHE A N 1
ATOM 5087 C CA . PHE A 1 647 ? 7.210 10.455 1.311 1.00 98.56 647 PHE A CA 1
ATOM 5088 C C . PHE A 1 647 ? 6.856 9.857 2.667 1.00 98.56 647 PHE A C 1
ATOM 5090 O O . PHE A 1 647 ? 7.457 8.851 3.064 1.00 98.56 647 PHE A O 1
ATOM 5097 N N . ALA A 1 648 ? 5.898 10.462 3.352 1.00 98.62 648 ALA A N 1
ATOM 5098 C CA . ALA A 1 648 ? 5.331 9.975 4.595 1.00 98.62 648 ALA A CA 1
ATOM 5099 C C . ALA A 1 648 ? 3.812 9.883 4.467 1.00 98.62 648 ALA A C 1
ATOM 5101 O O . ALA A 1 648 ? 3.151 10.825 4.037 1.00 98.62 648 ALA A O 1
ATOM 5102 N N . PHE A 1 649 ? 3.287 8.726 4.844 1.00 98.69 649 PHE A N 1
ATOM 5103 C CA . PHE A 1 649 ? 1.867 8.484 5.024 1.00 98.69 649 PHE A CA 1
ATOM 5104 C C . PHE A 1 649 ? 1.654 8.331 6.526 1.00 98.69 649 PHE A C 1
ATOM 5106 O O . PHE A 1 649 ? 2.045 7.308 7.108 1.00 98.69 649 PHE A O 1
ATOM 5113 N N . TRP A 1 650 ? 1.171 9.399 7.152 1.00 98.56 650 TRP A N 1
ATOM 5114 C CA . TRP A 1 650 ? 1.069 9.507 8.604 1.00 98.56 650 TRP A CA 1
ATOM 5115 C C . TRP A 1 650 ? -0.091 8.672 9.126 1.00 98.56 650 TRP A C 1
ATOM 5117 O O . TRP A 1 650 ? -1.116 8.550 8.469 1.00 98.56 650 TRP A O 1
ATOM 5127 N N . GLY A 1 651 ? 0.088 8.045 10.281 1.00 96.75 651 GLY A N 1
ATOM 5128 C CA . GLY A 1 651 ? -1.010 7.386 10.974 1.00 96.75 651 GLY A CA 1
ATOM 5129 C C . GLY A 1 651 ? -1.500 8.215 12.141 1.00 96.75 651 GLY A C 1
ATOM 5130 O O . GLY A 1 651 ? -0.690 8.854 12.806 1.00 96.75 651 GLY A O 1
ATOM 5131 N N . ALA A 1 652 ? -2.778 8.076 12.478 1.00 94.06 652 ALA A N 1
ATOM 5132 C CA . ALA A 1 652 ? -3.352 8.690 13.668 1.00 94.06 652 ALA A CA 1
ATOM 5133 C C . ALA A 1 652 ? -3.195 10.225 13.673 1.00 94.06 652 ALA A C 1
ATOM 5135 O O . ALA A 1 652 ? -2.837 10.804 14.698 1.00 94.06 652 ALA A O 1
ATOM 5136 N N . GLU A 1 653 ? -3.431 10.877 12.535 1.00 94.44 653 GLU A N 1
ATOM 5137 C CA . GLU A 1 653 ? -3.526 12.342 12.460 1.00 94.44 653 GLU A CA 1
ATOM 5138 C C . GLU A 1 653 ? -4.811 12.824 13.143 1.00 94.44 653 GLU A C 1
ATOM 5140 O O . GLU A 1 653 ? -4.759 13.649 14.052 1.00 94.44 653 GLU A O 1
ATOM 5145 N N . GLU A 1 654 ? -5.928 12.183 12.831 1.00 90.00 654 GLU A N 1
ATOM 5146 C CA . GLU A 1 654 ? -7.276 12.536 13.281 1.00 90.00 654 GLU A CA 1
ATOM 5147 C C . GLU A 1 654 ? -7.444 12.543 14.814 1.00 90.00 654 GLU A C 1
ATOM 5149 O O . GLU A 1 654 ? -8.102 13.428 15.372 1.00 90.00 654 GLU A O 1
ATOM 5154 N N . PRO A 1 655 ? -6.837 11.602 15.572 1.00 82.94 655 PRO A N 1
ATOM 5155 C CA . PRO A 1 655 ? -6.831 11.672 17.032 1.00 82.94 655 PRO A CA 1
ATOM 5156 C C . PRO A 1 655 ? -5.942 12.785 17.621 1.00 82.94 655 PRO A C 1
ATOM 5158 O O . PRO A 1 655 ? -6.018 13.005 18.834 1.00 82.94 655 PRO A O 1
ATOM 5161 N N . GLY A 1 656 ? -5.125 13.484 16.825 1.00 83.56 656 GLY A N 1
ATOM 5162 C CA . GLY A 1 656 ? -4.297 14.612 17.271 1.00 83.56 656 GLY A CA 1
ATOM 5163 C C . GLY A 1 656 ? -2.838 14.573 16.805 1.00 83.56 656 GLY A C 1
ATOM 5164 O O . GLY A 1 656 ? -1.932 14.689 17.628 1.00 83.56 656 GLY A O 1
ATOM 5165 N N . LEU A 1 657 ? -2.595 14.435 15.500 1.00 89.75 657 LEU A N 1
ATOM 5166 C CA . LEU A 1 657 ? -1.280 14.511 14.843 1.00 89.75 657 LEU A CA 1
ATOM 5167 C C . LEU A 1 657 ? -0.271 13.471 15.349 1.00 89.75 657 LEU A C 1
ATOM 5169 O O . LEU A 1 657 ? 0.943 13.683 15.329 1.00 89.75 657 LEU A O 1
ATOM 5173 N N . VAL A 1 658 ? -0.753 12.343 15.866 1.00 90.00 658 VAL A N 1
ATOM 5174 C CA . VAL A 1 658 ? 0.042 11.413 16.673 1.00 90.00 658 VAL A CA 1
ATOM 5175 C C . VAL A 1 658 ? 1.219 10.860 15.874 1.00 90.00 658 VAL A C 1
ATOM 5177 O O . VAL A 1 658 ? 2.342 10.826 16.376 1.00 90.00 658 VAL A O 1
ATOM 5180 N N . GLY A 1 659 ? 0.999 10.442 14.626 1.00 94.88 659 GLY A N 1
ATOM 5181 C CA . GLY A 1 659 ? 2.045 9.851 13.795 1.00 94.88 659 GLY A CA 1
ATOM 5182 C C . GLY A 1 659 ? 3.169 10.821 13.449 1.00 94.88 659 GLY A C 1
ATOM 5183 O O . GLY A 1 659 ? 4.346 10.474 13.608 1.00 94.88 659 GLY A O 1
ATOM 5184 N N . SER A 1 660 ? 2.831 12.028 12.996 1.00 95.75 660 SER A N 1
ATOM 5185 C CA . SER A 1 660 ? 3.810 13.052 12.623 1.00 95.75 660 SER A CA 1
ATOM 5186 C C . SER A 1 660 ? 4.529 13.629 13.840 1.00 95.75 660 SER A C 1
ATOM 5188 O O . SER A 1 660 ? 5.759 13.717 13.818 1.00 95.75 660 SER A O 1
ATOM 5190 N N . LEU A 1 661 ? 3.820 13.904 14.942 1.00 91.56 661 LEU A N 1
ATOM 5191 C CA . LEU A 1 661 ? 4.430 14.341 16.202 1.00 91.56 661 LEU A CA 1
ATOM 5192 C C . LEU A 1 661 ? 5.355 13.271 16.792 1.00 91.56 661 LEU A C 1
ATOM 5194 O O . LEU A 1 661 ? 6.444 13.588 17.291 1.00 91.56 661 LEU A O 1
ATOM 5198 N N . PHE A 1 662 ? 4.976 11.992 16.693 1.00 91.94 662 PHE A N 1
ATOM 5199 C CA . PHE A 1 662 ? 5.836 10.892 17.123 1.00 91.94 662 PHE A CA 1
ATOM 5200 C C . PHE A 1 662 ? 7.117 10.877 16.295 1.00 91.94 662 PHE A C 1
ATOM 5202 O O . PHE A 1 662 ? 8.209 10.798 16.850 1.00 91.94 662 PHE A O 1
ATOM 5209 N N . TYR A 1 663 ? 7.016 11.025 14.975 1.00 95.50 663 TYR A N 1
ATOM 5210 C CA . TYR A 1 663 ? 8.190 11.105 14.116 1.00 95.50 663 TYR A CA 1
ATOM 5211 C C . TYR A 1 663 ? 9.091 12.297 14.468 1.00 95.50 663 TYR A C 1
ATOM 5213 O O . TYR A 1 663 ? 10.292 12.105 14.659 1.00 95.50 663 TYR A O 1
ATOM 5221 N N . THR A 1 664 ? 8.540 13.506 14.608 1.00 92.69 664 THR A N 1
ATOM 5222 C CA . THR A 1 664 ? 9.332 14.718 14.873 1.00 92.69 664 THR A CA 1
ATOM 5223 C C . THR A 1 664 ? 9.975 14.716 16.256 1.00 92.69 664 THR A C 1
ATOM 5225 O O . THR A 1 664 ? 11.112 15.159 16.390 1.00 92.69 664 THR A O 1
ATOM 5228 N N . SER A 1 665 ? 9.313 14.161 17.277 1.00 87.25 665 SER A N 1
ATOM 5229 C CA . SER A 1 665 ? 9.874 14.055 18.639 1.00 87.25 665 SER A CA 1
ATOM 5230 C C . SER A 1 665 ? 11.093 13.130 18.752 1.00 87.25 665 SER A C 1
ATOM 5232 O O . SER A 1 665 ? 11.861 13.215 19.718 1.00 87.25 665 SER A O 1
ATOM 5234 N N . GLN A 1 666 ? 11.277 12.245 17.770 1.00 89.06 666 GLN A N 1
ATOM 5235 C CA . GLN A 1 666 ? 12.367 11.271 17.734 1.00 89.06 666 GLN A CA 1
ATOM 5236 C C . GLN A 1 666 ? 13.566 11.742 16.904 1.00 89.06 666 GLN A C 1
ATOM 5238 O O . GLN A 1 666 ? 14.597 11.070 16.898 1.00 89.06 666 GLN A O 1
ATOM 5243 N N . LEU A 1 667 ? 13.456 12.875 16.205 1.00 89.44 667 LEU A N 1
ATOM 5244 C CA . LEU A 1 667 ? 14.559 13.423 15.424 1.00 89.44 667 LEU A CA 1
ATOM 5245 C C . LEU A 1 667 ? 15.575 14.104 16.340 1.00 89.44 667 LEU A C 1
ATOM 5247 O O . LEU A 1 667 ? 15.245 15.027 17.081 1.00 89.44 667 LEU A O 1
ATOM 5251 N N . SER A 1 668 ? 16.847 13.727 16.216 1.00 86.44 668 SER A N 1
ATOM 5252 C CA . SER A 1 668 ? 17.930 14.573 16.722 1.00 86.44 668 SER A CA 1
ATOM 5253 C C . SER A 1 668 ? 18.019 15.877 15.920 1.00 86.44 668 SER A C 1
ATOM 5255 O O . SER A 1 668 ? 17.620 15.928 14.753 1.00 86.44 668 SER A O 1
ATOM 5257 N N . SER A 1 669 ? 18.654 16.915 16.479 1.00 82.44 669 SER A N 1
ATOM 5258 C CA . SER A 1 669 ? 18.916 18.168 15.748 1.00 82.44 669 SER A CA 1
ATOM 5259 C C . SER A 1 669 ? 19.603 17.917 14.402 1.00 82.44 669 SER A C 1
ATOM 5261 O O . SER A 1 669 ? 19.218 18.486 13.386 1.00 82.44 669 SER A O 1
ATOM 5263 N N . SER A 1 670 ? 20.566 16.988 14.381 1.00 85.44 670 SER A N 1
ATOM 5264 C CA . SER A 1 670 ? 21.307 16.626 13.169 1.00 85.44 670 SER A CA 1
ATOM 5265 C C . SER A 1 670 ? 20.454 15.926 12.109 1.00 85.44 670 SER A C 1
ATOM 5267 O O . SER A 1 670 ? 20.787 15.980 10.930 1.00 85.44 670 SER A O 1
ATOM 5269 N N . GLU A 1 671 ? 19.381 15.239 12.500 1.00 90.50 671 GLU A N 1
ATOM 5270 C CA . GLU A 1 671 ? 18.462 14.576 11.572 1.00 90.50 671 GLU A CA 1
ATOM 5271 C C . GLU A 1 671 ? 17.392 15.535 11.072 1.00 90.50 671 GLU A C 1
ATOM 5273 O O . GLU A 1 671 ? 17.110 15.540 9.874 1.00 90.50 671 GLU A O 1
ATOM 5278 N N . ALA A 1 672 ? 16.867 16.388 11.955 1.00 89.56 672 ALA A N 1
ATOM 5279 C CA . ALA A 1 672 ? 15.999 17.491 11.570 1.00 89.56 672 ALA A CA 1
ATOM 5280 C C . ALA A 1 672 ? 16.701 18.414 10.557 1.00 89.56 672 ALA A C 1
ATOM 5282 O O . ALA A 1 672 ? 16.081 18.811 9.575 1.00 89.56 672 ALA A O 1
ATOM 5283 N N . ASP A 1 673 ? 18.004 18.684 10.730 1.00 88.56 673 ASP A N 1
ATOM 5284 C CA . ASP A 1 673 ? 18.801 19.523 9.816 1.00 88.56 673 ASP A CA 1
ATOM 5285 C C . ASP A 1 673 ? 18.942 18.961 8.402 1.00 88.56 673 ASP A C 1
ATOM 5287 O O . ASP A 1 673 ? 19.116 19.723 7.447 1.00 88.56 673 ASP A O 1
ATOM 5291 N N . LYS A 1 674 ? 18.809 17.641 8.242 1.00 92.44 674 LYS A N 1
ATOM 5292 C CA . LYS A 1 674 ? 18.812 17.004 6.921 1.00 92.44 674 LYS A CA 1
ATOM 5293 C C . LYS A 1 674 ? 17.501 17.235 6.177 1.00 92.44 674 LYS A C 1
ATOM 5295 O O . LYS A 1 674 ? 17.496 17.151 4.952 1.00 92.44 674 LYS A O 1
ATOM 5300 N N . ILE A 1 675 ? 16.400 17.515 6.879 1.00 94.69 675 ILE A N 1
ATOM 5301 C CA . ILE A 1 675 ? 15.108 17.836 6.264 1.00 94.69 675 ILE A CA 1
ATOM 5302 C C . ILE A 1 675 ? 15.135 19.310 5.867 1.00 94.69 675 ILE A C 1
ATOM 5304 O O . ILE A 1 675 ? 15.018 20.214 6.691 1.00 94.69 675 ILE A O 1
ATOM 5308 N N . ARG A 1 676 ? 15.328 19.553 4.571 1.00 93.19 676 ARG A N 1
ATOM 5309 C CA . ARG A 1 676 ? 15.441 20.905 4.019 1.00 93.19 676 ARG A CA 1
ATOM 5310 C C . ARG A 1 676 ? 14.081 21.558 3.850 1.00 93.19 676 ARG A C 1
ATOM 5312 O O . ARG A 1 676 ? 13.989 22.767 4.023 1.00 93.19 676 ARG A O 1
ATOM 5319 N N . PHE A 1 677 ? 13.063 20.771 3.513 1.00 96.38 677 PHE A N 1
ATOM 5320 C CA . PHE A 1 677 ? 11.710 21.265 3.295 1.00 96.38 677 PHE A CA 1
ATOM 5321 C C . PHE A 1 677 ? 10.669 20.179 3.582 1.00 96.38 677 PHE A C 1
ATOM 5323 O O . PHE A 1 677 ? 10.913 19.018 3.241 1.00 96.38 677 PHE A O 1
ATOM 5330 N N . TYR A 1 678 ? 9.520 20.549 4.150 1.00 98.12 678 TYR A N 1
ATOM 5331 C CA . TYR A 1 678 ? 8.362 19.668 4.338 1.00 98.12 678 TYR A CA 1
ATOM 5332 C C . TYR A 1 678 ? 7.119 20.212 3.616 1.00 98.12 678 TYR A C 1
ATOM 5334 O O . TYR A 1 678 ? 6.704 21.347 3.833 1.00 98.12 678 TYR A O 1
ATOM 5342 N N . TYR A 1 679 ? 6.516 19.408 2.746 1.00 98.69 679 TYR A N 1
ATOM 5343 C CA . TYR A 1 679 ? 5.228 19.701 2.128 1.00 98.69 679 TYR A CA 1
ATOM 5344 C C . TYR A 1 679 ? 4.130 18.841 2.741 1.00 98.69 679 TYR A C 1
ATOM 5346 O O . TYR A 1 679 ? 4.225 17.618 2.695 1.00 98.69 679 TYR A O 1
ATOM 5354 N N . ASN A 1 680 ? 3.076 19.481 3.234 1.00 98.44 680 ASN A N 1
ATOM 5355 C CA . ASN A 1 680 ? 1.863 18.826 3.706 1.00 98.44 680 ASN A CA 1
ATOM 5356 C C . ASN A 1 680 ? 0.769 18.904 2.638 1.00 98.44 680 ASN A C 1
ATOM 5358 O O . ASN A 1 680 ? 0.482 19.994 2.137 1.00 98.44 680 ASN A O 1
ATOM 5362 N N . TYR A 1 681 ? 0.156 17.783 2.292 1.00 98.44 681 TYR A N 1
ATOM 5363 C CA . TYR A 1 681 ? -0.975 17.740 1.373 1.00 98.44 681 TYR A CA 1
ATOM 5364 C C . TYR A 1 681 ? -2.124 17.072 2.085 1.00 98.44 681 TYR A C 1
ATOM 5366 O O . TYR A 1 681 ? -2.065 15.870 2.274 1.00 98.44 681 TYR A O 1
ATOM 5374 N N . ASP A 1 682 ? -3.103 17.884 2.456 1.00 97.44 682 ASP A N 1
ATOM 5375 C CA . ASP A 1 682 ? -4.243 17.494 3.266 1.00 97.44 682 ASP A CA 1
ATOM 5376 C C . ASP A 1 682 ? -5.468 18.236 2.720 1.00 97.44 682 ASP A C 1
ATOM 5378 O O . ASP A 1 682 ? -5.418 19.460 2.526 1.00 97.44 682 ASP A O 1
ATOM 5382 N N . MET A 1 683 ? -6.503 17.480 2.344 1.00 97.50 683 MET A N 1
ATOM 5383 C CA . MET A 1 683 ? -7.698 17.974 1.657 1.00 97.50 683 MET A CA 1
ATOM 5384 C C . MET A 1 683 ? -7.358 18.841 0.438 1.00 97.50 683 MET A C 1
ATOM 5386 O O . MET A 1 683 ? -7.541 20.062 0.440 1.00 97.50 683 MET A O 1
ATOM 5390 N N . ILE A 1 684 ? -6.860 18.225 -0.637 1.00 98.19 684 ILE A N 1
ATOM 5391 C CA . ILE A 1 684 ? -6.449 18.927 -1.867 1.00 98.19 684 ILE A CA 1
ATOM 5392 C C . ILE A 1 684 ? -7.407 18.726 -3.052 1.00 98.19 684 ILE A C 1
ATOM 5394 O O . ILE A 1 684 ? -7.052 19.047 -4.195 1.00 98.19 684 ILE A O 1
ATOM 5398 N N . GLY A 1 685 ? -8.603 18.184 -2.808 1.00 97.75 685 GLY A N 1
ATOM 5399 C CA . GLY A 1 685 ? -9.596 17.851 -3.828 1.00 97.75 685 GLY A CA 1
ATOM 5400 C C . GLY A 1 685 ? -11.023 18.330 -3.545 1.00 97.75 685 GLY A C 1
ATOM 5401 O O . GLY A 1 685 ? -11.934 17.824 -4.195 1.00 97.75 685 GLY A O 1
ATOM 5402 N N . SER A 1 686 ? -11.237 19.289 -2.639 1.00 97.56 686 SER A N 1
ATOM 5403 C CA . SER A 1 686 ? -12.572 19.712 -2.177 1.00 97.56 686 SER A CA 1
ATOM 5404 C C . SER A 1 686 ? -13.533 20.046 -3.337 1.00 97.56 686 SER A C 1
ATOM 5406 O O . SER A 1 686 ? -13.099 20.636 -4.337 1.00 97.56 686 SER A O 1
ATOM 5408 N N . PRO A 1 687 ? -14.840 19.716 -3.234 1.00 96.06 687 PRO A N 1
ATOM 5409 C CA . PRO A 1 687 ? -15.822 19.950 -4.300 1.00 96.06 687 PRO A CA 1
ATOM 5410 C C . PRO A 1 687 ? -15.946 21.414 -4.742 1.00 96.06 687 PRO A C 1
ATOM 5412 O O . PRO A 1 687 ? -16.102 21.683 -5.937 1.00 96.06 687 PRO A O 1
ATOM 5415 N N . VAL A 1 688 ? -15.848 22.359 -3.799 1.00 96.75 688 VAL A N 1
ATOM 5416 C CA . VAL A 1 688 ? -15.849 23.807 -4.054 1.00 96.75 688 VAL A CA 1
ATOM 5417 C C . VAL A 1 688 ? -14.499 24.376 -3.599 1.00 96.75 688 VAL A C 1
ATOM 5419 O O . VAL A 1 688 ? -14.387 24.963 -2.524 1.00 96.75 688 VAL A O 1
ATOM 5422 N N . PRO A 1 689 ? -13.429 24.169 -4.385 1.00 96.50 689 PRO A N 1
ATOM 5423 C CA . PRO A 1 689 ? -12.071 24.368 -3.905 1.00 96.50 689 PRO A CA 1
ATOM 5424 C C . PRO A 1 689 ? -11.747 25.851 -3.711 1.00 96.50 689 PRO A C 1
ATOM 5426 O O . PRO A 1 689 ? -11.916 26.669 -4.622 1.00 96.50 689 PRO A O 1
ATOM 5429 N N . VAL A 1 690 ? -11.160 26.180 -2.563 1.00 96.19 690 VAL A N 1
ATOM 5430 C CA . VAL A 1 690 ? -10.218 27.306 -2.479 1.00 96.19 690 VAL A CA 1
ATOM 5431 C C . VAL A 1 690 ? -8.824 26.831 -2.901 1.00 96.19 690 VAL A C 1
ATOM 5433 O O . VAL A 1 690 ? -8.582 25.637 -3.012 1.00 96.19 690 VAL A O 1
ATOM 5436 N N . TYR A 1 691 ? -7.894 27.739 -3.186 1.00 97.56 691 TYR A N 1
ATOM 5437 C CA . TYR A 1 691 ? -6.522 27.375 -3.567 1.00 97.56 691 TYR A CA 1
ATOM 5438 C C . TYR A 1 691 ? -5.527 28.022 -2.602 1.00 97.56 691 TYR A C 1
ATOM 5440 O O . TYR A 1 691 ? -4.768 28.921 -2.966 1.00 97.56 691 TYR A O 1
ATOM 5448 N N . GLY A 1 692 ? -5.582 27.605 -1.339 1.00 97.31 692 GLY A N 1
ATOM 5449 C CA . GLY A 1 692 ? -4.690 28.114 -0.306 1.00 97.31 692 GLY A CA 1
ATOM 5450 C C . GLY A 1 692 ? -3.342 27.398 -0.331 1.00 97.31 692 GLY A C 1
ATOM 5451 O O . GLY A 1 692 ? -3.283 26.172 -0.409 1.00 97.31 692 GLY A O 1
ATOM 5452 N N . VAL A 1 693 ? -2.257 28.168 -0.258 1.00 98.31 693 VAL A N 1
ATOM 5453 C CA . VAL A 1 693 ? -0.886 27.658 -0.142 1.00 98.31 693 VAL A CA 1
ATOM 5454 C C . VAL A 1 693 ? -0.300 28.103 1.190 1.00 98.31 693 VAL A C 1
ATOM 5456 O O . VAL A 1 693 ? -0.160 29.304 1.427 1.00 98.31 693 VAL A O 1
ATOM 5459 N N . TYR A 1 694 ? 0.062 27.162 2.058 1.00 97.44 694 TYR A N 1
ATOM 5460 C CA . TYR A 1 694 ? 0.554 27.504 3.391 1.00 97.44 694 TYR A CA 1
ATOM 5461 C C . TYR A 1 694 ? 1.917 28.198 3.343 1.00 97.44 694 TYR A C 1
ATOM 5463 O O . TYR A 1 694 ? 2.858 27.693 2.726 1.00 97.44 694 TYR A O 1
ATOM 5471 N N . ALA A 1 695 ? 2.036 29.342 4.018 1.00 95.12 695 ALA A N 1
ATOM 5472 C CA . ALA A 1 695 ? 3.311 30.011 4.257 1.00 95.12 695 ALA A CA 1
ATOM 5473 C C . ALA A 1 695 ? 3.229 30.959 5.461 1.00 95.12 695 ALA A C 1
ATOM 5475 O O . ALA A 1 695 ? 2.330 31.802 5.525 1.00 95.12 695 ALA A O 1
ATOM 5476 N N . ARG A 1 696 ? 4.210 30.903 6.372 1.00 91.69 696 ARG A N 1
ATOM 5477 C CA . ARG A 1 696 ? 4.452 32.003 7.322 1.00 91.69 696 ARG A CA 1
ATOM 5478 C C . ARG A 1 696 ? 5.169 33.150 6.614 1.00 91.69 696 ARG A C 1
ATOM 5480 O O . ARG A 1 696 ? 5.601 33.022 5.467 1.00 91.69 696 ARG A O 1
ATOM 5487 N N . ASP A 1 697 ? 5.333 34.267 7.313 1.00 87.56 697 ASP A N 1
ATOM 5488 C CA . ASP A 1 697 ? 6.294 35.304 6.922 1.00 87.56 697 ASP A CA 1
ATOM 5489 C C . ASP A 1 697 ? 7.733 34.855 7.249 1.00 87.56 697 ASP A C 1
ATOM 5491 O O . ASP A 1 697 ? 8.460 35.485 8.011 1.00 87.56 697 ASP A O 1
ATOM 5495 N N . ASP A 1 698 ? 8.102 33.685 6.724 1.00 87.31 698 ASP A N 1
ATOM 5496 C CA . ASP A 1 698 ? 9.422 33.074 6.822 1.00 87.31 698 ASP A CA 1
ATOM 5497 C C . ASP A 1 698 ? 9.985 32.886 5.400 1.00 87.31 698 ASP A C 1
ATOM 5499 O O . ASP A 1 698 ? 9.284 32.348 4.532 1.00 87.31 698 ASP A O 1
ATOM 5503 N N . PRO A 1 699 ? 11.230 33.317 5.116 1.00 88.12 699 PRO A N 1
ATOM 5504 C CA . PRO A 1 699 ? 11.812 33.197 3.780 1.00 88.12 699 PRO A CA 1
ATOM 5505 C C . PRO A 1 699 ? 11.927 31.753 3.279 1.00 88.12 699 PRO A C 1
ATOM 5507 O O . PRO A 1 699 ? 11.822 31.521 2.075 1.00 88.12 699 PRO A O 1
ATOM 5510 N N . GLY A 1 700 ? 12.148 30.792 4.182 1.00 90.56 700 GLY A N 1
ATOM 5511 C CA . GLY A 1 700 ? 12.194 29.373 3.856 1.00 90.56 700 GLY A CA 1
ATOM 5512 C C . GLY A 1 700 ? 10.825 28.877 3.411 1.00 90.56 700 GLY A C 1
ATOM 5513 O O . GLY A 1 700 ? 10.706 28.382 2.293 1.00 90.56 700 GLY A O 1
ATOM 5514 N N . ASP A 1 701 ? 9.794 29.076 4.236 1.00 93.31 701 ASP A N 1
ATOM 5515 C CA . ASP A 1 701 ? 8.411 28.691 3.915 1.00 93.31 701 ASP A CA 1
ATOM 5516 C C . ASP A 1 701 ? 7.964 29.313 2.579 1.00 93.31 701 ASP A C 1
ATOM 5518 O O . ASP A 1 701 ? 7.483 28.615 1.681 1.00 93.31 701 ASP A O 1
ATOM 5522 N N . LYS A 1 702 ? 8.189 30.626 2.405 1.00 94.44 702 LYS A N 1
ATOM 5523 C CA . LYS A 1 702 ? 7.819 31.363 1.186 1.00 94.44 702 LYS A CA 1
ATOM 5524 C C . LYS A 1 702 ? 8.512 30.834 -0.060 1.00 94.44 702 LYS A C 1
ATOM 5526 O O . LYS A 1 702 ? 7.881 30.815 -1.113 1.00 94.44 702 LYS A O 1
ATOM 5531 N N . PHE A 1 703 ? 9.762 30.385 0.041 1.00 94.38 703 PHE A N 1
ATOM 5532 C CA . PHE A 1 703 ? 10.497 29.846 -1.100 1.00 94.38 703 PHE A CA 1
ATOM 5533 C C . PHE A 1 703 ? 9.779 28.639 -1.716 1.00 94.38 703 PHE A C 1
ATOM 5535 O O . PHE A 1 703 ? 9.492 28.631 -2.912 1.00 94.38 703 PHE A O 1
ATOM 5542 N N . GLY A 1 704 ? 9.440 27.636 -0.901 1.00 94.38 704 GLY A N 1
ATOM 5543 C CA . GLY A 1 704 ? 8.741 26.448 -1.392 1.00 94.38 704 GLY A CA 1
ATOM 5544 C C . GLY A 1 704 ? 7.268 26.705 -1.713 1.00 94.38 704 GLY A C 1
ATOM 5545 O O . GLY A 1 704 ? 6.743 26.124 -2.667 1.00 94.38 704 GLY A O 1
ATOM 5546 N N . ALA A 1 705 ? 6.614 27.600 -0.970 1.00 97.38 705 ALA A N 1
ATOM 5547 C CA . ALA A 1 705 ? 5.229 27.995 -1.209 1.00 97.38 705 ALA A CA 1
ATOM 5548 C C . ALA A 1 705 ? 5.053 28.744 -2.541 1.00 97.38 705 ALA A C 1
ATOM 5550 O O . ALA A 1 705 ? 4.072 28.527 -3.253 1.00 97.38 705 ALA A O 1
ATOM 5551 N N . GLN A 1 706 ? 6.013 29.593 -2.923 1.00 97.31 706 GLN A N 1
ATOM 5552 C CA . GLN A 1 706 ? 5.948 30.361 -4.169 1.00 97.31 706 GLN A CA 1
ATOM 5553 C C . GLN A 1 706 ? 5.899 29.447 -5.401 1.00 97.31 706 GLN A C 1
ATOM 5555 O O . GLN A 1 706 ? 5.172 29.741 -6.343 1.00 97.31 706 GLN A O 1
ATOM 5560 N N . ILE A 1 707 ? 6.589 28.300 -5.372 1.00 97.25 707 ILE A N 1
ATOM 5561 C CA . ILE A 1 707 ? 6.578 27.327 -6.477 1.00 97.25 707 ILE A CA 1
ATOM 5562 C C . ILE A 1 707 ? 5.161 26.783 -6.718 1.00 97.25 707 ILE A C 1
ATOM 5564 O O . ILE A 1 707 ? 4.727 26.656 -7.865 1.00 97.25 707 ILE A O 1
ATOM 5568 N N . LEU A 1 708 ? 4.436 26.474 -5.637 1.00 98.44 708 LEU A N 1
ATOM 5569 C CA . LEU A 1 708 ? 3.048 26.013 -5.699 1.00 98.44 708 LEU A CA 1
ATOM 5570 C C . LEU A 1 708 ? 2.126 27.138 -6.187 1.00 98.44 708 LEU A C 1
ATOM 5572 O O . LEU A 1 708 ? 1.338 26.931 -7.112 1.00 98.44 708 LEU A O 1
ATOM 5576 N N . LEU A 1 709 ? 2.262 28.333 -5.599 1.00 98.50 709 LEU A N 1
ATOM 5577 C CA . LEU A 1 709 ? 1.454 29.507 -5.928 1.00 98.50 709 LEU A CA 1
ATOM 5578 C C . LEU A 1 709 ? 1.584 29.885 -7.409 1.00 98.50 709 LEU A C 1
ATOM 5580 O O . LEU A 1 709 ? 0.575 29.991 -8.103 1.00 98.50 709 LEU A O 1
ATOM 5584 N N . ASP A 1 710 ? 2.815 30.040 -7.901 1.00 98.31 710 ASP A N 1
ATOM 5585 C CA . ASP A 1 710 ? 3.103 30.442 -9.281 1.00 98.31 710 ASP A CA 1
ATOM 5586 C C . ASP A 1 710 ? 2.492 29.468 -10.280 1.00 98.31 710 ASP A C 1
ATOM 5588 O O . ASP A 1 710 ? 1.891 29.878 -11.275 1.00 98.31 710 ASP A O 1
ATOM 5592 N N . TYR A 1 711 ? 2.606 28.167 -10.008 1.00 98.31 711 TYR A N 1
ATOM 5593 C CA . TYR A 1 711 ? 2.028 27.153 -10.874 1.00 98.31 711 TYR A CA 1
ATOM 5594 C C . TYR A 1 711 ? 0.497 27.216 -10.890 1.00 98.31 711 TYR A C 1
ATOM 5596 O O . TYR A 1 711 ? -0.105 27.198 -11.965 1.00 98.31 711 TYR A O 1
ATOM 5604 N N . LEU A 1 712 ? -0.145 27.315 -9.724 1.00 98.50 712 LEU A N 1
ATOM 5605 C CA . LEU A 1 712 ? -1.603 27.385 -9.637 1.00 98.50 712 LEU A CA 1
ATOM 5606 C C . LEU A 1 712 ? -2.147 28.651 -10.317 1.00 98.50 712 LEU A C 1
ATOM 5608 O O . LEU A 1 712 ? -3.088 28.558 -11.110 1.00 98.50 712 LEU A O 1
ATOM 5612 N N . VAL A 1 713 ? -1.508 29.807 -10.105 1.00 98.50 713 VAL A N 1
ATOM 5613 C CA . VAL A 1 713 ? -1.849 31.063 -10.796 1.00 98.50 713 VAL A CA 1
ATOM 5614 C C . VAL A 1 713 ? -1.649 30.930 -12.306 1.00 98.50 713 VAL A C 1
ATOM 5616 O O . VAL A 1 713 ? -2.527 31.322 -13.076 1.00 98.50 713 VAL A O 1
ATOM 5619 N N . ALA A 1 714 ? -0.553 30.314 -12.759 1.00 98.19 714 ALA A N 1
ATOM 5620 C CA . ALA A 1 714 ? -0.309 30.073 -14.182 1.00 98.19 714 ALA A CA 1
ATOM 5621 C C . ALA A 1 714 ? -1.356 29.146 -14.827 1.00 98.19 714 ALA A C 1
ATOM 5623 O O . ALA A 1 714 ? -1.616 29.250 -16.027 1.00 98.19 714 ALA A O 1
ATOM 5624 N N . LYS A 1 715 ? -1.996 28.262 -14.049 1.00 98.00 715 LYS A N 1
ATOM 5625 C CA . LYS A 1 715 ? -3.143 27.440 -14.482 1.00 98.00 715 LYS A CA 1
ATOM 5626 C C . LYS A 1 715 ? -4.497 28.137 -14.290 1.00 98.00 715 LYS A C 1
ATOM 5628 O O . LYS A 1 715 ? -5.538 27.496 -14.426 1.00 98.00 715 LYS A O 1
ATOM 5633 N N . GLY A 1 716 ? -4.498 29.439 -14.001 1.00 97.62 716 GLY A N 1
ATOM 5634 C CA . GLY A 1 716 ? -5.699 30.261 -13.872 1.00 97.62 716 GLY A CA 1
ATOM 5635 C C . GLY A 1 716 ? -6.468 30.049 -12.569 1.00 97.62 716 GLY A C 1
ATOM 5636 O O . GLY A 1 716 ? -7.647 30.393 -12.504 1.00 97.62 716 GLY A O 1
ATOM 5637 N N . LYS A 1 717 ? -5.842 29.462 -11.541 1.00 98.00 717 LYS A N 1
ATOM 5638 C CA . LYS A 1 717 ? -6.466 29.278 -10.227 1.00 98.00 717 LYS A CA 1
ATOM 5639 C C . LYS A 1 717 ? -6.226 30.508 -9.345 1.00 98.00 717 LYS A C 1
ATOM 5641 O O . LYS A 1 717 ? -5.127 31.064 -9.382 1.00 98.00 717 LYS A O 1
ATOM 5646 N N . PRO A 1 718 ? -7.216 30.939 -8.542 1.00 97.12 718 PRO A N 1
ATOM 5647 C CA . PRO A 1 718 ? -7.090 32.088 -7.646 1.00 97.12 718 PRO A CA 1
ATOM 5648 C C . PRO A 1 718 ? -6.302 31.708 -6.384 1.00 97.12 718 PRO A C 1
ATOM 5650 O O . PRO A 1 718 ? -6.828 31.741 -5.273 1.00 97.12 718 PRO A O 1
ATOM 5653 N N . ALA A 1 719 ? -5.055 31.276 -6.566 1.00 97.88 719 ALA A N 1
ATOM 5654 C CA . ALA A 1 719 ? -4.226 30.820 -5.467 1.00 97.88 719 ALA A CA 1
ATOM 5655 C C . ALA A 1 719 ? -3.735 31.993 -4.612 1.00 97.88 719 ALA A C 1
ATOM 5657 O O . ALA A 1 719 ? -3.428 33.069 -5.128 1.00 97.88 719 ALA A O 1
ATOM 5658 N N . TYR A 1 720 ? -3.651 31.779 -3.302 1.00 97.44 720 TYR A N 1
ATOM 5659 C CA . TYR A 1 720 ? -3.196 32.780 -2.339 1.00 97.44 720 TYR A CA 1
ATOM 5660 C C . TYR A 1 720 ? -2.382 32.127 -1.221 1.00 97.44 720 TYR A C 1
ATOM 5662 O O . TYR A 1 720 ? -2.454 30.919 -1.003 1.00 97.44 720 TYR A O 1
ATOM 5670 N N . PHE A 1 721 ? -1.615 32.932 -0.487 1.00 97.38 721 PHE A N 1
ATOM 5671 C CA . PHE A 1 721 ? -0.930 32.443 0.706 1.00 97.38 721 PHE A CA 1
ATOM 5672 C C . PHE A 1 721 ? -1.891 32.344 1.892 1.00 97.38 721 PHE A C 1
ATOM 5674 O O . PHE A 1 721 ? -2.421 33.359 2.342 1.00 97.38 721 PHE A O 1
ATOM 5681 N N . GLY A 1 722 ? -2.077 31.130 2.401 1.00 91.25 722 GLY A N 1
ATOM 5682 C CA . GLY A 1 722 ? -2.788 30.840 3.639 1.00 91.25 722 GLY A CA 1
ATOM 5683 C C . GLY A 1 722 ? -1.838 30.761 4.835 1.00 91.25 722 GLY A C 1
ATOM 5684 O O . GLY A 1 722 ? -0.656 30.436 4.697 1.00 91.25 722 GLY A O 1
ATOM 5685 N N . SER A 1 723 ? -2.357 31.053 6.024 1.00 88.81 723 SER A N 1
ATOM 5686 C CA . SER A 1 723 ? -1.645 30.819 7.283 1.00 88.81 723 SER A CA 1
ATOM 5687 C C . SER A 1 723 ? -1.752 29.350 7.688 1.00 88.81 723 SER A C 1
ATOM 5689 O O . SER A 1 723 ? -2.780 28.721 7.455 1.00 88.81 723 SER A O 1
ATOM 5691 N N . PHE A 1 724 ? -0.712 28.813 8.324 1.00 88.94 724 PHE A N 1
ATOM 5692 C CA . PHE A 1 724 ? -0.807 27.514 8.989 1.00 88.94 724 PHE A CA 1
ATOM 5693 C C . PHE A 1 724 ? -1.786 27.592 10.167 1.00 88.94 724 PHE A C 1
ATOM 5695 O O . PHE A 1 724 ? -1.765 28.561 10.928 1.00 88.94 724 PHE A O 1
ATOM 5702 N N . GLY A 1 725 ? -2.622 26.568 10.311 1.00 82.00 725 GLY A N 1
ATOM 5703 C CA . GLY A 1 725 ? -3.390 26.299 11.528 1.00 82.00 725 GLY A CA 1
ATOM 5704 C C . GLY A 1 725 ? -2.618 25.398 12.495 1.00 82.00 725 GLY A C 1
ATOM 5705 O O . GLY A 1 725 ? -1.396 25.298 12.417 1.00 82.00 725 GLY A O 1
ATOM 5706 N N . THR A 1 726 ? -3.334 24.681 13.356 1.00 76.44 726 THR A N 1
ATOM 5707 C CA . THR A 1 726 ? -2.759 23.762 14.358 1.00 76.44 726 THR A CA 1
ATOM 5708 C C . THR A 1 726 ? -3.197 22.305 14.191 1.00 76.44 726 THR A C 1
ATOM 5710 O O . THR A 1 726 ? -2.915 21.506 15.073 1.00 76.44 726 THR A O 1
ATOM 5713 N N . GLY A 1 727 ? -3.918 21.963 13.121 1.00 80.44 727 GLY A N 1
ATOM 5714 C CA . GLY A 1 727 ? -4.557 20.652 12.958 1.00 80.44 727 GLY A CA 1
ATOM 5715 C C . GLY A 1 727 ? -4.190 19.983 11.644 1.00 80.44 727 GLY A C 1
ATOM 5716 O O . GLY A 1 727 ? -5.078 19.778 10.840 1.00 80.44 727 GLY A O 1
ATOM 5717 N N . SER A 1 728 ? -2.890 19.808 11.386 1.00 92.12 728 SER A N 1
ATOM 5718 C CA . SER A 1 728 ? -2.394 18.870 10.370 1.00 92.12 728 SER A CA 1
ATOM 5719 C C . SER A 1 728 ? -0.907 18.572 10.611 1.00 92.12 728 SER A C 1
ATOM 5721 O O . SER A 1 728 ? -0.240 19.235 11.417 1.00 92.12 728 SER A O 1
ATOM 5723 N N . ASP A 1 729 ? -0.345 17.592 9.909 1.00 96.38 729 ASP A N 1
ATOM 5724 C CA . ASP A 1 729 ? 0.956 16.985 10.223 1.00 96.38 729 ASP A CA 1
ATOM 5725 C C . ASP A 1 729 ? 2.173 17.923 10.129 1.00 96.38 729 ASP A C 1
ATOM 5727 O O . ASP A 1 729 ? 3.258 17.593 10.614 1.00 96.38 729 ASP A O 1
ATOM 5731 N N . TYR A 1 730 ? 2.033 19.118 9.546 1.00 95.25 730 TYR A N 1
ATOM 5732 C CA . TYR A 1 730 ? 3.115 20.108 9.492 1.00 95.25 730 TYR A CA 1
ATOM 5733 C C . TYR A 1 730 ? 3.507 20.670 10.868 1.00 95.25 730 TYR A C 1
ATOM 5735 O O . TYR A 1 730 ? 4.582 21.261 10.982 1.00 95.25 730 TYR A O 1
ATOM 5743 N N . VAL A 1 731 ? 2.675 20.530 11.909 1.00 91.19 731 VAL A N 1
ATOM 5744 C CA . VAL A 1 731 ? 2.876 21.208 13.207 1.00 91.19 731 VAL A CA 1
ATOM 5745 C C . VAL A 1 731 ? 4.240 20.886 13.816 1.00 91.19 731 VAL A C 1
ATOM 5747 O O . VAL A 1 731 ? 5.023 21.803 14.075 1.00 91.19 731 VAL A O 1
ATOM 5750 N N . GLY A 1 732 ? 4.582 19.601 13.952 1.00 89.50 732 GLY A N 1
ATOM 5751 C CA . GLY A 1 732 ? 5.876 19.195 14.510 1.00 89.50 732 GLY A CA 1
ATOM 5752 C C . GLY A 1 732 ? 7.067 19.698 13.683 1.00 89.50 732 GLY A C 1
ATOM 5753 O O . GLY A 1 732 ? 8.113 20.050 14.229 1.00 89.50 732 GLY A O 1
ATOM 5754 N N . PHE A 1 733 ? 6.912 19.808 12.360 1.00 93.00 733 PHE A N 1
ATOM 5755 C CA . PHE A 1 733 ? 7.953 20.333 11.471 1.00 93.00 733 PHE A CA 1
ATOM 5756 C C . PHE A 1 733 ? 8.160 21.838 11.668 1.00 93.00 733 PHE A C 1
ATOM 5758 O O . PHE A 1 733 ? 9.304 22.292 11.774 1.00 93.00 733 PHE A O 1
ATOM 5765 N N . LEU A 1 734 ? 7.074 22.609 11.785 1.00 90.69 734 LEU A N 1
ATOM 5766 C CA . LEU A 1 734 ? 7.131 24.045 12.067 1.00 90.69 734 LEU A CA 1
ATOM 5767 C C . LEU A 1 734 ? 7.794 24.333 13.419 1.00 90.69 734 LEU A C 1
ATOM 5769 O O . LEU A 1 734 ? 8.581 25.278 13.517 1.00 90.69 734 LEU A O 1
ATOM 5773 N N . GLU A 1 735 ? 7.502 23.521 14.439 1.00 86.88 735 GLU A N 1
ATOM 5774 C CA . GLU A 1 735 ? 8.081 23.628 15.784 1.00 86.88 735 GLU A CA 1
ATOM 5775 C C . GLU A 1 735 ? 9.581 23.313 15.818 1.00 86.88 735 GLU A C 1
ATOM 5777 O O . GLU A 1 735 ? 10.340 23.951 16.554 1.00 86.88 735 GLU A O 1
ATOM 5782 N N . LEU A 1 736 ? 10.033 22.384 14.972 1.00 85.50 736 LEU A N 1
ATOM 5783 C CA . LEU A 1 736 ? 11.453 22.104 14.746 1.00 85.50 736 LEU A CA 1
ATOM 5784 C C . LEU A 1 736 ? 12.142 23.139 13.838 1.00 85.50 736 LEU A C 1
ATOM 5786 O O . LEU A 1 736 ? 13.333 23.000 13.544 1.00 85.50 736 LEU A O 1
ATOM 5790 N N . GLY A 1 737 ? 11.421 24.164 13.371 1.00 86.38 737 GLY A N 1
ATOM 5791 C CA . GLY A 1 737 ? 11.949 25.185 12.465 1.00 86.38 737 GLY A CA 1
ATOM 5792 C C . GLY A 1 737 ? 12.280 24.648 11.070 1.00 86.38 737 GLY A C 1
ATOM 5793 O O . GLY A 1 737 ? 13.154 25.189 10.394 1.00 86.38 737 GLY A O 1
ATOM 5794 N N . ILE A 1 738 ? 11.639 23.558 10.640 1.00 91.00 738 ILE A N 1
ATOM 5795 C CA . ILE A 1 738 ? 11.765 23.032 9.278 1.00 91.00 738 ILE A CA 1
ATOM 5796 C C . ILE A 1 738 ? 10.892 23.893 8.354 1.00 91.00 738 ILE A C 1
ATOM 5798 O O . ILE A 1 738 ? 9.681 23.976 8.588 1.00 91.00 738 ILE A O 1
ATOM 5802 N N . PRO A 1 739 ? 11.473 24.524 7.312 1.00 93.56 739 PRO A N 1
ATOM 5803 C CA . PRO A 1 739 ? 10.696 25.242 6.315 1.00 93.56 739 PRO A CA 1
ATOM 5804 C C . PRO A 1 739 ? 9.618 24.342 5.732 1.00 93.56 739 PRO A C 1
ATOM 5806 O O . PRO A 1 739 ? 9.907 23.221 5.303 1.00 93.56 739 PRO A O 1
ATOM 5809 N N . SER A 1 740 ? 8.381 24.818 5.759 1.00 96.19 740 SER A N 1
ATOM 5810 C CA . SER A 1 740 ? 7.233 24.008 5.384 1.00 96.19 740 SER A CA 1
ATOM 5811 C C . SER A 1 740 ? 6.280 24.771 4.478 1.00 96.19 740 SER A C 1
ATOM 5813 O O . SER A 1 740 ? 6.226 26.000 4.478 1.00 96.19 740 SER A O 1
ATOM 5815 N N . SER A 1 741 ? 5.503 24.032 3.697 1.00 98.19 741 SER A N 1
ATOM 5816 C CA . SER A 1 741 ? 4.375 24.554 2.927 1.00 98.19 741 SER A CA 1
ATOM 5817 C C . SER A 1 741 ? 3.407 23.411 2.616 1.00 98.19 741 SER A C 1
ATOM 5819 O O . SER A 1 741 ? 3.547 22.307 3.130 1.00 98.19 741 SER A O 1
ATOM 5821 N N . GLY A 1 742 ? 2.405 23.668 1.793 1.00 97.25 742 GLY A N 1
ATOM 5822 C CA . GLY A 1 742 ? 1.368 22.715 1.448 1.00 97.25 742 GLY A CA 1
ATOM 5823 C C . GLY A 1 742 ? 0.254 23.383 0.665 1.00 97.25 742 GLY A C 1
ATOM 5824 O O . GLY A 1 742 ? 0.255 24.606 0.504 1.00 97.25 742 GLY A O 1
ATOM 5825 N N . ILE A 1 743 ? -0.688 22.580 0.190 1.00 97.50 743 ILE A N 1
ATOM 5826 C CA . ILE A 1 743 ? -1.924 23.059 -0.432 1.00 97.50 743 ILE A CA 1
ATOM 5827 C C . ILE A 1 743 ? -3.083 22.597 0.442 1.00 97.50 743 ILE A C 1
ATOM 5829 O O . ILE A 1 743 ? -3.045 21.473 0.929 1.00 97.50 743 ILE A O 1
ATOM 5833 N N . HIS A 1 744 ? -4.107 23.435 0.581 1.00 93.00 744 HIS A N 1
ATOM 5834 C CA . HIS A 1 744 ? -5.419 23.021 1.068 1.00 93.00 744 HIS A CA 1
ATOM 5835 C C . HIS A 1 744 ? -6.510 23.597 0.161 1.00 93.00 744 HIS A C 1
ATOM 5837 O O . HIS A 1 744 ? -6.388 24.719 -0.349 1.00 93.00 744 HIS A O 1
ATOM 5843 N N . THR A 1 745 ? -7.594 22.844 -0.028 1.00 96.38 745 THR A N 1
ATOM 5844 C CA . THR A 1 745 ? -8.763 23.288 -0.802 1.00 96.38 745 THR A CA 1
ATOM 5845 C C . THR A 1 745 ? -9.962 23.696 0.046 1.00 96.38 745 THR A C 1
ATOM 5847 O O . THR A 1 745 ? -11.011 24.032 -0.502 1.00 96.38 745 THR A O 1
ATOM 5850 N N . GLY A 1 746 ? -9.764 23.779 1.365 1.00 89.00 746 GLY A N 1
ATOM 5851 C CA . GLY A 1 746 ? -10.762 24.209 2.346 1.00 89.00 746 GLY A CA 1
ATOM 5852 C C . GLY A 1 746 ? -11.601 23.046 2.868 1.00 89.00 746 GLY A C 1
ATOM 5853 O O . GLY A 1 746 ? -11.882 22.106 2.128 1.00 89.00 746 GLY A O 1
ATOM 5854 N N . GLY A 1 747 ? -12.000 23.139 4.136 1.00 85.56 747 GLY A N 1
ATOM 5855 C CA . GLY A 1 747 ? -12.872 22.179 4.810 1.00 85.56 747 GLY A CA 1
ATOM 5856 C C . GLY A 1 747 ? -14.142 22.846 5.333 1.00 85.56 747 GLY A C 1
ATOM 5857 O O . GLY A 1 747 ? -14.155 24.053 5.593 1.00 85.56 747 GLY A O 1
ATOM 5858 N N . GLY A 1 748 ? -15.210 22.062 5.470 1.00 82.00 748 GLY A N 1
ATOM 5859 C CA . GLY A 1 748 ? -16.527 22.540 5.890 1.00 82.00 748 GLY A CA 1
ATOM 5860 C C . GLY A 1 748 ? -17.273 23.334 4.811 1.00 82.00 748 GLY A C 1
ATOM 5861 O O . GLY A 1 748 ? -16.733 23.686 3.763 1.00 82.00 748 GLY A O 1
ATOM 5862 N N . ASP A 1 749 ? -18.546 23.630 5.068 1.00 74.75 749 ASP A N 1
ATOM 5863 C CA . ASP A 1 749 ? -19.406 24.399 4.160 1.00 74.75 749 ASP A CA 1
ATOM 5864 C C . ASP A 1 749 ? -18.884 25.851 3.985 1.00 74.75 749 ASP A C 1
ATOM 5866 O O . ASP A 1 749 ? -18.584 26.512 4.985 1.00 74.75 749 ASP A O 1
ATOM 5870 N N . PRO A 1 750 ? -18.756 26.388 2.750 1.00 87.56 750 PRO A N 1
ATOM 5871 C CA . PRO A 1 750 ? -19.164 25.797 1.471 1.00 87.56 750 PRO A CA 1
ATOM 5872 C C . PRO A 1 750 ? -18.096 24.989 0.727 1.00 87.56 750 PRO A C 1
ATOM 5874 O O . PRO A 1 750 ? -18.415 24.423 -0.314 1.00 87.56 750 PRO A O 1
ATOM 5877 N N . ALA A 1 751 ? -16.848 24.955 1.201 1.00 91.06 751 ALA A N 1
ATOM 5878 C CA . ALA A 1 751 ? -15.732 24.349 0.471 1.00 91.06 751 ALA A CA 1
ATOM 5879 C C . ALA A 1 751 ? -15.849 22.817 0.357 1.00 91.06 751 ALA A C 1
ATOM 5881 O O . ALA A 1 751 ? -15.732 22.255 -0.737 1.00 91.06 751 ALA A O 1
ATOM 5882 N N . ASP A 1 752 ? -16.114 22.163 1.487 1.00 92.25 752 ASP A N 1
ATOM 5883 C CA . ASP A 1 752 ? -16.350 20.727 1.617 1.00 92.25 752 ASP A CA 1
ATOM 5884 C C . ASP A 1 752 ? -17.421 20.448 2.691 1.00 92.25 752 ASP A C 1
ATOM 5886 O O . ASP A 1 752 ? -17.103 20.274 3.872 1.00 92.25 752 ASP A O 1
ATOM 5890 N N . PRO A 1 753 ? -18.710 20.403 2.309 1.00 88.62 753 PRO A N 1
ATOM 5891 C CA . PRO A 1 753 ? -19.805 20.101 3.231 1.00 88.62 753 PRO A CA 1
ATOM 5892 C C . PRO A 1 753 ? -19.746 18.702 3.859 1.00 88.62 753 PRO A C 1
ATOM 5894 O O . PRO A 1 753 ? -20.496 18.445 4.797 1.00 88.62 753 PRO A O 1
ATOM 5897 N N . CYS A 1 754 ? -18.904 17.803 3.341 1.00 91.94 754 CYS A N 1
ATOM 5898 C CA . CYS A 1 754 ? -18.760 16.430 3.813 1.00 91.94 754 CYS A CA 1
ATOM 5899 C C . CYS A 1 754 ? -17.524 16.208 4.693 1.00 91.94 754 CYS A C 1
ATOM 5901 O O . CYS A 1 754 ? -17.320 15.088 5.154 1.00 91.94 754 CYS A O 1
ATOM 5903 N N . TYR A 1 755 ? -16.742 17.254 4.972 1.00 90.81 755 TYR A N 1
ATOM 5904 C CA . TYR A 1 755 ? -15.603 17.211 5.892 1.00 90.81 755 TYR A CA 1
ATOM 5905 C C . TYR A 1 755 ? -15.966 16.542 7.232 1.00 90.81 755 TYR A C 1
ATOM 5907 O O . TYR A 1 755 ? -16.933 16.946 7.882 1.00 90.81 755 TYR A O 1
ATOM 5915 N N . HIS A 1 756 ? -15.202 15.517 7.629 1.00 89.75 756 HIS A N 1
ATOM 5916 C CA . HIS A 1 756 ? -15.439 14.667 8.808 1.00 89.75 756 HIS A CA 1
ATOM 5917 C C . HIS A 1 756 ? -16.810 13.952 8.855 1.00 89.75 756 HIS A C 1
ATOM 5919 O O . HIS A 1 756 ? -17.285 13.575 9.930 1.00 89.75 756 HIS A O 1
ATOM 5925 N N . LEU A 1 757 ? -17.473 13.743 7.713 1.00 88.38 757 LEU A N 1
ATOM 5926 C CA . LEU A 1 757 ? -18.781 13.085 7.640 1.00 88.38 757 LEU A CA 1
ATOM 5927 C C . LEU A 1 757 ? -18.748 11.832 6.760 1.00 88.38 757 LEU A C 1
ATOM 5929 O O . LEU A 1 757 ? -17.931 11.684 5.854 1.00 88.38 757 LEU A O 1
ATOM 5933 N N . ALA A 1 758 ? -19.735 10.955 6.960 1.00 90.50 758 ALA A N 1
ATOM 5934 C CA . ALA A 1 758 ? -19.911 9.727 6.180 1.00 90.50 758 ALA A CA 1
ATOM 5935 C C . ALA A 1 758 ? -20.045 9.954 4.663 1.00 90.50 758 ALA A C 1
ATOM 5937 O O . ALA A 1 758 ? -19.855 9.021 3.884 1.00 90.50 758 ALA A O 1
ATOM 5938 N N . CYS A 1 759 ? -20.402 11.172 4.238 1.00 93.62 759 CYS A N 1
ATOM 5939 C CA . CYS A 1 759 ? -20.533 11.521 2.830 1.00 93.62 759 CYS A CA 1
ATOM 5940 C C . CYS A 1 759 ? -19.210 11.903 2.152 1.00 93.62 759 CYS A C 1
ATOM 5942 O O . CYS A 1 759 ? -19.220 12.021 0.923 1.00 93.62 759 CYS A O 1
ATOM 5944 N N . ASP A 1 760 ? -18.089 12.014 2.885 1.00 96.06 760 ASP A N 1
ATOM 5945 C CA . ASP A 1 760 ? -16.757 12.192 2.289 1.00 96.06 760 ASP A CA 1
ATOM 5946 C C . ASP A 1 760 ? -16.285 10.899 1.616 1.00 96.06 760 ASP A C 1
ATOM 5948 O O . ASP A 1 760 ? -15.510 10.110 2.149 1.00 96.06 760 ASP A O 1
ATOM 5952 N N . THR A 1 761 ? -16.854 10.663 0.443 1.00 96.50 761 THR A N 1
ATOM 5953 C CA . THR A 1 761 ? -16.790 9.437 -0.347 1.00 96.50 761 THR A CA 1
ATOM 5954 C C . THR A 1 761 ? -16.143 9.722 -1.696 1.00 96.50 761 THR A C 1
ATOM 5956 O O . THR A 1 761 ? -15.808 10.859 -2.025 1.00 96.50 761 THR A O 1
ATOM 5959 N N . PHE A 1 762 ? -15.995 8.696 -2.536 1.00 95.94 762 PHE A N 1
ATOM 5960 C CA . PHE A 1 762 ? -15.498 8.854 -3.908 1.00 95.94 762 PHE A CA 1
ATOM 5961 C C . PHE A 1 762 ? -16.255 9.908 -4.744 1.00 95.94 762 PHE A C 1
ATOM 5963 O O . PHE A 1 762 ? -15.713 10.458 -5.706 1.00 95.94 762 PHE A O 1
ATOM 5970 N N . GLU A 1 763 ? -17.509 10.178 -4.394 1.00 94.44 763 GLU A N 1
ATOM 5971 C CA . GLU A 1 763 ? -18.365 11.176 -5.019 1.00 94.44 763 GLU A CA 1
ATOM 5972 C C . GLU A 1 763 ? -18.089 12.618 -4.534 1.00 94.44 763 GLU A C 1
ATOM 5974 O O . GLU A 1 763 ? -18.443 13.564 -5.238 1.00 94.44 763 GLU A O 1
ATOM 5979 N N . ASN A 1 764 ? -17.417 12.797 -3.391 1.00 94.12 764 ASN A N 1
ATOM 5980 C CA . ASN A 1 764 ? -17.121 14.083 -2.747 1.00 94.12 764 ASN A CA 1
ATOM 5981 C C . ASN A 1 764 ? -15.784 14.696 -3.210 1.00 94.12 764 ASN A C 1
ATOM 5983 O O . ASN A 1 764 ? -14.967 15.123 -2.402 1.00 94.12 764 ASN A O 1
ATOM 5987 N N . ILE A 1 765 ? -15.511 14.720 -4.520 1.00 97.56 765 ILE A N 1
ATOM 5988 C CA . ILE A 1 765 ? -14.223 15.233 -5.010 1.00 97.56 765 ILE A CA 1
ATOM 5989 C C . ILE A 1 765 ? -14.334 16.056 -6.293 1.00 97.56 765 ILE A C 1
ATOM 5991 O O . ILE A 1 765 ? -14.991 15.682 -7.270 1.00 97.56 765 ILE A O 1
ATOM 5995 N N . SER A 1 766 ? -13.598 17.165 -6.330 1.00 97.94 766 SER A N 1
ATOM 5996 C CA . SER A 1 766 ? -13.301 17.908 -7.547 1.00 97.94 766 SER A CA 1
ATOM 5997 C C . SER A 1 766 ? -12.072 17.313 -8.225 1.00 97.94 766 SER A C 1
ATOM 5999 O O . SER A 1 766 ? -10.924 17.581 -7.867 1.00 97.94 766 SER A O 1
ATOM 6001 N N . TRP A 1 767 ? -12.308 16.517 -9.269 1.00 97.19 767 TRP A N 1
ATOM 6002 C CA . TRP A 1 767 ? -11.235 15.902 -10.059 1.00 97.19 767 TRP A CA 1
ATOM 6003 C C . TRP A 1 767 ? -10.291 16.923 -10.698 1.00 97.19 767 TRP A C 1
ATOM 6005 O O . TRP A 1 767 ? -9.105 16.643 -10.867 1.00 97.19 767 TRP A O 1
ATOM 6015 N N . GLU A 1 768 ? -10.810 18.102 -11.045 1.00 97.56 768 GLU A N 1
ATOM 6016 C CA . GLU A 1 768 ? -10.008 19.199 -11.577 1.00 97.56 768 GLU A CA 1
ATOM 6017 C C . GLU A 1 768 ? -9.085 19.792 -10.504 1.00 97.56 768 GLU A C 1
ATOM 6019 O O . GLU A 1 768 ? -7.905 20.020 -10.777 1.00 97.56 768 GLU A O 1
ATOM 6024 N N . ALA A 1 769 ? -9.600 20.011 -9.287 1.00 98.06 769 ALA A N 1
ATOM 6025 C CA . ALA A 1 769 ? -8.812 20.519 -8.166 1.00 98.06 769 ALA A CA 1
ATOM 6026 C C . ALA A 1 769 ? -7.714 19.529 -7.766 1.00 98.06 769 ALA A C 1
ATOM 6028 O O . ALA A 1 769 ? -6.540 19.897 -7.725 1.00 98.06 769 ALA A O 1
ATOM 6029 N N . LEU A 1 770 ? -8.079 18.259 -7.582 1.00 98.62 770 LEU A N 1
ATOM 6030 C CA . LEU A 1 770 ? -7.136 17.213 -7.209 1.00 98.62 770 LEU A CA 1
ATOM 6031 C C . LEU A 1 770 ? -6.004 17.073 -8.236 1.00 98.62 770 LEU A C 1
ATOM 6033 O O . LEU A 1 770 ? -4.831 17.017 -7.868 1.00 98.62 770 LEU A O 1
ATOM 6037 N N . GLU A 1 771 ? -6.324 17.055 -9.534 1.00 98.56 771 GLU A N 1
ATOM 6038 C CA . GLU A 1 771 ? -5.309 16.923 -10.581 1.00 98.56 771 GLU A CA 1
ATOM 6039 C C . GLU A 1 771 ? -4.371 18.138 -10.634 1.00 98.56 771 GLU A C 1
ATOM 6041 O O . GLU A 1 771 ? -3.150 17.964 -10.707 1.00 98.56 771 GLU A O 1
ATOM 6046 N N . VAL A 1 772 ? -4.907 19.367 -10.598 1.00 98.62 772 VAL A N 1
ATOM 6047 C CA . VAL A 1 772 ? -4.067 20.572 -10.680 1.00 98.62 772 VAL A CA 1
ATOM 6048 C C . VAL A 1 772 ? -3.178 20.718 -9.444 1.00 98.62 772 VAL A C 1
ATOM 6050 O O . VAL A 1 772 ? -1.999 21.041 -9.593 1.00 98.62 772 VAL A O 1
ATOM 6053 N N . ASN A 1 773 ? -3.690 20.396 -8.255 1.00 98.69 773 ASN A N 1
ATOM 6054 C CA . ASN A 1 773 ? -2.929 20.445 -7.008 1.00 98.69 773 ASN A CA 1
ATOM 6055 C C . ASN A 1 773 ? -1.867 19.340 -6.948 1.00 98.69 773 ASN A C 1
ATOM 6057 O O . ASN A 1 773 ? -0.721 19.622 -6.603 1.00 98.69 773 ASN A O 1
ATOM 6061 N N . THR A 1 774 ? -2.181 18.118 -7.395 1.00 98.81 774 THR A N 1
ATOM 6062 C CA . THR A 1 774 ? -1.185 17.033 -7.504 1.00 98.81 774 THR A CA 1
ATOM 6063 C C . THR A 1 774 ? -0.053 17.418 -8.456 1.00 98.81 774 THR A C 1
ATOM 6065 O O . THR A 1 774 ? 1.120 17.167 -8.183 1.00 98.81 774 THR A O 1
ATOM 6068 N N . LYS A 1 775 ? -0.372 18.072 -9.579 1.00 98.69 775 LYS A N 1
ATOM 6069 C CA . LYS A 1 775 ? 0.646 18.569 -10.512 1.00 98.69 775 LYS A CA 1
ATOM 6070 C C . LYS A 1 775 ? 1.497 19.688 -9.907 1.00 98.69 775 LYS A C 1
ATOM 6072 O O . LYS A 1 775 ? 2.708 19.692 -10.119 1.00 98.69 775 LYS A O 1
ATOM 6077 N N . ALA A 1 776 ? 0.896 20.596 -9.137 1.00 98.69 776 ALA A N 1
ATOM 6078 C CA . ALA A 1 776 ? 1.627 21.625 -8.398 1.00 98.69 776 ALA A CA 1
ATOM 6079 C C . ALA A 1 776 ? 2.625 20.986 -7.415 1.00 98.69 776 ALA A C 1
ATOM 6081 O O . ALA A 1 776 ? 3.817 21.296 -7.450 1.00 98.69 776 ALA A O 1
ATOM 6082 N N . ALA A 1 777 ? 2.150 20.021 -6.623 1.00 98.62 777 ALA A N 1
ATOM 6083 C CA . ALA A 1 777 ? 2.944 19.242 -5.680 1.00 98.62 777 ALA A CA 1
ATOM 6084 C C . ALA A 1 777 ? 4.109 18.502 -6.358 1.00 98.62 777 ALA A C 1
ATOM 6086 O O . ALA A 1 777 ? 5.253 18.570 -5.904 1.00 98.62 777 ALA A O 1
ATOM 6087 N N . ALA A 1 778 ? 3.844 17.852 -7.496 1.00 98.38 778 ALA A N 1
ATOM 6088 C CA . ALA A 1 778 ? 4.857 17.166 -8.293 1.00 98.38 778 ALA A CA 1
ATOM 6089 C C . ALA A 1 778 ? 5.958 18.133 -8.756 1.00 98.38 778 ALA A C 1
ATOM 6091 O O . ALA A 1 778 ? 7.148 17.862 -8.586 1.00 98.38 778 ALA A O 1
ATOM 6092 N N . ARG A 1 779 ? 5.584 19.293 -9.309 1.00 97.75 779 ARG A N 1
ATOM 6093 C CA . ARG A 1 779 ? 6.559 20.297 -9.757 1.00 97.75 779 ARG A CA 1
ATOM 6094 C C . ARG A 1 779 ? 7.399 20.840 -8.613 1.00 97.75 779 ARG A C 1
ATOM 6096 O O . ARG A 1 779 ? 8.607 20.980 -8.789 1.00 97.75 779 ARG A O 1
ATOM 6103 N N . ALA A 1 780 ? 6.781 21.122 -7.469 1.00 97.94 780 ALA A N 1
ATOM 6104 C CA . ALA A 1 780 ? 7.480 21.593 -6.280 1.00 97.94 780 ALA A CA 1
ATOM 6105 C C . ALA A 1 780 ? 8.497 20.559 -5.776 1.00 97.94 780 ALA A C 1
ATOM 6107 O O . ALA A 1 780 ? 9.671 20.889 -5.588 1.00 97.94 780 ALA A O 1
ATOM 6108 N N . ALA A 1 781 ? 8.091 19.289 -5.678 1.00 97.75 781 ALA A N 1
ATOM 6109 C CA . ALA A 1 781 ? 8.985 18.190 -5.329 1.00 97.75 781 ALA A CA 1
ATOM 6110 C C . ALA A 1 781 ? 10.150 18.061 -6.324 1.00 97.75 781 ALA A C 1
ATOM 6112 O O . ALA A 1 781 ? 11.305 17.976 -5.913 1.00 97.75 781 ALA A O 1
ATOM 6113 N N . ALA A 1 782 ? 9.876 18.107 -7.633 1.00 97.69 782 ALA A N 1
ATOM 6114 C CA . ALA A 1 782 ? 10.905 18.025 -8.667 1.00 97.69 782 ALA A CA 1
ATOM 6115 C C . ALA A 1 782 ? 11.881 19.211 -8.633 1.00 97.69 782 ALA A C 1
ATOM 6117 O O . ALA A 1 782 ? 13.087 19.017 -8.785 1.00 97.69 782 ALA A O 1
ATOM 6118 N N . ALA A 1 783 ? 11.379 20.432 -8.432 1.00 97.31 783 ALA A N 1
ATOM 6119 C CA . ALA A 1 783 ? 12.199 21.635 -8.356 1.00 97.31 783 ALA A CA 1
ATOM 6120 C C . ALA A 1 783 ? 13.195 21.546 -7.192 1.00 97.31 783 ALA A C 1
ATOM 6122 O O . ALA A 1 783 ? 14.403 21.676 -7.410 1.00 97.31 783 ALA A O 1
ATOM 6123 N N . LEU A 1 784 ? 12.709 21.221 -5.989 1.00 96.75 784 LEU A N 1
ATOM 6124 C CA . LEU A 1 784 ? 13.565 21.100 -4.808 1.00 96.75 784 LEU A CA 1
ATOM 6125 C C . LEU A 1 784 ? 14.469 19.859 -4.845 1.00 96.75 784 LEU A C 1
ATOM 6127 O O . LEU A 1 784 ? 15.589 19.894 -4.336 1.00 96.75 784 LEU A O 1
ATOM 6131 N N . ALA A 1 785 ? 14.052 18.778 -5.507 1.00 97.00 785 ALA A N 1
ATOM 6132 C CA . ALA A 1 785 ? 14.904 17.612 -5.738 1.00 97.00 785 ALA A CA 1
ATOM 6133 C C . ALA A 1 785 ? 16.100 17.913 -6.660 1.00 97.00 785 ALA A C 1
ATOM 6135 O O . ALA A 1 785 ? 17.130 17.241 -6.578 1.00 97.00 785 ALA A O 1
ATOM 6136 N N . LEU A 1 786 ? 15.988 18.918 -7.537 1.00 97.12 786 LEU A N 1
ATOM 6137 C CA . LEU A 1 786 ? 17.042 19.329 -8.471 1.00 97.12 786 LEU A CA 1
ATOM 6138 C C . LEU A 1 786 ? 17.932 20.455 -7.933 1.00 97.12 786 LEU A C 1
ATOM 6140 O O . LEU A 1 786 ? 19.110 20.529 -8.313 1.00 97.12 786 LEU A O 1
ATOM 6144 N N . SER A 1 787 ? 17.386 21.344 -7.101 1.00 94.56 787 SER A N 1
ATOM 6145 C CA . SER A 1 787 ? 18.128 22.431 -6.467 1.00 94.56 787 SER A CA 1
ATOM 6146 C C . SER A 1 787 ? 17.436 22.932 -5.201 1.00 94.56 787 SER A C 1
ATOM 6148 O O . SER A 1 787 ? 16.236 23.168 -5.192 1.00 94.56 787 SER A O 1
ATOM 6150 N N . VAL A 1 788 ? 18.229 23.165 -4.157 1.00 91.19 788 VAL A N 1
ATOM 6151 C CA . VAL A 1 788 ? 17.829 23.909 -2.947 1.00 91.19 788 VAL A CA 1
ATOM 6152 C C . VAL A 1 788 ? 18.556 25.256 -2.866 1.00 91.19 788 VAL A C 1
ATOM 6154 O O . VAL A 1 788 ? 18.668 25.856 -1.801 1.00 91.19 788 VAL A O 1
ATOM 6157 N N . GLU A 1 789 ? 19.108 25.725 -3.986 1.00 89.25 789 GLU A N 1
ATOM 6158 C CA . GLU A 1 789 ? 19.714 27.051 -4.080 1.00 89.25 789 GLU A CA 1
ATOM 6159 C C . GLU A 1 789 ? 18.649 28.130 -3.849 1.00 89.25 789 GLU A C 1
ATOM 6161 O O . GLU A 1 789 ? 17.583 28.094 -4.456 1.00 89.25 789 GLU A O 1
ATOM 6166 N N . GLY A 1 790 ? 18.926 29.070 -2.945 1.00 83.56 790 GLY A N 1
ATOM 6167 C CA . GLY A 1 790 ? 17.957 30.074 -2.492 1.00 83.56 790 GLY A CA 1
ATOM 6168 C C . GLY A 1 790 ? 17.167 29.663 -1.247 1.00 83.56 790 GLY A C 1
ATOM 6169 O O . GLY A 1 790 ? 16.659 30.537 -0.549 1.00 83.56 790 GLY A O 1
ATOM 6170 N N . LEU A 1 791 ? 17.150 28.372 -0.895 1.00 86.56 791 LEU A N 1
ATOM 6171 C CA . LEU A 1 791 ? 16.623 27.921 0.387 1.00 86.56 791 LEU A CA 1
ATOM 6172 C C . LEU A 1 791 ? 17.679 28.148 1.487 1.00 86.56 791 LEU A C 1
ATOM 6174 O O . LEU A 1 791 ? 18.820 27.692 1.328 1.00 86.56 791 LEU A O 1
ATOM 6178 N N . PRO A 1 792 ? 17.339 28.807 2.611 1.00 78.94 792 PRO A N 1
ATOM 6179 C CA . PRO A 1 792 ? 18.294 29.076 3.682 1.00 78.94 792 PRO A CA 1
ATOM 6180 C C . PRO A 1 792 ? 19.044 27.807 4.145 1.00 78.94 792 PRO A C 1
ATOM 6182 O O . PRO A 1 792 ? 18.433 26.736 4.271 1.00 78.94 792 PRO A O 1
ATOM 6185 N N . PRO A 1 793 ? 20.375 27.873 4.361 1.00 67.94 793 PRO A N 1
ATOM 6186 C CA . PRO A 1 793 ? 21.142 26.743 4.871 1.00 67.94 793 PRO A CA 1
ATOM 6187 C C . PRO A 1 793 ? 20.756 26.425 6.320 1.00 67.94 793 PRO A C 1
ATOM 6189 O O . PRO A 1 793 ? 20.602 27.316 7.154 1.00 67.94 793 PRO A O 1
ATOM 6192 N N . ARG A 1 794 ? 20.651 25.132 6.627 1.00 69.44 794 ARG A N 1
ATOM 6193 C CA . ARG A 1 794 ? 20.383 24.603 7.967 1.00 69.44 794 ARG A CA 1
ATOM 6194 C C . ARG A 1 794 ? 21.711 24.425 8.715 1.00 69.44 794 ARG A C 1
ATOM 6196 O O . ARG A 1 794 ? 22.402 23.442 8.497 1.00 69.44 794 ARG A O 1
ATOM 6203 N N . ASN A 1 795 ? 22.102 25.401 9.536 1.00 54.09 795 ASN A N 1
ATOM 6204 C CA . ASN A 1 795 ? 23.211 25.260 10.504 1.00 54.09 795 ASN A CA 1
ATOM 6205 C C . ASN A 1 795 ? 22.826 25.743 11.918 1.00 54.09 795 ASN A C 1
ATOM 6207 O O . ASN A 1 795 ? 23.669 25.805 12.810 1.00 54.09 795 ASN A O 1
ATOM 6211 N N . THR A 1 796 ? 21.561 26.126 12.121 1.00 53.38 796 THR A N 1
ATOM 6212 C CA . THR A 1 796 ? 21.073 26.767 13.349 1.00 53.38 796 THR A CA 1
ATOM 6213 C C . THR A 1 796 ? 19.664 26.309 13.722 1.00 53.38 796 THR A C 1
ATOM 6215 O O . THR A 1 796 ? 18.832 27.137 14.083 1.00 53.38 796 THR A O 1
ATOM 6218 N N . THR A 1 797 ? 19.370 25.006 13.689 1.00 52.66 797 THR A N 1
ATOM 6219 C CA . THR A 1 797 ? 18.328 24.499 14.591 1.00 52.66 797 THR A CA 1
ATOM 6220 C C . THR A 1 797 ? 18.988 24.016 15.863 1.00 52.66 797 THR A C 1
ATOM 6222 O O . THR A 1 797 ? 19.274 22.835 16.051 1.00 52.66 797 THR A O 1
ATOM 6225 N N . SER A 1 798 ? 19.181 24.940 16.802 1.00 44.59 798 SER A N 1
ATOM 6226 C CA . SER A 1 798 ? 18.853 24.558 18.167 1.00 44.59 798 SER A CA 1
ATOM 6227 C C . SER A 1 798 ? 17.379 24.184 18.104 1.00 44.59 798 SER A C 1
ATOM 6229 O O . SER A 1 798 ? 16.539 25.083 18.064 1.00 44.59 798 SER A O 1
ATOM 6231 N N . VAL A 1 799 ? 17.080 22.884 17.983 1.00 49.78 799 VAL A N 1
ATOM 6232 C CA . VAL A 1 799 ? 15.768 22.338 18.341 1.00 49.78 799 VAL A CA 1
ATOM 6233 C C . VAL A 1 799 ? 15.348 23.137 19.554 1.00 49.78 799 VAL A C 1
ATOM 6235 O O . VAL A 1 799 ? 16.127 23.174 20.506 1.00 49.78 799 VAL A O 1
ATOM 6238 N N . ASN A 1 800 ? 14.252 23.896 19.487 1.00 51.34 800 ASN A N 1
ATOM 6239 C CA . ASN A 1 800 ? 13.807 24.607 20.672 1.00 51.34 800 ASN A CA 1
ATOM 6240 C C . ASN A 1 800 ? 13.588 23.505 21.710 1.00 51.34 800 ASN A C 1
ATOM 6242 O O . ASN A 1 800 ? 12.644 22.733 21.540 1.00 51.34 800 ASN A O 1
ATOM 6246 N N . PRO A 1 801 ? 14.438 23.359 22.746 1.00 51.31 801 PRO A N 1
ATOM 6247 C CA . PRO A 1 801 ? 14.346 22.194 23.615 1.00 51.31 801 PRO A CA 1
ATOM 6248 C C . PRO A 1 801 ? 12.999 22.205 24.333 1.00 51.31 801 PRO A C 1
ATOM 6250 O O . PRO A 1 801 ? 12.495 21.162 24.716 1.00 51.31 801 PRO A O 1
ATOM 6253 N N . ARG A 1 802 ? 12.377 23.389 24.460 1.00 49.22 802 ARG A N 1
ATOM 6254 C CA . ARG A 1 802 ? 11.011 23.556 24.957 1.00 49.22 802 ARG A CA 1
ATOM 6255 C C . ARG A 1 802 ? 9.947 23.033 23.994 1.00 49.22 802 ARG A C 1
ATOM 6257 O O . ARG A 1 802 ? 8.934 22.562 24.480 1.00 49.22 802 ARG A O 1
ATOM 6264 N N . SER A 1 803 ? 10.157 23.104 22.681 1.00 58.78 803 SER A N 1
ATOM 6265 C CA . SER A 1 803 ? 9.260 22.500 21.688 1.00 58.78 803 SER A CA 1
ATOM 6266 C C . SER A 1 803 ? 9.459 20.990 21.619 1.00 58.78 803 SER A C 1
ATOM 6268 O O . SER A 1 803 ? 8.480 20.269 21.647 1.00 58.78 803 SER A O 1
ATOM 6270 N N . GLU A 1 804 ? 10.694 20.480 21.655 1.00 61.28 804 GLU A N 1
ATOM 6271 C CA . GLU A 1 804 ? 10.917 19.025 21.719 1.00 61.28 804 GLU A CA 1
ATOM 6272 C C . GLU A 1 804 ? 10.381 18.422 23.023 1.00 61.28 804 GLU A C 1
ATOM 6274 O O . GLU A 1 804 ? 9.668 17.424 22.985 1.00 61.28 804 GLU A O 1
ATOM 6279 N N . MET A 1 805 ? 10.666 19.043 24.174 1.00 60.75 805 MET A N 1
ATOM 6280 C CA . MET A 1 805 ? 10.047 18.664 25.450 1.00 60.75 805 MET A CA 1
ATOM 6281 C C . MET A 1 805 ? 8.537 18.900 25.445 1.00 60.75 805 MET A C 1
ATOM 6283 O O . MET A 1 805 ? 7.830 18.180 26.130 1.00 60.75 805 MET A O 1
ATOM 6287 N N . GLY A 1 806 ? 8.037 19.883 24.692 1.00 60.94 806 GLY A N 1
ATOM 6288 C CA . GLY A 1 806 ? 6.608 20.129 24.512 1.00 60.94 806 GLY A CA 1
ATOM 6289 C C . GLY A 1 806 ? 5.938 18.972 23.779 1.00 60.94 806 GLY A C 1
ATOM 6290 O O . GLY A 1 806 ? 5.009 18.379 24.315 1.00 60.94 806 GLY A O 1
ATOM 6291 N N . ILE A 1 807 ? 6.473 18.578 22.619 1.00 64.31 807 ILE A N 1
ATOM 6292 C CA . ILE A 1 807 ? 5.986 17.434 21.840 1.00 64.31 807 ILE A CA 1
ATOM 6293 C C . ILE A 1 807 ? 6.117 16.146 22.659 1.00 64.31 807 ILE A C 1
ATOM 6295 O O . ILE A 1 807 ? 5.157 15.394 22.773 1.00 64.31 807 ILE A O 1
ATOM 6299 N N . ARG A 1 808 ? 7.274 15.893 23.285 1.00 65.69 808 ARG A N 1
ATOM 6300 C CA . ARG A 1 808 ? 7.462 14.720 24.160 1.00 65.69 808 ARG A CA 1
ATOM 6301 C C . ARG A 1 808 ? 6.518 14.743 25.361 1.00 65.69 808 ARG A C 1
ATOM 6303 O O . ARG A 1 808 ? 5.955 13.711 25.701 1.00 65.69 808 ARG A O 1
ATOM 6310 N N . GLY A 1 809 ? 6.302 15.913 25.954 1.00 60.25 809 GLY A N 1
ATOM 6311 C CA . GLY A 1 809 ? 5.376 16.126 27.059 1.00 60.25 809 GLY A CA 1
ATOM 6312 C C . GLY A 1 809 ? 3.922 15.856 26.676 1.00 60.25 809 GLY A C 1
ATOM 6313 O O . GLY A 1 809 ? 3.177 15.349 27.507 1.00 60.25 809 GLY A O 1
ATOM 6314 N N . LEU A 1 810 ? 3.516 16.109 25.423 1.00 65.50 810 LEU A N 1
ATOM 6315 C CA . LEU A 1 810 ? 2.204 15.679 24.920 1.00 65.50 810 LEU A CA 1
ATOM 6316 C C . LEU A 1 810 ? 2.079 14.149 24.969 1.00 65.50 810 LEU A C 1
ATOM 6318 O O . LEU A 1 810 ? 1.092 13.642 25.495 1.00 65.50 810 LEU A O 1
ATOM 6322 N N . PHE A 1 811 ? 3.104 13.412 24.526 1.00 64.69 811 PHE A N 1
ATOM 6323 C CA . PHE A 1 811 ? 3.112 11.945 24.604 1.00 64.69 811 PHE A CA 1
ATOM 6324 C C . PHE A 1 811 ? 3.152 11.416 26.043 1.00 64.69 811 PHE A C 1
ATOM 6326 O O . PHE A 1 811 ? 2.435 10.467 26.358 1.00 64.69 811 PHE A O 1
ATOM 6333 N N . GLU A 1 812 ? 3.946 12.026 26.925 1.00 62.41 812 GLU A N 1
ATOM 6334 C CA . GLU A 1 812 ? 3.997 11.659 28.347 1.00 62.41 812 GLU A CA 1
ATOM 6335 C C . GLU A 1 812 ? 2.658 11.934 29.049 1.00 62.41 812 GLU A C 1
ATOM 6337 O O . GLU A 1 812 ? 2.185 11.097 29.820 1.00 62.41 812 GLU A O 1
ATOM 6342 N N . ASN A 1 813 ? 2.000 13.057 28.740 1.00 62.31 813 ASN A N 1
ATOM 6343 C CA . ASN A 1 813 ? 0.661 13.367 29.243 1.00 62.31 813 ASN A CA 1
ATOM 6344 C C . ASN A 1 813 ? -0.370 12.345 28.748 1.00 62.31 813 ASN A C 1
ATOM 6346 O O . ASN A 1 813 ? -1.156 11.840 29.548 1.00 62.31 813 ASN A O 1
ATOM 6350 N N . TRP A 1 814 ? -0.344 11.982 27.462 1.00 63.12 814 TRP A N 1
ATOM 6351 C CA . TRP A 1 814 ? -1.218 10.935 26.924 1.00 63.12 814 TRP A CA 1
ATOM 6352 C C . TRP A 1 814 ? -0.976 9.573 27.593 1.00 63.12 814 TRP A C 1
ATOM 6354 O O . TRP A 1 814 ? -1.928 8.843 27.874 1.00 63.12 814 TRP A O 1
ATOM 6364 N N . GLU A 1 815 ? 0.278 9.227 27.904 1.00 57.16 815 GLU A N 1
ATOM 6365 C CA . GLU A 1 815 ? 0.611 7.985 28.607 1.00 57.16 815 GLU A CA 1
ATOM 6366 C C . GLU A 1 815 ? 0.192 7.999 30.088 1.00 57.16 815 GLU A C 1
ATOM 6368 O O . GLU A 1 815 ? -0.265 6.974 30.601 1.00 57.16 815 GLU A O 1
ATOM 6373 N N . GLY A 1 816 ? 0.284 9.144 30.768 1.00 55.94 816 GLY A N 1
ATOM 6374 C CA . GLY A 1 816 ? -0.216 9.312 32.136 1.00 55.94 816 GLY A CA 1
ATOM 6375 C C . GLY A 1 816 ? -1.734 9.140 32.218 1.00 55.94 816 GLY A C 1
ATOM 6376 O O . GLY A 1 816 ? -2.235 8.372 33.041 1.00 55.94 816 GLY A O 1
ATOM 6377 N N . VAL A 1 817 ? -2.459 9.765 31.291 1.00 55.81 817 VAL A N 1
ATOM 6378 C CA . VAL A 1 817 ? -3.922 9.678 31.190 1.00 55.81 817 VAL A CA 1
ATOM 6379 C C . VAL A 1 817 ? -4.393 8.254 30.836 1.00 55.81 817 VAL A C 1
ATOM 6381 O O . VAL A 1 817 ? -5.403 7.777 31.359 1.00 55.81 817 VAL A O 1
ATOM 6384 N N . ARG A 1 818 ? -3.619 7.507 30.031 1.00 53.41 818 ARG A N 1
ATOM 6385 C CA . ARG A 1 818 ? -3.865 6.081 29.725 1.00 53.41 818 ARG A CA 1
ATOM 6386 C C . ARG A 1 818 ? -3.977 5.211 30.983 1.00 53.41 818 ARG A C 1
ATOM 6388 O O . ARG A 1 818 ? -4.766 4.266 31.005 1.00 53.41 818 ARG A O 1
ATOM 6395 N N . LEU A 1 819 ? -3.180 5.492 32.016 1.00 51.56 819 LEU A N 1
ATOM 6396 C CA . LEU A 1 819 ? -3.179 4.713 33.259 1.00 51.56 819 LEU A CA 1
ATOM 6397 C C . LEU A 1 819 ? -4.411 5.004 34.127 1.00 51.56 819 LEU A C 1
ATOM 6399 O O . LEU A 1 819 ? -4.923 4.087 34.769 1.00 51.56 819 LEU A O 1
ATOM 6403 N N . GLU A 1 820 ? -4.922 6.237 34.105 1.00 50.25 820 GLU A N 1
ATOM 6404 C CA . GLU A 1 820 ? -6.153 6.614 34.812 1.00 50.25 820 GLU A CA 1
ATOM 6405 C C . GLU A 1 820 ? -7.404 6.046 34.124 1.00 50.25 820 GLU A C 1
ATOM 6407 O O . GLU A 1 820 ? -8.271 5.481 34.794 1.00 50.25 820 GLU A O 1
ATOM 6412 N N . ALA A 1 821 ? -7.461 6.089 32.787 1.00 48.50 821 ALA A N 1
ATOM 6413 C CA . ALA A 1 821 ? -8.559 5.517 32.001 1.00 48.50 821 ALA A CA 1
ATOM 6414 C C . ALA A 1 821 ? -8.685 3.990 32.180 1.00 48.50 821 ALA A C 1
ATOM 6416 O O . ALA A 1 821 ? -9.788 3.465 32.320 1.00 48.50 821 ALA A O 1
ATOM 6417 N N . ALA A 1 822 ? -7.559 3.272 32.259 1.00 45.31 822 ALA A N 1
ATOM 6418 C CA . ALA A 1 822 ? -7.544 1.826 32.492 1.00 45.31 822 ALA A CA 1
ATOM 6419 C C . ALA A 1 822 ? -8.008 1.421 33.911 1.00 45.31 822 ALA A C 1
ATOM 6421 O O . ALA A 1 822 ? -8.412 0.275 34.123 1.00 45.31 822 ALA A O 1
ATOM 6422 N N . GLY A 1 823 ? -7.959 2.340 34.884 1.00 41.50 823 GLY A N 1
ATOM 6423 C CA . GLY A 1 823 ? -8.442 2.120 36.253 1.00 41.50 823 GLY A CA 1
ATOM 6424 C C . GLY A 1 823 ? -9.957 2.302 36.421 1.00 41.50 823 GLY A C 1
ATOM 6425 O O . GLY A 1 823 ? -10.544 1.744 37.350 1.00 41.50 823 GLY A O 1
ATOM 6426 N N . GLY A 1 824 ? -10.603 3.043 35.515 1.00 43.06 824 GLY A N 1
ATOM 6427 C CA . GLY A 1 824 ? -12.036 3.350 35.529 1.00 43.06 824 GLY A CA 1
ATOM 6428 C C . GLY A 1 824 ? -12.885 2.317 34.783 1.00 43.06 824 GLY A C 1
ATOM 6429 O O . GLY A 1 824 ? -13.422 2.609 33.728 1.00 43.06 824 GLY A O 1
ATOM 6430 N N . HIS A 1 825 ? -12.992 1.101 35.322 1.00 40.38 825 HIS A N 1
ATOM 6431 C CA . HIS A 1 825 ? -14.010 0.086 34.990 1.00 40.38 825 HIS A CA 1
ATOM 6432 C C . HIS A 1 825 ? -14.527 -0.003 33.532 1.00 40.38 825 HIS A C 1
ATOM 6434 O O . HIS A 1 825 ? -15.690 0.289 33.262 1.00 40.38 825 HIS A O 1
ATOM 6440 N N . SER A 1 826 ? -13.752 -0.605 32.620 1.00 36.59 826 SER A N 1
ATOM 6441 C CA . SER A 1 826 ? -14.316 -1.214 31.403 1.00 36.59 826 SER A CA 1
ATOM 6442 C C . SER A 1 826 ? -14.767 -2.661 31.679 1.00 36.59 826 SER A C 1
ATOM 6444 O O . SER A 1 826 ? -14.115 -3.634 31.285 1.00 36.59 826 SER A O 1
ATOM 6446 N N . CYS A 1 827 ? -15.886 -2.852 32.379 1.00 31.89 827 CYS A N 1
ATOM 6447 C CA . CYS A 1 827 ? -16.547 -4.160 32.403 1.00 31.89 827 CYS A CA 1
ATOM 6448 C C . CYS A 1 827 ? -17.324 -4.348 31.091 1.00 31.89 827 CYS A C 1
ATOM 6450 O O . CYS A 1 827 ? -18.532 -4.148 31.030 1.00 31.89 827 CYS A O 1
ATOM 6452 N N . ALA A 1 828 ? -16.615 -4.722 30.024 1.00 33.19 828 ALA A N 1
ATOM 6453 C CA . ALA A 1 828 ? -17.219 -5.051 28.741 1.00 33.19 828 ALA A CA 1
ATOM 6454 C C . ALA A 1 828 ? -18.053 -6.341 28.855 1.00 33.19 828 ALA A C 1
ATOM 6456 O O . ALA A 1 828 ? -17.517 -7.451 28.936 1.00 33.19 828 ALA A O 1
ATOM 6457 N N . LEU A 1 829 ? -19.381 -6.212 28.811 1.00 29.70 829 LEU A N 1
ATOM 6458 C CA . LEU A 1 829 ? -20.262 -7.333 28.506 1.00 29.70 829 LEU A CA 1
ATOM 6459 C C . LEU A 1 829 ? -20.090 -7.695 27.026 1.00 29.70 829 LEU A C 1
ATOM 6461 O O . LEU A 1 829 ? -20.598 -7.032 26.124 1.00 29.70 829 LEU A O 1
ATOM 6465 N N . L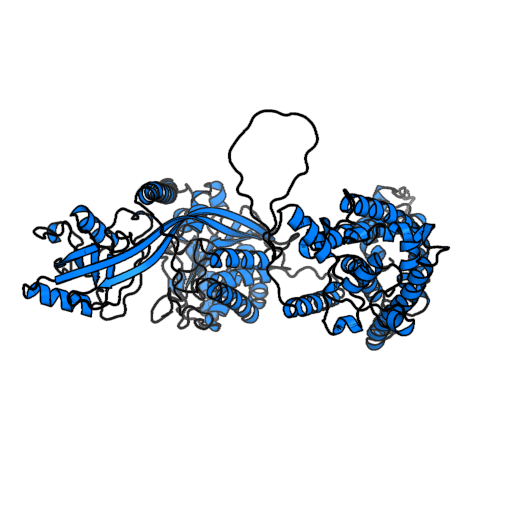YS A 1 830 ? -19.382 -8.799 26.769 1.00 33.28 830 LYS A N 1
ATOM 6466 C CA . LYS A 1 830 ? -19.508 -9.546 25.514 1.00 33.28 830 LYS A CA 1
ATOM 6467 C C . LYS A 1 830 ? -20.959 -9.996 25.380 1.00 33.28 830 LYS A C 1
ATOM 6469 O O . LYS A 1 830 ? -21.309 -10.988 25.999 1.00 33.28 830 LYS A O 1
ATOM 6474 N N . THR A 1 831 ? -21.749 -9.270 24.591 1.00 34.16 831 THR A N 1
ATOM 6475 C CA . THR A 1 831 ? -22.697 -9.748 23.564 1.00 34.16 831 THR A CA 1
ATOM 6476 C C . THR A 1 831 ? -23.858 -8.769 23.409 1.00 34.16 831 THR A C 1
ATOM 6478 O O . THR A 1 831 ? -24.792 -8.797 24.204 1.00 34.16 831 THR A O 1
ATOM 6481 N N . ARG A 1 832 ? -23.866 -8.019 22.306 1.00 24.75 832 ARG A N 1
ATOM 6482 C CA . ARG A 1 832 ? -25.022 -7.879 21.410 1.00 24.75 832 ARG A CA 1
ATOM 6483 C C . ARG A 1 832 ? -24.513 -7.348 20.072 1.00 24.75 832 ARG A C 1
ATOM 6485 O O . ARG A 1 832 ? -23.938 -6.275 20.003 1.00 24.75 832 ARG A O 1
ATOM 6492 N N . ARG A 1 833 ? -24.665 -8.161 19.024 1.00 27.42 833 ARG A N 1
ATOM 6493 C CA . ARG A 1 833 ? -24.691 -7.666 17.646 1.00 27.42 833 ARG A CA 1
ATOM 6494 C C . ARG A 1 833 ? -26.056 -7.024 17.455 1.00 27.42 833 ARG A C 1
ATOM 6496 O O . ARG A 1 833 ? -27.052 -7.722 17.648 1.00 27.42 833 ARG A O 1
ATOM 6503 N N . THR A 1 834 ? -26.087 -5.781 17.013 1.00 27.38 834 THR A N 1
ATOM 6504 C CA . THR A 1 834 ? -27.241 -5.205 16.327 1.00 27.38 834 THR A CA 1
ATOM 6505 C C . THR A 1 834 ? -26.737 -4.386 15.144 1.00 27.38 834 THR A C 1
ATOM 6507 O O . THR A 1 834 ? -25.652 -3.822 15.213 1.00 27.38 834 THR A O 1
ATOM 6510 N N . VAL A 1 835 ? -27.511 -4.531 14.068 1.00 29.53 835 VAL A N 1
ATOM 6511 C CA . VAL A 1 835 ? -27.347 -4.162 12.650 1.00 29.53 835 VAL A CA 1
ATOM 6512 C C . VAL A 1 835 ? -26.597 -2.869 12.382 1.00 29.53 835 VAL A C 1
ATOM 6514 O O . VAL A 1 835 ? -26.961 -1.860 13.017 1.00 29.53 835 VAL A O 1
#

Secondary structure (DSSP, 8-state):
-HHHHHHHIIIIIHHHHHHHSBPPP----S--TTSTTS---PPPBSS-TT-HHHHHHHHHHHHHHHHHHHHHHHHHHHHHHTS-GGGGGSTTPPTTHHHHHHHHHHHHHHHHHHHHHHHHHHHHTT-S-EES-HHHHHHHHHHHHHHHHHHHHHHHHHHHHHHHTSHHHHTTTTTTGGG-SS--GGGGG-S-HHHHHHHHHHHHHHHHHS-EEHHHHHHHHHHHHHHHHHTTS-----S-GGGGTB--HHHHHHHHHHSSS---SSBSHHHHHTT------GGG-THHHHHHHHHHTTSB-TTS-B---------------S-------------PPPHHHHHHHHHHHHHHHHTTTS---PPPPBP-HHHHHHH--HHHHHHHHHHHHHHHHHTTT---TTSHHHHHHHHHHHHHH--TT-SSEEEEEEEEEEEEEEEEEEEEE-TTS-EE-EEPPBTPPPPSTTT-EEEEEEEPPP-SSS-TT-SGGGGTT---TTSEEEEE--SS-HHHHHHHHHHTT-SEEEEE-SSSSPPPP-B--GGGTTTSPPEEEE-HHHHHHHHHHHHTT---EEEEEEEEEEEEEEEEEEEEEESSSEEEEEEEEEEE----TTS--IIIIIHHHHHHHHHHHHHTT-B---EEEEEEEESS-TTTSHHHHHHHHT--HHHHTTEEEEEEE-S---SS---EEE--S-HHHHHHHHHHHHHHHHTT---EEEPP-SSSTHHHHHHTT--EEEEE---BTTTBTTTTSTT-STTS--HHHHHHHHHHHHHHHHHHHH--TTSPP-------HHHHHHHHHHHHHHHHHHHHHHHS-----------

pLDDT: mean 85.13, std 18.98, range [24.75, 98.81]

Nearest PDB structures (foldseek):
  8acg-assembly5_B  TM=6.886E-01  e=5.734E-36  Pseudomonas aeruginosa
  2ek8-assembly1_A  TM=8.681E-01  e=6.588E-31  Aneurinibacillus sp. AM-1
  1tf8-assembly1_A  TM=8.799E-01  e=9.789E-20  Streptomyces griseus
  1xjo-assembly1_A  TM=8.850E-01  e=3.1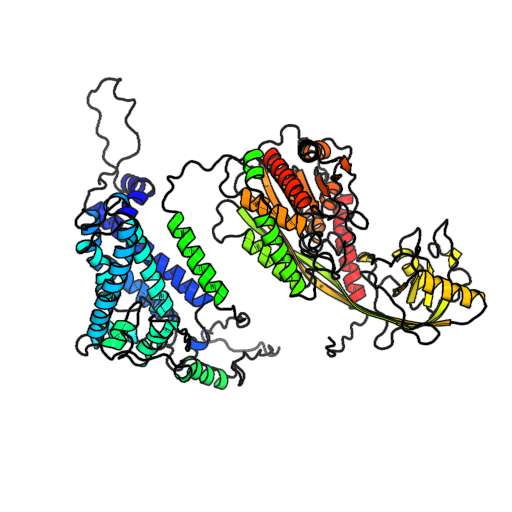23E-19  Streptomyces griseus
  4tjx-assembly1_A  TM=6.903E-01  e=6.506E-06  Arabidopsis thaliana